Protein AF-A0A7M1PZN1-F1 (afdb_monomer)

Structure (mmCIF, N/CA/C/O backbone):
data_AF-A0A7M1PZN1-F1
#
_entry.id   AF-A0A7M1PZN1-F1
#
loop_
_atom_site.group_PDB
_atom_site.id
_atom_site.type_symbol
_atom_site.label_atom_id
_atom_site.label_alt_id
_atom_site.label_comp_id
_atom_site.label_asym_id
_atom_site.label_entity_id
_atom_site.label_seq_id
_atom_site.pdbx_PDB_ins_code
_atom_site.Cartn_x
_atom_site.Cartn_y
_atom_site.Cartn_z
_atom_site.occupancy
_atom_site.B_iso_or_equiv
_atom_site.auth_seq_id
_atom_site.auth_comp_id
_atom_site.auth_asym_id
_atom_site.auth_atom_id
_atom_site.pdbx_PDB_model_num
ATOM 1 N N . MET A 1 1 ? 28.240 -26.861 -34.318 1.00 64.81 1 MET A N 1
ATOM 2 C CA . MET A 1 1 ? 27.048 -26.644 -35.174 1.00 64.81 1 MET A CA 1
ATOM 3 C C . MET A 1 1 ? 26.782 -27.945 -35.902 1.00 64.81 1 MET A C 1
ATOM 5 O O . MET A 1 1 ? 27.739 -28.523 -36.397 1.00 64.81 1 MET A O 1
ATOM 9 N N . ASN A 1 2 ? 25.541 -28.433 -35.928 1.00 65.12 2 ASN A N 1
ATOM 10 C CA . ASN A 1 2 ? 25.255 -29.784 -36.442 1.00 65.12 2 ASN A CA 1
ATOM 11 C C . ASN A 1 2 ? 24.898 -29.805 -37.942 1.00 65.12 2 ASN A C 1
ATOM 13 O O . ASN A 1 2 ? 25.120 -30.819 -38.604 1.00 65.12 2 ASN A O 1
ATOM 17 N N . SER A 1 3 ? 24.360 -28.700 -38.476 1.00 74.88 3 SER A N 1
ATOM 18 C CA . SER A 1 3 ? 23.992 -28.555 -39.890 1.00 74.88 3 SER A CA 1
ATOM 19 C C . SER A 1 3 ? 23.718 -27.104 -40.300 1.00 74.88 3 SER A C 1
ATOM 21 O O . SER A 1 3 ? 23.288 -26.312 -39.459 1.00 74.88 3 SER A O 1
ATOM 23 N N . LEU A 1 4 ? 23.861 -26.780 -41.594 1.00 76.19 4 LEU A N 1
ATOM 24 C CA . LEU A 1 4 ? 23.475 -25.495 -42.189 1.00 76.19 4 LEU A CA 1
ATOM 25 C C . LEU A 1 4 ? 21.979 -25.166 -42.069 1.00 76.19 4 LEU A C 1
ATOM 27 O O . LEU A 1 4 ? 21.660 -23.994 -41.884 1.00 76.19 4 LEU A O 1
ATOM 31 N N . GLU A 1 5 ? 21.056 -26.135 -42.089 1.00 74.12 5 GLU A N 1
ATOM 32 C CA . GLU A 1 5 ? 19.618 -25.838 -41.903 1.00 74.12 5 GLU A CA 1
ATOM 33 C C . GLU A 1 5 ? 19.294 -25.231 -40.524 1.00 74.12 5 GLU A C 1
ATOM 35 O O . GLU A 1 5 ? 18.291 -24.543 -40.353 1.00 74.12 5 GLU A O 1
ATOM 40 N N . GLN A 1 6 ? 20.176 -25.436 -39.545 1.00 78.50 6 GLN A N 1
ATOM 41 C CA . GLN A 1 6 ? 20.044 -24.925 -38.186 1.00 78.50 6 GLN A CA 1
ATOM 42 C C . GLN A 1 6 ? 20.739 -23.567 -37.996 1.00 78.50 6 GLN A C 1
ATOM 44 O O . GLN A 1 6 ? 20.821 -23.114 -36.859 1.00 78.50 6 GLN A O 1
ATOM 49 N N . LEU A 1 7 ? 21.240 -22.910 -39.057 1.00 84.88 7 LEU A N 1
ATOM 50 C CA . LEU A 1 7 ? 22.092 -21.709 -38.977 1.00 84.88 7 LEU A CA 1
ATOM 51 C C . LEU A 1 7 ? 21.600 -20.678 -37.952 1.00 84.88 7 LEU A C 1
ATOM 53 O O . LEU A 1 7 ? 22.345 -20.327 -37.043 1.00 84.88 7 LEU A O 1
ATOM 57 N N . PHE A 1 8 ? 20.341 -20.254 -38.062 1.00 86.62 8 PHE A N 1
ATOM 58 C CA . PHE A 1 8 ? 19.714 -19.231 -37.215 1.00 86.62 8 PHE A CA 1
ATOM 59 C C . PHE A 1 8 ? 19.003 -19.816 -35.980 1.00 86.62 8 PHE A C 1
ATOM 61 O O . PHE A 1 8 ? 17.940 -19.348 -35.590 1.00 86.62 8 PHE A O 1
ATOM 68 N N . THR A 1 9 ? 19.555 -20.873 -35.385 1.00 85.31 9 THR A N 1
ATOM 69 C CA . THR A 1 9 ? 19.007 -21.529 -34.185 1.00 85.31 9 THR A CA 1
ATOM 70 C C . THR A 1 9 ? 20.086 -21.700 -33.117 1.00 85.31 9 THR A C 1
ATOM 72 O O . THR A 1 9 ? 21.279 -21.537 -33.396 1.00 85.31 9 THR A O 1
ATOM 75 N N . THR A 1 10 ? 19.685 -22.102 -31.910 1.00 84.44 10 THR A N 1
ATOM 76 C CA . THR A 1 10 ? 20.583 -22.440 -30.790 1.00 84.44 10 THR A CA 1
ATOM 77 C C . THR A 1 10 ? 21.467 -23.662 -31.080 1.00 84.44 10 THR A C 1
ATOM 79 O O . THR A 1 10 ? 22.570 -23.783 -30.547 1.00 84.44 10 THR A O 1
ATOM 82 N N . ASN A 1 11 ? 21.069 -24.535 -32.014 1.00 81.12 11 ASN A N 1
ATOM 83 C CA . ASN A 1 11 ? 21.900 -25.631 -32.533 1.00 81.12 11 ASN A CA 1
ATOM 84 C C . ASN A 1 11 ? 22.900 -25.169 -33.618 1.00 81.12 11 ASN A C 1
ATOM 86 O O . ASN A 1 11 ? 23.892 -25.855 -33.900 1.00 81.12 11 ASN A O 1
ATOM 90 N N . GLY A 1 12 ? 22.660 -23.990 -34.199 1.00 85.81 12 GLY A N 1
ATOM 91 C CA . GLY A 1 12 ? 23.498 -23.313 -35.186 1.00 85.81 12 GLY A CA 1
ATOM 92 C C . GLY A 1 12 ? 24.488 -22.344 -34.558 1.00 85.81 12 GLY A C 1
ATOM 93 O O . GLY A 1 12 ? 25.311 -22.754 -33.734 1.00 85.81 12 GLY A O 1
ATOM 94 N N . VAL A 1 13 ? 24.412 -21.077 -34.980 1.00 89.06 13 VAL A N 1
ATOM 95 C CA . VAL A 1 13 ? 25.313 -19.988 -34.556 1.00 89.06 13 VAL A CA 1
ATOM 96 C C . VAL A 1 13 ? 24.776 -19.171 -33.382 1.00 89.06 13 VAL A C 1
ATOM 98 O O . VAL A 1 13 ? 25.538 -18.402 -32.798 1.00 89.06 13 VAL A O 1
ATOM 101 N N . LEU A 1 14 ? 23.502 -19.340 -33.012 1.00 88.62 14 LEU A N 1
ATOM 102 C CA . LEU A 1 14 ? 22.944 -18.717 -31.812 1.00 88.62 14 LEU A CA 1
ATOM 103 C C . LEU A 1 14 ? 23.317 -19.541 -30.577 1.00 88.62 14 LEU A C 1
ATOM 105 O O . LEU A 1 14 ? 23.555 -20.746 -30.682 1.00 88.62 14 LEU A O 1
ATOM 109 N N . ILE A 1 15 ? 23.371 -18.899 -29.414 1.00 86.62 15 ILE A N 1
ATOM 110 C CA . ILE A 1 15 ? 23.626 -19.554 -28.130 1.00 86.62 15 ILE A CA 1
ATOM 111 C C . ILE A 1 15 ? 22.433 -19.372 -27.198 1.00 86.62 15 ILE A C 1
ATOM 113 O O . ILE A 1 15 ? 21.863 -18.291 -27.124 1.00 86.62 15 ILE A O 1
ATOM 117 N N . ASP A 1 16 ? 22.093 -20.435 -26.489 1.00 85.06 16 ASP A N 1
ATOM 118 C CA . ASP A 1 16 ? 21.208 -20.435 -25.330 1.00 85.06 16 ASP A CA 1
ATOM 119 C C . ASP A 1 16 ? 22.062 -20.966 -24.174 1.00 85.06 16 ASP A C 1
ATOM 121 O O . ASP A 1 16 ? 22.551 -22.096 -24.245 1.00 85.06 16 ASP A O 1
ATOM 125 N N . LYS A 1 17 ? 22.394 -20.106 -23.204 1.00 75.62 17 LYS A N 1
ATOM 126 C CA . LYS A 1 17 ? 23.346 -20.449 -22.136 1.00 75.62 17 LYS A CA 1
ATOM 127 C C . LYS A 1 17 ? 22.645 -20.994 -20.891 1.00 75.62 17 LYS A C 1
ATOM 129 O O . LYS A 1 17 ? 23.349 -21.527 -20.033 1.00 75.62 17 LYS A O 1
ATOM 134 N N . ASN A 1 18 ? 21.330 -20.809 -20.764 1.00 72.56 18 ASN A N 1
ATOM 135 C CA . ASN A 1 18 ? 20.542 -21.210 -19.596 1.00 72.56 18 ASN A CA 1
ATOM 136 C C . ASN A 1 18 ? 19.578 -22.380 -19.897 1.00 72.56 18 ASN A C 1
ATOM 138 O O . ASN A 1 18 ? 18.932 -22.869 -18.974 1.00 72.56 18 ASN A O 1
ATOM 142 N N . GLU A 1 19 ? 19.531 -22.828 -21.157 1.00 76.06 19 GLU A N 1
ATOM 143 C CA . GLU A 1 19 ? 18.730 -23.948 -21.658 1.00 76.06 19 GLU A CA 1
ATOM 144 C C . GLU A 1 19 ? 17.205 -23.696 -21.598 1.00 76.06 19 GLU A C 1
ATOM 146 O O . GLU A 1 19 ? 16.412 -24.636 -21.503 1.00 76.06 19 GLU A O 1
ATOM 151 N N . ASP A 1 20 ? 16.773 -22.429 -21.689 1.00 73.56 20 ASP A N 1
ATOM 152 C CA . ASP A 1 20 ? 15.360 -22.013 -21.726 1.00 73.56 20 ASP A CA 1
ATOM 153 C C . ASP A 1 20 ? 14.750 -21.974 -23.148 1.00 73.56 20 ASP A C 1
ATOM 155 O O . ASP A 1 20 ? 13.581 -21.624 -23.325 1.00 73.56 20 ASP A O 1
ATOM 159 N N . ASN A 1 21 ? 15.507 -22.409 -24.161 1.00 76.62 21 ASN A N 1
ATOM 160 C CA . ASN A 1 21 ? 15.201 -22.371 -25.595 1.00 76.62 21 ASN A CA 1
ATOM 161 C C . ASN A 1 21 ? 15.111 -20.963 -26.204 1.00 76.62 21 ASN A C 1
ATOM 163 O O . ASN A 1 21 ? 14.556 -20.796 -27.299 1.00 76.62 21 ASN A O 1
ATOM 167 N N . ILE A 1 22 ? 15.674 -19.947 -25.550 1.00 82.56 22 ILE A N 1
ATOM 168 C CA . ILE A 1 22 ? 15.739 -18.580 -26.062 1.00 82.56 22 ILE A CA 1
ATOM 169 C C . ILE A 1 22 ? 17.171 -18.270 -26.496 1.00 82.56 22 ILE A C 1
ATOM 171 O O . ILE A 1 22 ? 18.145 -18.520 -25.798 1.00 82.56 22 ILE A O 1
ATOM 175 N N . ALA A 1 23 ? 17.320 -17.703 -27.694 1.00 86.31 23 ALA A N 1
ATOM 176 C CA . ALA A 1 23 ? 18.624 -17.293 -28.196 1.00 86.31 23 ALA A CA 1
ATOM 177 C C . ALA A 1 23 ? 19.124 -16.041 -27.455 1.00 86.31 23 ALA A C 1
ATOM 179 O O . ALA A 1 23 ? 18.675 -14.921 -27.704 1.00 86.31 23 ALA A O 1
ATOM 180 N N . GLU A 1 24 ? 20.093 -16.228 -26.569 1.00 84.38 24 GLU A N 1
ATOM 181 C CA . GLU A 1 24 ? 20.719 -15.195 -25.738 1.00 84.38 24 GLU A CA 1
ATOM 182 C C . GLU A 1 24 ? 21.941 -14.538 -26.404 1.00 84.38 24 GLU A C 1
ATOM 184 O O . GLU A 1 24 ? 22.690 -13.805 -25.762 1.00 84.38 24 GLU A O 1
ATOM 189 N N . GLY A 1 25 ? 22.183 -14.816 -27.684 1.00 86.50 25 GLY A N 1
ATOM 190 C CA . GLY A 1 25 ? 23.246 -14.188 -28.462 1.00 86.50 25 GLY A CA 1
ATOM 191 C C . GLY A 1 25 ? 23.886 -15.133 -29.462 1.00 86.50 25 GLY A C 1
ATOM 192 O O . GLY A 1 25 ? 23.251 -16.065 -29.955 1.00 86.50 25 GLY A O 1
ATOM 193 N N . LEU A 1 26 ? 25.169 -14.904 -29.753 1.00 88.69 26 LEU A N 1
ATOM 194 C CA . LEU A 1 26 ? 25.938 -15.664 -30.740 1.00 88.69 26 LEU A CA 1
ATOM 195 C C . LEU A 1 26 ? 27.020 -16.528 -30.082 1.00 88.69 26 LEU A C 1
ATOM 197 O O . LEU A 1 26 ? 27.710 -16.101 -29.155 1.00 88.69 26 LEU A O 1
ATOM 201 N N . LYS A 1 27 ? 27.229 -17.739 -30.612 1.00 88.88 27 LYS A N 1
ATOM 202 C CA . LYS A 1 27 ? 28.361 -18.601 -30.229 1.00 88.88 27 LYS A CA 1
ATOM 203 C C . LYS A 1 27 ? 29.690 -17.971 -30.637 1.00 88.88 27 LYS A C 1
ATOM 205 O O . LYS A 1 27 ? 30.609 -17.904 -29.822 1.00 88.88 27 LYS A O 1
ATOM 210 N N . GLY A 1 28 ? 29.765 -17.461 -31.864 1.00 86.88 28 GLY A N 1
ATOM 211 C CA . GLY A 1 28 ? 30.945 -16.823 -32.445 1.00 86.88 28 GLY A CA 1
ATOM 212 C C . GLY A 1 28 ? 30.750 -15.339 -32.760 1.00 86.88 28 GLY A C 1
ATOM 213 O O . GLY A 1 28 ? 29.915 -14.665 -32.166 1.00 86.88 28 GLY A O 1
ATOM 214 N N . VAL A 1 29 ? 31.534 -14.834 -33.711 1.00 89.06 29 VAL A N 1
ATOM 215 C CA . VAL A 1 29 ? 31.390 -13.486 -34.296 1.00 89.06 29 VAL A CA 1
ATOM 216 C C . VAL A 1 29 ? 31.369 -13.578 -35.822 1.00 89.06 29 VAL A C 1
ATOM 218 O O . VAL A 1 29 ? 31.699 -14.626 -36.384 1.00 89.06 29 VAL A O 1
ATOM 221 N N . ILE A 1 30 ? 31.005 -12.494 -36.507 1.00 93.00 30 ILE A N 1
ATOM 222 C CA . ILE A 1 30 ? 31.116 -12.417 -37.967 1.00 93.00 30 ILE A CA 1
ATOM 223 C C . ILE A 1 30 ? 32.503 -11.883 -38.337 1.00 93.00 30 ILE A C 1
ATOM 225 O O . ILE A 1 30 ? 32.828 -10.738 -38.036 1.00 93.00 30 ILE A O 1
ATOM 229 N N . TYR A 1 31 ? 33.320 -12.690 -39.004 1.00 92.19 31 TYR A N 1
ATOM 230 C CA . TYR A 1 31 ? 34.595 -12.275 -39.580 1.00 92.19 31 TYR A CA 1
ATOM 231 C C . TYR A 1 31 ? 34.391 -11.807 -41.021 1.00 92.19 31 TYR A C 1
ATOM 233 O O . TYR A 1 31 ? 33.866 -12.560 -41.839 1.00 92.19 31 TYR A O 1
ATOM 241 N N . ILE A 1 32 ? 34.812 -10.581 -41.337 1.00 92.56 32 ILE A N 1
ATOM 242 C CA . ILE A 1 32 ? 34.678 -9.977 -42.674 1.00 92.56 32 ILE A CA 1
ATOM 243 C C . ILE A 1 32 ? 36.045 -9.549 -43.235 1.00 92.56 32 ILE A C 1
ATOM 245 O O . ILE A 1 32 ? 36.944 -9.226 -42.450 1.00 92.56 32 ILE A O 1
ATOM 249 N N . PRO A 1 33 ? 36.228 -9.528 -44.570 1.00 88.62 33 PRO A N 1
ATOM 250 C CA . PRO A 1 33 ? 37.500 -9.156 -45.177 1.00 88.62 33 PRO A CA 1
ATOM 251 C C . PRO A 1 33 ? 37.729 -7.641 -45.100 1.00 88.62 33 PRO A C 1
ATOM 253 O O . PRO A 1 33 ? 36.783 -6.856 -45.070 1.00 88.62 33 PRO A O 1
ATOM 256 N N . SER A 1 34 ? 38.992 -7.215 -45.144 1.00 85.56 34 SER A N 1
ATOM 257 C CA . SER A 1 34 ? 39.376 -5.792 -45.132 1.00 85.56 34 SER A CA 1
ATOM 258 C C . SER A 1 34 ? 38.952 -5.004 -46.383 1.00 85.56 34 SER A C 1
ATOM 260 O O . SER A 1 34 ? 38.914 -3.775 -46.350 1.00 85.56 34 SER A O 1
ATOM 262 N N . LYS A 1 35 ? 38.620 -5.692 -47.485 1.00 86.06 35 LYS A N 1
ATOM 263 C CA . LYS A 1 35 ? 38.140 -5.098 -48.743 1.00 86.06 35 LYS A CA 1
ATOM 264 C C . LYS A 1 35 ? 36.676 -5.457 -48.974 1.00 86.06 35 LYS A C 1
ATOM 266 O O . LYS A 1 35 ? 36.334 -6.637 -49.023 1.00 86.06 35 LYS A O 1
ATOM 271 N N . VAL A 1 36 ? 35.839 -4.443 -49.179 1.00 88.62 36 VAL A N 1
ATOM 272 C CA . VAL A 1 36 ? 34.392 -4.589 -49.389 1.00 88.62 36 VAL A CA 1
ATOM 273 C C . VAL A 1 36 ? 33.918 -3.857 -50.645 1.00 88.62 36 VAL A C 1
ATOM 275 O O . VAL A 1 36 ? 34.608 -2.992 -51.178 1.00 88.62 36 VAL A O 1
ATOM 278 N N . ASN A 1 37 ? 32.745 -4.244 -51.140 1.00 88.38 37 ASN A N 1
ATOM 279 C CA . ASN A 1 37 ? 31.995 -3.556 -52.191 1.00 88.38 37 ASN A CA 1
ATOM 280 C C . ASN A 1 37 ? 30.524 -3.452 -51.763 1.00 88.38 37 ASN A C 1
ATOM 282 O O . ASN A 1 37 ? 30.134 -4.086 -50.783 1.00 88.38 37 ASN A O 1
ATOM 286 N N . TYR A 1 38 ? 29.704 -2.709 -52.510 1.00 88.56 38 TYR A N 1
ATOM 287 C CA . TYR A 1 38 ? 28.296 -2.486 -52.168 1.00 88.56 38 TYR A CA 1
ATOM 288 C C . TYR A 1 38 ? 27.516 -3.772 -51.833 1.00 88.56 38 TYR A C 1
ATOM 290 O O . TYR A 1 38 ? 26.910 -3.852 -50.766 1.00 88.56 38 TYR A O 1
ATOM 298 N N . GLN A 1 39 ? 27.549 -4.799 -52.693 1.00 86.00 39 GLN A N 1
ATOM 299 C CA . GLN A 1 39 ? 26.747 -6.015 -52.485 1.00 86.00 39 GLN A CA 1
ATOM 300 C C . GLN A 1 39 ? 27.242 -6.850 -51.295 1.00 86.00 39 GLN A C 1
ATOM 302 O O . GLN A 1 39 ? 26.427 -7.377 -50.538 1.00 86.00 39 GLN A O 1
ATOM 307 N N . LEU A 1 40 ? 28.561 -6.931 -51.089 1.00 89.69 40 LEU A N 1
ATOM 308 C CA . LEU A 1 40 ? 29.149 -7.591 -49.921 1.00 89.69 40 LEU A CA 1
ATOM 309 C C . LEU A 1 40 ? 28.811 -6.840 -48.621 1.00 89.69 40 LEU A C 1
ATOM 311 O O . LEU A 1 40 ? 28.382 -7.457 -47.648 1.00 89.69 40 LEU A O 1
ATOM 315 N N . SER A 1 41 ? 28.943 -5.512 -48.601 1.00 90.81 41 SER A N 1
ATOM 316 C CA . SER A 1 41 ? 28.571 -4.691 -47.443 1.00 90.81 41 SER A CA 1
ATOM 317 C C . SER A 1 41 ? 27.082 -4.816 -47.123 1.00 90.81 41 SER A C 1
ATOM 319 O O . SER A 1 41 ? 26.719 -5.033 -45.968 1.00 90.81 41 SER A O 1
ATOM 321 N N . ALA A 1 42 ? 26.217 -4.762 -48.139 1.00 89.81 42 ALA A N 1
ATOM 322 C CA . ALA A 1 42 ? 24.780 -4.932 -47.968 1.00 89.81 42 ALA A CA 1
ATOM 323 C C . ALA A 1 42 ? 24.416 -6.316 -47.405 1.00 89.81 42 ALA A C 1
ATOM 325 O O . ALA A 1 42 ? 23.568 -6.415 -46.517 1.00 89.81 42 ALA A O 1
ATOM 326 N N . PHE A 1 43 ? 25.094 -7.372 -47.865 1.00 91.06 43 PHE A N 1
ATOM 327 C CA . PHE A 1 43 ? 24.968 -8.718 -47.307 1.00 91.06 43 PHE A CA 1
ATOM 328 C C . PHE A 1 43 ? 25.360 -8.766 -45.819 1.00 91.06 43 PHE A C 1
ATOM 330 O O . PHE A 1 43 ? 24.586 -9.256 -44.999 1.00 91.06 43 PHE A O 1
ATOM 337 N N . ILE A 1 44 ? 26.530 -8.226 -45.452 1.00 93.12 44 ILE A N 1
ATOM 338 C CA . ILE A 1 44 ? 27.037 -8.223 -44.065 1.00 93.12 44 ILE A CA 1
ATOM 339 C C . ILE A 1 44 ? 26.073 -7.492 -43.123 1.00 93.12 44 ILE A C 1
ATOM 341 O O . ILE A 1 44 ? 25.777 -7.979 -42.027 1.00 93.12 44 ILE A O 1
ATOM 345 N N . ILE A 1 45 ? 25.572 -6.330 -43.547 1.00 92.56 45 ILE A N 1
ATOM 346 C CA . ILE A 1 45 ? 24.645 -5.512 -42.762 1.00 92.56 45 ILE A CA 1
ATOM 347 C C . ILE A 1 45 ? 23.333 -6.272 -42.523 1.00 92.56 45 ILE A C 1
ATOM 349 O O . ILE A 1 45 ? 22.866 -6.354 -41.387 1.00 92.56 45 ILE A O 1
ATOM 353 N N . GLU A 1 46 ? 22.757 -6.883 -43.560 1.00 91.75 46 GLU A N 1
ATOM 354 C CA . GLU A 1 46 ? 21.495 -7.622 -43.434 1.00 91.75 46 GLU A CA 1
ATOM 355 C C . GLU A 1 46 ? 21.631 -8.952 -42.702 1.00 91.75 46 GLU A C 1
ATOM 357 O O . GLU A 1 46 ? 20.714 -9.349 -41.984 1.00 91.75 46 GLU A O 1
ATOM 362 N N . LEU A 1 47 ? 22.770 -9.634 -42.832 1.00 92.88 47 LEU A N 1
ATOM 363 C CA . LEU A 1 47 ? 23.080 -10.810 -42.026 1.00 92.88 47 LEU A CA 1
ATOM 364 C C . LEU A 1 47 ? 23.147 -10.437 -40.542 1.00 92.88 47 LEU A C 1
ATOM 366 O O . LEU A 1 47 ? 22.562 -11.126 -39.710 1.00 92.88 47 LEU A O 1
ATOM 370 N N . SER A 1 48 ? 23.802 -9.320 -40.220 1.00 93.69 48 SER A N 1
ATOM 371 C CA . SER A 1 48 ? 23.886 -8.814 -38.847 1.00 93.69 48 SER A CA 1
ATOM 372 C C . SER A 1 48 ? 22.502 -8.439 -38.309 1.00 93.69 48 SER A C 1
ATOM 374 O O . SER A 1 48 ? 22.143 -8.851 -37.206 1.00 93.69 48 SER A O 1
ATOM 376 N N . ALA A 1 49 ? 21.681 -7.749 -39.113 1.00 90.44 49 ALA A N 1
ATOM 377 C CA . ALA A 1 49 ? 20.279 -7.480 -38.790 1.00 90.44 49 ALA A CA 1
ATOM 378 C C . ALA A 1 49 ? 19.505 -8.776 -38.524 1.00 90.44 49 ALA A C 1
ATOM 380 O O . ALA A 1 49 ? 18.776 -8.881 -37.541 1.00 90.44 49 ALA A O 1
ATOM 381 N N . ARG A 1 50 ? 19.689 -9.798 -39.366 1.00 89.38 50 ARG A N 1
ATOM 382 C CA . ARG A 1 50 ? 18.994 -11.071 -39.194 1.00 89.38 50 ARG A CA 1
ATOM 383 C C . ARG A 1 50 ? 19.394 -11.778 -37.903 1.00 89.38 50 ARG A C 1
ATOM 385 O O . ARG A 1 50 ? 18.519 -12.254 -37.195 1.00 89.38 50 ARG A O 1
ATOM 392 N N . LEU A 1 51 ? 20.679 -11.808 -37.565 1.00 91.00 51 LEU A N 1
ATOM 393 C CA . LEU A 1 51 ? 21.149 -12.391 -36.304 1.00 91.00 51 LEU A CA 1
ATOM 394 C C . LEU A 1 51 ? 20.610 -11.646 -35.078 1.00 91.00 51 LEU A C 1
ATOM 396 O O . LEU A 1 51 ? 20.218 -12.286 -34.104 1.00 91.00 51 LEU A O 1
ATOM 400 N N . GLY A 1 52 ? 20.531 -10.314 -35.140 1.00 89.25 52 GLY A N 1
ATOM 401 C CA . GLY A 1 52 ? 19.900 -9.528 -34.081 1.00 89.25 52 GLY A CA 1
ATOM 402 C C . GLY A 1 52 ? 18.406 -9.800 -33.951 1.00 89.25 52 GLY A C 1
ATOM 403 O O . GLY A 1 52 ? 17.921 -10.001 -32.845 1.00 89.25 52 GLY A O 1
ATOM 404 N N . TYR A 1 53 ? 17.689 -9.906 -35.069 1.00 87.25 53 TYR A N 1
ATOM 405 C CA . TYR A 1 53 ? 16.270 -10.261 -35.084 1.00 87.25 53 TYR A CA 1
ATOM 406 C C . TYR A 1 53 ? 15.976 -11.622 -34.430 1.00 87.25 53 TYR A C 1
ATOM 408 O O . TYR A 1 53 ? 14.957 -11.765 -33.752 1.00 87.25 53 TYR A O 1
ATOM 416 N N . GLU A 1 54 ? 16.847 -12.610 -34.628 1.00 87.88 54 GLU A N 1
ATOM 417 C CA . GLU A 1 54 ? 16.668 -13.970 -34.096 1.00 87.88 54 GLU A CA 1
ATOM 418 C C . GLU A 1 54 ? 17.135 -14.120 -32.637 1.00 87.88 54 GLU A C 1
ATOM 420 O O . GLU A 1 54 ? 16.989 -15.198 -32.067 1.00 87.88 54 GLU A O 1
ATOM 425 N N . SER A 1 55 ? 17.671 -13.060 -32.021 1.00 88.44 55 SER A N 1
ATOM 426 C CA . SER A 1 55 ? 18.194 -13.084 -30.647 1.00 88.44 55 SER A CA 1
ATOM 427 C C . SER A 1 55 ? 17.357 -12.222 -29.687 1.00 88.44 55 SER A C 1
ATOM 429 O O . SER A 1 55 ? 16.596 -11.347 -30.103 1.00 88.44 55 SER A O 1
ATOM 431 N N . VAL A 1 56 ? 17.497 -12.472 -28.383 1.00 86.75 56 VAL A N 1
ATOM 432 C CA . VAL A 1 56 ? 16.947 -11.658 -27.276 1.00 86.75 56 VAL A CA 1
ATOM 433 C C . VAL A 1 56 ? 18.042 -10.849 -26.580 1.00 86.75 56 VAL A C 1
ATOM 435 O O . VAL A 1 56 ? 17.772 -9.783 -26.026 1.00 86.75 56 VAL A O 1
ATOM 438 N N . ALA A 1 57 ? 19.286 -11.313 -26.668 1.00 87.25 57 ALA A N 1
ATOM 439 C CA . ALA A 1 57 ? 20.472 -10.619 -26.191 1.00 87.25 57 ALA A CA 1
ATOM 440 C C . ALA A 1 57 ? 21.607 -10.711 -27.227 1.00 87.25 57 ALA A C 1
ATOM 442 O O . ALA A 1 57 ? 21.566 -11.564 -28.111 1.00 87.25 57 ALA A O 1
ATOM 443 N N . LEU A 1 58 ? 22.586 -9.805 -27.168 1.00 87.50 58 LEU A N 1
ATOM 444 C CA . LEU A 1 58 ? 23.760 -9.795 -28.054 1.00 87.50 58 LEU A CA 1
ATOM 445 C C . LEU A 1 58 ? 25.003 -9.268 -27.329 1.00 87.50 58 LEU A C 1
ATOM 447 O O . LEU A 1 58 ? 24.902 -8.445 -26.423 1.00 87.50 58 LEU A O 1
ATOM 451 N N . ASP A 1 59 ? 26.177 -9.672 -27.813 1.00 86.19 59 ASP A N 1
ATOM 452 C CA . ASP A 1 59 ? 27.470 -9.139 -27.377 1.00 86.19 59 ASP A CA 1
ATOM 453 C C . ASP A 1 59 ? 28.026 -8.156 -28.429 1.00 86.19 59 ASP A C 1
ATOM 455 O O . ASP A 1 59 ? 27.846 -8.347 -29.636 1.00 86.19 59 ASP A O 1
ATOM 459 N N . TYR A 1 60 ? 28.725 -7.104 -27.987 1.00 86.19 60 TYR A N 1
ATOM 460 C CA . TYR A 1 60 ? 29.435 -6.173 -28.875 1.00 86.19 60 TYR A CA 1
ATOM 461 C C . TYR A 1 60 ? 30.919 -6.559 -29.031 1.00 86.19 60 TYR A C 1
ATOM 463 O O . TYR A 1 60 ? 31.572 -6.865 -28.031 1.00 86.19 60 TYR A O 1
ATOM 471 N N . PRO A 1 61 ? 31.531 -6.425 -30.225 1.00 88.19 61 PRO A N 1
ATOM 472 C CA . PRO A 1 61 ? 30.917 -6.147 -31.525 1.00 88.19 61 PRO A CA 1
ATOM 473 C C . PRO A 1 61 ? 30.404 -7.426 -32.201 1.00 88.19 61 PRO A C 1
ATOM 475 O O . PRO A 1 61 ? 30.977 -8.502 -32.016 1.00 88.19 61 PRO A O 1
ATOM 478 N N . ILE A 1 62 ? 29.399 -7.295 -33.073 1.00 89.25 62 ILE A N 1
ATOM 479 C CA . ILE A 1 62 ? 28.889 -8.434 -33.860 1.00 89.25 62 ILE A CA 1
ATOM 480 C C . ILE A 1 62 ? 29.823 -8.810 -35.026 1.00 89.25 62 ILE A C 1
ATOM 482 O O . ILE A 1 62 ? 29.864 -9.966 -35.453 1.00 89.25 62 ILE A O 1
ATOM 486 N N . VAL A 1 63 ? 30.619 -7.848 -35.509 1.00 91.81 63 VAL A N 1
ATOM 487 C CA . VAL A 1 63 ? 31.536 -8.003 -36.650 1.00 91.81 63 VAL A CA 1
ATOM 488 C C . VAL A 1 63 ? 32.989 -7.720 -36.254 1.00 91.81 63 VAL A C 1
ATOM 490 O O . VAL A 1 63 ? 33.266 -6.759 -35.535 1.00 91.81 63 VAL A O 1
ATOM 493 N N . LYS A 1 64 ? 33.930 -8.521 -36.771 1.00 90.81 64 LYS A N 1
ATOM 494 C CA . LYS A 1 64 ? 35.385 -8.311 -36.703 1.00 90.81 64 LYS A CA 1
ATOM 495 C C . LYS A 1 64 ? 36.011 -8.384 -38.098 1.00 90.81 64 LYS A C 1
ATOM 497 O O . LYS A 1 64 ? 35.641 -9.229 -38.906 1.00 90.81 64 LYS A O 1
ATOM 502 N N . VAL A 1 65 ? 36.994 -7.529 -38.369 1.00 88.81 65 VAL A N 1
ATOM 503 C CA . VAL A 1 65 ? 37.743 -7.543 -39.637 1.00 88.81 65 VAL A CA 1
ATOM 504 C C . VAL A 1 65 ? 38.951 -8.465 -39.521 1.00 88.81 65 VAL A C 1
ATOM 506 O O . VAL A 1 65 ? 39.642 -8.444 -38.501 1.00 88.81 65 VAL A O 1
ATOM 509 N N . TYR A 1 66 ? 39.231 -9.244 -40.565 1.00 87.38 66 TYR A N 1
ATOM 510 C CA . TYR A 1 66 ? 40.506 -9.943 -40.726 1.00 87.38 66 TYR A CA 1
ATOM 511 C C . TYR A 1 66 ? 41.306 -9.361 -41.902 1.00 87.38 66 TYR A C 1
ATOM 513 O O . TYR A 1 66 ? 40.744 -8.823 -42.858 1.00 87.38 66 TYR A O 1
ATOM 521 N N . GLY A 1 67 ? 42.637 -9.409 -41.778 1.00 77.75 67 GLY A N 1
ATOM 522 C CA . GLY A 1 67 ? 43.573 -8.946 -42.805 1.00 77.75 67 GLY A CA 1
ATOM 523 C C . GLY A 1 67 ? 43.736 -9.976 -43.924 1.00 77.75 67 GLY A C 1
ATOM 524 O O . GLY A 1 67 ? 42.771 -10.604 -44.344 1.00 77.75 67 GLY A O 1
ATOM 525 N N . ASP A 1 68 ? 44.966 -10.195 -44.384 1.00 73.62 68 ASP A N 1
ATOM 526 C CA . ASP A 1 68 ? 45.230 -11.183 -45.444 1.00 73.62 68 ASP A CA 1
ATOM 527 C C . ASP A 1 68 ? 45.026 -12.635 -44.977 1.00 73.62 68 ASP A C 1
ATOM 529 O O . ASP A 1 68 ? 44.759 -13.518 -45.788 1.00 73.62 68 ASP A O 1
ATOM 533 N N . ASN A 1 69 ? 45.109 -12.880 -43.665 1.00 77.00 69 ASN A N 1
ATOM 534 C CA . ASN A 1 69 ? 44.895 -14.186 -43.050 1.00 77.00 69 ASN A CA 1
ATOM 535 C C . ASN A 1 69 ? 43.836 -14.102 -41.945 1.00 77.00 69 ASN A C 1
ATOM 537 O O . ASN A 1 69 ? 43.764 -13.115 -41.206 1.00 77.00 69 ASN A O 1
ATOM 541 N N . LEU A 1 70 ? 43.040 -15.164 -41.813 1.00 79.00 70 LEU A N 1
ATOM 542 C CA . LEU A 1 70 ? 42.149 -15.351 -40.669 1.00 79.00 70 LEU A CA 1
ATOM 543 C C . LEU A 1 70 ? 42.963 -15.520 -39.371 1.00 79.00 70 LEU A C 1
ATOM 545 O O . LEU A 1 70 ? 44.107 -15.981 -39.426 1.00 79.00 70 LEU A O 1
ATOM 549 N N . PRO A 1 71 ? 42.392 -15.185 -38.200 1.00 77.56 71 PRO A N 1
ATOM 550 C CA . PRO A 1 71 ? 43.029 -15.453 -36.913 1.00 77.56 71 PRO A CA 1
ATOM 551 C C . PRO A 1 71 ? 43.381 -16.937 -36.748 1.00 77.56 71 PRO A C 1
ATOM 553 O O . PRO A 1 71 ? 42.636 -17.806 -37.200 1.00 77.56 71 PRO A O 1
ATOM 556 N N . THR A 1 72 ? 44.487 -17.229 -36.059 1.00 74.19 72 THR A N 1
ATOM 557 C CA . THR A 1 72 ? 44.932 -18.608 -35.778 1.00 74.19 72 THR A CA 1
ATOM 558 C C . THR A 1 72 ? 43.946 -19.384 -34.908 1.00 74.19 72 THR A C 1
ATOM 560 O O . THR A 1 72 ? 43.837 -20.598 -35.048 1.00 74.19 72 THR A O 1
ATOM 563 N N . GLU A 1 73 ? 43.196 -18.685 -34.053 1.00 79.12 73 GLU A N 1
ATOM 564 C CA . GLU A 1 73 ? 42.106 -19.242 -33.254 1.00 79.12 73 GLU A CA 1
ATOM 565 C C . GLU A 1 73 ? 40.792 -18.539 -33.615 1.00 79.12 73 GLU A C 1
ATOM 567 O O . GLU A 1 73 ? 40.604 -17.348 -33.354 1.00 79.12 73 GLU A O 1
ATOM 572 N N . ILE A 1 74 ? 39.878 -19.284 -34.240 1.00 83.25 74 ILE A N 1
ATOM 573 C CA . ILE A 1 74 ? 38.526 -18.823 -34.569 1.00 83.25 74 ILE A CA 1
ATOM 574 C C . ILE A 1 74 ? 37.570 -19.430 -33.550 1.00 83.25 74 ILE A C 1
ATOM 576 O O . ILE A 1 74 ? 37.485 -20.652 -33.429 1.00 83.25 74 ILE A O 1
ATOM 580 N N . LYS A 1 75 ? 36.832 -18.575 -32.836 1.00 83.94 75 LYS A N 1
ATOM 581 C CA . LYS A 1 75 ? 35.810 -19.005 -31.874 1.00 83.94 75 LYS A CA 1
ATOM 582 C C . LYS A 1 75 ? 34.770 -19.878 -32.583 1.00 83.94 75 LYS A C 1
ATOM 584 O O . LYS A 1 75 ? 34.255 -19.465 -33.620 1.00 83.94 75 LYS A O 1
ATOM 589 N N . GLU A 1 76 ? 34.455 -21.047 -32.036 1.00 85.25 76 GLU A N 1
ATOM 590 C CA . GLU A 1 76 ? 33.457 -21.945 -32.628 1.00 85.25 76 GLU A CA 1
ATOM 591 C C . GLU A 1 76 ? 32.088 -21.265 -32.798 1.00 85.25 76 GLU A C 1
ATOM 593 O O . GLU A 1 76 ? 31.671 -20.445 -31.978 1.00 85.25 76 GLU A O 1
ATOM 598 N N . GLY A 1 77 ? 31.376 -21.616 -33.872 1.00 85.81 77 GLY A N 1
ATOM 599 C CA . GLY A 1 77 ? 30.104 -20.991 -34.235 1.00 85.81 77 GLY A CA 1
ATOM 600 C C . GLY A 1 77 ? 30.248 -19.596 -34.848 1.00 85.81 77 GLY A C 1
ATOM 601 O O . GLY A 1 77 ? 29.263 -18.862 -34.908 1.00 85.81 77 GLY A O 1
ATOM 602 N N . SER A 1 78 ? 31.450 -19.211 -35.288 1.00 90.88 78 SER A N 1
ATOM 603 C CA . SER A 1 78 ? 31.672 -17.965 -36.028 1.00 90.88 78 SER A CA 1
ATOM 604 C C . SER A 1 78 ? 31.231 -18.087 -37.485 1.00 90.88 78 SER A C 1
ATOM 606 O O . SER A 1 78 ? 31.273 -19.169 -38.078 1.00 90.88 78 SER A O 1
ATOM 608 N N . ILE A 1 79 ? 30.850 -16.953 -38.074 1.00 92.75 79 ILE A N 1
ATOM 609 C CA . ILE A 1 79 ? 30.552 -16.840 -39.505 1.00 92.75 79 ILE A CA 1
ATOM 610 C C . ILE A 1 79 ? 31.725 -16.133 -40.173 1.00 92.75 79 ILE A C 1
ATOM 612 O O . ILE A 1 79 ? 32.094 -15.035 -39.777 1.00 92.75 79 ILE A O 1
ATOM 616 N N . ILE A 1 80 ? 32.317 -16.749 -41.185 1.00 91.88 80 ILE A N 1
ATOM 617 C CA . ILE A 1 80 ? 33.460 -16.231 -41.925 1.00 91.88 80 ILE A CA 1
ATOM 618 C C . ILE A 1 80 ? 32.975 -15.857 -43.318 1.00 91.88 80 ILE A C 1
ATOM 620 O O . ILE A 1 80 ? 32.658 -16.724 -44.128 1.00 91.88 80 ILE A O 1
ATOM 624 N N . VAL A 1 81 ? 32.917 -14.562 -43.599 1.00 90.62 81 VAL A N 1
ATOM 625 C CA . VAL A 1 81 ? 32.570 -14.037 -44.918 1.00 90.62 81 VAL A CA 1
ATOM 626 C C . VAL A 1 81 ? 33.865 -13.826 -45.692 1.00 90.62 81 VAL A C 1
ATOM 628 O O . VAL A 1 81 ? 34.746 -13.129 -45.206 1.00 90.62 81 VAL A O 1
ATOM 631 N N . THR A 1 82 ? 34.006 -14.418 -46.878 1.00 85.50 82 THR A N 1
ATOM 632 C CA . THR A 1 82 ? 35.225 -14.295 -47.696 1.00 85.50 82 THR A CA 1
ATOM 633 C C . THR A 1 82 ? 34.907 -14.160 -49.184 1.00 85.50 82 THR A C 1
ATOM 635 O O . THR A 1 82 ? 33.853 -14.583 -49.652 1.00 85.50 82 THR A O 1
ATOM 638 N N . SER A 1 83 ? 35.822 -13.576 -49.955 1.00 72.69 83 SER A N 1
ATOM 639 C CA . SER A 1 83 ? 35.757 -13.606 -51.420 1.00 72.69 83 SER A CA 1
ATOM 640 C C . SER A 1 83 ? 36.586 -14.794 -51.904 1.00 72.69 83 SER A C 1
ATOM 642 O O . SER A 1 83 ? 37.805 -14.820 -51.754 1.00 72.69 83 SER A O 1
ATOM 644 N N . ASN A 1 84 ? 35.922 -1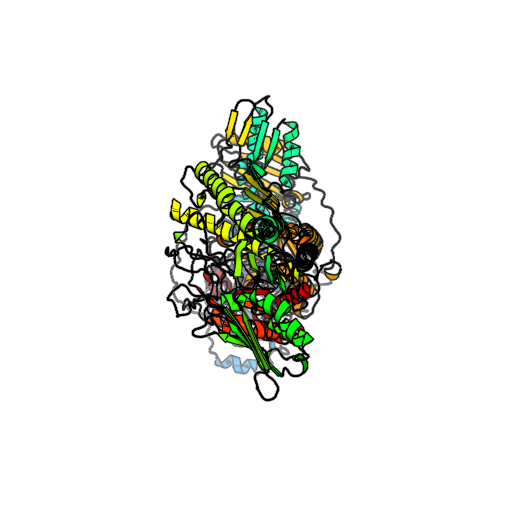5.830 -52.419 1.00 62.94 84 ASN A N 1
ATOM 645 C CA . ASN A 1 84 ? 36.610 -17.036 -52.870 1.00 62.94 84 ASN A CA 1
ATOM 646 C C . ASN A 1 84 ? 36.894 -16.940 -54.373 1.00 62.94 84 ASN A C 1
ATOM 648 O O . ASN A 1 84 ? 35.983 -16.996 -55.195 1.00 62.94 84 ASN A O 1
ATOM 652 N N . VAL A 1 85 ? 38.172 -16.779 -54.716 1.00 52.00 85 VAL A N 1
ATOM 653 C CA . VAL A 1 85 ? 38.653 -16.531 -56.087 1.00 52.00 85 VAL A CA 1
ATOM 654 C C . VAL A 1 85 ? 38.690 -17.817 -56.937 1.00 52.00 85 VAL A C 1
ATOM 656 O O . VAL A 1 85 ? 38.877 -17.745 -58.145 1.00 52.00 85 VAL A O 1
ATOM 659 N N . ASN A 1 86 ? 38.470 -18.993 -56.330 1.00 52.84 86 ASN A N 1
ATOM 660 C CA . ASN A 1 86 ? 38.556 -20.303 -56.996 1.00 52.84 86 ASN A CA 1
ATOM 661 C C . ASN A 1 86 ? 37.191 -20.904 -57.401 1.00 52.84 86 ASN A C 1
ATOM 663 O O . ASN A 1 86 ? 37.121 -22.081 -57.752 1.00 52.84 86 ASN A O 1
ATOM 667 N N . LEU A 1 87 ? 36.101 -20.133 -57.332 1.00 60.25 87 LEU A N 1
ATOM 668 C CA . LEU A 1 87 ? 34.772 -20.561 -57.786 1.00 60.25 87 LEU A CA 1
ATOM 669 C C . LEU A 1 87 ? 34.590 -20.254 -59.287 1.00 60.25 87 LEU A C 1
ATOM 671 O O . LEU A 1 87 ? 34.881 -19.141 -59.725 1.00 60.25 87 LEU A O 1
ATOM 675 N N . ASN A 1 88 ? 34.086 -21.213 -60.070 1.00 57.69 88 ASN A N 1
ATOM 676 C CA . ASN A 1 88 ? 33.758 -21.023 -61.494 1.00 57.69 88 ASN A CA 1
ATOM 677 C C . ASN A 1 88 ? 32.345 -20.420 -61.658 1.00 57.69 88 ASN A C 1
ATOM 679 O O . ASN A 1 88 ? 31.436 -20.873 -60.969 1.00 57.69 88 ASN A O 1
ATOM 683 N N . ALA A 1 89 ? 32.158 -19.481 -62.605 1.00 64.88 89 ALA A N 1
ATOM 684 C CA . ALA A 1 89 ? 30.901 -18.750 -62.909 1.00 64.88 89 ALA A CA 1
ATOM 685 C C . ALA A 1 89 ? 30.274 -17.991 -61.714 1.00 64.88 89 ALA A C 1
ATOM 687 O O . ALA A 1 89 ? 30.700 -18.199 -60.586 1.00 64.88 89 ALA A O 1
ATOM 688 N N . ASP A 1 90 ? 29.297 -17.099 -61.948 1.00 69.62 90 ASP A N 1
ATOM 689 C CA . ASP A 1 90 ? 28.591 -16.295 -60.922 1.00 69.62 90 ASP A CA 1
ATOM 690 C C . ASP A 1 90 ? 27.946 -17.180 -59.830 1.00 69.62 90 ASP A C 1
ATOM 692 O O . ASP A 1 90 ? 26.769 -17.544 -59.907 1.00 69.62 90 ASP A O 1
ATOM 696 N N . THR A 1 91 ? 28.725 -17.544 -58.809 1.00 71.50 91 THR A N 1
ATOM 697 C CA . THR A 1 91 ? 28.360 -18.564 -57.823 1.00 71.50 91 THR A CA 1
ATOM 698 C C . THR A 1 91 ? 28.679 -18.129 -56.398 1.00 71.50 91 THR A C 1
ATOM 700 O O . THR A 1 91 ? 29.614 -17.371 -56.116 1.00 71.50 91 THR A O 1
ATOM 703 N N . ALA A 1 92 ? 27.857 -18.621 -55.479 1.00 78.19 92 ALA A N 1
ATOM 704 C CA . ALA A 1 92 ? 27.962 -18.418 -54.047 1.00 78.19 92 ALA A CA 1
ATOM 705 C C . ALA A 1 92 ? 28.000 -19.759 -53.309 1.00 78.19 92 ALA A C 1
ATOM 707 O O . ALA A 1 92 ? 27.399 -20.740 -53.743 1.00 78.19 92 ALA A O 1
ATOM 708 N N . LEU A 1 93 ? 28.690 -19.786 -52.173 1.00 82.88 93 LEU A N 1
ATOM 709 C CA . LEU A 1 93 ? 28.957 -20.965 -51.365 1.00 82.88 93 LEU A CA 1
ATOM 710 C C . LEU A 1 93 ? 28.659 -20.676 -49.894 1.00 82.88 93 LEU A C 1
ATOM 712 O O . LEU A 1 93 ? 29.139 -19.681 -49.348 1.00 82.88 93 LEU A O 1
ATOM 716 N N . ILE A 1 94 ? 27.918 -21.574 -49.252 1.00 85.69 94 ILE A N 1
ATOM 717 C CA . ILE A 1 94 ? 27.717 -21.620 -47.802 1.00 85.69 94 ILE A CA 1
ATOM 718 C C . ILE A 1 94 ? 28.217 -22.987 -47.340 1.00 85.69 94 ILE A C 1
ATOM 720 O O . ILE A 1 94 ? 27.645 -24.005 -47.718 1.00 85.69 94 ILE A O 1
ATOM 724 N N . GLU A 1 95 ? 29.284 -23.019 -46.551 1.00 85.75 95 GLU A N 1
ATOM 725 C CA . GLU A 1 95 ? 29.954 -24.241 -46.098 1.00 85.75 95 GLU A CA 1
ATOM 726 C C . GLU A 1 95 ? 29.997 -24.291 -44.572 1.00 85.75 95 GLU A C 1
ATOM 728 O O . GLU A 1 95 ? 30.309 -23.297 -43.917 1.00 85.75 95 GLU A O 1
ATOM 733 N N . GLN A 1 96 ? 29.743 -25.460 -43.992 1.00 84.25 96 GLN A N 1
ATOM 734 C CA . GLN A 1 96 ? 30.067 -25.726 -42.597 1.00 84.25 96 GLN A CA 1
ATOM 735 C C . GLN A 1 96 ? 31.451 -26.376 -42.495 1.00 84.25 96 GLN A C 1
ATOM 737 O O . GLN A 1 96 ? 31.652 -27.496 -42.961 1.00 84.25 96 GLN A O 1
ATOM 742 N N . ARG A 1 97 ? 32.387 -25.727 -41.793 1.00 82.69 97 ARG A N 1
ATOM 743 C CA . ARG A 1 97 ? 33.745 -26.244 -41.572 1.00 82.69 97 ARG A CA 1
ATOM 744 C C . ARG A 1 97 ? 34.210 -25.989 -40.142 1.00 82.69 97 ARG A C 1
ATOM 746 O O . ARG A 1 97 ? 34.175 -24.855 -39.677 1.00 82.69 97 ARG A O 1
ATOM 753 N N . ASN A 1 98 ? 34.672 -27.033 -39.447 1.00 78.75 98 ASN A N 1
ATOM 754 C CA . ASN A 1 98 ? 35.174 -26.961 -38.063 1.00 78.75 98 ASN A CA 1
ATOM 755 C C . ASN A 1 98 ? 34.229 -26.191 -37.115 1.00 78.75 98 ASN A C 1
ATOM 757 O O . ASN A 1 98 ? 34.645 -25.236 -36.468 1.00 78.75 98 ASN A O 1
ATOM 761 N N . ASN A 1 99 ? 32.941 -26.556 -37.088 1.00 81.44 99 ASN A N 1
ATOM 762 C CA . ASN A 1 99 ? 31.892 -25.874 -36.308 1.00 81.44 99 ASN A CA 1
ATOM 763 C C . ASN A 1 99 ? 31.631 -24.393 -36.656 1.00 81.44 99 ASN A C 1
ATOM 765 O O . ASN A 1 99 ? 30.808 -23.766 -35.989 1.00 81.44 99 ASN A O 1
ATOM 769 N N . ASN A 1 100 ? 32.263 -23.852 -37.698 1.00 87.44 100 ASN A N 1
ATOM 770 C CA . ASN A 1 100 ? 32.061 -22.499 -38.212 1.00 87.44 100 ASN A CA 1
ATOM 771 C C . ASN A 1 100 ? 31.343 -22.532 -39.565 1.00 87.44 100 ASN A C 1
ATOM 773 O O . ASN A 1 100 ? 31.303 -23.564 -40.239 1.00 87.44 100 ASN A O 1
ATOM 777 N N . VAL A 1 101 ? 30.793 -21.389 -39.967 1.00 89.50 101 VAL A N 1
ATOM 778 C CA . VAL A 1 101 ? 30.098 -21.223 -41.249 1.00 89.50 101 VAL A CA 1
ATOM 779 C C . VAL A 1 101 ? 30.927 -20.319 -42.138 1.00 89.50 101 VAL A C 1
ATOM 781 O O . VAL A 1 101 ? 31.223 -19.194 -41.756 1.00 89.50 101 VAL A O 1
ATOM 784 N N . ILE A 1 102 ? 31.299 -20.787 -43.321 1.00 89.50 102 ILE A N 1
ATOM 785 C CA . ILE A 1 102 ? 32.028 -20.012 -44.320 1.00 89.50 102 ILE A CA 1
ATOM 786 C C . ILE A 1 102 ? 31.037 -19.613 -45.410 1.00 89.50 102 ILE A C 1
ATOM 788 O O . ILE A 1 102 ? 30.403 -20.470 -46.018 1.00 89.50 102 ILE A O 1
ATOM 792 N N . ILE A 1 103 ? 30.901 -18.313 -45.659 1.00 90.44 103 ILE A N 1
ATOM 793 C CA . ILE A 1 103 ? 30.055 -17.764 -46.720 1.00 90.44 103 ILE A CA 1
ATOM 794 C C . ILE A 1 103 ? 30.953 -17.052 -47.720 1.00 90.44 103 ILE A C 1
ATOM 796 O O . ILE A 1 103 ? 31.707 -16.148 -47.357 1.00 90.44 103 ILE A O 1
ATOM 800 N N . SER A 1 104 ? 30.879 -17.446 -48.987 1.00 87.44 104 SER A N 1
ATOM 801 C CA . SER A 1 104 ? 31.683 -16.829 -50.036 1.00 87.44 104 SER A CA 1
ATOM 802 C C . SER A 1 104 ? 30.942 -16.683 -51.349 1.00 87.44 104 SER A C 1
ATOM 804 O O . SER A 1 104 ? 30.046 -17.459 -51.654 1.00 87.44 104 SER A O 1
ATOM 806 N N . ALA A 1 105 ? 31.320 -15.681 -52.133 1.00 84.75 105 ALA A N 1
ATOM 807 C CA . ALA A 1 105 ? 30.856 -15.504 -53.501 1.00 84.75 105 ALA A CA 1
ATOM 808 C C . ALA A 1 105 ? 31.943 -14.826 -54.337 1.00 84.75 105 ALA A C 1
ATOM 810 O O . ALA A 1 105 ? 32.809 -14.126 -53.796 1.00 84.75 105 ALA A O 1
ATOM 811 N N . ASN A 1 106 ? 31.899 -15.039 -55.652 1.00 81.69 106 ASN A N 1
ATOM 812 C CA . ASN A 1 106 ? 32.900 -14.534 -56.595 1.00 81.69 106 ASN A CA 1
ATOM 813 C C . ASN A 1 106 ? 32.412 -13.363 -57.471 1.00 81.69 106 ASN A C 1
ATOM 815 O O . ASN A 1 106 ? 33.223 -12.766 -58.177 1.00 81.69 106 ASN A O 1
ATOM 819 N N . SER A 1 107 ? 31.129 -12.987 -57.399 1.00 79.94 107 SER A N 1
ATOM 820 C CA . SER A 1 107 ? 30.569 -11.862 -58.156 1.00 79.94 107 SER A CA 1
ATOM 821 C C . SER A 1 107 ? 29.530 -11.051 -57.378 1.00 79.94 107 SER A C 1
ATOM 823 O O . SER A 1 107 ? 29.004 -11.481 -56.350 1.00 79.94 107 SER A O 1
ATOM 825 N N . GLN A 1 108 ? 29.230 -9.841 -57.864 1.00 78.94 108 GLN A N 1
ATOM 826 C CA . GLN A 1 108 ? 28.221 -8.964 -57.256 1.00 78.94 108 GLN A CA 1
ATOM 827 C C . GLN A 1 108 ? 26.811 -9.565 -57.335 1.00 78.94 108 GLN A C 1
ATOM 829 O O . GLN A 1 108 ? 26.058 -9.486 -56.364 1.00 78.94 108 GLN A O 1
ATOM 834 N N . THR A 1 109 ? 26.474 -10.211 -58.455 1.00 75.31 109 THR A N 1
ATOM 835 C CA . THR A 1 109 ? 25.204 -10.923 -58.642 1.00 75.31 109 THR A CA 1
ATOM 836 C C . THR A 1 109 ? 25.044 -12.024 -57.596 1.00 75.31 109 THR A C 1
ATOM 838 O O . THR A 1 109 ? 24.005 -12.117 -56.944 1.00 75.31 109 THR A O 1
ATOM 841 N N . ALA A 1 110 ? 26.099 -12.812 -57.367 1.00 76.31 110 ALA A N 1
ATOM 842 C CA . ALA A 1 110 ? 26.101 -13.888 -56.382 1.00 76.31 110 ALA A CA 1
ATOM 843 C C . ALA A 1 110 ? 25.949 -13.369 -54.935 1.00 76.31 110 ALA A C 1
ATOM 845 O O . ALA A 1 110 ? 25.202 -13.955 -54.150 1.00 76.31 110 ALA A O 1
ATOM 846 N N . TRP A 1 111 ? 26.559 -12.227 -54.588 1.00 84.00 111 TRP A N 1
ATOM 847 C CA . TRP A 1 111 ? 26.323 -11.562 -53.295 1.00 84.00 111 TRP A CA 1
ATOM 848 C C . TRP A 1 111 ? 24.881 -11.070 -53.128 1.00 84.00 111 TRP A C 1
ATOM 850 O O . TRP A 1 111 ? 24.295 -11.251 -52.061 1.00 84.00 111 TRP A O 1
ATOM 860 N N . SER A 1 112 ? 24.284 -10.498 -54.177 1.00 77.56 112 SER A N 1
ATOM 861 C CA . SER A 1 112 ? 22.877 -10.075 -54.161 1.00 77.56 112 SER A CA 1
ATOM 862 C C . SER A 1 112 ? 21.928 -11.264 -53.944 1.00 77.56 112 SER A C 1
ATOM 864 O O . SER A 1 112 ? 20.999 -11.197 -53.134 1.00 77.56 112 SER A O 1
ATOM 866 N N . CYS A 1 113 ? 22.223 -12.397 -54.587 1.00 73.31 113 CYS A N 1
ATOM 867 C CA . CYS A 1 113 ? 21.503 -13.655 -54.398 1.00 73.31 113 CYS A CA 1
ATOM 868 C C . CYS A 1 113 ? 21.620 -14.174 -52.957 1.00 73.31 113 CYS A C 1
ATOM 870 O O . CYS A 1 113 ? 20.605 -14.485 -52.332 1.00 73.31 113 CYS A O 1
ATOM 872 N N . LEU A 1 114 ? 22.841 -14.218 -52.402 1.00 80.06 114 LEU A N 1
ATOM 873 C CA . LEU A 1 114 ? 23.083 -14.609 -51.007 1.00 80.06 114 LEU A CA 1
ATOM 874 C C . LEU A 1 114 ? 22.337 -13.718 -50.024 1.00 80.06 114 LEU A C 1
ATOM 876 O O . LEU A 1 114 ? 21.776 -14.212 -49.053 1.00 80.06 114 LEU A O 1
ATOM 880 N N . ARG A 1 115 ? 22.318 -12.413 -50.275 1.00 84.00 115 ARG A N 1
ATOM 881 C CA . ARG A 1 115 ? 21.620 -11.435 -49.444 1.00 84.00 115 ARG A CA 1
ATOM 882 C C . ARG A 1 115 ? 20.126 -11.719 -49.384 1.00 84.00 115 ARG A C 1
ATOM 884 O O . ARG A 1 115 ? 19.575 -11.854 -48.294 1.00 84.00 115 ARG A O 1
ATOM 891 N N . HIS A 1 116 ? 19.479 -11.894 -50.533 1.00 76.94 116 HIS A N 1
ATOM 892 C CA . HIS A 1 116 ? 18.059 -12.237 -50.564 1.00 76.94 116 HIS A CA 1
ATOM 893 C C . HIS A 1 116 ? 17.785 -13.600 -49.906 1.00 76.94 116 HIS A C 1
ATOM 895 O O . HIS A 1 116 ? 16.875 -13.730 -49.085 1.00 76.94 116 HIS A O 1
ATOM 901 N N . PHE A 1 117 ? 18.607 -14.605 -50.213 1.00 76.88 117 PHE A N 1
ATOM 902 C CA . PHE A 1 117 ? 18.408 -15.961 -49.721 1.00 76.88 117 PHE A CA 1
ATOM 903 C C . PHE A 1 117 ? 18.726 -16.113 -48.230 1.00 76.88 117 PHE A C 1
ATOM 905 O O . PHE A 1 117 ? 17.838 -16.464 -47.464 1.00 76.88 117 PHE A O 1
ATOM 912 N N . VAL A 1 118 ? 19.952 -15.833 -47.785 1.00 82.62 118 VAL A N 1
ATOM 913 C CA . VAL A 1 118 ? 20.411 -16.082 -46.405 1.00 82.62 118 VAL A CA 1
ATOM 914 C C . VAL A 1 118 ? 19.746 -15.133 -45.412 1.00 82.62 118 VAL A C 1
ATOM 916 O O . VAL A 1 118 ? 19.228 -15.573 -44.386 1.00 82.62 118 VAL A O 1
ATOM 919 N N . CYS A 1 119 ? 19.733 -13.831 -45.703 1.00 85.88 119 CYS A N 1
ATOM 920 C CA . CYS A 1 119 ? 19.198 -12.835 -44.775 1.00 85.88 119 CYS A CA 1
ATOM 921 C C . CYS A 1 119 ? 17.662 -12.808 -44.813 1.00 85.88 119 CYS A C 1
ATOM 923 O O . CYS A 1 119 ? 17.017 -12.637 -43.774 1.00 85.88 119 CYS A O 1
ATOM 925 N N . GLY A 1 120 ? 17.076 -13.013 -45.999 1.00 74.88 120 GLY A N 1
ATOM 926 C CA . GLY A 1 120 ? 15.635 -12.967 -46.241 1.00 74.88 120 GLY A CA 1
ATOM 927 C C . GLY A 1 120 ? 14.918 -14.298 -46.033 1.00 74.88 120 GLY A C 1
ATOM 928 O O . GLY A 1 120 ? 14.000 -14.353 -45.228 1.00 74.88 120 GLY A O 1
ATOM 929 N N . LEU A 1 121 ? 15.293 -15.385 -46.706 1.00 73.50 121 LEU A N 1
ATOM 930 C CA . LEU A 1 121 ? 14.480 -16.616 -46.793 1.00 73.50 121 LEU A CA 1
ATOM 931 C C . LEU A 1 121 ? 14.965 -17.754 -45.875 1.00 73.50 121 LEU A C 1
ATOM 933 O O . LEU A 1 121 ? 14.163 -18.464 -45.264 1.00 73.50 121 LEU A O 1
ATOM 937 N N . PHE A 1 122 ? 16.270 -17.877 -45.682 1.00 74.31 122 PHE A N 1
ATOM 938 C CA . PHE A 1 122 ? 16.896 -18.943 -44.910 1.00 74.31 122 PHE A CA 1
ATOM 939 C C . PHE A 1 122 ? 16.660 -18.750 -43.398 1.00 74.31 122 PHE A C 1
ATOM 941 O O . PHE A 1 122 ? 16.667 -17.610 -42.915 1.00 74.31 122 PHE A O 1
ATOM 948 N N . PRO A 1 123 ? 16.392 -19.804 -42.607 1.00 60.12 123 PRO A N 1
ATOM 949 C CA . PRO A 1 123 ? 16.119 -21.204 -42.940 1.00 60.12 123 PRO A CA 1
ATOM 950 C C . PRO A 1 123 ? 14.601 -21.498 -42.896 1.00 60.12 123 PRO A C 1
ATOM 952 O O . PRO A 1 123 ? 14.191 -22.614 -42.600 1.00 60.12 123 PRO A O 1
ATOM 955 N N . ASN A 1 124 ? 13.753 -20.471 -43.051 1.00 59.38 124 ASN A N 1
ATOM 956 C CA . ASN A 1 124 ? 12.390 -20.469 -42.510 1.00 59.38 124 ASN A CA 1
ATOM 957 C C . ASN A 1 124 ? 11.398 -21.158 -43.434 1.00 59.38 124 ASN A C 1
ATOM 959 O O . ASN A 1 124 ? 10.582 -20.545 -44.116 1.00 59.38 124 ASN A O 1
ATOM 963 N N . ILE A 1 125 ? 11.537 -22.461 -43.396 1.00 49.19 125 ILE A N 1
ATOM 964 C CA . ILE A 1 125 ? 10.730 -23.488 -44.008 1.00 49.19 125 ILE A CA 1
ATOM 965 C C . ILE A 1 125 ? 9.993 -24.073 -42.826 1.00 49.19 125 ILE A C 1
ATOM 967 O O . ILE A 1 125 ? 10.632 -24.364 -41.817 1.00 49.19 125 ILE A O 1
ATOM 971 N N . ASN A 1 126 ? 8.666 -24.154 -42.911 1.00 41.31 126 ASN A N 1
ATOM 972 C CA . ASN A 1 126 ? 7.787 -24.642 -41.847 1.00 41.31 126 ASN A CA 1
ATOM 973 C C . ASN A 1 126 ? 8.370 -25.915 -41.203 1.00 41.31 126 ASN A C 1
ATOM 975 O O . ASN A 1 126 ? 8.171 -27.025 -41.698 1.00 41.31 126 ASN A O 1
ATOM 979 N N . SER A 1 127 ? 9.119 -25.773 -40.107 1.00 42.31 127 SER A N 1
ATOM 980 C CA . SER A 1 127 ? 9.991 -26.824 -39.579 1.00 42.31 127 SER A CA 1
ATOM 981 C C . SER A 1 127 ? 9.219 -27.774 -38.669 1.00 42.31 127 SER A C 1
ATOM 983 O O . SER A 1 127 ? 9.500 -27.940 -37.486 1.00 42.31 127 SER A O 1
ATOM 985 N N . LYS A 1 128 ? 8.222 -28.429 -39.266 1.00 41.28 128 LYS A N 1
ATOM 986 C CA . LYS A 1 128 ? 7.674 -29.712 -38.811 1.00 41.28 128 LYS A CA 1
ATOM 987 C C . LYS A 1 128 ? 7.867 -30.831 -39.843 1.00 41.28 128 LYS A C 1
ATOM 989 O O . LYS A 1 128 ? 7.420 -31.947 -39.601 1.00 41.28 128 LYS A O 1
ATOM 994 N N . TYR A 1 129 ? 8.525 -30.567 -40.974 1.00 50.09 129 TYR A N 1
ATOM 995 C CA . TYR A 1 129 ? 8.569 -31.495 -42.105 1.00 50.09 129 TYR A CA 1
ATOM 996 C C . TYR A 1 129 ? 9.990 -31.880 -42.530 1.00 50.09 129 TYR A C 1
ATOM 998 O O . TYR A 1 129 ? 10.956 -31.169 -42.271 1.00 50.09 129 TYR A O 1
ATOM 1006 N N . SER A 1 130 ? 10.077 -33.047 -43.176 1.00 56.09 130 SER A N 1
ATOM 1007 C CA . SER A 1 130 ? 11.300 -33.696 -43.669 1.00 56.09 130 SER A CA 1
ATOM 1008 C C . SER A 1 130 ? 12.203 -32.782 -44.514 1.00 56.09 130 SER A C 1
ATOM 1010 O O . SER A 1 130 ? 11.733 -31.825 -45.125 1.00 56.09 130 SER A O 1
ATOM 1012 N N . LEU A 1 131 ? 13.484 -33.149 -44.642 1.00 54.44 131 LEU A N 1
ATOM 1013 C CA . LEU A 1 131 ? 14.460 -32.542 -45.564 1.00 54.44 131 LEU A CA 1
ATOM 1014 C C . LEU A 1 131 ? 13.902 -32.322 -46.989 1.00 54.44 131 LEU A C 1
ATOM 1016 O O . LEU A 1 131 ? 14.261 -31.366 -47.667 1.00 54.44 131 LEU A O 1
ATOM 1020 N N . ILE A 1 132 ? 12.971 -33.170 -47.432 1.00 55.41 132 ILE A N 1
ATOM 1021 C CA . ILE A 1 132 ? 12.289 -33.045 -48.727 1.00 55.41 132 ILE A CA 1
ATOM 1022 C C . ILE A 1 132 ? 11.442 -31.767 -48.793 1.00 55.41 132 ILE A C 1
ATOM 1024 O O . ILE A 1 132 ? 11.474 -31.069 -49.805 1.00 55.41 132 ILE A O 1
ATOM 1028 N N . GLN A 1 133 ? 10.721 -31.429 -47.723 1.00 55.41 133 GLN A N 1
ATOM 1029 C CA . GLN A 1 133 ? 9.929 -30.200 -47.657 1.00 55.41 133 GLN A CA 1
ATOM 1030 C C . GLN A 1 133 ? 10.835 -28.966 -47.612 1.00 55.41 133 GLN A C 1
ATOM 1032 O O . GLN A 1 133 ? 10.543 -27.982 -48.281 1.00 55.41 133 GLN A O 1
ATOM 1037 N N . LEU A 1 134 ? 11.977 -29.052 -46.915 1.00 56.25 134 LEU A N 1
ATOM 1038 C CA . LEU A 1 134 ? 13.021 -28.022 -46.945 1.00 56.25 134 LEU A CA 1
ATOM 1039 C C . LEU A 1 134 ? 13.450 -27.731 -48.388 1.00 56.25 134 LEU A C 1
ATOM 1041 O O . LEU A 1 134 ? 13.365 -26.601 -48.856 1.00 56.25 134 LEU A O 1
ATOM 1045 N N . LEU A 1 135 ? 13.832 -28.762 -49.136 1.00 58.41 135 LEU A N 1
ATOM 1046 C CA . LEU A 1 135 ? 14.258 -28.609 -50.527 1.00 58.41 135 LEU A CA 1
ATOM 1047 C C . LEU A 1 135 ? 13.133 -28.085 -51.440 1.00 58.41 135 LEU A C 1
ATOM 1049 O O . LEU A 1 135 ? 13.400 -27.290 -52.344 1.00 58.41 135 LEU A O 1
ATOM 1053 N N . GLN A 1 136 ? 11.880 -28.489 -51.206 1.00 57.81 136 GLN A N 1
ATOM 1054 C CA . GLN A 1 136 ? 10.715 -28.001 -51.954 1.00 57.81 136 GLN A CA 1
ATOM 1055 C C . GLN A 1 136 ? 10.410 -26.527 -51.679 1.00 57.81 136 GLN A C 1
ATOM 1057 O O . GLN A 1 136 ? 10.180 -25.776 -52.627 1.00 57.81 136 GLN A O 1
ATOM 1062 N N . ASP A 1 137 ? 10.456 -26.100 -50.420 1.00 56.00 137 ASP A N 1
ATOM 1063 C CA . ASP A 1 137 ? 10.195 -24.718 -50.032 1.00 56.00 137 ASP A CA 1
ATOM 1064 C C . ASP A 1 137 ? 11.321 -23.801 -50.534 1.00 56.00 137 ASP A C 1
ATOM 1066 O O . ASP A 1 137 ? 11.023 -22.774 -51.149 1.00 56.00 137 ASP A O 1
ATOM 1070 N N . ILE A 1 138 ? 12.600 -24.210 -50.405 1.00 57.12 138 ILE A N 1
ATOM 1071 C CA . ILE A 1 138 ? 13.735 -23.470 -50.990 1.00 57.12 138 ILE A CA 1
ATOM 1072 C C . ILE A 1 138 ? 13.536 -23.313 -52.505 1.00 57.12 138 ILE A C 1
ATOM 1074 O O . ILE A 1 138 ? 13.652 -22.209 -53.040 1.00 57.12 138 ILE A O 1
ATOM 1078 N N . LYS A 1 139 ? 13.183 -24.399 -53.207 1.00 55.91 139 LYS A N 1
ATOM 1079 C CA . LYS A 1 139 ? 12.884 -24.367 -54.648 1.00 55.91 139 LYS A CA 1
ATOM 1080 C C . LYS A 1 139 ? 11.703 -23.444 -54.974 1.00 55.91 139 LYS A C 1
ATOM 1082 O O . LYS A 1 139 ? 11.686 -22.820 -56.035 1.00 55.91 139 LYS A O 1
ATOM 1087 N N . SER A 1 140 ? 10.697 -23.379 -54.104 1.00 56.31 140 SER A N 1
ATOM 1088 C CA . SER A 1 140 ? 9.486 -22.589 -54.323 1.00 56.31 140 SER A CA 1
ATOM 1089 C C . SER A 1 140 ? 9.692 -21.079 -54.158 1.00 56.31 140 SER A C 1
ATOM 1091 O O . SER A 1 140 ? 9.011 -20.311 -54.836 1.00 56.31 140 SER A O 1
ATOM 1093 N N . GLU A 1 141 ? 10.644 -20.674 -53.315 1.00 55.66 141 GLU A N 1
ATOM 1094 C CA . GLU A 1 141 ? 10.926 -19.276 -52.965 1.00 55.66 141 GLU A CA 1
ATOM 1095 C C . GLU A 1 141 ? 12.056 -18.665 -53.818 1.00 55.66 141 GLU A C 1
ATOM 1097 O O . GLU A 1 141 ? 12.068 -17.465 -54.071 1.00 55.66 141 GLU A O 1
ATOM 1102 N N . LEU A 1 142 ? 12.983 -19.476 -54.345 1.00 57.75 142 LEU A N 1
ATOM 1103 C CA . LEU A 1 142 ? 14.140 -19.006 -55.130 1.00 57.75 142 LEU A CA 1
ATOM 1104 C C . LEU A 1 142 ? 13.842 -18.626 -56.598 1.00 57.75 142 LEU A C 1
ATOM 1106 O O . LEU A 1 142 ? 14.733 -18.153 -57.302 1.00 57.75 142 LEU A O 1
ATOM 1110 N N . LYS A 1 143 ? 12.603 -18.802 -57.078 1.00 54.94 143 LYS A N 1
ATOM 1111 C CA . LYS A 1 143 ? 12.210 -18.818 -58.511 1.00 54.94 143 LYS A CA 1
ATOM 1112 C C . LYS A 1 143 ? 12.587 -17.589 -59.355 1.00 54.94 143 LYS A C 1
ATOM 1114 O O . LYS A 1 143 ? 12.355 -17.612 -60.560 1.00 54.94 143 LYS A O 1
ATOM 1119 N N . THR A 1 144 ? 13.069 -16.499 -58.758 1.00 50.84 144 THR A N 1
ATOM 1120 C CA . THR A 1 144 ? 13.168 -15.193 -59.427 1.00 50.84 144 THR A CA 1
ATOM 1121 C C . THR A 1 144 ? 14.521 -14.492 -59.316 1.00 50.84 144 THR A C 1
ATOM 1123 O O . THR A 1 144 ? 14.670 -13.443 -59.934 1.00 50.84 144 THR A O 1
ATOM 1126 N N . THR A 1 145 ? 15.492 -15.021 -58.561 1.00 50.69 145 THR A N 1
ATOM 1127 C CA . THR A 1 145 ? 16.789 -14.341 -58.328 1.00 50.69 145 THR A CA 1
ATOM 1128 C C . THR A 1 145 ? 18.012 -15.265 -58.359 1.00 50.69 145 THR A C 1
ATOM 1130 O O . THR A 1 145 ? 19.059 -14.828 -58.824 1.00 50.69 145 THR A O 1
ATOM 1133 N N . ALA A 1 146 ? 17.901 -16.535 -57.950 1.00 56.94 146 ALA A N 1
ATOM 1134 C CA . ALA A 1 146 ? 19.013 -17.497 -57.930 1.00 56.94 146 ALA A CA 1
ATOM 1135 C C . ALA A 1 146 ? 18.521 -18.948 -58.071 1.00 56.94 146 ALA A C 1
ATOM 1137 O O . ALA A 1 146 ? 17.368 -19.233 -57.759 1.00 56.94 146 ALA A O 1
ATOM 1138 N N . TYR A 1 147 ? 19.378 -19.887 -58.472 1.00 57.78 147 TYR A N 1
ATOM 1139 C CA . TYR A 1 147 ? 19.089 -21.325 -58.397 1.00 57.78 147 TYR A CA 1
ATOM 1140 C C . TYR A 1 147 ? 20.087 -22.037 -57.480 1.00 57.78 147 TYR A C 1
ATOM 1142 O O . TYR A 1 147 ? 21.223 -21.598 -57.314 1.00 57.78 147 TYR A O 1
ATOM 1150 N N . ILE A 1 148 ? 19.667 -23.145 -56.868 1.00 62.12 148 ILE A N 1
ATOM 1151 C CA . ILE A 1 148 ? 20.597 -24.048 -56.183 1.00 62.12 148 ILE A CA 1
ATOM 1152 C C . ILE A 1 148 ? 21.337 -24.844 -57.253 1.00 62.12 148 ILE A C 1
ATOM 1154 O O . ILE A 1 148 ? 20.696 -25.562 -58.011 1.00 62.12 148 ILE A O 1
ATOM 1158 N N . GLU A 1 149 ? 22.662 -24.730 -57.298 1.00 62.84 149 GLU A N 1
ATOM 1159 C CA . GLU A 1 149 ? 23.508 -25.518 -58.198 1.00 62.84 149 GLU A CA 1
ATOM 1160 C C . GLU A 1 149 ? 23.778 -26.913 -57.615 1.00 62.84 149 GLU A C 1
ATOM 1162 O O . GLU A 1 149 ? 23.691 -27.915 -58.319 1.00 62.84 149 GLU A O 1
ATOM 1167 N N . SER A 1 150 ? 24.079 -26.985 -56.314 1.00 63.25 150 SER A N 1
ATOM 1168 C CA . SER A 1 150 ? 24.308 -28.248 -55.603 1.00 63.25 150 SER A CA 1
ATOM 1169 C C . SER A 1 150 ? 24.099 -28.092 -54.095 1.00 63.25 150 SER A C 1
ATOM 1171 O O . SER A 1 150 ? 24.281 -27.004 -53.538 1.00 63.25 150 SER A O 1
ATOM 1173 N N . ILE A 1 151 ? 23.712 -29.181 -53.429 1.00 63.41 151 ILE A N 1
ATOM 1174 C CA . ILE A 1 151 ? 23.687 -29.297 -51.966 1.00 63.41 151 ILE A CA 1
ATOM 1175 C C . ILE A 1 151 ? 24.455 -30.563 -51.603 1.00 63.41 151 ILE A C 1
ATOM 1177 O O . ILE A 1 151 ? 24.128 -31.645 -52.092 1.00 63.41 151 ILE A O 1
ATOM 1181 N N . THR A 1 152 ? 25.458 -30.434 -50.737 1.00 66.94 152 THR A N 1
ATOM 1182 C CA . THR A 1 152 ? 26.229 -31.582 -50.244 1.00 66.94 152 THR A CA 1
ATOM 1183 C C . THR A 1 152 ? 25.730 -31.978 -48.864 1.00 66.94 152 THR A C 1
ATOM 1185 O O . THR A 1 152 ? 25.582 -31.137 -47.967 1.00 66.94 152 THR A O 1
ATOM 1188 N N . PHE A 1 153 ? 25.505 -33.279 -48.700 1.00 63.38 153 PHE A N 1
ATOM 1189 C CA . PHE A 1 153 ? 25.080 -33.885 -47.448 1.00 63.38 153 PHE A CA 1
ATOM 1190 C C . PHE A 1 153 ? 26.243 -34.575 -46.756 1.00 63.38 153 PHE A C 1
ATOM 1192 O O . PHE A 1 153 ? 27.044 -35.272 -47.379 1.00 63.38 153 PHE A O 1
ATOM 1199 N N . ASN A 1 154 ? 26.279 -34.458 -45.434 1.00 63.78 154 ASN A N 1
ATOM 1200 C CA . ASN A 1 154 ? 27.067 -35.363 -44.624 1.00 63.78 154 ASN A CA 1
ATOM 1201 C C . ASN A 1 154 ? 26.298 -36.685 -44.476 1.00 63.78 154 ASN A C 1
ATOM 1203 O O . ASN A 1 154 ? 25.310 -36.758 -43.745 1.00 63.78 154 ASN A O 1
ATOM 1207 N N . ALA A 1 155 ? 26.761 -37.729 -45.164 1.00 54.22 155 ALA A N 1
ATOM 1208 C CA . ALA A 1 155 ? 26.114 -39.042 -45.193 1.00 54.22 155 ALA A CA 1
ATOM 1209 C C . ALA A 1 155 ? 26.004 -39.719 -43.811 1.00 54.22 155 ALA A C 1
ATOM 1211 O O . ALA A 1 155 ? 25.104 -40.526 -43.599 1.00 54.22 155 ALA A O 1
ATOM 1212 N N . ALA A 1 156 ? 26.886 -39.392 -42.858 1.00 56.00 156 ALA A N 1
ATOM 1213 C CA . ALA A 1 156 ? 26.873 -39.996 -41.524 1.00 56.00 156 ALA A CA 1
ATOM 1214 C C . ALA A 1 156 ? 25.806 -39.384 -40.602 1.00 56.00 156 ALA A C 1
ATOM 1216 O O . ALA A 1 156 ? 25.260 -40.076 -39.746 1.00 56.00 156 ALA A O 1
ATOM 1217 N N . SER A 1 157 ? 25.514 -38.091 -40.765 1.00 60.16 157 SER A N 1
ATOM 1218 C CA . SER A 1 157 ? 24.553 -37.349 -39.936 1.00 60.16 157 SER A CA 1
ATOM 1219 C C . SER A 1 157 ? 23.250 -37.008 -40.657 1.00 60.16 157 SER A C 1
ATOM 1221 O O . SER A 1 157 ? 22.324 -36.523 -40.016 1.00 60.16 157 SER A O 1
ATOM 1223 N N . ASN A 1 158 ? 23.164 -37.271 -41.964 1.00 63.97 158 ASN A N 1
ATOM 1224 C CA . ASN A 1 158 ? 22.044 -36.905 -42.832 1.00 63.97 158 ASN A CA 1
ATOM 1225 C C . ASN A 1 158 ? 21.698 -35.402 -42.769 1.00 63.97 158 ASN A C 1
ATOM 1227 O O . ASN A 1 158 ? 20.531 -35.019 -42.723 1.00 63.97 158 ASN A O 1
ATOM 1231 N N . THR A 1 159 ? 22.729 -34.552 -42.728 1.00 68.06 159 THR A N 1
ATOM 1232 C CA . THR A 1 159 ? 22.611 -33.094 -42.564 1.00 68.06 159 THR A CA 1
ATOM 1233 C C . THR A 1 159 ? 23.251 -32.330 -43.719 1.00 68.06 159 THR A C 1
ATOM 1235 O O . THR A 1 159 ? 24.204 -32.814 -44.334 1.00 68.06 159 THR A O 1
ATOM 1238 N N . ILE A 1 160 ? 22.774 -31.112 -44.003 1.00 70.88 160 ILE A N 1
ATOM 1239 C CA . ILE A 1 160 ? 23.384 -30.251 -45.028 1.00 70.88 160 ILE A CA 1
ATOM 1240 C C . ILE A 1 160 ? 24.706 -29.667 -44.510 1.00 70.88 160 ILE A C 1
ATOM 1242 O O . ILE A 1 160 ? 24.728 -29.015 -43.461 1.00 70.88 160 ILE A O 1
ATOM 1246 N N . SER A 1 161 ? 25.795 -29.863 -45.262 1.00 74.12 161 SER A N 1
ATOM 1247 C CA . SER A 1 161 ? 27.129 -29.316 -44.960 1.00 74.12 161 SER A CA 1
ATOM 1248 C C . SER A 1 161 ? 27.613 -28.275 -45.973 1.00 74.12 161 SER A C 1
ATOM 1250 O O . SER A 1 161 ? 28.483 -27.472 -45.638 1.00 74.12 161 SER A O 1
ATOM 1252 N N . LEU A 1 162 ? 27.051 -28.265 -47.188 1.00 77.31 162 LEU A N 1
ATOM 1253 C CA . LEU A 1 162 ? 27.386 -27.312 -48.249 1.00 77.31 162 LEU A CA 1
ATOM 1254 C C . LEU A 1 162 ? 26.138 -26.925 -49.046 1.00 77.31 162 LEU A C 1
ATOM 1256 O O . LEU A 1 162 ? 25.349 -27.794 -49.413 1.00 77.31 162 LEU A O 1
ATOM 1260 N N . ILE A 1 163 ? 25.996 -25.642 -49.372 1.00 73.19 163 ILE A N 1
ATOM 1261 C CA . ILE A 1 163 ? 25.012 -25.138 -50.337 1.00 73.19 163 ILE A CA 1
ATOM 1262 C C . ILE A 1 163 ? 25.751 -24.284 -51.363 1.00 73.19 163 ILE A C 1
ATOM 1264 O O . ILE A 1 163 ? 26.403 -23.302 -50.998 1.00 73.19 163 ILE A O 1
ATOM 1268 N N . LYS A 1 164 ? 25.617 -24.634 -52.642 1.00 71.19 164 LYS A N 1
ATOM 1269 C CA . LYS A 1 164 ? 26.130 -23.856 -53.770 1.00 71.19 164 LYS A CA 1
ATOM 1270 C C . LYS A 1 164 ? 24.967 -23.240 -54.546 1.00 71.19 164 LYS A C 1
ATOM 1272 O O . LYS A 1 164 ? 24.047 -23.950 -54.952 1.00 71.19 164 LYS A O 1
ATOM 1277 N N . LEU A 1 165 ? 25.008 -21.929 -54.756 1.00 68.69 165 LEU A N 1
ATOM 1278 C CA . LEU A 1 165 ? 23.986 -21.160 -55.472 1.00 68.69 165 LEU A CA 1
ATOM 1279 C C . LEU A 1 165 ? 24.581 -20.563 -56.752 1.00 68.69 165 LEU A C 1
ATOM 1281 O O . LEU A 1 165 ? 25.667 -19.988 -56.696 1.00 68.69 165 LEU A O 1
ATOM 1285 N N . GLY A 1 166 ? 23.859 -20.651 -57.868 1.00 62.12 166 GLY A N 1
ATOM 1286 C CA . GLY A 1 166 ? 24.176 -19.970 -59.128 1.00 62.12 166 GLY A CA 1
ATOM 1287 C C . GLY A 1 166 ? 23.206 -18.819 -59.421 1.00 62.12 166 GLY A C 1
ATOM 1288 O O . GLY A 1 166 ? 22.051 -18.843 -58.983 1.00 62.12 166 GLY A O 1
ATOM 1289 N N . SER A 1 167 ? 23.656 -17.795 -60.153 1.00 61.06 167 SER A N 1
ATOM 1290 C CA . SER A 1 167 ? 22.793 -16.693 -60.610 1.00 61.06 167 SER A CA 1
ATOM 1291 C C . SER A 1 167 ? 22.087 -17.027 -61.936 1.00 61.06 167 SER A C 1
ATOM 1293 O O . SER A 1 167 ? 22.664 -17.648 -62.829 1.00 61.06 167 SER A O 1
ATOM 1295 N N . TYR A 1 168 ? 20.827 -16.606 -62.105 1.00 57.72 168 TYR A N 1
ATOM 1296 C CA . TYR A 1 168 ? 20.150 -16.706 -63.406 1.00 57.72 168 TYR A CA 1
ATOM 1297 C C . TYR A 1 168 ? 20.685 -15.623 -64.346 1.00 57.72 168 TYR A C 1
ATOM 1299 O O . TYR A 1 168 ? 20.238 -14.481 -64.296 1.00 57.72 168 TYR A O 1
ATOM 1307 N N . LEU A 1 169 ? 21.643 -15.978 -65.201 1.00 41.41 169 LEU A N 1
ATOM 1308 C CA . LEU A 1 169 ? 22.205 -15.058 -66.195 1.00 41.41 169 LEU A CA 1
ATOM 1309 C C . LEU A 1 169 ? 21.661 -15.240 -67.621 1.00 41.41 169 LEU A C 1
ATOM 1311 O O . LEU A 1 169 ? 22.088 -14.505 -68.499 1.00 41.41 169 LEU A O 1
ATOM 1315 N N . ASN A 1 170 ? 20.712 -16.148 -67.877 1.00 35.34 170 ASN A N 1
ATOM 1316 C CA . ASN A 1 170 ? 20.118 -16.297 -69.212 1.00 35.34 170 ASN A CA 1
ATOM 1317 C C . ASN A 1 170 ? 18.613 -16.592 -69.161 1.00 35.34 170 ASN A C 1
ATOM 1319 O O . ASN A 1 170 ? 18.175 -17.581 -68.573 1.00 35.34 170 ASN A O 1
ATOM 1323 N N . GLU A 1 171 ? 17.831 -15.742 -69.832 1.00 35.16 171 GLU A N 1
ATOM 1324 C CA . GLU A 1 171 ? 16.501 -16.089 -70.332 1.00 35.16 171 GLU A CA 1
ATOM 1325 C C . GLU A 1 171 ? 16.634 -17.299 -71.274 1.00 35.16 171 GLU A C 1
ATOM 1327 O O . GLU A 1 171 ? 17.585 -17.368 -72.048 1.00 35.16 171 GLU A O 1
ATOM 1332 N N . SER A 1 172 ? 15.674 -18.226 -71.231 1.00 34.62 172 SER A N 1
ATOM 1333 C CA . SER A 1 172 ? 15.623 -19.523 -71.935 1.00 34.62 172 SER A CA 1
ATOM 1334 C C . SER A 1 172 ? 16.405 -20.676 -71.285 1.00 34.62 172 SER A C 1
ATOM 1336 O O . SER A 1 172 ? 17.573 -20.913 -71.568 1.00 34.62 172 SER A O 1
ATOM 1338 N N . ASN A 1 173 ? 15.724 -21.441 -70.423 1.00 31.19 173 ASN A N 1
ATOM 1339 C CA . ASN A 1 173 ? 15.632 -22.902 -70.558 1.00 31.19 173 ASN A CA 1
ATOM 1340 C C . ASN A 1 173 ? 14.657 -23.490 -69.526 1.00 31.19 173 ASN A C 1
ATOM 1342 O O . ASN A 1 173 ? 14.936 -23.532 -68.327 1.00 31.19 173 ASN A O 1
ATOM 1346 N N . ASP A 1 174 ? 13.517 -23.965 -70.028 1.00 31.42 174 ASP A N 1
ATOM 1347 C CA . ASP A 1 174 ? 12.514 -24.760 -69.317 1.00 31.42 174 ASP A CA 1
ATOM 1348 C C . ASP A 1 174 ? 13.035 -26.175 -69.003 1.00 31.42 174 ASP A C 1
ATOM 1350 O O . ASP A 1 174 ? 13.557 -26.849 -69.889 1.00 31.42 174 ASP A O 1
ATOM 1354 N N . LEU A 1 175 ? 12.847 -26.667 -67.773 1.00 29.81 175 LEU A N 1
ATOM 1355 C CA . LEU A 1 175 ? 13.151 -28.042 -67.362 1.00 29.81 175 LEU A CA 1
ATOM 1356 C C . LEU A 1 175 ? 12.255 -28.501 -66.189 1.00 29.81 175 LEU A C 1
ATOM 1358 O O . LEU A 1 175 ? 12.201 -27.888 -65.120 1.00 29.81 175 LEU A O 1
ATOM 1362 N N . ILE A 1 176 ? 11.547 -29.614 -66.422 1.00 32.66 176 ILE A N 1
ATOM 1363 C CA . ILE A 1 176 ? 10.570 -30.296 -65.547 1.00 32.66 176 ILE A CA 1
ATOM 1364 C C . ILE A 1 176 ? 11.236 -31.499 -64.855 1.00 32.66 176 ILE A C 1
ATOM 1366 O O . ILE A 1 176 ? 12.044 -32.170 -65.490 1.00 32.66 176 ILE A O 1
ATOM 1370 N N . LEU A 1 177 ? 10.817 -31.865 -63.627 1.00 40.06 177 LEU A N 1
ATOM 1371 C CA . LEU A 1 177 ? 10.916 -33.258 -63.147 1.00 40.06 177 LEU A CA 1
ATOM 1372 C C . LEU A 1 177 ? 9.839 -33.636 -62.113 1.00 40.06 177 LEU A C 1
ATOM 1374 O O . LEU A 1 177 ? 9.533 -32.888 -61.183 1.00 40.06 177 LEU A O 1
ATOM 1378 N N . THR A 1 178 ? 9.289 -34.832 -62.308 1.00 33.47 178 THR A N 1
ATOM 1379 C CA . THR A 1 178 ? 8.282 -35.525 -61.498 1.00 33.47 178 THR A CA 1
ATOM 1380 C C . THR A 1 178 ? 8.909 -36.322 -60.346 1.00 33.47 178 THR A C 1
ATOM 1382 O O . THR A 1 178 ? 9.970 -36.922 -60.486 1.00 33.47 178 THR A O 1
ATOM 1385 N N . VAL A 1 179 ? 8.195 -36.342 -59.218 1.00 37.62 179 VAL A N 1
ATOM 1386 C CA . VAL A 1 179 ? 8.580 -36.783 -57.858 1.00 37.62 179 VAL A CA 1
ATOM 1387 C C . VAL A 1 179 ? 9.152 -38.218 -57.670 1.00 37.62 179 VAL A C 1
ATOM 1389 O O . VAL A 1 179 ? 9.896 -38.390 -56.707 1.00 37.62 179 VAL A O 1
ATOM 1392 N N . PRO A 1 180 ? 8.914 -39.248 -58.513 1.00 32.12 180 PRO A N 1
ATOM 1393 C CA . PRO A 1 180 ? 9.339 -40.621 -58.180 1.00 32.12 180 PRO A CA 1
ATOM 1394 C C . PRO A 1 180 ? 10.859 -40.894 -58.106 1.00 32.12 180 PRO A C 1
ATOM 1396 O O . PRO A 1 180 ? 11.274 -41.716 -57.295 1.00 32.12 180 PRO A O 1
ATOM 1399 N N . ASN A 1 181 ? 11.710 -40.199 -58.874 1.00 36.00 181 ASN A N 1
ATOM 1400 C CA . ASN A 1 181 ? 13.135 -40.573 -59.019 1.00 36.00 181 ASN A CA 1
ATOM 1401 C C . ASN A 1 181 ? 14.052 -40.156 -57.848 1.00 36.00 181 ASN A C 1
ATOM 1403 O O . ASN A 1 181 ? 15.186 -40.613 -57.773 1.00 36.00 181 ASN A O 1
ATOM 1407 N N . ILE A 1 182 ? 13.583 -39.307 -56.925 1.00 44.53 182 ILE A N 1
ATOM 1408 C CA . ILE A 1 182 ? 14.368 -38.856 -55.754 1.00 44.53 182 ILE A CA 1
ATOM 1409 C C . ILE A 1 182 ? 14.456 -39.962 -54.685 1.00 44.53 182 ILE A C 1
ATOM 1411 O O . ILE A 1 182 ? 15.420 -40.023 -53.924 1.00 44.53 182 ILE A O 1
ATOM 1415 N N . ILE A 1 183 ? 13.459 -40.854 -54.639 1.00 41.19 183 ILE A N 1
ATOM 1416 C CA . ILE A 1 183 ? 13.367 -41.917 -53.628 1.00 41.19 183 ILE A CA 1
ATOM 1417 C C . ILE A 1 183 ? 14.398 -43.026 -53.897 1.00 41.19 183 ILE A C 1
ATOM 1419 O O . ILE A 1 183 ? 14.969 -43.558 -52.950 1.00 41.19 183 ILE A O 1
ATOM 1423 N N . GLU A 1 184 ? 14.710 -43.332 -55.162 1.00 38.38 184 GLU A N 1
ATOM 1424 C CA . GLU A 1 184 ? 15.692 -44.376 -55.499 1.00 38.38 184 GLU A CA 1
ATOM 1425 C C . GLU A 1 184 ? 17.151 -43.923 -55.310 1.00 38.38 184 GLU A C 1
ATOM 1427 O O . GLU A 1 184 ? 17.987 -44.738 -54.925 1.00 38.38 184 GLU A O 1
ATOM 1432 N N . SER A 1 185 ? 17.467 -42.632 -55.483 1.00 42.53 185 SER A N 1
ATOM 1433 C CA . SER A 1 185 ? 18.834 -42.107 -55.314 1.00 42.53 185 SER A CA 1
ATOM 1434 C C . SER A 1 185 ? 19.231 -41.846 -53.857 1.00 42.53 185 SER A C 1
ATOM 1436 O O . SER A 1 185 ? 20.404 -41.947 -53.531 1.00 42.53 185 SER A O 1
ATOM 1438 N N . ILE A 1 186 ? 18.282 -41.546 -52.958 1.00 43.12 186 ILE A N 1
ATOM 1439 C CA . ILE A 1 186 ? 18.570 -41.399 -51.512 1.00 43.12 186 ILE A CA 1
ATOM 1440 C C . ILE A 1 186 ? 18.816 -42.774 -50.854 1.00 43.12 186 ILE A C 1
ATOM 1442 O O . ILE A 1 186 ? 19.489 -42.866 -49.831 1.00 43.12 186 ILE A O 1
ATOM 1446 N N . CYS A 1 187 ? 18.327 -43.862 -51.461 1.00 38.09 187 CYS A N 1
ATOM 1447 C CA . CYS A 1 187 ? 18.596 -45.236 -51.025 1.00 38.09 187 CYS A CA 1
ATOM 1448 C C . CYS A 1 187 ? 19.916 -45.828 -51.560 1.00 38.09 187 CYS A C 1
ATOM 1450 O O . CYS A 1 187 ? 20.254 -46.958 -51.201 1.00 38.09 187 CYS A O 1
ATOM 1452 N N . LEU A 1 188 ? 20.676 -45.098 -52.384 1.00 37.47 188 LEU A N 1
ATOM 1453 C CA . LEU A 1 188 ? 21.964 -45.532 -52.930 1.00 37.47 188 LEU A CA 1
ATOM 1454 C C . LEU A 1 188 ? 23.060 -44.565 -52.456 1.00 37.47 188 LEU A C 1
ATOM 1456 O O . LEU A 1 188 ? 22.934 -43.359 -52.611 1.00 37.47 188 LEU A O 1
ATOM 1460 N N . ASN A 1 189 ? 24.116 -45.101 -51.837 1.00 37.25 189 ASN A N 1
ATOM 1461 C CA . ASN A 1 189 ? 25.231 -44.381 -51.201 1.00 37.25 189 ASN A CA 1
ATOM 1462 C C . ASN A 1 189 ? 26.068 -43.501 -52.170 1.00 37.25 189 ASN A C 1
ATOM 1464 O O . ASN A 1 189 ? 27.254 -43.771 -52.364 1.00 37.25 189 ASN A O 1
ATOM 1468 N N . GLU A 1 190 ? 25.505 -42.448 -52.764 1.00 35.97 190 GLU A N 1
ATOM 1469 C CA . GLU A 1 190 ? 26.243 -41.473 -53.580 1.00 35.97 190 GLU A CA 1
ATOM 1470 C C . GLU A 1 190 ? 26.299 -40.091 -52.903 1.00 35.97 190 GLU A C 1
ATOM 1472 O O . GLU A 1 190 ? 25.301 -39.540 -52.443 1.00 35.97 190 GLU A O 1
ATOM 1477 N N . THR A 1 191 ? 27.515 -39.549 -52.799 1.00 40.22 191 THR A N 1
ATOM 1478 C CA . THR A 1 191 ? 27.915 -38.423 -51.933 1.00 40.22 191 THR A CA 1
ATOM 1479 C C . THR A 1 191 ? 27.661 -37.014 -52.487 1.00 40.22 191 THR A C 1
ATOM 1481 O O . THR A 1 191 ? 28.070 -36.046 -51.854 1.00 40.22 191 THR A O 1
ATOM 1484 N N . GLU A 1 192 ? 26.981 -36.841 -53.621 1.00 35.75 192 GLU A N 1
ATOM 1485 C CA . GLU A 1 192 ? 26.678 -35.509 -54.172 1.00 35.75 192 GLU A CA 1
ATOM 1486 C C . GLU A 1 192 ? 25.474 -35.568 -55.123 1.00 35.75 192 GLU A C 1
ATOM 1488 O O . GLU A 1 192 ? 25.472 -36.340 -56.079 1.00 35.75 192 GLU A O 1
ATOM 1493 N N . LEU A 1 193 ? 24.443 -34.750 -54.873 1.00 36.59 193 LEU A N 1
ATOM 1494 C CA . LEU A 1 193 ? 23.206 -34.720 -55.663 1.00 36.59 193 LEU A CA 1
ATOM 1495 C C . LEU A 1 193 ? 23.056 -33.331 -56.310 1.00 36.59 193 LEU A C 1
ATOM 1497 O O . LEU A 1 193 ? 22.708 -32.352 -55.652 1.00 36.59 193 LEU A O 1
ATOM 1501 N N . ASN A 1 194 ? 23.355 -33.244 -57.611 1.00 32.88 194 ASN A N 1
ATOM 1502 C CA . ASN A 1 194 ? 23.212 -32.027 -58.420 1.00 32.88 194 ASN A CA 1
ATOM 1503 C C . ASN A 1 194 ? 21.793 -31.960 -59.012 1.00 32.88 194 ASN A C 1
ATOM 1505 O O . ASN A 1 194 ? 21.382 -32.868 -59.735 1.00 32.88 194 ASN A O 1
ATOM 1509 N N . LEU A 1 195 ? 21.035 -30.898 -58.720 1.00 33.03 195 LEU A N 1
ATOM 1510 C CA . LEU A 1 195 ? 19.641 -30.733 -59.157 1.00 33.03 195 LEU A CA 1
ATOM 1511 C C . LEU A 1 195 ? 19.468 -29.408 -59.922 1.00 33.03 195 LEU A C 1
ATOM 1513 O O . LEU A 1 195 ? 19.784 -28.355 -59.386 1.00 33.03 195 LEU A O 1
ATOM 1517 N N . ASN A 1 196 ? 18.909 -29.454 -61.139 1.00 30.86 196 ASN A N 1
ATOM 1518 C CA . ASN A 1 196 ? 18.595 -28.277 -61.971 1.00 30.86 196 ASN A CA 1
ATOM 1519 C C . ASN A 1 196 ? 17.067 -28.103 -62.145 1.00 30.86 196 ASN A C 1
ATOM 1521 O O . ASN A 1 196 ? 16.342 -29.096 -62.234 1.00 30.86 196 ASN A O 1
ATOM 1525 N N . PHE A 1 197 ? 16.563 -26.858 -62.195 1.00 32.41 197 PHE A N 1
ATOM 1526 C CA . PHE A 1 197 ? 15.125 -26.533 -62.067 1.00 32.41 197 PHE A CA 1
ATOM 1527 C C . PHE A 1 197 ? 14.640 -25.370 -62.975 1.00 32.41 197 PHE A C 1
ATOM 1529 O O . PHE A 1 197 ? 15.372 -24.395 -63.116 1.00 32.41 197 PHE A O 1
ATOM 1536 N N . THR A 1 198 ? 13.376 -25.390 -63.456 1.00 25.98 198 THR A N 1
ATOM 1537 C CA . THR A 1 198 ? 12.672 -24.213 -64.057 1.00 25.98 198 THR A CA 1
ATOM 1538 C C . THR A 1 198 ? 11.140 -24.198 -63.808 1.00 25.98 198 THR A C 1
ATOM 1540 O O . THR A 1 198 ? 10.580 -25.201 -63.359 1.00 25.98 198 THR A O 1
ATOM 1543 N N . LEU A 1 199 ? 10.450 -23.060 -64.050 1.00 30.05 199 LEU A N 1
ATOM 1544 C CA . LEU A 1 199 ? 9.083 -22.734 -63.566 1.00 30.05 199 LEU A CA 1
ATOM 1545 C C . LEU A 1 199 ? 8.217 -21.832 -64.479 1.00 30.05 199 LEU A C 1
ATOM 1547 O O . LEU A 1 199 ? 8.752 -20.984 -65.180 1.00 30.05 199 LEU A O 1
ATOM 1551 N N . ASN A 1 200 ? 6.876 -21.931 -64.339 1.00 26.30 200 ASN A N 1
ATOM 1552 C CA . ASN A 1 200 ? 5.834 -21.085 -64.974 1.00 26.30 200 ASN A CA 1
ATOM 1553 C C . ASN A 1 200 ? 4.853 -20.444 -63.937 1.00 26.30 200 ASN A C 1
ATOM 1555 O O . ASN A 1 200 ? 4.823 -20.903 -62.789 1.00 26.30 200 ASN A O 1
ATOM 1559 N N . PRO A 1 201 ? 4.074 -19.385 -64.289 1.00 35.56 201 PRO A N 1
ATOM 1560 C CA . PRO A 1 201 ? 3.692 -18.321 -63.348 1.00 35.56 201 PRO A CA 1
ATOM 1561 C C . PRO A 1 201 ? 2.219 -18.269 -62.881 1.00 35.56 201 PRO A C 1
ATOM 1563 O O . PRO A 1 201 ? 1.318 -18.794 -63.528 1.00 35.56 201 PRO A O 1
ATOM 1566 N N . ALA A 1 202 ? 2.040 -17.445 -61.832 1.00 28.56 202 ALA A N 1
ATOM 1567 C CA . ALA A 1 202 ? 0.932 -16.516 -61.529 1.00 28.56 202 ALA A CA 1
ATOM 1568 C C . ALA A 1 202 ? -0.032 -16.850 -60.368 1.00 28.56 202 ALA A C 1
ATOM 1570 O O . ALA A 1 202 ? -0.726 -17.858 -60.383 1.00 28.56 202 ALA A O 1
ATOM 1571 N N . SER A 1 203 ? -0.174 -15.883 -59.447 1.00 26.36 203 SER A N 1
ATOM 1572 C CA . SER A 1 203 ? -1.454 -15.477 -58.837 1.00 26.36 203 SER A CA 1
ATOM 1573 C C . SER A 1 203 ? -1.348 -14.069 -58.218 1.00 26.36 203 SER A C 1
ATOM 1575 O O . SER A 1 203 ? -0.296 -13.688 -57.706 1.00 26.36 203 SER A O 1
ATOM 1577 N N . GLN A 1 204 ? -2.432 -13.296 -58.339 1.00 28.08 204 GLN A N 1
ATOM 1578 C CA . GLN A 1 204 ? -2.564 -11.861 -58.046 1.00 28.08 204 GLN A CA 1
ATOM 1579 C C . GLN A 1 204 ? -2.637 -11.499 -56.549 1.00 28.08 204 GLN A C 1
ATOM 1581 O O . GLN A 1 204 ? -2.951 -12.326 -55.697 1.00 28.08 204 GLN A O 1
ATOM 1586 N N . LEU A 1 205 ? -2.345 -10.220 -56.292 1.00 29.33 205 LEU A N 1
ATOM 1587 C CA . LEU A 1 205 ? -2.251 -9.501 -55.014 1.00 29.33 205 LEU A CA 1
ATOM 1588 C C . LEU A 1 205 ? -3.627 -9.110 -54.432 1.00 29.33 205 LEU A C 1
ATOM 1590 O O . LEU A 1 205 ? -4.536 -8.821 -55.208 1.00 29.33 205 LEU A O 1
ATOM 1594 N N . PRO A 1 206 ? -3.748 -8.929 -53.103 1.00 25.55 206 PRO A N 1
ATOM 1595 C CA . PRO A 1 206 ? -4.638 -7.938 -52.505 1.00 25.55 206 PRO A CA 1
ATOM 1596 C C . PRO A 1 206 ? -3.939 -6.571 -52.376 1.00 25.55 206 PRO A C 1
ATOM 1598 O O . PRO A 1 206 ? -2.722 -6.496 -52.195 1.00 25.55 206 PRO A O 1
ATOM 1601 N N . GLU A 1 207 ? -4.730 -5.504 -52.484 1.00 26.77 207 GLU A N 1
ATOM 1602 C CA . GLU A 1 207 ? -4.314 -4.096 -52.517 1.00 26.77 207 GLU A CA 1
ATOM 1603 C C . GLU A 1 207 ? -3.637 -3.593 -51.229 1.00 26.77 207 GLU A C 1
ATOM 1605 O O . GLU A 1 207 ? -3.917 -4.042 -50.117 1.00 26.77 207 GLU A O 1
ATOM 1610 N N . GLU A 1 208 ? -2.733 -2.625 -51.413 1.00 28.92 208 GLU A N 1
ATOM 1611 C CA . GLU A 1 208 ? -2.009 -1.908 -50.363 1.00 28.92 208 GLU A CA 1
ATOM 1612 C C . GLU A 1 208 ? -2.928 -0.927 -49.614 1.00 28.92 208 GLU A C 1
ATOM 1614 O O . GLU A 1 208 ? -3.493 -0.009 -50.208 1.00 28.92 208 GLU A O 1
ATOM 1619 N N . ASP A 1 209 ? -3.006 -1.057 -48.287 1.00 25.30 209 ASP A N 1
ATOM 1620 C CA . ASP A 1 209 ? -3.589 -0.026 -47.426 1.00 25.30 209 ASP A CA 1
ATOM 1621 C C . ASP A 1 209 ? -2.797 1.290 -47.543 1.00 25.30 209 ASP A C 1
ATOM 1623 O O . ASP A 1 209 ? -1.587 1.341 -47.296 1.00 25.30 209 ASP A O 1
ATOM 1627 N N . GLN A 1 210 ? -3.493 2.381 -47.866 1.00 25.69 210 GLN A N 1
ATOM 1628 C CA . GLN A 1 210 ? -2.949 3.738 -47.843 1.00 25.69 210 GLN A CA 1
ATOM 1629 C C . GLN A 1 210 ? -2.699 4.201 -46.397 1.00 25.69 210 GLN A C 1
ATOM 1631 O O . GLN A 1 210 ? -3.601 4.201 -45.558 1.00 25.69 210 GLN A O 1
ATOM 1636 N N . TYR A 1 211 ? -1.472 4.645 -46.098 1.00 30.83 211 TYR A N 1
ATOM 1637 C CA . TYR A 1 211 ? -1.072 5.104 -44.762 1.00 30.83 211 TYR A CA 1
ATOM 1638 C C . TYR A 1 211 ? -0.778 6.606 -44.703 1.00 30.83 211 TYR A C 1
ATOM 1640 O O . TYR A 1 211 ? -0.006 7.146 -45.491 1.00 30.83 211 TYR A O 1
ATOM 1648 N N . ASN A 1 212 ? -1.317 7.237 -43.659 1.00 26.59 212 ASN A N 1
ATOM 1649 C CA . ASN A 1 212 ? -1.257 8.669 -43.370 1.00 26.59 212 ASN A CA 1
ATOM 1650 C C . ASN A 1 212 ? 0.165 9.171 -42.995 1.00 26.59 212 ASN A C 1
ATOM 1652 O O . ASN A 1 212 ? 0.984 8.446 -42.399 1.00 26.59 212 ASN A O 1
ATOM 1656 N N . THR A 1 213 ? 0.460 10.422 -43.355 1.00 28.92 213 THR A N 1
ATOM 1657 C CA . THR A 1 213 ? 1.764 11.102 -43.257 1.00 28.92 213 THR A CA 1
ATOM 1658 C C . THR A 1 213 ? 1.724 12.223 -42.216 1.00 28.92 213 THR A C 1
ATOM 1660 O O . THR A 1 213 ? 1.475 13.370 -42.561 1.00 28.92 213 THR A O 1
ATOM 1663 N N . ASN A 1 214 ? 2.026 11.913 -40.953 1.00 33.78 214 ASN A N 1
ATOM 1664 C CA . ASN A 1 214 ? 2.367 12.944 -39.963 1.00 33.78 214 ASN A CA 1
ATOM 1665 C C . ASN A 1 214 ? 3.896 13.039 -39.802 1.00 33.78 214 ASN A C 1
ATOM 1667 O O . ASN A 1 214 ? 4.586 12.010 -39.808 1.00 33.78 214 ASN A O 1
ATOM 1671 N N . GLN A 1 215 ? 4.411 14.268 -39.702 1.00 36.12 215 GLN A N 1
ATOM 1672 C CA . GLN A 1 215 ? 5.821 14.592 -39.442 1.00 36.12 215 GLN A CA 1
ATOM 1673 C C . GLN A 1 215 ? 6.292 13.956 -38.123 1.00 36.12 215 GLN A C 1
ATOM 1675 O O . GLN A 1 215 ? 5.564 13.969 -37.133 1.00 36.12 215 GLN A O 1
ATOM 1680 N N . ILE A 1 216 ? 7.498 13.377 -38.118 1.00 41.22 216 ILE A N 1
ATOM 1681 C CA . ILE A 1 216 ? 8.131 12.806 -36.919 1.00 41.22 216 ILE A CA 1
ATOM 1682 C C . ILE A 1 216 ? 8.990 13.910 -36.291 1.00 41.22 216 ILE A C 1
ATOM 1684 O O . ILE A 1 216 ? 9.982 14.309 -36.899 1.00 41.22 216 ILE A O 1
ATOM 1688 N N . LYS A 1 217 ? 8.596 14.416 -35.113 1.00 39.12 217 LYS A N 1
ATOM 1689 C CA . LYS A 1 217 ? 9.457 15.249 -34.257 1.00 39.12 217 LYS A CA 1
ATOM 1690 C C . LYS A 1 217 ? 10.491 14.352 -33.550 1.00 39.12 217 LYS A C 1
ATOM 1692 O O . LYS A 1 217 ? 10.250 13.164 -33.337 1.00 39.12 217 LYS A O 1
ATOM 1697 N N . LEU A 1 218 ? 11.661 14.907 -33.244 1.00 40.59 218 LEU A N 1
ATOM 1698 C CA . LEU A 1 218 ? 12.844 14.206 -32.721 1.00 40.59 218 LEU A CA 1
ATOM 1699 C C . LEU A 1 218 ? 12.770 13.903 -31.220 1.00 40.59 218 LEU A C 1
ATOM 1701 O O . LEU A 1 218 ? 13.774 13.507 -30.644 1.00 40.59 218 LEU A O 1
ATOM 1705 N N . ASP A 1 219 ? 11.619 14.093 -30.582 1.00 39.81 219 ASP A N 1
ATOM 1706 C CA . ASP A 1 219 ? 11.434 13.997 -29.128 1.00 39.81 219 ASP A CA 1
ATOM 1707 C C . ASP A 1 219 ? 11.924 12.646 -28.570 1.00 39.81 219 ASP A C 1
ATOM 1709 O O . ASP A 1 219 ? 12.234 12.528 -27.388 1.00 39.81 219 ASP A O 1
ATOM 1713 N N . ASN A 1 220 ? 12.064 11.635 -29.443 1.00 44.53 220 ASN A N 1
ATOM 1714 C CA . ASN A 1 220 ? 12.903 10.473 -29.196 1.00 44.53 220 ASN A CA 1
ATOM 1715 C C . ASN A 1 220 ? 13.396 9.825 -30.524 1.00 44.53 220 ASN A C 1
ATOM 1717 O O . ASN A 1 220 ? 12.666 9.010 -31.106 1.00 44.53 220 ASN A O 1
ATOM 1721 N N . PRO A 1 221 ? 14.627 10.125 -31.005 1.00 37.00 221 PRO A N 1
ATOM 1722 C CA . PRO A 1 221 ? 15.183 9.629 -32.278 1.00 37.00 221 PRO A CA 1
ATOM 1723 C C . PRO A 1 221 ? 15.400 8.108 -32.284 1.00 37.00 221 PRO A C 1
ATOM 1725 O O . PRO A 1 221 ? 15.594 7.489 -33.328 1.00 37.00 221 PRO A O 1
ATOM 1728 N N . PHE A 1 222 ? 15.335 7.520 -31.091 1.00 44.06 222 PHE A N 1
ATOM 1729 C CA . PHE A 1 222 ? 15.564 6.120 -30.788 1.00 44.06 222 PHE A CA 1
ATOM 1730 C C . PHE A 1 222 ? 14.343 5.463 -30.135 1.00 44.06 222 PHE A C 1
ATOM 1732 O O . PHE A 1 222 ? 14.407 4.289 -29.769 1.00 44.06 222 PHE A O 1
ATOM 1739 N N . SER A 1 223 ? 13.217 6.182 -30.030 1.00 41.34 223 SER A N 1
ATOM 1740 C CA . SER A 1 223 ? 11.976 5.595 -29.547 1.00 41.34 223 SER A CA 1
ATOM 1741 C C . SER A 1 223 ? 11.538 4.534 -30.524 1.00 41.34 223 SER A C 1
ATOM 1743 O O . SER A 1 223 ? 11.692 4.634 -31.744 1.00 41.34 223 SER A O 1
ATOM 1745 N N . ASN A 1 224 ? 10.784 3.609 -29.970 1.00 39.75 224 ASN A N 1
ATOM 1746 C CA . ASN A 1 224 ? 9.848 2.795 -30.705 1.00 39.75 224 ASN A CA 1
ATOM 1747 C C . ASN A 1 224 ? 8.980 3.590 -31.720 1.00 39.75 224 ASN A C 1
ATOM 1749 O O . ASN A 1 224 ? 8.403 2.974 -32.605 1.00 39.75 224 ASN A O 1
ATOM 1753 N N . HIS A 1 225 ? 8.872 4.930 -31.676 1.00 40.12 225 HIS A N 1
ATOM 1754 C CA . HIS A 1 225 ? 8.142 5.717 -32.686 1.00 40.12 225 HIS A CA 1
ATOM 1755 C C . HIS A 1 225 ? 8.957 6.014 -33.961 1.00 40.12 225 HIS A C 1
ATOM 1757 O O . HIS A 1 225 ? 8.378 6.117 -35.040 1.00 40.12 225 HIS A O 1
ATOM 1763 N N . TYR A 1 226 ? 10.293 6.079 -33.894 1.00 38.34 226 TYR A N 1
ATOM 1764 C CA . TYR A 1 226 ? 11.130 6.148 -35.105 1.00 38.34 226 TYR A CA 1
ATOM 1765 C C . TYR A 1 226 ? 11.109 4.821 -35.883 1.00 38.34 226 TYR A C 1
ATOM 1767 O O . TYR A 1 226 ? 11.400 4.782 -37.072 1.00 38.34 226 TYR A O 1
ATOM 1775 N N . ILE A 1 227 ? 10.694 3.729 -35.235 1.00 35.69 227 ILE A N 1
ATOM 1776 C CA . ILE A 1 227 ? 10.534 2.403 -35.844 1.00 35.69 227 ILE A CA 1
ATOM 1777 C C . ILE A 1 227 ? 9.033 2.017 -35.984 1.00 35.69 227 ILE A C 1
ATOM 1779 O O . ILE A 1 227 ? 8.712 1.074 -36.707 1.00 35.69 227 ILE A O 1
ATOM 1783 N N . SER A 1 228 ? 8.079 2.766 -35.392 1.00 35.59 228 SER A N 1
ATOM 1784 C CA . SER A 1 228 ? 6.624 2.486 -35.459 1.00 35.59 228 SER A CA 1
ATOM 1785 C C . SER A 1 228 ? 5.711 3.729 -35.527 1.00 35.59 228 SER A C 1
ATOM 1787 O O . SER A 1 228 ? 5.904 4.726 -34.846 1.00 35.59 228 SER A O 1
ATOM 1789 N N . LYS A 1 229 ? 4.623 3.651 -36.311 1.00 31.97 229 LYS A N 1
ATOM 1790 C CA . LYS A 1 229 ? 3.614 4.729 -36.458 1.00 31.97 229 LYS A CA 1
ATOM 1791 C C . LYS A 1 229 ? 2.447 4.679 -35.444 1.00 31.97 229 LYS A C 1
ATOM 1793 O O . LYS A 1 229 ? 1.537 5.499 -35.546 1.00 31.97 229 LYS A O 1
ATOM 1798 N N . LYS A 1 230 ? 2.390 3.712 -34.514 1.00 31.34 230 LYS A N 1
ATOM 1799 C CA . LYS A 1 230 ? 1.219 3.486 -33.631 1.00 31.34 230 LYS A CA 1
ATOM 1800 C C . LYS A 1 230 ? 1.632 3.136 -32.199 1.00 31.34 230 LYS A C 1
ATOM 1802 O O . LYS A 1 230 ? 1.616 1.981 -31.804 1.00 31.34 230 LYS A O 1
ATOM 1807 N N . ALA A 1 231 ? 1.897 4.154 -31.397 1.00 30.80 231 ALA A N 1
ATOM 1808 C CA . ALA A 1 231 ? 2.230 4.030 -29.977 1.00 30.80 231 ALA A CA 1
ATOM 1809 C C . ALA A 1 231 ? 1.080 3.601 -29.044 1.00 30.80 231 ALA A C 1
ATOM 1811 O O . ALA A 1 231 ? 1.261 3.556 -27.835 1.00 30.80 231 ALA A O 1
ATOM 1812 N N . LYS A 1 232 ? -0.125 3.337 -29.570 1.00 31.78 232 LYS A N 1
ATOM 1813 C CA . LYS A 1 232 ? -1.319 3.027 -28.757 1.00 31.78 232 LYS A CA 1
ATOM 1814 C C . LYS A 1 232 ? -1.640 1.532 -28.640 1.00 31.78 232 LYS A C 1
ATOM 1816 O O . LYS A 1 232 ? -2.629 1.172 -28.015 1.00 31.78 232 LYS A O 1
ATOM 1821 N N . THR A 1 233 ? -0.832 0.664 -29.235 1.00 32.44 233 THR A N 1
ATOM 1822 C CA . THR A 1 233 ? -0.943 -0.798 -29.133 1.00 32.44 233 THR A CA 1
ATOM 1823 C C . THR A 1 233 ? 0.462 -1.342 -28.894 1.00 32.44 233 THR A C 1
ATOM 1825 O O . THR A 1 233 ? 1.387 -0.815 -29.514 1.00 32.44 233 THR A O 1
ATOM 1828 N N . LEU A 1 234 ? 0.621 -2.357 -28.028 1.00 39.62 234 LEU A N 1
ATOM 1829 C CA . LEU A 1 234 ? 1.854 -3.155 -27.852 1.00 39.62 234 LEU A CA 1
ATOM 1830 C C . LEU A 1 234 ? 2.579 -3.353 -29.198 1.00 39.62 234 LEU A C 1
ATOM 1832 O O . LEU A 1 234 ? 1.905 -3.378 -30.227 1.00 39.62 234 LEU A O 1
ATOM 1836 N N . PRO A 1 235 ? 3.917 -3.493 -29.216 1.00 41.47 235 PRO A N 1
ATOM 1837 C CA . PRO A 1 235 ? 4.801 -3.255 -30.355 1.00 41.47 235 PRO A CA 1
ATOM 1838 C C . PRO A 1 235 ? 4.459 -4.141 -31.557 1.00 41.47 235 PRO A C 1
ATOM 1840 O O . PRO A 1 235 ? 5.069 -5.180 -31.797 1.00 41.47 235 PRO A O 1
ATOM 1843 N N . ALA A 1 236 ? 3.440 -3.751 -32.313 1.00 34.72 236 ALA A N 1
ATOM 1844 C CA . ALA A 1 236 ? 2.847 -4.648 -33.289 1.00 34.72 236 ALA A CA 1
ATOM 1845 C C . ALA A 1 236 ? 3.583 -4.585 -34.627 1.00 34.72 236 ALA A C 1
ATOM 1847 O O . ALA A 1 236 ? 3.395 -5.477 -35.447 1.00 34.72 236 ALA A O 1
ATOM 1848 N N . LYS A 1 237 ? 4.396 -3.544 -34.874 1.00 45.81 237 LYS A N 1
ATOM 1849 C CA . LYS A 1 237 ? 5.169 -3.373 -36.115 1.00 45.81 237 LYS A CA 1
ATOM 1850 C C . LYS A 1 237 ? 6.419 -2.526 -35.863 1.00 45.81 237 LYS A C 1
ATOM 1852 O O . LYS A 1 237 ? 6.326 -1.299 -35.854 1.00 45.81 237 LYS A O 1
ATOM 1857 N N . TYR A 1 238 ? 7.566 -3.178 -35.688 1.00 50.41 238 TYR A N 1
ATOM 1858 C CA . TYR A 1 238 ? 8.877 -2.544 -35.826 1.00 50.41 238 TYR A CA 1
ATOM 1859 C C . TYR A 1 238 ? 9.521 -3.044 -37.108 1.00 50.41 238 TYR A C 1
ATOM 1861 O O . TYR A 1 238 ? 9.733 -4.241 -37.250 1.00 50.41 238 TYR A O 1
ATOM 1869 N N . SER A 1 239 ? 9.810 -2.146 -38.044 1.00 53.94 239 SER A N 1
ATOM 1870 C CA . SER A 1 239 ? 10.623 -2.469 -39.216 1.00 53.94 239 SER A CA 1
ATOM 1871 C C . SER A 1 239 ? 11.929 -1.697 -39.093 1.00 53.94 239 SER A C 1
ATOM 1873 O O . SER A 1 239 ? 11.891 -0.469 -39.014 1.00 53.94 239 SER A O 1
ATOM 1875 N N . ALA A 1 240 ? 13.064 -2.398 -39.067 1.00 58.97 240 ALA A N 1
ATOM 1876 C CA . ALA A 1 240 ? 14.383 -1.766 -39.061 1.00 58.97 240 ALA A CA 1
ATOM 1877 C C . ALA A 1 240 ? 14.483 -0.675 -40.160 1.00 58.97 240 ALA A C 1
ATOM 1879 O O . ALA A 1 240 ? 13.902 -0.846 -41.240 1.00 58.97 240 ALA A O 1
ATOM 1880 N N . PRO A 1 241 ? 15.161 0.460 -39.893 1.00 63.22 241 PRO A N 1
ATOM 1881 C CA . PRO A 1 241 ? 15.221 1.578 -40.830 1.00 63.22 241 PRO A CA 1
ATOM 1882 C C . PRO A 1 241 ? 15.951 1.184 -42.113 1.00 63.22 241 PRO A C 1
ATOM 1884 O O . PRO A 1 241 ? 16.902 0.405 -42.081 1.00 63.22 241 PRO A O 1
ATOM 1887 N N . VAL A 1 242 ? 15.539 1.769 -43.238 1.00 77.19 242 VAL A N 1
ATOM 1888 C CA . VAL A 1 242 ? 16.228 1.574 -44.515 1.00 77.19 242 VAL A CA 1
ATOM 1889 C C . VAL A 1 242 ? 17.608 2.217 -44.431 1.00 77.19 242 VAL A C 1
ATOM 1891 O O . VAL A 1 242 ? 17.736 3.397 -44.115 1.00 77.19 242 VAL A O 1
ATOM 1894 N N . ILE A 1 243 ? 18.648 1.449 -44.710 1.00 81.25 243 ILE A N 1
ATOM 1895 C CA . ILE A 1 243 ? 20.035 1.895 -44.679 1.00 81.25 243 ILE A CA 1
ATOM 1896 C C . ILE A 1 243 ? 20.410 2.384 -46.071 1.00 81.25 243 ILE A C 1
ATOM 1898 O O . ILE A 1 243 ? 20.414 1.607 -47.024 1.00 81.25 243 ILE A O 1
ATOM 1902 N N . VAL A 1 244 ? 20.748 3.666 -46.191 1.00 82.31 244 VAL A N 1
ATOM 1903 C CA . VAL A 1 244 ? 21.295 4.202 -47.441 1.00 82.31 244 VAL A CA 1
ATOM 1904 C C . VAL A 1 244 ? 22.808 4.062 -47.392 1.00 82.31 244 VAL A C 1
ATOM 1906 O O . VAL A 1 244 ? 23.470 4.715 -46.585 1.00 82.31 244 VAL A O 1
ATOM 1909 N N . LEU A 1 245 ? 23.334 3.198 -48.257 1.00 84.38 245 LEU A N 1
ATOM 1910 C CA . LEU A 1 245 ? 24.759 2.906 -48.365 1.00 84.38 245 LEU A CA 1
ATOM 1911 C C . LEU A 1 245 ? 25.347 3.585 -49.609 1.00 84.38 245 LEU A C 1
ATOM 1913 O O . LEU A 1 245 ? 24.683 3.675 -50.643 1.00 84.38 245 LEU A O 1
ATOM 1917 N N . ASN A 1 246 ? 26.591 4.053 -49.508 1.00 80.25 246 ASN A N 1
ATOM 1918 C CA . ASN A 1 246 ? 27.322 4.624 -50.638 1.00 80.25 246 ASN A CA 1
ATOM 1919 C C . ASN A 1 246 ? 27.600 3.558 -51.713 1.00 80.25 246 ASN A C 1
ATOM 1921 O O . ASN A 1 246 ? 27.764 2.382 -51.394 1.00 80.25 246 ASN A O 1
ATOM 1925 N N . GLU A 1 247 ? 27.701 3.965 -52.983 1.00 79.19 247 GLU A N 1
ATOM 1926 C CA . GLU A 1 247 ? 28.034 3.053 -54.096 1.00 79.19 247 GLU A CA 1
ATOM 1927 C C . GLU A 1 247 ? 29.397 2.367 -53.904 1.00 79.19 247 GLU A C 1
ATOM 1929 O O . GLU A 1 247 ? 29.580 1.202 -54.260 1.00 79.19 247 GLU A O 1
ATOM 1934 N N . MET A 1 248 ? 30.345 3.078 -53.289 1.00 81.94 248 MET A N 1
ATOM 1935 C CA . MET A 1 248 ? 31.655 2.565 -52.890 1.00 81.94 248 MET A CA 1
ATOM 1936 C C . MET A 1 248 ? 31.815 2.709 -51.371 1.00 81.94 248 MET A C 1
ATOM 1938 O O . MET A 1 248 ? 32.427 3.677 -50.918 1.00 81.94 248 MET A O 1
ATOM 1942 N N . PRO A 1 249 ? 31.237 1.794 -50.573 1.00 84.25 249 PRO A N 1
ATOM 1943 C CA . PRO A 1 249 ? 31.293 1.900 -49.123 1.00 84.25 249 PRO A CA 1
ATOM 1944 C C . PRO A 1 249 ? 32.693 1.576 -48.606 1.00 84.25 249 PRO A C 1
ATOM 1946 O O . PRO A 1 249 ? 33.367 0.682 -49.131 1.00 84.25 249 PRO A O 1
ATOM 1949 N N . CYS A 1 250 ? 33.123 2.254 -47.544 1.00 87.25 250 CYS A N 1
ATOM 1950 C CA . CYS A 1 250 ? 34.336 1.852 -46.837 1.00 87.25 250 CYS A CA 1
ATOM 1951 C C . CYS A 1 250 ? 34.052 0.728 -45.819 1.00 87.25 250 CYS A C 1
ATOM 1953 O O . CYS A 1 250 ? 32.903 0.380 -45.510 1.00 87.25 250 CYS A O 1
ATOM 1955 N N . ILE A 1 251 ? 35.120 0.119 -45.297 1.00 88.94 251 ILE A N 1
ATOM 1956 C CA . ILE A 1 251 ? 35.004 -0.968 -44.318 1.00 88.94 251 ILE A CA 1
ATOM 1957 C C . ILE A 1 251 ? 34.380 -0.482 -43.001 1.00 88.94 251 ILE A C 1
ATOM 1959 O O . ILE A 1 251 ? 33.533 -1.171 -42.436 1.00 88.94 251 ILE A O 1
ATOM 1963 N N . ASP A 1 252 ? 34.725 0.727 -42.559 1.00 89.38 252 ASP A N 1
ATOM 1964 C CA . ASP A 1 252 ? 34.230 1.318 -41.314 1.00 89.38 252 ASP A CA 1
ATOM 1965 C C . ASP A 1 252 ? 32.729 1.631 -41.384 1.00 89.38 252 ASP A C 1
ATOM 1967 O O . ASP A 1 252 ? 31.985 1.300 -40.460 1.00 89.38 252 ASP A O 1
ATOM 1971 N N . GLU A 1 253 ? 32.243 2.142 -42.525 1.00 87.94 253 GLU A N 1
ATOM 1972 C CA . GLU A 1 253 ? 30.803 2.286 -42.796 1.00 87.94 253 GLU A CA 1
ATOM 1973 C C . GLU A 1 253 ? 30.086 0.937 -42.664 1.00 87.94 253 GLU A C 1
ATOM 1975 O O . GLU A 1 253 ? 29.041 0.840 -42.021 1.00 87.94 253 GLU A O 1
ATOM 1980 N N . THR A 1 254 ? 30.674 -0.127 -43.216 1.00 90.50 254 THR A N 1
ATOM 1981 C CA . THR A 1 254 ? 30.095 -1.477 -43.169 1.00 90.50 254 THR A CA 1
ATOM 1982 C C . THR A 1 254 ? 30.009 -2.009 -41.735 1.00 90.50 254 THR A C 1
ATOM 1984 O O . THR A 1 254 ? 28.967 -2.534 -41.343 1.00 90.50 254 THR A O 1
ATOM 1987 N N . ILE A 1 255 ? 31.066 -1.851 -40.930 1.00 91.81 255 ILE A N 1
ATOM 1988 C CA . ILE A 1 255 ? 31.091 -2.281 -39.519 1.00 91.81 255 ILE A CA 1
ATOM 1989 C C . ILE A 1 255 ? 30.067 -1.497 -38.698 1.00 91.81 255 ILE A C 1
ATOM 1991 O O . ILE A 1 255 ? 29.327 -2.085 -37.902 1.00 91.81 255 ILE A O 1
ATOM 1995 N N . ALA A 1 256 ? 30.022 -0.178 -38.885 1.00 89.31 256 ALA A N 1
ATOM 1996 C CA . ALA A 1 256 ? 29.111 0.705 -38.176 1.00 89.31 256 ALA A CA 1
ATOM 1997 C C . ALA A 1 256 ? 27.647 0.337 -38.466 1.00 89.31 256 ALA A C 1
ATOM 1999 O O . ALA A 1 256 ? 26.877 0.075 -37.537 1.00 89.31 256 ALA A O 1
ATOM 2000 N N . PHE A 1 257 ? 27.281 0.212 -39.746 1.00 90.62 257 PHE A N 1
ATOM 2001 C CA . PHE A 1 257 ? 25.940 -0.209 -40.145 1.00 90.62 257 PHE A CA 1
ATOM 2002 C C . PHE A 1 257 ? 25.602 -1.629 -39.694 1.00 90.62 257 PHE A C 1
ATOM 2004 O O . PHE A 1 257 ? 24.472 -1.859 -39.281 1.00 90.62 257 PHE A O 1
ATOM 2011 N N . ALA A 1 258 ? 26.542 -2.575 -39.729 1.00 91.38 258 ALA A N 1
ATOM 2012 C CA . ALA A 1 258 ? 26.287 -3.949 -39.303 1.00 91.38 258 ALA A CA 1
ATOM 2013 C C . ALA A 1 258 ? 25.918 -4.040 -37.814 1.00 91.38 258 ALA A C 1
ATOM 2015 O O . ALA A 1 258 ? 24.931 -4.686 -37.460 1.00 91.38 258 ALA A O 1
ATOM 2016 N N . ASN A 1 259 ? 26.662 -3.343 -36.947 1.00 90.62 259 ASN A N 1
ATOM 2017 C CA . ASN A 1 259 ? 26.348 -3.285 -35.518 1.00 90.62 259 ASN A CA 1
ATOM 2018 C C . ASN A 1 259 ? 25.014 -2.557 -35.269 1.00 90.62 259 ASN A C 1
ATOM 2020 O O . ASN A 1 259 ? 24.170 -3.080 -34.544 1.00 90.62 259 ASN A O 1
ATOM 2024 N N . LEU A 1 260 ? 24.769 -1.402 -35.904 1.00 85.94 260 LEU A N 1
ATOM 2025 C CA . LEU A 1 260 ? 23.492 -0.682 -35.760 1.00 85.94 260 LEU A CA 1
ATOM 2026 C C . LEU A 1 260 ? 22.297 -1.501 -36.264 1.00 85.94 260 LEU A C 1
ATOM 2028 O O . LEU A 1 260 ? 21.269 -1.563 -35.595 1.00 85.94 260 LEU A O 1
ATOM 2032 N N . ALA A 1 261 ? 22.427 -2.167 -37.411 1.00 87.38 261 ALA A N 1
ATOM 2033 C CA . ALA A 1 261 ? 21.366 -2.982 -37.988 1.00 87.38 261 ALA A CA 1
ATOM 2034 C C . ALA A 1 261 ? 21.038 -4.188 -37.100 1.00 87.38 261 ALA A C 1
ATOM 2036 O O . ALA A 1 261 ? 19.864 -4.444 -36.835 1.00 87.38 261 ALA A O 1
ATOM 2037 N N . ALA A 1 262 ? 22.060 -4.877 -36.576 1.00 88.69 262 ALA A N 1
ATOM 2038 C CA . ALA A 1 262 ? 21.880 -5.929 -35.577 1.00 88.69 262 ALA A CA 1
ATOM 2039 C C . ALA A 1 262 ? 21.166 -5.403 -34.331 1.00 88.69 262 ALA A C 1
ATOM 2041 O O . ALA A 1 262 ? 20.209 -6.014 -33.858 1.00 88.69 262 ALA A O 1
ATOM 2042 N N . ARG A 1 263 ? 21.580 -4.234 -33.831 1.00 85.94 263 ARG A N 1
ATOM 2043 C CA . ARG A 1 263 ? 20.979 -3.630 -32.645 1.00 85.94 263 ARG A CA 1
ATOM 2044 C C . ARG A 1 263 ? 19.522 -3.239 -32.853 1.00 85.94 263 ARG A C 1
ATOM 2046 O O . ARG A 1 263 ? 18.701 -3.522 -31.988 1.00 85.94 263 ARG A O 1
ATOM 2053 N N . PHE A 1 264 ? 19.176 -2.593 -33.95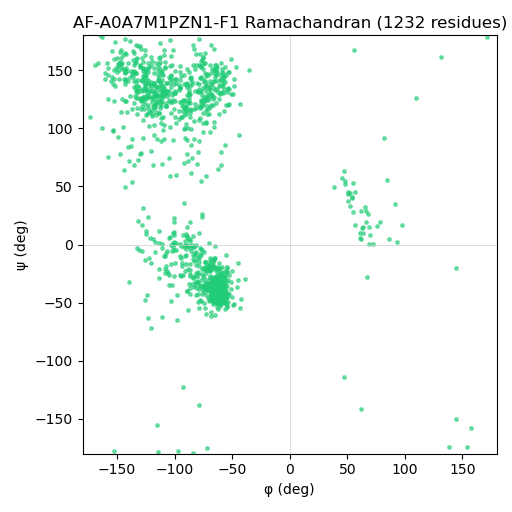9 1.00 81.19 264 PHE A N 1
ATOM 2054 C CA . PHE A 1 264 ? 17.792 -2.200 -34.229 1.00 81.19 264 PHE A CA 1
ATOM 2055 C C . PHE A 1 264 ? 16.903 -3.418 -34.477 1.00 81.19 264 PHE A C 1
ATOM 2057 O O . PHE A 1 264 ? 15.774 -3.477 -33.989 1.00 81.19 264 PHE A O 1
ATOM 2064 N N . ALA A 1 265 ? 17.428 -4.431 -35.165 1.00 83.25 265 ALA A N 1
ATOM 2065 C CA . ALA A 1 265 ? 16.714 -5.682 -35.363 1.00 83.25 265 ALA A CA 1
ATOM 2066 C C . ALA A 1 265 ? 16.508 -6.463 -34.051 1.00 83.25 265 ALA A C 1
ATOM 2068 O O . ALA A 1 265 ? 15.455 -7.078 -33.887 1.00 83.25 265 ALA A O 1
ATOM 2069 N N . LEU A 1 266 ? 17.444 -6.370 -33.095 1.00 84.06 266 LEU A N 1
ATOM 2070 C CA . LEU A 1 266 ? 17.311 -6.935 -31.748 1.00 84.06 266 LEU A CA 1
ATOM 2071 C C . LEU A 1 266 ? 16.084 -6.384 -31.000 1.00 84.06 266 LEU A C 1
ATOM 2073 O O . LEU A 1 266 ? 15.452 -7.128 -30.267 1.00 84.06 266 LEU A O 1
ATOM 2077 N N . GLU A 1 267 ? 15.665 -5.134 -31.232 1.00 78.75 267 GLU A N 1
ATOM 2078 C CA . GLU A 1 267 ? 14.400 -4.606 -30.671 1.00 78.75 267 GLU A CA 1
ATOM 2079 C C . GLU A 1 267 ? 13.163 -4.861 -31.520 1.00 78.75 267 GLU A C 1
ATOM 2081 O O . GLU A 1 267 ? 12.060 -4.471 -31.143 1.00 78.75 267 GLU A O 1
ATOM 2086 N N . SER A 1 268 ? 13.313 -5.490 -32.679 1.00 77.31 268 SER A N 1
ATOM 2087 C CA . SER A 1 268 ? 12.225 -5.585 -33.640 1.00 77.31 268 SER A CA 1
ATOM 2088 C C . SER A 1 268 ? 11.564 -6.958 -33.592 1.00 77.31 268 SER A C 1
ATOM 2090 O O . SER A 1 268 ? 12.220 -7.992 -33.681 1.00 77.31 268 SER A O 1
ATOM 2092 N N . THR A 1 269 ? 10.236 -6.996 -33.505 1.00 76.50 269 THR A N 1
ATOM 2093 C CA . THR A 1 269 ? 9.440 -8.229 -33.674 1.00 76.50 269 THR A CA 1
ATOM 2094 C C . THR A 1 269 ? 9.181 -8.558 -35.148 1.00 76.50 269 THR A C 1
ATOM 2096 O O . THR A 1 269 ? 8.725 -9.658 -35.476 1.00 76.50 269 THR A O 1
ATOM 2099 N N . GLU A 1 270 ? 9.559 -7.651 -36.053 1.00 78.62 270 GLU A N 1
ATOM 2100 C CA . GLU A 1 270 ? 9.491 -7.808 -37.502 1.00 78.62 270 GLU A CA 1
ATOM 2101 C C . GLU A 1 270 ? 10.802 -7.368 -38.193 1.00 78.62 270 GLU A C 1
ATOM 2103 O O . GLU A 1 270 ? 11.502 -6.472 -37.732 1.00 78.62 270 GLU A O 1
ATOM 2108 N N . LEU A 1 271 ? 11.161 -8.014 -39.303 1.00 81.56 271 LEU A N 1
ATOM 2109 C CA . LEU A 1 271 ? 12.312 -7.667 -40.138 1.00 81.56 271 LEU A CA 1
ATOM 2110 C C . LEU A 1 271 ? 11.894 -7.678 -41.609 1.00 81.56 271 LEU A C 1
ATOM 2112 O O . LEU A 1 271 ? 11.332 -8.662 -42.088 1.00 81.56 271 LEU A O 1
ATOM 2116 N N . VAL A 1 272 ? 12.180 -6.590 -42.327 1.00 80.19 272 VAL A N 1
ATOM 2117 C CA . VAL A 1 272 ? 11.902 -6.456 -43.763 1.00 80.19 272 VAL A CA 1
ATOM 2118 C C . VAL A 1 272 ? 13.222 -6.280 -44.506 1.00 80.19 272 VAL A C 1
ATOM 2120 O O . VAL A 1 272 ? 13.952 -5.331 -44.233 1.00 80.19 272 VAL A O 1
ATOM 2123 N N . THR A 1 273 ? 13.521 -7.177 -45.443 1.00 79.69 273 THR A N 1
ATOM 2124 C CA . THR A 1 273 ? 14.665 -7.082 -46.360 1.00 79.69 273 THR A CA 1
ATOM 2125 C C . THR A 1 273 ? 14.177 -6.868 -47.804 1.00 79.69 273 THR A C 1
ATOM 2127 O O . THR A 1 273 ? 13.065 -7.291 -48.129 1.00 79.69 273 THR A O 1
ATOM 2130 N N . PRO A 1 274 ? 14.942 -6.204 -48.693 1.00 80.19 274 PRO A N 1
ATOM 2131 C CA . PRO A 1 274 ? 16.225 -5.559 -48.434 1.00 80.19 274 PRO A CA 1
ATOM 2132 C C . PRO A 1 274 ? 16.098 -4.366 -47.476 1.00 80.19 274 PRO A C 1
ATOM 2134 O O . PRO A 1 274 ? 15.199 -3.536 -47.607 1.00 80.19 274 PRO A O 1
ATOM 2137 N N . LEU A 1 275 ? 17.009 -4.314 -46.507 1.00 83.69 275 LEU A N 1
ATOM 2138 C CA . LEU A 1 275 ? 17.198 -3.216 -45.564 1.00 83.69 275 LEU A CA 1
ATOM 2139 C C . LEU A 1 275 ? 18.102 -2.136 -46.162 1.00 83.69 275 LEU A C 1
ATOM 2141 O O . LEU A 1 275 ? 17.919 -0.961 -45.875 1.00 83.69 275 LEU A O 1
ATOM 2145 N N . VAL A 1 276 ? 19.078 -2.533 -46.983 1.00 86.62 276 VAL A N 1
ATOM 2146 C CA . VAL A 1 276 ? 20.068 -1.628 -47.587 1.00 86.62 276 VAL A CA 1
ATOM 2147 C C . VAL A 1 276 ? 19.628 -1.197 -48.992 1.00 86.62 276 VAL A C 1
ATOM 2149 O O . VAL A 1 276 ? 19.209 -2.028 -49.794 1.00 86.62 276 VAL A O 1
ATOM 2152 N N . CYS A 1 277 ? 19.736 0.079 -49.339 1.00 85.12 277 CYS A N 1
ATOM 2153 C CA . CYS A 1 277 ? 19.458 0.556 -50.696 1.00 85.12 277 CYS A CA 1
ATOM 2154 C C . CYS A 1 277 ? 20.425 1.671 -51.103 1.00 85.12 277 CYS A C 1
ATOM 2156 O O . CYS A 1 277 ? 21.126 2.247 -50.266 1.00 85.12 277 CYS A O 1
ATOM 2158 N N . LEU A 1 278 ? 20.479 1.968 -52.400 1.00 83.69 278 LEU A N 1
ATOM 2159 C CA . LEU A 1 278 ? 21.112 3.191 -52.894 1.00 83.69 278 LEU A CA 1
ATOM 2160 C C . LEU A 1 278 ? 20.196 4.396 -52.645 1.00 83.69 278 LEU A C 1
ATOM 2162 O O . LEU A 1 278 ? 18.982 4.264 -52.482 1.00 83.69 278 LEU A O 1
ATOM 2166 N N . LYS A 1 279 ? 20.771 5.605 -52.627 1.00 78.19 279 LYS A N 1
ATOM 2167 C CA . LYS A 1 279 ? 20.013 6.851 -52.400 1.00 78.19 279 LYS A CA 1
ATOM 2168 C C . LYS A 1 279 ? 18.871 7.036 -53.409 1.00 78.19 279 LYS A C 1
ATOM 2170 O O . LYS A 1 279 ? 17.825 7.562 -53.044 1.00 78.19 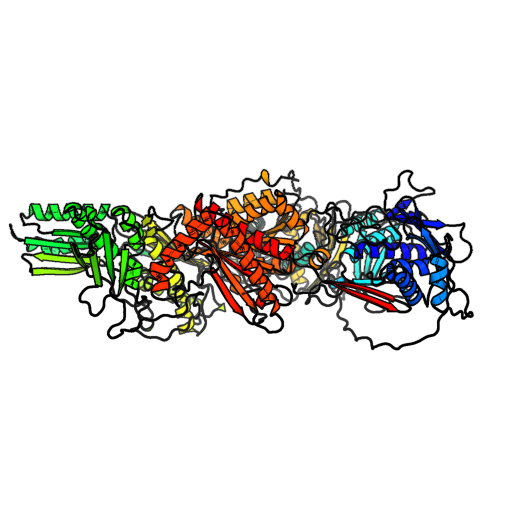279 LYS A O 1
ATOM 2175 N N . GLU A 1 280 ? 19.077 6.606 -54.649 1.00 76.00 280 GLU A N 1
ATOM 2176 C CA . GLU A 1 280 ? 18.125 6.729 -55.762 1.00 76.00 280 GLU A CA 1
ATOM 2177 C C . GLU A 1 280 ? 16.935 5.762 -55.645 1.00 76.00 280 GLU A C 1
ATOM 2179 O O . GLU A 1 280 ? 15.875 6.001 -56.216 1.00 76.00 280 GLU A O 1
ATOM 2184 N N . GLU A 1 281 ? 17.084 4.695 -54.859 1.00 76.06 281 GLU A N 1
ATOM 2185 C CA . GLU A 1 281 ? 16.074 3.648 -54.657 1.00 76.06 281 GLU A CA 1
ATOM 2186 C C . GLU A 1 281 ? 15.131 3.954 -53.478 1.00 76.06 281 GLU A C 1
ATOM 2188 O O . GLU A 1 281 ? 14.193 3.197 -53.198 1.00 76.06 281 GLU A O 1
ATOM 2193 N N . LEU A 1 282 ? 15.382 5.055 -52.762 1.00 75.25 282 LEU A N 1
ATOM 2194 C CA . LEU A 1 282 ? 14.661 5.433 -51.555 1.00 75.25 282 LEU A CA 1
ATOM 2195 C C . LEU A 1 282 ? 13.227 5.884 -51.876 1.00 75.25 282 LEU A C 1
ATOM 2197 O O . LEU A 1 282 ? 13.009 6.780 -52.692 1.00 75.25 282 LEU A O 1
ATOM 2201 N N . LYS A 1 283 ? 12.229 5.315 -51.188 1.00 71.94 283 LYS A N 1
ATOM 2202 C CA . LYS A 1 283 ? 10.815 5.689 -51.367 1.00 71.94 283 LYS A CA 1
ATOM 2203 C C . LYS A 1 283 ? 10.375 6.733 -50.337 1.00 71.94 283 LYS A C 1
ATOM 2205 O O . LYS A 1 283 ? 10.829 6.726 -49.193 1.00 71.94 283 LYS A O 1
ATOM 2210 N N . MET A 1 284 ? 9.432 7.601 -50.720 1.00 65.12 284 MET A N 1
ATOM 2211 C CA . MET A 1 284 ? 8.871 8.615 -49.815 1.00 65.12 284 MET A CA 1
ATOM 2212 C C . MET A 1 284 ? 8.218 7.981 -48.575 1.00 65.12 284 MET A C 1
ATOM 2214 O O . MET A 1 284 ? 7.467 7.011 -48.668 1.00 65.12 284 MET A O 1
ATOM 2218 N N . GLY A 1 285 ? 8.479 8.570 -47.403 1.00 63.75 285 GLY A N 1
ATOM 2219 C CA . GLY A 1 285 ? 7.835 8.210 -46.138 1.00 63.75 285 GLY A CA 1
ATOM 2220 C C . GLY A 1 285 ? 8.478 7.066 -45.343 1.00 63.75 285 GLY A C 1
ATOM 2221 O O . GLY A 1 285 ? 7.913 6.707 -44.305 1.00 63.75 285 GLY A O 1
ATOM 2222 N N . GLN A 1 286 ? 9.620 6.517 -45.778 1.00 69.00 286 GLN A N 1
ATOM 2223 C CA . GLN A 1 286 ? 10.392 5.504 -45.039 1.00 69.00 286 GLN A CA 1
ATOM 2224 C C . GLN A 1 286 ? 11.296 6.138 -43.966 1.00 69.00 286 GLN A C 1
ATOM 2226 O O . GLN A 1 286 ? 11.736 7.272 -44.127 1.00 69.00 286 GLN A O 1
ATOM 2231 N N . ASN A 1 287 ? 11.578 5.405 -42.883 1.00 72.44 287 ASN A N 1
ATOM 2232 C CA . ASN A 1 287 ? 12.597 5.799 -41.902 1.00 72.44 287 ASN A CA 1
ATOM 2233 C C . ASN A 1 287 ? 13.971 5.364 -42.419 1.00 72.44 287 ASN A C 1
ATOM 2235 O O . ASN A 1 287 ? 14.112 4.222 -42.864 1.00 72.44 287 ASN A O 1
ATOM 2239 N N . VAL A 1 288 ? 14.954 6.263 -42.390 1.00 77.62 288 VAL A N 1
ATOM 2240 C CA . VAL A 1 288 ? 16.222 6.103 -43.118 1.00 77.62 288 VAL A CA 1
ATOM 2241 C C . VAL A 1 288 ? 17.421 6.304 -42.208 1.00 77.62 288 VAL A C 1
ATOM 2243 O O . VAL A 1 288 ? 17.500 7.322 -41.538 1.00 77.62 288 VAL A O 1
ATOM 2246 N N . LEU A 1 289 ? 18.397 5.401 -42.245 1.00 82.88 289 LEU A N 1
ATOM 2247 C CA . LEU A 1 289 ? 19.681 5.563 -41.570 1.00 82.88 289 LEU A CA 1
ATOM 2248 C C . LEU A 1 289 ? 20.782 5.887 -42.588 1.00 82.88 289 LEU A C 1
ATOM 2250 O O . LEU A 1 289 ? 20.944 5.180 -43.585 1.00 82.88 289 LEU A O 1
ATOM 2254 N N . LYS A 1 290 ? 21.556 6.938 -42.318 1.00 84.94 290 LYS A N 1
ATOM 2255 C CA . LYS A 1 290 ? 22.726 7.359 -43.097 1.00 84.94 290 LYS A CA 1
ATOM 2256 C C . LYS A 1 290 ? 23.926 7.538 -42.180 1.00 84.94 290 LYS A C 1
ATOM 2258 O O . LYS A 1 290 ? 23.785 8.079 -41.090 1.00 84.94 290 LYS A O 1
ATOM 2263 N N . ILE A 1 291 ? 25.100 7.134 -42.649 1.00 86.06 291 ILE A N 1
ATOM 2264 C CA . ILE A 1 291 ? 26.384 7.408 -42.003 1.00 86.06 291 ILE A CA 1
ATOM 2265 C C . ILE A 1 291 ? 27.218 8.230 -42.981 1.00 86.06 291 ILE A C 1
ATOM 2267 O O . ILE A 1 291 ? 27.226 7.944 -44.176 1.00 86.06 291 ILE A O 1
ATOM 2271 N N . LYS A 1 292 ? 27.892 9.258 -42.476 1.00 85.00 292 LYS A N 1
ATOM 2272 C CA . LYS A 1 292 ? 28.794 10.117 -43.233 1.00 85.00 292 LYS A CA 1
ATOM 2273 C C . LYS A 1 292 ? 30.134 10.169 -42.511 1.00 85.00 292 LYS A C 1
ATOM 2275 O O . LYS A 1 292 ? 30.246 10.784 -41.449 1.00 85.00 292 LYS A O 1
ATOM 2280 N N . ILE A 1 293 ? 31.137 9.501 -43.076 1.00 84.00 293 ILE A N 1
ATOM 2281 C CA . ILE A 1 293 ? 32.491 9.503 -42.518 1.00 84.00 293 ILE A CA 1
ATOM 2282 C C . ILE A 1 293 ? 33.289 10.642 -43.145 1.00 84.00 293 ILE A C 1
ATOM 2284 O O . ILE A 1 293 ? 33.531 10.652 -44.349 1.00 84.00 293 ILE A O 1
ATOM 2288 N N . GLU A 1 294 ? 33.709 11.597 -42.322 1.00 83.69 294 GLU A N 1
ATOM 2289 C CA . GLU A 1 294 ? 34.545 12.720 -42.741 1.00 83.69 294 GLU A CA 1
ATOM 2290 C C . GLU A 1 294 ? 35.701 12.889 -41.745 1.00 83.69 294 GLU A C 1
ATOM 2292 O O . GLU A 1 294 ? 35.513 13.156 -40.554 1.00 83.69 294 GLU A O 1
ATOM 2297 N N . GLU A 1 295 ? 36.931 12.721 -42.231 1.00 76.50 295 GLU A N 1
ATOM 2298 C CA . GLU A 1 295 ? 38.132 12.900 -41.416 1.00 76.50 295 GLU A CA 1
ATOM 2299 C C . GLU A 1 295 ? 38.339 14.399 -41.134 1.00 76.50 295 GLU A C 1
ATOM 2301 O O . GLU A 1 295 ? 38.570 15.199 -42.038 1.00 76.50 295 GLU A O 1
ATOM 2306 N N . GLY A 1 296 ? 38.181 14.793 -39.867 1.00 65.88 296 GLY A N 1
ATOM 2307 C CA . GLY A 1 296 ? 38.171 16.196 -39.425 1.00 65.88 296 GLY A CA 1
ATOM 2308 C C . GLY A 1 296 ? 37.194 16.477 -38.278 1.00 65.88 296 GLY A C 1
ATOM 2309 O O . GLY A 1 296 ? 37.373 17.441 -37.532 1.00 65.88 296 GLY A O 1
ATOM 2310 N N . TYR A 1 297 ? 36.202 15.605 -38.075 1.00 65.50 297 TYR A N 1
ATOM 2311 C CA . TYR A 1 297 ? 35.252 15.724 -36.969 1.00 65.50 297 TYR A CA 1
ATOM 2312 C C . TYR A 1 297 ? 35.868 15.253 -35.651 1.00 65.50 297 TYR A C 1
ATOM 2314 O O . TYR A 1 297 ? 36.420 14.153 -35.551 1.00 65.50 297 TYR A O 1
ATOM 2322 N N . LYS A 1 298 ? 35.714 16.072 -34.605 1.00 67.56 298 LYS A N 1
ATOM 2323 C CA . LYS A 1 298 ? 36.179 15.752 -33.247 1.00 67.56 298 LYS A CA 1
ATOM 2324 C C . LYS A 1 298 ? 35.251 14.803 -32.487 1.00 67.56 298 LYS A C 1
ATOM 2326 O O . LYS A 1 298 ? 35.727 14.145 -31.566 1.00 67.56 298 LYS A O 1
ATOM 2331 N N . HIS A 1 299 ? 33.994 14.666 -32.915 1.00 73.00 299 HIS A N 1
ATOM 2332 C CA . HIS A 1 299 ? 32.958 13.846 -32.271 1.00 73.00 299 HIS A CA 1
ATOM 2333 C C . HIS A 1 299 ? 32.054 13.172 -33.319 1.00 73.00 299 HIS A C 1
ATOM 2335 O O . HIS A 1 299 ? 32.253 13.383 -34.517 1.00 73.00 299 HIS A O 1
ATOM 2341 N N . ALA A 1 300 ? 31.099 12.345 -32.880 1.00 77.50 300 ALA A N 1
ATOM 2342 C CA . ALA A 1 300 ? 30.061 11.782 -33.745 1.00 77.50 300 ALA A CA 1
ATOM 2343 C C . ALA A 1 300 ? 28.715 12.450 -33.451 1.00 77.50 300 ALA A C 1
ATOM 2345 O O . ALA A 1 300 ? 28.237 12.396 -32.318 1.00 77.50 300 ALA A O 1
ATOM 2346 N N . LYS A 1 301 ? 28.113 13.066 -34.469 1.00 78.31 301 LYS A N 1
ATOM 2347 C CA . LYS A 1 301 ? 26.851 13.802 -34.396 1.00 78.31 301 LYS A CA 1
ATOM 2348 C C . LYS A 1 301 ? 25.724 12.990 -35.025 1.00 78.31 301 LYS A C 1
ATOM 2350 O O . LYS A 1 301 ? 25.850 12.509 -36.144 1.00 78.31 301 LYS A O 1
ATOM 2355 N N . PHE A 1 302 ? 24.608 12.887 -34.319 1.00 77.00 302 PHE A N 1
ATOM 2356 C CA . PHE A 1 302 ? 23.368 12.272 -34.777 1.00 77.00 302 PHE A CA 1
ATOM 2357 C C . PHE A 1 302 ? 22.364 13.378 -35.038 1.00 77.00 302 PHE A C 1
ATOM 2359 O O . PHE A 1 302 ? 22.204 14.261 -34.204 1.00 77.00 302 PHE A O 1
ATOM 2366 N N . SER A 1 303 ? 21.692 13.373 -36.180 1.00 68.50 303 SER A N 1
ATOM 2367 C CA . SER A 1 303 ? 20.670 14.372 -36.516 1.00 68.50 303 SER A CA 1
ATOM 2368 C C . SER A 1 303 ? 19.523 13.702 -37.256 1.00 68.50 303 SER A C 1
ATOM 2370 O O . SER A 1 303 ? 19.770 12.800 -38.053 1.00 68.50 303 SER A O 1
ATOM 2372 N N . ILE A 1 304 ? 18.276 14.114 -37.009 1.00 67.75 304 ILE A N 1
ATOM 2373 C CA . ILE A 1 304 ? 17.121 13.617 -37.770 1.00 67.75 304 ILE A CA 1
ATOM 2374 C C . ILE A 1 304 ? 16.476 14.745 -38.559 1.00 67.75 304 ILE A C 1
ATOM 2376 O O . ILE A 1 304 ? 16.075 15.759 -38.001 1.00 67.75 304 ILE A O 1
ATOM 2380 N N . TYR A 1 305 ? 16.295 14.509 -39.855 1.00 65.75 305 TYR A N 1
ATOM 2381 C CA . TYR A 1 305 ? 15.536 15.384 -40.743 1.00 65.75 305 TYR A CA 1
ATOM 2382 C C . TYR A 1 305 ? 14.586 14.537 -41.582 1.00 65.75 305 TYR A C 1
ATOM 2384 O O . TYR A 1 305 ? 15.026 13.582 -42.216 1.00 65.75 305 TYR A O 1
ATOM 2392 N N . ASP A 1 306 ? 13.289 14.857 -41.564 1.00 68.38 306 ASP A N 1
ATOM 2393 C CA . ASP A 1 306 ? 12.262 14.190 -42.381 1.00 68.38 306 ASP A CA 1
ATOM 2394 C C . ASP A 1 306 ? 12.381 12.648 -42.380 1.00 68.38 306 ASP A C 1
ATOM 2396 O O . ASP A 1 306 ? 12.588 11.997 -43.404 1.00 68.38 306 ASP A O 1
ATOM 2400 N N . ARG A 1 307 ? 12.337 12.053 -41.177 1.00 67.69 307 ARG A N 1
ATOM 2401 C CA . ARG A 1 307 ? 12.497 10.603 -40.931 1.00 67.69 307 ARG A CA 1
ATOM 2402 C C . ARG A 1 307 ? 13.865 10.004 -41.296 1.00 67.69 307 ARG A C 1
ATOM 2404 O O . ARG A 1 307 ? 14.021 8.787 -41.227 1.00 67.69 307 ARG A O 1
ATOM 2411 N N . THR A 1 308 ? 14.879 10.808 -41.607 1.00 71.25 308 THR A N 1
ATOM 2412 C CA . THR A 1 308 ? 16.253 10.349 -41.873 1.00 71.25 308 THR A CA 1
ATOM 2413 C C . THR A 1 308 ? 17.167 10.627 -40.684 1.00 71.25 308 THR A C 1
ATOM 2415 O O . THR A 1 308 ? 17.454 11.788 -40.422 1.00 71.25 308 THR A O 1
ATOM 2418 N N . LEU A 1 309 ? 17.654 9.586 -40.007 1.00 76.31 309 LEU A N 1
ATOM 2419 C CA . LEU A 1 309 ? 18.719 9.645 -39.010 1.00 76.31 309 LEU A CA 1
ATOM 2420 C C . LEU A 1 309 ? 20.080 9.626 -39.709 1.00 76.31 309 LEU A C 1
ATOM 2422 O O . LEU A 1 309 ? 20.440 8.658 -40.378 1.00 76.31 309 LEU A O 1
ATOM 2426 N N . ILE A 1 310 ? 20.830 10.707 -39.551 1.00 79.69 310 ILE A N 1
ATOM 2427 C CA . ILE A 1 310 ? 22.163 10.907 -40.111 1.00 79.69 310 ILE A CA 1
ATOM 2428 C C . ILE A 1 310 ? 23.173 10.846 -38.968 1.00 79.69 310 ILE A C 1
ATOM 2430 O O . ILE A 1 310 ? 23.001 11.533 -37.964 1.00 79.69 310 ILE A O 1
ATOM 2434 N N . VAL A 1 311 ? 24.214 10.033 -39.132 1.00 83.38 311 VAL A N 1
ATOM 2435 C CA . VAL A 1 311 ? 25.349 9.906 -38.213 1.00 83.38 311 VAL A CA 1
ATOM 2436 C C . VAL A 1 311 ? 26.599 10.426 -38.911 1.00 83.38 311 VAL A C 1
ATOM 2438 O O . VAL A 1 311 ? 27.057 9.824 -39.878 1.00 83.38 311 VAL A O 1
ATOM 2441 N N . GLU A 1 312 ? 27.160 11.531 -38.443 1.00 85.38 312 GLU A N 1
ATOM 2442 C CA . GLU A 1 312 ? 28.319 12.184 -39.056 1.00 85.38 312 GLU A CA 1
ATOM 2443 C C . GLU A 1 312 ? 29.503 12.187 -38.087 1.00 85.38 312 GLU A C 1
ATOM 2445 O O . GLU A 1 312 ? 29.335 12.471 -36.902 1.00 85.38 312 GLU A O 1
ATOM 2450 N N . GLY A 1 313 ? 30.712 11.879 -38.555 1.00 85.50 313 GLY A N 1
ATOM 2451 C CA . GLY A 1 313 ? 31.901 11.906 -37.703 1.00 85.50 313 GLY A CA 1
ATOM 2452 C C . GLY A 1 313 ? 33.150 11.330 -38.364 1.00 85.50 313 GLY A C 1
ATOM 2453 O O . GLY A 1 313 ? 33.107 10.841 -39.489 1.00 85.50 313 GLY A O 1
ATOM 2454 N N . SER A 1 314 ? 34.276 11.360 -37.648 1.00 83.94 314 SER A N 1
ATOM 2455 C CA . SER A 1 314 ? 35.475 10.615 -38.051 1.00 83.94 314 SER A CA 1
ATOM 2456 C C . SER A 1 314 ? 35.296 9.127 -37.757 1.00 83.94 314 SER A C 1
ATOM 2458 O O . SER A 1 314 ? 34.480 8.747 -36.909 1.00 83.94 314 SER A O 1
ATOM 2460 N N . THR A 1 315 ? 36.103 8.283 -38.399 1.00 84.00 315 THR A N 1
ATOM 2461 C CA . THR A 1 315 ? 36.053 6.821 -38.238 1.00 84.00 315 THR A CA 1
ATOM 2462 C C . THR A 1 315 ? 36.035 6.396 -36.764 1.00 84.00 315 THR A C 1
ATOM 2464 O O . THR A 1 315 ? 35.137 5.687 -36.306 1.00 84.00 315 THR A O 1
ATOM 2467 N N . LYS A 1 316 ? 36.981 6.915 -35.971 1.00 83.38 316 LYS A N 1
ATOM 2468 C CA . LYS A 1 316 ? 37.097 6.622 -34.533 1.00 83.38 316 LYS A CA 1
ATOM 2469 C C . LYS A 1 316 ? 35.820 6.972 -33.762 1.00 83.38 316 LYS A C 1
ATOM 2471 O O . LYS A 1 316 ? 35.384 6.204 -32.905 1.00 83.38 316 LYS A O 1
ATOM 2476 N N . ASN A 1 317 ? 35.239 8.133 -34.049 1.00 80.44 317 ASN A N 1
ATOM 2477 C CA . ASN A 1 317 ? 34.099 8.647 -33.299 1.00 80.44 317 ASN A CA 1
ATOM 2478 C C . ASN A 1 317 ? 32.806 7.923 -33.661 1.00 80.44 317 ASN A C 1
ATOM 2480 O O . ASN A 1 317 ? 32.011 7.633 -32.773 1.00 80.44 317 ASN A O 1
ATOM 2484 N N . ILE A 1 318 ? 32.621 7.573 -34.936 1.00 85.19 318 ILE A N 1
ATOM 2485 C CA . ILE A 1 318 ? 31.476 6.773 -35.378 1.00 85.19 318 ILE A CA 1
ATOM 2486 C C . ILE A 1 318 ? 31.501 5.404 -34.704 1.00 85.19 318 ILE A C 1
ATOM 2488 O O . ILE A 1 318 ? 30.490 4.988 -34.150 1.00 85.19 318 ILE A O 1
ATOM 2492 N N . HIS A 1 319 ? 32.651 4.728 -34.665 1.00 84.81 319 HIS A N 1
ATOM 2493 C CA . HIS A 1 319 ? 32.761 3.433 -33.989 1.00 84.81 319 HIS A CA 1
ATOM 2494 C C . HIS A 1 319 ? 32.453 3.527 -32.490 1.00 84.81 319 HIS A C 1
ATOM 2496 O O . HIS A 1 319 ? 31.759 2.664 -31.951 1.00 84.81 319 HIS A O 1
ATOM 2502 N N . GLN A 1 320 ? 32.932 4.578 -31.817 1.00 80.44 320 GLN A N 1
ATOM 2503 C CA . GLN A 1 320 ? 32.614 4.813 -30.410 1.00 80.44 320 GLN A CA 1
ATOM 2504 C C . GLN A 1 320 ? 31.114 5.070 -30.210 1.00 80.44 320 GLN A C 1
ATOM 2506 O O . GLN A 1 320 ? 30.506 4.459 -29.338 1.00 80.44 320 GLN A O 1
ATOM 2511 N N . ALA A 1 321 ? 30.493 5.912 -31.034 1.00 76.88 321 ALA A N 1
ATOM 2512 C CA . ALA A 1 321 ? 29.070 6.205 -30.912 1.00 76.88 321 ALA A CA 1
ATOM 2513 C C . ALA A 1 321 ? 28.177 5.006 -31.245 1.00 76.88 321 ALA A C 1
ATOM 2515 O O . ALA A 1 321 ? 27.190 4.759 -30.560 1.00 76.88 321 ALA A O 1
ATOM 2516 N N . VAL A 1 322 ? 28.546 4.212 -32.254 1.00 82.88 322 VAL A N 1
ATOM 2517 C CA . VAL A 1 322 ? 27.870 2.948 -32.565 1.00 82.88 322 VAL A CA 1
ATOM 2518 C C . VAL A 1 322 ? 27.968 1.984 -31.395 1.00 82.88 322 VAL A C 1
ATOM 2520 O O . VAL A 1 322 ? 26.970 1.354 -31.070 1.00 82.88 322 VAL A O 1
ATOM 2523 N N . LYS A 1 323 ? 29.126 1.883 -30.731 1.00 83.44 323 LYS A N 1
ATOM 2524 C CA . LYS A 1 323 ? 29.268 1.083 -29.510 1.00 83.44 323 LYS A CA 1
ATOM 2525 C C . LYS A 1 323 ? 28.332 1.574 -28.406 1.00 83.44 323 LYS A C 1
ATOM 2527 O O . LYS A 1 323 ? 27.650 0.753 -27.801 1.00 83.44 323 LYS A O 1
ATOM 2532 N N . GLU A 1 324 ? 28.282 2.882 -28.160 1.00 74.75 324 GLU A N 1
ATOM 2533 C CA . GLU A 1 324 ? 27.397 3.455 -27.141 1.00 74.75 324 GLU A CA 1
ATOM 2534 C C . GLU A 1 324 ? 25.921 3.191 -27.449 1.00 74.75 324 GLU A C 1
ATOM 2536 O O . GLU A 1 324 ? 25.183 2.779 -26.559 1.00 74.75 324 GLU A O 1
ATOM 2541 N N . ILE A 1 325 ? 25.492 3.335 -28.703 1.00 74.56 325 ILE A N 1
ATOM 2542 C CA . ILE A 1 325 ? 24.127 2.984 -29.118 1.00 74.56 325 ILE A CA 1
ATOM 2543 C C . ILE A 1 325 ? 23.901 1.480 -29.007 1.00 74.56 325 ILE A C 1
ATOM 2545 O O . ILE A 1 325 ? 22.848 1.039 -28.576 1.00 74.56 325 ILE A O 1
ATOM 2549 N N . PHE A 1 326 ? 24.873 0.659 -29.385 1.00 78.94 326 PHE A N 1
ATOM 2550 C CA . PHE A 1 326 ? 24.722 -0.787 -29.321 1.00 78.94 326 PHE A CA 1
ATOM 2551 C C . PHE A 1 326 ? 24.507 -1.257 -27.875 1.00 78.94 326 PHE A C 1
ATOM 2553 O O . PHE A 1 326 ? 23.560 -1.991 -27.597 1.00 78.94 326 PHE A O 1
ATOM 2560 N N . ILE A 1 327 ? 25.345 -0.785 -26.949 1.00 73.75 327 ILE A N 1
ATOM 2561 C CA . ILE A 1 327 ? 25.256 -1.123 -25.523 1.00 73.75 327 ILE A CA 1
ATOM 2562 C C . ILE A 1 327 ? 23.976 -0.567 -24.921 1.00 73.75 327 ILE A C 1
ATOM 2564 O O . ILE A 1 327 ? 23.227 -1.269 -24.245 1.00 73.75 327 ILE A O 1
ATOM 2568 N N . ASN A 1 328 ? 23.723 0.702 -25.195 1.00 64.19 328 ASN A N 1
ATOM 2569 C CA . ASN A 1 328 ? 22.629 1.422 -24.612 1.00 64.19 328 ASN A CA 1
ATOM 2570 C C . ASN A 1 328 ? 21.608 1.710 -25.729 1.00 64.19 328 ASN A C 1
ATOM 2572 O O . ASN A 1 328 ? 21.462 2.832 -26.135 1.00 64.19 328 ASN A O 1
ATOM 2576 N N . TYR A 1 329 ? 20.888 0.757 -26.299 1.00 61.44 329 TYR A N 1
ATOM 2577 C CA . TYR A 1 329 ? 19.651 1.032 -27.075 1.00 61.44 329 TYR A CA 1
ATOM 2578 C C . TYR A 1 329 ? 18.596 0.047 -26.561 1.00 61.44 329 TYR A C 1
ATOM 2580 O O . TYR A 1 329 ? 18.948 -0.776 -25.715 1.00 61.44 329 TYR A O 1
ATOM 2588 N N . PRO A 1 330 ? 17.294 0.116 -26.909 1.00 47.53 330 PRO A N 1
ATOM 2589 C CA . PRO A 1 330 ? 16.526 1.341 -27.091 1.00 47.53 330 PRO A CA 1
ATOM 2590 C C . PRO A 1 330 ? 16.552 2.100 -25.780 1.00 47.53 330 PRO A C 1
ATOM 2592 O O . PRO A 1 330 ? 16.512 3.315 -25.798 1.00 47.53 330 PRO A O 1
ATOM 2595 N N . LYS A 1 331 ? 16.753 1.375 -24.671 1.00 47.88 331 LYS A N 1
ATOM 2596 C CA . LYS A 1 331 ? 17.462 1.797 -23.485 1.00 47.88 331 LYS A CA 1
ATOM 2597 C C . LYS A 1 331 ? 18.905 2.162 -23.867 1.00 47.88 331 LYS A C 1
ATOM 2599 O O . LYS A 1 331 ? 19.850 1.562 -23.364 1.00 47.88 331 LYS A O 1
ATOM 2604 N N . LEU A 1 332 ? 19.088 3.255 -24.632 1.00 46.62 332 LEU A N 1
ATOM 2605 C CA . LEU A 1 332 ? 20.040 4.254 -24.131 1.00 46.62 332 LEU A CA 1
ATOM 2606 C C . LEU A 1 332 ? 19.624 4.288 -22.670 1.00 46.62 332 LEU A C 1
ATOM 2608 O O . LEU A 1 332 ? 18.424 4.457 -22.445 1.00 46.62 332 LEU A O 1
ATOM 2612 N N . SER A 1 333 ? 20.475 3.991 -21.679 1.00 41.22 333 SER A N 1
ATOM 2613 C CA . SER A 1 333 ? 20.079 4.248 -20.272 1.00 41.22 333 SER A CA 1
ATOM 2614 C C . SER A 1 333 ? 19.295 5.562 -20.190 1.00 41.22 333 SER A C 1
ATOM 2616 O O . SER A 1 333 ? 18.330 5.699 -19.457 1.00 41.22 333 SER A O 1
ATOM 2618 N N . ASP A 1 334 ? 19.679 6.417 -21.132 1.00 40.12 334 ASP A N 1
ATOM 2619 C CA . ASP A 1 334 ? 19.238 7.697 -21.522 1.00 40.12 334 ASP A CA 1
ATOM 2620 C C . ASP A 1 334 ? 17.988 7.837 -22.449 1.00 40.12 334 ASP A C 1
ATOM 2622 O O . ASP A 1 334 ? 17.672 8.966 -22.725 1.00 40.12 334 ASP A O 1
ATOM 2626 N N . SER A 1 335 ? 17.225 6.852 -22.963 1.00 36.00 335 SER A N 1
ATOM 2627 C CA . SER A 1 335 ? 16.094 7.145 -23.900 1.00 36.00 335 SER A CA 1
ATOM 2628 C C . SER A 1 335 ? 14.757 7.452 -23.234 1.00 36.00 335 SER A C 1
ATOM 2630 O O . SER A 1 335 ? 14.023 8.309 -23.729 1.00 36.00 335 SER A O 1
ATOM 2632 N N . ALA A 1 336 ? 14.452 6.763 -22.129 1.00 43.50 336 ALA A N 1
ATOM 2633 C CA . ALA A 1 336 ? 13.438 7.204 -21.180 1.00 43.50 336 ALA A CA 1
ATOM 2634 C C . ALA A 1 336 ? 13.907 8.545 -20.623 1.00 43.50 336 ALA A C 1
ATOM 2636 O O . ALA A 1 336 ? 13.305 9.551 -20.922 1.00 43.50 336 ALA A O 1
ATOM 2637 N N . ILE A 1 337 ? 15.112 8.587 -20.067 1.00 49.59 337 ILE A N 1
ATOM 2638 C CA . ILE A 1 337 ? 15.849 9.791 -19.662 1.00 49.59 337 ILE A CA 1
ATOM 2639 C C . ILE A 1 337 ? 15.846 10.931 -20.708 1.00 49.59 337 ILE A C 1
ATOM 2641 O O . ILE A 1 337 ? 15.766 12.061 -20.282 1.00 49.59 337 ILE A O 1
ATOM 2645 N N . TYR A 1 338 ? 15.908 10.741 -22.033 1.00 55.84 338 TYR A N 1
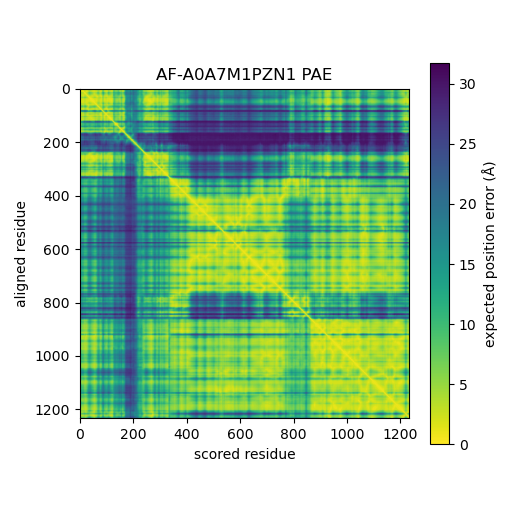ATOM 2646 C CA . TYR A 1 338 ? 15.876 11.839 -23.021 1.00 55.84 338 TYR A CA 1
ATOM 2647 C C . TYR A 1 338 ? 14.450 12.303 -23.264 1.00 55.84 338 TYR A C 1
ATOM 2649 O O . TYR A 1 338 ? 14.241 13.496 -23.446 1.00 55.84 338 TYR A O 1
ATOM 2657 N N . ALA A 1 339 ? 13.480 11.387 -23.283 1.00 55.12 339 ALA A N 1
ATOM 2658 C CA . ALA A 1 339 ? 12.066 11.737 -23.346 1.00 55.12 339 ALA A CA 1
ATOM 2659 C C . ALA A 1 339 ? 11.631 12.438 -22.048 1.00 55.12 339 ALA A C 1
ATOM 2661 O O . ALA A 1 339 ? 11.015 13.493 -22.107 1.00 55.12 339 ALA A O 1
ATOM 2662 N N . ASP A 1 340 ? 12.054 11.914 -20.903 1.00 58.19 340 ASP A N 1
ATOM 2663 C CA . ASP A 1 340 ? 11.888 12.454 -19.558 1.00 58.19 340 ASP A CA 1
ATOM 2664 C C . ASP A 1 340 ? 12.667 13.760 -19.398 1.00 58.19 340 ASP A C 1
ATOM 2666 O O . ASP A 1 340 ? 12.170 14.676 -18.764 1.00 58.19 340 ASP A O 1
ATOM 2670 N N . LEU A 1 341 ? 13.847 13.910 -20.010 1.00 67.75 341 LEU A N 1
ATOM 2671 C CA . LEU A 1 341 ? 14.602 15.165 -20.043 1.00 67.75 341 LEU A CA 1
ATOM 2672 C C . LEU A 1 341 ? 13.906 16.170 -20.941 1.00 67.75 341 LEU A C 1
ATOM 2674 O O . LEU A 1 341 ? 13.753 17.311 -20.544 1.00 67.75 341 LEU A O 1
ATOM 2678 N N . THR A 1 342 ? 13.463 15.775 -22.130 1.00 73.25 342 THR A N 1
ATOM 2679 C CA . THR A 1 342 ? 12.713 16.652 -23.035 1.00 73.25 342 THR A CA 1
ATOM 2680 C C . THR A 1 342 ? 11.433 17.125 -22.352 1.00 73.25 342 THR A C 1
ATOM 2682 O O . THR A 1 342 ? 11.147 18.320 -22.363 1.00 73.25 342 THR A O 1
ATOM 2685 N N . ASP A 1 343 ? 10.701 16.221 -21.697 1.00 73.31 343 ASP A N 1
ATOM 2686 C CA . ASP A 1 343 ? 9.510 16.523 -20.904 1.00 73.31 343 ASP A CA 1
ATOM 2687 C C . ASP A 1 343 ? 9.847 17.398 -19.693 1.00 73.31 343 ASP A C 1
ATOM 2689 O O . ASP A 1 343 ? 9.191 18.411 -19.470 1.00 73.31 343 ASP A O 1
ATOM 2693 N N . TRP A 1 344 ? 10.915 17.090 -18.957 1.00 74.62 344 TRP A N 1
ATOM 2694 C CA . TRP A 1 344 ? 11.375 17.868 -17.809 1.00 74.62 344 TRP A CA 1
ATOM 2695 C C . TRP A 1 344 ? 11.792 19.288 -18.209 1.00 74.62 344 TRP A C 1
ATOM 2697 O O . TRP A 1 344 ? 11.354 20.246 -17.570 1.00 74.62 344 TRP A O 1
ATOM 2707 N N . ILE A 1 345 ? 12.564 19.445 -19.292 1.00 78.94 345 ILE A N 1
ATOM 2708 C CA . ILE A 1 345 ? 12.949 20.742 -19.864 1.00 78.94 345 ILE A CA 1
ATOM 2709 C C . ILE A 1 345 ? 11.694 21.476 -20.338 1.00 78.94 345 ILE A C 1
ATOM 2711 O O . ILE A 1 345 ? 11.492 22.632 -19.976 1.00 78.94 345 ILE A O 1
ATOM 2715 N N . SER A 1 346 ? 10.821 20.817 -21.104 1.00 83.19 346 SER A N 1
ATOM 2716 C CA . SER A 1 346 ? 9.555 21.387 -21.578 1.00 83.19 346 SER A CA 1
ATOM 2717 C C . SER A 1 346 ? 8.710 21.895 -20.407 1.00 83.19 346 SER A C 1
ATOM 2719 O O . SER A 1 346 ? 8.316 23.061 -20.399 1.00 83.19 346 SER A O 1
ATOM 2721 N N . LYS A 1 347 ? 8.494 21.076 -19.371 1.00 83.38 347 LYS A N 1
ATOM 2722 C CA . LYS A 1 347 ? 7.762 21.451 -18.154 1.00 83.38 347 LYS A CA 1
ATOM 2723 C C . LYS A 1 347 ? 8.459 22.566 -17.386 1.00 83.38 347 LYS A C 1
ATOM 2725 O O . LYS A 1 347 ? 7.774 23.419 -16.833 1.00 83.38 347 LYS A O 1
ATOM 2730 N N . ALA A 1 348 ? 9.790 22.608 -17.352 1.00 84.56 348 ALA A N 1
ATOM 2731 C CA . ALA A 1 348 ? 10.530 23.710 -16.741 1.00 84.56 348 ALA A CA 1
ATOM 2732 C C . ALA A 1 348 ? 10.315 25.028 -17.505 1.00 84.56 348 ALA A C 1
ATOM 2734 O O . ALA A 1 348 ? 9.948 26.032 -16.898 1.00 84.56 348 ALA A O 1
ATOM 2735 N N . LEU A 1 349 ? 10.441 25.024 -18.835 1.00 86.62 349 LEU A N 1
ATOM 2736 C CA . LEU A 1 349 ? 10.218 26.208 -19.676 1.00 86.62 349 LEU A CA 1
ATOM 2737 C C . LEU A 1 349 ? 8.757 26.686 -19.628 1.00 86.62 349 LEU A C 1
ATOM 2739 O O . LEU A 1 349 ? 8.483 27.883 -19.539 1.00 86.62 349 LEU A O 1
ATOM 2743 N N . LYS A 1 350 ? 7.804 25.747 -19.613 1.00 87.69 350 LYS A N 1
ATOM 2744 C CA . LYS A 1 350 ? 6.365 26.001 -19.424 1.00 87.69 350 LYS A CA 1
ATOM 2745 C C . LYS A 1 350 ? 5.991 26.284 -17.973 1.00 87.69 350 LYS A C 1
ATOM 2747 O O . LYS A 1 350 ? 4.835 26.625 -17.698 1.00 87.69 350 LYS A O 1
ATOM 2752 N N . GLY A 1 351 ? 6.955 26.193 -17.052 1.00 86.44 351 GLY A N 1
ATOM 2753 C CA . GLY A 1 351 ? 6.820 26.213 -15.595 1.00 86.44 351 GLY A CA 1
ATOM 2754 C C . GLY A 1 351 ? 5.598 25.470 -15.069 1.00 86.44 351 GLY A C 1
ATOM 2755 O O . GLY A 1 351 ? 4.799 25.991 -14.296 1.00 86.44 351 GLY A O 1
ATOM 2756 N N . GLU A 1 352 ? 5.458 24.254 -15.570 1.00 85.00 352 GLU A N 1
ATOM 2757 C CA . GLU A 1 352 ? 4.569 23.203 -15.096 1.00 85.00 352 GLU A CA 1
ATOM 2758 C C . GLU A 1 352 ? 5.257 22.326 -14.039 1.00 85.00 352 GLU A C 1
ATOM 2760 O O . GLU A 1 352 ? 4.588 21.527 -13.391 1.00 85.00 352 GLU A O 1
ATOM 2765 N N . SER A 1 353 ? 6.569 22.497 -13.837 1.00 85.06 353 SER A N 1
ATOM 2766 C CA . SER A 1 353 ? 7.347 21.877 -12.763 1.00 85.06 353 SER A CA 1
ATOM 2767 C C . SER A 1 353 ? 7.758 22.896 -11.696 1.00 85.06 353 SER A C 1
ATOM 2769 O O . SER A 1 353 ? 7.914 24.083 -11.987 1.00 85.06 353 SER A O 1
ATOM 2771 N N . ALA A 1 354 ? 8.031 22.419 -10.476 1.00 86.25 354 ALA A N 1
ATOM 2772 C CA . ALA A 1 354 ? 8.580 23.244 -9.396 1.00 86.25 354 ALA A CA 1
ATOM 2773 C C . ALA A 1 354 ? 9.878 23.962 -9.805 1.00 86.25 354 ALA A C 1
ATOM 2775 O O . ALA A 1 354 ? 10.099 25.113 -9.436 1.00 86.25 354 ALA A O 1
ATOM 2776 N N . PHE A 1 355 ? 10.722 23.309 -10.613 1.00 86.44 355 PHE A N 1
ATOM 2777 C CA . PHE A 1 355 ? 11.923 23.940 -11.156 1.00 86.44 355 PHE A CA 1
ATOM 2778 C C . PHE A 1 355 ? 11.577 25.126 -12.063 1.00 86.44 355 PHE A C 1
ATOM 2780 O O . PHE A 1 355 ? 12.143 26.204 -11.914 1.00 86.44 355 PHE A O 1
ATOM 2787 N N . GLY A 1 356 ? 10.602 24.970 -12.959 1.00 88.31 356 GLY A N 1
ATOM 2788 C CA . GLY A 1 356 ? 10.157 26.069 -13.811 1.00 88.31 356 GLY A CA 1
ATOM 2789 C C . GLY A 1 356 ? 9.469 27.209 -13.053 1.00 88.31 356 GLY A C 1
ATOM 2790 O O . GLY A 1 356 ? 9.617 28.373 -13.420 1.00 88.31 356 GLY A O 1
ATOM 2791 N N . GLU A 1 357 ? 8.771 26.915 -11.954 1.00 90.88 357 GLU A N 1
ATOM 2792 C CA . GLU A 1 357 ? 8.270 27.946 -11.036 1.00 90.88 357 GLU A CA 1
ATOM 2793 C C . GLU A 1 357 ? 9.427 28.721 -10.382 1.00 90.88 357 GLU A C 1
ATOM 2795 O O . GLU A 1 357 ? 9.408 29.951 -10.369 1.00 90.88 357 GLU A O 1
ATOM 2800 N N . VAL A 1 358 ? 10.482 28.028 -9.935 1.00 90.25 358 VAL A N 1
ATOM 2801 C CA . VAL A 1 358 ? 11.716 28.649 -9.420 1.00 90.25 358 VAL A CA 1
ATOM 2802 C C . VAL A 1 358 ? 12.378 29.564 -10.462 1.00 90.25 358 VAL A C 1
ATOM 2804 O O . VAL A 1 358 ? 12.775 30.682 -10.122 1.00 90.25 358 VAL A O 1
ATOM 2807 N N . LEU A 1 359 ? 12.439 29.157 -11.737 1.00 88.75 359 LEU A N 1
ATOM 2808 C CA . LEU A 1 359 ? 12.980 29.994 -12.821 1.00 88.75 359 LEU A CA 1
ATOM 2809 C C . LEU A 1 359 ? 12.196 31.301 -13.009 1.00 88.75 359 LEU A C 1
ATOM 2811 O O . LEU A 1 359 ? 12.790 32.351 -13.273 1.00 88.75 359 LEU A O 1
ATOM 2815 N N . ARG A 1 360 ? 10.870 31.262 -12.833 1.00 88.38 360 ARG A N 1
ATOM 2816 C CA . ARG A 1 360 ? 10.021 32.464 -12.869 1.00 88.38 360 ARG A CA 1
ATOM 2817 C C . ARG A 1 360 ? 10.194 33.339 -11.642 1.00 88.38 360 ARG A C 1
ATOM 2819 O O . ARG A 1 360 ? 10.171 34.559 -11.771 1.00 88.38 360 ARG A O 1
ATOM 2826 N N . ILE A 1 361 ? 10.374 32.752 -10.462 1.00 90.00 361 ILE A N 1
ATOM 2827 C CA . ILE A 1 361 ? 10.630 33.517 -9.234 1.00 90.00 361 ILE A CA 1
ATOM 2828 C C . ILE A 1 361 ? 11.917 34.329 -9.384 1.00 90.00 361 ILE A C 1
ATOM 2830 O O . ILE A 1 361 ? 11.918 35.524 -9.100 1.00 90.00 361 ILE A O 1
ATOM 2834 N N . LEU A 1 362 ? 12.980 33.721 -9.918 1.00 87.44 362 LEU A N 1
ATOM 2835 C CA . LEU A 1 362 ? 14.228 34.429 -10.223 1.00 87.44 362 LEU A CA 1
ATOM 2836 C C . LEU A 1 362 ? 14.051 35.577 -11.202 1.00 87.44 362 LEU A C 1
ATOM 2838 O O . LEU A 1 362 ? 14.679 36.619 -11.041 1.00 87.44 362 LEU A O 1
ATOM 2842 N N . GLN A 1 363 ? 13.201 35.393 -12.214 1.00 85.50 363 GLN A N 1
ATOM 2843 C CA . GLN A 1 363 ? 12.900 36.457 -13.162 1.00 85.50 363 GLN A CA 1
ATOM 2844 C C . GLN A 1 363 ? 12.362 37.678 -12.418 1.00 85.50 363 GLN A C 1
ATOM 2846 O O . GLN A 1 363 ? 12.852 38.773 -12.644 1.00 85.50 363 GLN A O 1
ATOM 2851 N N . HIS A 1 364 ? 11.429 37.488 -11.483 1.00 84.19 364 HIS A N 1
ATOM 2852 C CA . HIS A 1 364 ? 10.879 38.584 -10.685 1.00 84.19 364 HIS A CA 1
ATOM 2853 C C . HIS A 1 364 ? 11.911 39.177 -9.718 1.00 84.19 364 HIS A C 1
ATOM 2855 O O . HIS A 1 364 ? 12.000 40.397 -9.615 1.00 84.19 364 HIS A O 1
ATOM 2861 N N . ALA A 1 365 ? 12.720 38.335 -9.065 1.00 84.81 365 ALA A N 1
ATOM 2862 C CA . ALA A 1 365 ? 13.757 38.765 -8.124 1.00 84.81 365 ALA A CA 1
ATOM 2863 C C . ALA A 1 365 ? 14.774 39.728 -8.750 1.00 84.81 365 ALA A C 1
ATOM 2865 O O . ALA A 1 365 ? 15.159 40.704 -8.120 1.00 84.81 365 ALA A O 1
ATOM 2866 N N . LYS A 1 366 ? 15.145 39.520 -10.018 1.00 80.50 366 LYS A N 1
ATOM 2867 C CA . LYS A 1 366 ? 16.098 40.391 -10.726 1.00 80.50 366 LYS A CA 1
ATOM 2868 C C . LYS A 1 366 ? 15.560 41.788 -11.058 1.00 80.50 366 LYS A C 1
ATOM 2870 O O . LYS A 1 366 ? 16.355 42.679 -11.343 1.00 80.50 366 LYS A O 1
ATOM 2875 N N . TYR A 1 367 ? 14.240 41.986 -11.053 1.00 79.12 367 TYR A N 1
ATOM 2876 C CA . TYR A 1 367 ? 13.599 43.264 -11.395 1.00 79.12 367 TYR A CA 1
ATOM 2877 C C . TYR A 1 367 ? 13.085 44.040 -10.173 1.00 79.12 367 TYR A C 1
ATOM 2879 O O . TYR A 1 367 ? 12.424 45.064 -10.346 1.00 79.12 367 TYR A O 1
ATOM 2887 N N . THR A 1 368 ? 13.374 43.579 -8.953 1.00 77.31 368 THR A N 1
ATOM 2888 C CA . THR A 1 368 ? 12.981 44.261 -7.714 1.00 77.31 368 THR A CA 1
ATOM 2889 C C . THR A 1 368 ? 14.132 44.313 -6.714 1.00 77.31 368 THR A C 1
ATOM 2891 O O . THR A 1 368 ? 14.968 43.417 -6.665 1.00 77.31 368 THR A O 1
ATOM 2894 N N . GLU A 1 369 ? 14.187 45.374 -5.908 1.00 76.44 369 GLU A N 1
ATOM 2895 C CA . GLU A 1 369 ? 15.145 45.485 -4.799 1.00 76.44 369 GLU A CA 1
ATOM 2896 C C . GLU A 1 369 ? 14.585 44.936 -3.473 1.00 76.44 369 GLU A C 1
ATOM 2898 O O . GLU A 1 369 ? 15.346 44.765 -2.508 1.00 76.44 369 GLU A O 1
ATOM 2903 N N . ASP A 1 370 ? 13.278 44.642 -3.447 1.00 82.19 370 ASP A N 1
ATOM 2904 C CA . ASP A 1 370 ? 12.522 44.182 -2.283 1.00 82.19 370 ASP A CA 1
ATOM 2905 C C . ASP A 1 370 ? 12.912 42.756 -1.867 1.00 82.19 370 ASP A C 1
ATOM 2907 O O . ASP A 1 370 ? 13.322 41.924 -2.679 1.00 82.19 370 ASP A O 1
ATOM 2911 N N . ASN A 1 371 ? 12.717 42.437 -0.585 1.00 86.00 371 ASN A N 1
ATOM 2912 C CA . ASN A 1 371 ? 12.795 41.051 -0.131 1.00 86.00 371 ASN A CA 1
ATOM 2913 C C . ASN A 1 371 ? 11.570 40.279 -0.630 1.00 86.00 371 ASN A C 1
ATOM 2915 O O . ASN A 1 371 ? 10.437 40.751 -0.528 1.00 86.00 371 ASN A O 1
ATOM 2919 N N . LEU A 1 372 ? 11.791 39.060 -1.119 1.00 90.94 372 LEU A N 1
ATOM 2920 C CA . LEU A 1 372 ? 10.728 38.240 -1.690 1.00 90.94 372 LEU A CA 1
ATOM 2921 C C . LEU A 1 372 ? 10.433 37.027 -0.818 1.00 90.94 372 LEU A C 1
ATOM 2923 O O . LEU A 1 372 ? 11.345 36.332 -0.376 1.00 90.94 372 LEU A O 1
ATOM 2927 N N . THR A 1 373 ? 9.153 36.711 -0.635 1.00 93.62 373 THR A N 1
ATOM 2928 C CA . THR A 1 373 ? 8.720 35.398 -0.135 1.00 93.62 373 THR A CA 1
ATOM 2929 C C . THR A 1 373 ? 7.990 34.671 -1.251 1.00 93.62 373 THR A C 1
ATOM 2931 O O . THR A 1 373 ? 7.025 35.197 -1.796 1.00 93.62 373 THR A O 1
ATOM 2934 N N . ALA A 1 374 ? 8.440 33.471 -1.605 1.00 94.00 374 ALA A N 1
ATOM 2935 C CA . ALA A 1 374 ? 7.892 32.726 -2.733 1.00 94.00 374 ALA A CA 1
ATOM 2936 C C . ALA A 1 374 ? 7.449 31.319 -2.330 1.00 94.00 374 ALA A C 1
ATOM 2938 O O . ALA A 1 374 ? 8.068 30.686 -1.473 1.00 94.00 374 ALA A O 1
ATOM 2939 N N . TYR A 1 375 ? 6.401 30.825 -2.983 1.00 94.88 375 TYR A N 1
ATOM 2940 C CA . TYR A 1 375 ? 5.818 29.509 -2.750 1.00 94.88 375 TYR A CA 1
ATOM 2941 C C . TYR A 1 375 ? 5.781 28.714 -4.052 1.00 94.88 375 TYR A C 1
ATOM 2943 O O . TYR A 1 375 ? 5.299 29.216 -5.066 1.00 94.88 375 TYR A O 1
ATOM 2951 N N . VAL A 1 376 ? 6.278 27.478 -4.008 1.00 93.38 376 VAL A N 1
ATOM 2952 C CA . VAL A 1 376 ? 6.347 26.572 -5.168 1.00 93.38 376 VAL A CA 1
ATOM 2953 C C . VAL A 1 376 ? 5.667 25.236 -4.897 1.00 93.38 376 VAL A C 1
ATOM 2955 O O . VAL A 1 376 ? 5.615 24.759 -3.756 1.00 93.38 376 VAL A O 1
ATOM 2958 N N . ASN A 1 377 ? 5.153 24.626 -5.960 1.00 90.69 377 ASN A N 1
ATOM 2959 C CA . ASN A 1 377 ? 4.415 23.374 -5.956 1.00 90.69 377 ASN A CA 1
ATOM 2960 C C . ASN A 1 377 ? 5.370 22.176 -5.896 1.00 90.69 377 ASN A C 1
ATOM 2962 O O . ASN A 1 377 ? 5.552 21.428 -6.856 1.00 90.69 377 ASN A O 1
ATOM 2966 N N . ILE A 1 378 ? 6.012 22.018 -4.744 1.00 90.44 378 ILE A N 1
ATOM 2967 C CA . ILE A 1 378 ? 6.898 20.901 -4.426 1.00 90.44 378 ILE A CA 1
ATOM 2968 C C . ILE A 1 378 ? 6.563 20.358 -3.044 1.00 90.44 378 ILE A C 1
ATOM 2970 O O . ILE A 1 378 ? 6.168 21.116 -2.157 1.00 90.44 378 ILE A O 1
ATOM 2974 N N . GLY A 1 379 ? 6.729 19.053 -2.845 1.00 91.62 379 GLY A N 1
ATOM 2975 C CA . GLY A 1 379 ? 6.596 18.443 -1.528 1.00 91.62 379 GLY A CA 1
ATOM 2976 C C . GLY A 1 379 ? 7.569 19.062 -0.508 1.00 91.62 379 GLY A C 1
ATOM 2977 O O . GLY A 1 379 ? 8.717 19.345 -0.859 1.00 91.62 379 GLY A O 1
ATOM 2978 N N . PRO A 1 380 ? 7.154 19.295 0.752 1.00 93.88 380 PRO A N 1
ATOM 2979 C CA . PRO A 1 380 ? 8.012 19.901 1.770 1.00 93.88 380 PRO A CA 1
ATOM 2980 C C . PRO A 1 380 ? 9.214 19.022 2.151 1.00 93.88 380 PRO A C 1
ATOM 2982 O O . PRO A 1 380 ? 10.192 19.540 2.692 1.00 93.88 380 PRO A O 1
ATOM 2985 N N . LEU A 1 381 ? 9.155 17.717 1.861 1.00 93.31 381 LEU A N 1
ATOM 2986 C CA . LEU A 1 381 ? 10.211 16.743 2.138 1.00 93.31 381 LEU A CA 1
ATOM 2987 C C . LEU A 1 381 ? 11.042 16.387 0.900 1.00 93.31 381 LEU A C 1
ATOM 2989 O O . LEU A 1 381 ? 11.961 15.582 1.010 1.00 93.31 381 LEU A O 1
ATOM 2993 N N . ASP A 1 382 ? 10.761 16.990 -0.260 1.00 89.81 382 ASP A N 1
ATOM 2994 C CA . ASP A 1 382 ? 11.568 16.765 -1.457 1.00 89.81 382 ASP A CA 1
ATOM 2995 C C . ASP A 1 382 ? 12.973 17.366 -1.277 1.00 89.81 382 ASP A C 1
ATOM 2997 O O . ASP A 1 382 ? 13.138 18.556 -0.975 1.00 89.81 382 ASP A O 1
ATOM 3001 N N . ASP A 1 383 ? 14.004 16.557 -1.523 1.00 84.56 383 ASP A N 1
ATOM 3002 C CA . ASP A 1 383 ? 15.410 16.969 -1.473 1.00 84.56 383 ASP A CA 1
ATOM 3003 C C . ASP A 1 383 ? 15.712 18.201 -2.346 1.00 84.56 383 ASP A C 1
ATOM 3005 O O . ASP A 1 383 ? 16.581 19.015 -2.011 1.00 84.56 383 ASP A O 1
ATOM 3009 N N . ASN A 1 384 ? 14.985 18.382 -3.454 1.00 82.88 384 ASN A N 1
ATOM 3010 C CA . ASN A 1 384 ? 15.174 19.511 -4.359 1.00 82.88 384 ASN A CA 1
ATOM 3011 C C . ASN A 1 384 ? 14.749 20.850 -3.746 1.00 82.88 384 ASN A C 1
ATOM 3013 O O . ASN A 1 384 ? 15.373 21.868 -4.045 1.00 82.88 384 ASN A O 1
ATOM 3017 N N . LEU A 1 385 ? 13.786 20.873 -2.817 1.00 88.38 385 LEU A N 1
ATOM 3018 C CA . LEU A 1 385 ? 13.381 22.112 -2.146 1.00 88.38 385 LEU A CA 1
ATOM 3019 C C . LEU A 1 385 ? 14.544 22.732 -1.358 1.00 88.38 385 LEU A C 1
ATOM 3021 O O . LEU A 1 385 ? 14.735 23.949 -1.393 1.00 88.38 385 LEU A O 1
ATOM 3025 N N . LYS A 1 386 ? 15.354 21.910 -0.674 1.00 86.50 386 LYS A N 1
ATOM 3026 C CA . LYS A 1 386 ? 16.543 22.381 0.063 1.00 86.50 386 LYS A CA 1
ATOM 3027 C C . LYS A 1 386 ? 17.573 23.004 -0.883 1.00 86.50 386 LYS A C 1
ATOM 3029 O O . LYS A 1 386 ? 18.157 24.039 -0.556 1.00 86.50 386 LYS A O 1
ATOM 3034 N N . LYS A 1 387 ? 17.763 22.405 -2.062 1.00 82.25 387 LYS A N 1
ATOM 3035 C CA . LYS A 1 387 ? 18.667 22.916 -3.103 1.00 82.25 387 LYS A CA 1
ATOM 3036 C C . LYS A 1 387 ? 18.177 24.263 -3.638 1.00 82.25 387 LYS A C 1
ATOM 3038 O O . LYS A 1 387 ? 18.941 25.225 -3.625 1.00 82.25 387 LYS A O 1
ATOM 3043 N N . TYR A 1 388 ? 16.895 24.367 -3.997 1.00 86.38 388 TYR A N 1
ATOM 3044 C CA . TYR A 1 388 ? 16.295 25.621 -4.466 1.00 86.38 388 TYR A CA 1
ATOM 3045 C C . TYR A 1 388 ? 16.376 26.729 -3.408 1.00 86.38 388 TYR A C 1
ATOM 3047 O O . TYR A 1 388 ? 16.787 27.842 -3.724 1.00 86.38 388 TYR A O 1
ATOM 3055 N N . LYS A 1 389 ? 16.072 26.421 -2.136 1.00 89.00 389 LYS A N 1
ATOM 3056 C CA . LYS A 1 389 ? 16.218 27.362 -1.008 1.00 89.00 389 LYS A CA 1
ATOM 3057 C C . LYS A 1 389 ? 17.643 27.925 -0.924 1.00 89.00 389 LYS A C 1
ATOM 3059 O O . LYS A 1 389 ? 17.812 29.130 -0.768 1.00 89.00 389 LYS A O 1
ATOM 3064 N N . LYS A 1 390 ? 18.665 27.072 -1.057 1.00 85.75 390 LYS A N 1
ATOM 3065 C CA . LYS A 1 390 ? 20.075 27.491 -1.023 1.00 85.75 390 LYS A CA 1
ATOM 3066 C C . LYS A 1 390 ? 20.449 28.378 -2.214 1.00 85.75 390 LYS A C 1
ATOM 3068 O O . LYS A 1 390 ? 21.145 29.370 -2.016 1.00 85.75 390 LYS A O 1
ATOM 3073 N N . ALA A 1 391 ? 20.001 28.028 -3.418 1.00 80.81 391 ALA A N 1
ATOM 3074 C CA . ALA A 1 391 ? 20.315 28.781 -4.629 1.00 80.81 391 ALA A CA 1
ATOM 3075 C C . ALA A 1 391 ? 19.671 30.179 -4.624 1.00 80.81 391 ALA A C 1
ATOM 3077 O O . ALA A 1 391 ? 20.327 31.171 -4.923 1.00 80.81 391 ALA A O 1
ATOM 3078 N N . LEU A 1 392 ? 18.408 30.274 -4.202 1.00 86.06 392 LEU A N 1
ATOM 3079 C CA . LEU A 1 392 ? 17.661 31.533 -4.185 1.00 86.06 392 LEU A CA 1
ATOM 3080 C C . LEU A 1 392 ? 17.995 32.456 -3.003 1.00 86.06 392 LEU A C 1
ATOM 3082 O O . LEU A 1 392 ? 17.686 33.646 -3.050 1.00 86.06 392 LEU A O 1
ATOM 3086 N N . ALA A 1 393 ? 18.657 31.946 -1.959 1.00 81.19 393 ALA A N 1
ATOM 3087 C CA . ALA A 1 393 ? 19.059 32.750 -0.805 1.00 81.19 393 ALA A CA 1
ATOM 3088 C C . ALA A 1 393 ? 19.972 33.934 -1.184 1.00 81.19 393 ALA A C 1
ATOM 3090 O O . ALA A 1 393 ? 19.967 34.953 -0.495 1.00 81.19 393 ALA A O 1
ATOM 3091 N N . GLN A 1 394 ? 20.732 33.816 -2.280 1.00 79.50 394 GLN A N 1
ATOM 3092 C CA . GLN A 1 394 ? 21.613 34.877 -2.786 1.00 79.50 394 GLN A CA 1
ATOM 3093 C C . GLN A 1 394 ? 20.836 36.055 -3.400 1.00 79.50 394 GLN A C 1
ATOM 3095 O O . GLN A 1 394 ? 21.333 37.175 -3.409 1.00 79.50 394 GLN A O 1
ATOM 3100 N N . GLU A 1 395 ? 19.592 35.821 -3.821 1.00 84.19 395 GLU A N 1
ATOM 3101 C CA . GLU A 1 395 ? 18.715 36.791 -4.490 1.00 84.19 395 GLU A CA 1
ATOM 3102 C C . GLU A 1 395 ? 17.684 37.410 -3.530 1.00 84.19 395 GLU A C 1
ATOM 3104 O O . GLU A 1 395 ? 16.643 37.898 -3.957 1.00 84.19 395 GLU A O 1
ATOM 3109 N N . LYS A 1 396 ? 17.926 37.341 -2.210 1.00 85.44 396 LYS A N 1
ATOM 3110 C CA . LYS A 1 396 ? 16.989 37.794 -1.158 1.00 85.44 396 LYS A CA 1
ATOM 3111 C C . LYS A 1 396 ? 15.589 37.154 -1.242 1.00 85.44 396 LYS A C 1
ATOM 3113 O O . LYS A 1 396 ? 14.602 37.733 -0.784 1.00 85.44 396 LYS A O 1
ATOM 3118 N N . VAL A 1 397 ? 15.491 35.941 -1.790 1.00 90.12 397 VAL A N 1
ATOM 3119 C CA . VAL A 1 397 ? 14.233 35.190 -1.882 1.00 90.12 397 VAL A CA 1
ATOM 3120 C C . VAL A 1 397 ? 14.157 34.151 -0.765 1.00 90.12 397 VAL A C 1
ATOM 3122 O O . VAL A 1 397 ? 14.982 33.240 -0.666 1.00 90.12 397 VAL A O 1
ATOM 3125 N N . LYS A 1 398 ? 13.101 34.227 0.043 1.00 93.25 398 LYS A N 1
ATOM 3126 C CA . LYS A 1 398 ? 12.710 33.191 0.998 1.00 93.25 398 LYS A CA 1
ATOM 3127 C C . LYS A 1 398 ? 11.721 32.231 0.339 1.00 93.25 398 LYS A C 1
ATOM 3129 O O . LYS A 1 398 ? 10.531 32.519 0.227 1.00 93.25 398 LYS A O 1
ATOM 3134 N N . LEU A 1 399 ? 12.225 31.087 -0.113 1.00 93.00 399 LEU A N 1
ATOM 3135 C CA . LEU A 1 399 ? 11.421 30.065 -0.783 1.00 93.00 399 LEU A CA 1
ATOM 3136 C C . LEU A 1 399 ? 10.772 29.109 0.225 1.00 93.00 399 LEU A C 1
ATOM 3138 O O . LEU A 1 399 ? 11.441 28.619 1.132 1.00 93.00 399 LEU A O 1
ATOM 3142 N N . HIS A 1 400 ? 9.503 28.779 0.017 1.00 95.25 400 HIS A N 1
ATOM 3143 C CA . HIS A 1 400 ? 8.731 27.810 0.790 1.00 95.25 400 HIS A CA 1
ATOM 3144 C C . HIS A 1 400 ? 8.023 26.820 -0.139 1.00 95.25 400 HIS A C 1
ATOM 3146 O O . HIS A 1 400 ? 7.725 27.132 -1.293 1.00 95.25 400 HIS A O 1
ATOM 3152 N N . SER A 1 401 ? 7.727 25.621 0.365 1.00 95.06 401 SER A N 1
ATOM 3153 C CA . SER A 1 401 ? 6.738 24.773 -0.304 1.00 95.06 401 SER A CA 1
ATOM 3154 C C . SER A 1 401 ? 5.339 25.329 -0.040 1.00 95.06 401 SER A C 1
ATOM 3156 O O . SER A 1 401 ? 5.025 25.753 1.073 1.00 95.06 401 SER A O 1
ATOM 3158 N N . MET A 1 402 ? 4.486 25.307 -1.062 1.00 94.12 402 MET A N 1
ATOM 3159 C CA . MET A 1 402 ? 3.061 25.619 -0.920 1.00 94.12 402 MET A CA 1
ATOM 3160 C C . MET A 1 402 ? 2.360 24.697 0.082 1.00 94.12 402 MET A C 1
ATOM 3162 O O . MET A 1 402 ? 1.466 25.137 0.798 1.00 94.12 402 MET A O 1
ATOM 3166 N N . ARG A 1 403 ? 2.816 23.443 0.162 1.00 93.00 403 ARG A N 1
ATOM 3167 C CA . ARG A 1 403 ? 2.230 22.359 0.956 1.00 93.00 403 ARG A CA 1
ATOM 3168 C C . ARG A 1 403 ? 2.722 22.358 2.412 1.00 93.00 403 ARG A C 1
ATOM 3170 O O . ARG A 1 403 ? 2.309 21.492 3.177 1.00 93.00 403 ARG A O 1
ATOM 3177 N N . GLU A 1 404 ? 3.603 23.283 2.817 1.00 94.19 404 GLU A N 1
ATOM 3178 C CA . GLU A 1 404 ? 3.974 23.464 4.233 1.00 94.19 404 GLU A CA 1
ATOM 3179 C C . GLU A 1 404 ? 2.714 23.772 5.075 1.00 94.19 404 GLU A C 1
ATOM 3181 O O . GLU A 1 404 ? 1.809 24.459 4.590 1.00 94.19 404 GLU A O 1
ATOM 3186 N N . PRO A 1 405 ? 2.626 23.287 6.327 1.00 94.44 405 PRO A N 1
ATOM 3187 C CA . PRO A 1 405 ? 1.446 23.497 7.155 1.00 94.44 405 PRO A CA 1
ATOM 3188 C C . PRO A 1 405 ? 1.302 24.964 7.586 1.00 94.44 405 PRO A C 1
ATOM 3190 O O . PRO A 1 405 ? 2.268 25.648 7.946 1.00 94.44 405 PRO A O 1
ATOM 3193 N N . ARG A 1 406 ? 0.059 25.448 7.583 1.00 95.12 406 ARG A N 1
ATOM 3194 C CA . ARG A 1 406 ? -0.365 26.726 8.157 1.00 95.12 406 ARG A CA 1
ATOM 3195 C C . ARG A 1 406 ? -1.520 26.469 9.112 1.00 95.12 406 ARG A C 1
ATOM 3197 O O . ARG A 1 406 ? -2.581 26.040 8.671 1.00 95.12 406 ARG A O 1
ATOM 3204 N N . GLU A 1 407 ? -1.317 26.757 10.392 1.00 97.62 407 GLU A N 1
ATOM 3205 C CA . GLU A 1 407 ? -2.392 26.688 11.383 1.00 97.62 407 GLU A CA 1
ATOM 3206 C C . GLU A 1 407 ? -3.519 27.658 11.002 1.00 97.62 407 GLU A C 1
ATOM 3208 O O . GLU A 1 407 ? -3.273 28.822 10.664 1.00 97.62 407 GLU A O 1
ATOM 3213 N N . VAL A 1 408 ? -4.744 27.138 10.997 1.00 96.81 408 VAL A N 1
ATOM 3214 C CA . VAL A 1 408 ? -5.976 27.880 10.715 1.00 96.81 408 VAL A CA 1
ATOM 3215 C C . VAL A 1 408 ? -6.716 28.166 12.014 1.00 96.81 408 VAL A C 1
ATOM 3217 O O . VAL A 1 408 ? -7.131 29.298 12.245 1.00 96.81 408 VAL A O 1
ATOM 3220 N N . MET A 1 409 ? -6.885 27.139 12.844 1.00 97.50 409 MET A N 1
ATOM 3221 C CA . MET A 1 409 ? -7.606 27.198 14.112 1.00 97.50 409 MET A CA 1
ATOM 3222 C C . MET A 1 409 ? -7.167 26.048 15.021 1.00 97.50 409 MET A C 1
ATOM 3224 O O . MET A 1 409 ? -6.701 25.011 14.537 1.00 97.50 409 MET A O 1
ATOM 3228 N N . SER A 1 410 ? -7.331 26.232 16.328 1.00 98.06 410 SER A N 1
ATOM 3229 C CA . SER A 1 410 ? -7.008 25.234 17.342 1.00 98.06 410 SER A CA 1
ATOM 3230 C C . SER A 1 410 ? -8.018 25.246 18.489 1.00 98.06 410 SER A C 1
ATOM 3232 O O . SER A 1 410 ? -8.603 26.278 18.822 1.00 98.06 410 SER A O 1
ATOM 3234 N N . TRP A 1 411 ? -8.213 24.075 19.092 1.00 98.44 411 TRP A N 1
ATOM 3235 C CA . TRP A 1 411 ? -9.093 23.852 20.237 1.00 98.44 411 TRP A CA 1
ATOM 3236 C C . TRP A 1 411 ? -8.295 23.203 21.357 1.00 98.44 411 TRP A C 1
ATOM 3238 O O . TRP A 1 411 ? -7.422 22.372 21.104 1.00 98.44 411 TRP A O 1
ATOM 3248 N N . GLN A 1 412 ? -8.630 23.550 22.595 1.00 98.00 412 GLN A N 1
ATOM 3249 C CA . GLN A 1 412 ? -8.101 22.895 23.782 1.00 98.00 412 GLN A CA 1
ATOM 3250 C C . GLN A 1 412 ? -9.249 22.628 24.750 1.00 98.00 412 GLN A C 1
ATOM 3252 O O . GLN A 1 412 ? -9.965 23.548 25.150 1.00 98.00 412 GLN A O 1
ATOM 3257 N N . CYS A 1 413 ? -9.439 21.361 25.101 1.00 96.75 413 CYS A N 1
ATOM 3258 C CA . CYS A 1 413 ? -10.548 20.901 25.921 1.00 96.75 413 CYS A CA 1
ATOM 3259 C C . CYS A 1 413 ? -10.044 19.920 26.982 1.00 96.75 413 CYS A C 1
ATOM 3261 O O . CYS A 1 413 ? -9.274 19.012 26.681 1.00 96.75 413 CYS A O 1
ATOM 3263 N N . GLU A 1 414 ? -10.516 20.082 28.216 1.00 97.12 414 GLU A N 1
ATOM 3264 C CA . GLU A 1 414 ? -10.241 19.162 29.326 1.00 97.12 414 GLU A CA 1
ATOM 3265 C C . GLU A 1 414 ? -11.577 18.790 29.994 1.00 97.12 414 GLU A C 1
ATOM 3267 O O . GLU A 1 414 ? -11.956 19.396 31.004 1.00 97.12 414 GLU A O 1
ATOM 3272 N N . PRO A 1 415 ? -12.369 17.879 29.387 1.00 96.25 415 PRO A N 1
ATOM 3273 C CA . PRO A 1 415 ? -13.624 17.450 29.982 1.00 96.25 415 PRO A CA 1
ATOM 3274 C C . PRO A 1 415 ? -13.405 16.845 31.369 1.00 96.25 415 PRO A C 1
ATOM 3276 O O . PRO A 1 415 ? -12.373 16.252 31.683 1.00 96.25 415 PRO A O 1
ATOM 3279 N N . LYS A 1 416 ? -14.421 16.976 32.221 1.00 95.56 416 LYS A N 1
ATOM 3280 C CA . LYS A 1 416 ? -14.366 16.441 33.578 1.00 95.56 416 LYS A CA 1
ATOM 3281 C C . LYS A 1 416 ? -14.342 14.914 33.560 1.00 95.56 416 LYS A C 1
ATOM 3283 O O . LYS A 1 416 ? -15.249 14.306 32.999 1.00 95.56 416 LYS A O 1
ATOM 3288 N N . TRP A 1 417 ? -13.378 14.333 34.270 1.00 97.25 417 TRP A N 1
ATOM 3289 C CA . TRP A 1 417 ? -13.210 12.886 34.426 1.00 97.25 417 TRP A CA 1
ATOM 3290 C C . TRP A 1 417 ? -14.486 12.179 34.917 1.00 97.25 417 TRP A C 1
ATOM 3292 O O . TRP A 1 417 ? -15.121 12.647 35.873 1.00 97.25 417 TRP A O 1
ATOM 3302 N N . GLU A 1 418 ? -14.859 11.053 34.298 1.00 96.88 418 GLU A N 1
ATOM 3303 C CA . GLU A 1 418 ? -16.095 10.323 34.622 1.00 96.88 418 GLU A CA 1
ATOM 3304 C C . GLU A 1 418 ? -16.139 9.842 36.080 1.00 96.88 418 GLU A C 1
ATOM 3306 O O . GLU A 1 418 ? -17.164 9.980 36.749 1.00 96.88 418 GLU A O 1
ATOM 3311 N N . VAL A 1 419 ? -15.010 9.382 36.630 1.00 97.00 419 VAL A N 1
ATOM 3312 C CA . VAL A 1 419 ? -14.934 8.883 38.012 1.00 97.00 419 VAL A CA 1
ATOM 3313 C C . VAL A 1 419 ? -15.133 10.012 39.016 1.00 97.00 419 VAL A C 1
ATOM 3315 O O . VAL A 1 419 ? -15.772 9.816 40.053 1.00 97.00 419 VAL A O 1
ATOM 3318 N N . THR A 1 420 ? -14.625 11.212 38.722 1.00 96.62 420 THR A N 1
ATOM 3319 C CA . THR A 1 420 ? -14.897 12.394 39.551 1.00 96.62 420 THR A CA 1
ATOM 3320 C C . THR A 1 420 ? -16.394 12.667 39.583 1.00 96.62 420 THR A C 1
ATOM 3322 O O . THR A 1 420 ? -16.952 12.875 40.659 1.00 96.62 420 THR A O 1
ATOM 3325 N N . ARG A 1 421 ? -17.069 12.596 38.428 1.00 95.94 421 ARG A N 1
ATOM 3326 C CA . ARG A 1 421 ? -18.519 12.796 38.373 1.00 95.94 421 ARG A CA 1
ATOM 3327 C C . ARG A 1 421 ? -19.291 11.686 39.097 1.00 95.94 421 ARG A C 1
ATOM 3329 O O . ARG A 1 421 ? -20.255 11.993 39.793 1.00 95.94 421 ARG A O 1
ATOM 3336 N N . ALA A 1 422 ? -18.855 10.430 39.001 1.00 96.31 422 ALA A N 1
ATOM 3337 C CA . ALA A 1 422 ? -19.454 9.318 39.740 1.00 96.31 422 ALA A CA 1
ATOM 3338 C C . ALA A 1 422 ? -19.393 9.547 41.260 1.00 96.31 422 ALA A C 1
ATOM 3340 O O . ALA A 1 422 ? -20.398 9.407 41.957 1.00 96.31 422 ALA A O 1
ATOM 3341 N N . LYS A 1 423 ? -18.227 9.958 41.776 1.00 95.56 423 LYS A N 1
ATOM 3342 C CA . LYS A 1 423 ? -18.034 10.270 43.202 1.00 95.56 423 LYS A CA 1
ATOM 3343 C C . LYS A 1 423 ? -18.909 11.434 43.660 1.00 95.56 423 LYS A C 1
ATOM 3345 O O . LYS A 1 423 ? -19.475 11.375 44.747 1.00 95.56 423 LYS A O 1
ATOM 3350 N N . GLU A 1 424 ? -19.051 12.463 42.832 1.00 95.81 424 GLU A N 1
ATOM 3351 C CA . GLU A 1 424 ? -19.946 13.587 43.117 1.00 95.81 424 GLU A CA 1
ATOM 3352 C C . GLU A 1 424 ? -21.405 13.157 43.189 1.00 95.81 424 GLU A C 1
ATOM 3354 O O . GLU A 1 424 ? -22.082 13.540 44.132 1.00 95.81 424 GLU A O 1
ATOM 3359 N N . LEU A 1 425 ? -21.882 12.315 42.268 1.00 95.94 425 LEU A N 1
ATOM 3360 C CA . LEU A 1 425 ? -23.253 11.796 42.326 1.00 95.94 425 LEU A CA 1
ATOM 3361 C C . LEU A 1 425 ? -23.522 11.049 43.639 1.00 95.94 425 LEU A C 1
ATOM 3363 O O . LEU A 1 425 ? -24.561 11.261 44.266 1.00 95.94 425 LEU A O 1
ATOM 3367 N N . LEU A 1 426 ? -22.573 10.225 44.095 1.00 96.69 426 LEU A N 1
ATOM 3368 C CA . LEU A 1 426 ? -22.682 9.545 45.387 1.00 96.69 426 LEU A CA 1
ATOM 3369 C C . LEU A 1 426 ? -22.672 10.540 46.560 1.00 96.69 426 LEU A C 1
ATOM 3371 O O . LEU A 1 426 ? -23.507 10.432 47.458 1.00 96.69 426 LEU A O 1
ATOM 3375 N N . ALA A 1 427 ? -21.783 11.534 46.539 1.00 95.69 427 ALA A N 1
ATOM 3376 C CA . ALA A 1 427 ? -21.675 12.543 47.593 1.00 95.69 427 ALA A CA 1
ATOM 3377 C C . ALA A 1 427 ? -22.869 13.512 47.647 1.00 95.69 427 ALA A C 1
ATOM 3379 O O . ALA A 1 427 ? -23.243 13.961 48.727 1.00 95.69 427 ALA A O 1
ATOM 3380 N N . GLU A 1 428 ? -23.473 13.828 46.503 1.00 95.06 428 GLU A N 1
ATOM 3381 C CA . GLU A 1 428 ? -24.615 14.738 46.376 1.00 95.06 428 GLU A CA 1
ATOM 3382 C C . GLU A 1 428 ? -25.933 14.044 46.738 1.00 95.06 428 GLU A C 1
ATOM 3384 O O . GLU A 1 428 ? -26.775 14.637 47.414 1.00 95.06 428 GLU A O 1
ATOM 3389 N N . LYS A 1 429 ? -26.132 12.801 46.276 1.00 95.06 429 LYS A N 1
ATOM 3390 C CA . LYS A 1 429 ? -27.453 12.148 46.280 1.00 95.06 429 LYS A CA 1
ATOM 3391 C C . LYS A 1 429 ? -27.564 10.945 47.215 1.00 95.06 429 LYS A C 1
ATOM 3393 O O . LYS A 1 429 ? -28.657 10.685 47.717 1.00 95.06 429 LYS A O 1
ATOM 3398 N N . LEU A 1 430 ? -26.468 10.227 47.479 1.00 95.25 430 LEU A N 1
ATOM 3399 C CA . LEU A 1 430 ? -26.491 9.028 48.322 1.00 95.25 430 LEU A CA 1
ATOM 3400 C C . LEU A 1 430 ? -26.054 9.334 49.757 1.00 95.25 430 LEU A C 1
ATOM 3402 O O . LEU A 1 430 ? -26.862 9.226 50.676 1.00 95.25 430 LEU A O 1
ATOM 3406 N N . TYR A 1 431 ? -24.795 9.734 49.955 1.00 94.94 431 TYR A N 1
ATOM 3407 C CA . TYR A 1 431 ? -24.173 9.835 51.281 1.00 94.94 431 TYR A CA 1
ATOM 3408 C C . TYR A 1 431 ? -24.939 10.710 52.292 1.00 94.94 431 TYR A C 1
ATOM 3410 O O . TYR A 1 431 ? -25.082 10.270 53.433 1.00 94.94 431 TYR A O 1
ATOM 3418 N N . PRO A 1 432 ? -25.502 11.883 51.928 1.00 92.88 432 PRO A N 1
ATOM 3419 C CA . PRO A 1 432 ? -26.231 12.730 52.878 1.00 92.88 432 PRO A CA 1
ATOM 3420 C C . PRO A 1 432 ? -27.517 12.096 53.426 1.00 92.88 432 PRO A C 1
ATOM 3422 O O . PRO A 1 432 ? -28.016 12.521 54.467 1.00 92.88 432 PRO A O 1
ATOM 3425 N N . ASN A 1 433 ? -28.062 11.098 52.726 1.00 88.56 433 ASN A N 1
ATOM 3426 C CA . ASN A 1 433 ? -29.340 10.465 53.049 1.00 88.56 433 ASN A CA 1
ATOM 3427 C C . ASN A 1 433 ? -29.184 9.146 53.825 1.00 88.56 433 ASN A C 1
ATOM 3429 O O . ASN A 1 433 ? -30.189 8.572 54.248 1.00 88.56 433 ASN A O 1
ATOM 3433 N N . LEU A 1 434 ? -27.949 8.671 54.029 1.00 93.69 434 LEU A N 1
ATOM 3434 C CA . LEU A 1 434 ? -27.661 7.405 54.702 1.00 93.69 434 LEU A CA 1
ATOM 3435 C C . LEU A 1 434 ? -27.713 7.531 56.230 1.00 93.69 434 LEU A C 1
ATOM 3437 O O . LEU A 1 434 ? -27.193 8.477 56.823 1.00 93.69 434 LEU A O 1
ATOM 3441 N N . LYS A 1 435 ? -28.297 6.525 56.884 1.00 91.56 435 LYS A N 1
ATOM 3442 C CA . LYS A 1 435 ? -28.311 6.356 58.341 1.00 91.56 435 LYS A CA 1
ATOM 3443 C C . LYS A 1 435 ? -27.533 5.104 58.731 1.00 91.56 435 LYS A C 1
ATOM 3445 O O . LYS A 1 435 ? -27.466 4.126 57.990 1.00 91.56 435 LYS A O 1
ATOM 3450 N N . ALA A 1 436 ? -26.987 5.102 59.947 1.00 89.00 436 ALA A N 1
ATOM 3451 C CA . ALA A 1 436 ? -26.311 3.927 60.486 1.00 89.00 436 ALA A CA 1
ATOM 3452 C C . ALA A 1 436 ? -27.224 2.686 60.412 1.00 89.00 436 ALA A C 1
ATOM 3454 O O . ALA A 1 436 ? -28.386 2.745 60.819 1.00 89.00 436 ALA A O 1
ATOM 3455 N N . LYS A 1 437 ? -26.661 1.559 59.958 1.00 91.25 437 LYS A N 1
ATOM 3456 C CA . LYS A 1 437 ? -27.326 0.268 59.681 1.00 91.25 437 LYS A CA 1
ATOM 3457 C C . LYS A 1 437 ? -28.227 0.194 58.443 1.00 91.25 437 LYS A C 1
ATOM 3459 O O . LYS A 1 437 ? -28.751 -0.893 58.201 1.00 91.25 437 LYS A O 1
ATOM 3464 N N . ASP A 1 438 ? -28.383 1.261 57.660 1.00 93.94 438 ASP A N 1
ATOM 3465 C CA . ASP A 1 438 ? -29.089 1.160 56.377 1.00 93.94 438 ASP A CA 1
ATOM 3466 C C . ASP A 1 438 ? -28.435 0.100 55.485 1.00 93.94 438 ASP A C 1
ATOM 3468 O O . ASP A 1 438 ? -27.211 -0.029 55.448 1.00 93.94 438 ASP A O 1
ATOM 3472 N N . LYS A 1 439 ? -29.250 -0.679 54.777 1.00 96.00 439 LYS A N 1
ATOM 3473 C CA . LYS A 1 439 ? -28.777 -1.673 53.815 1.00 96.00 439 LYS A CA 1
ATOM 3474 C C . LYS A 1 439 ? -28.457 -0.968 52.497 1.00 96.00 439 LYS A C 1
ATOM 3476 O O . LYS A 1 439 ? -29.368 -0.421 51.888 1.00 96.00 439 LYS A O 1
ATOM 3481 N N . VAL A 1 440 ? -27.202 -0.989 52.050 1.00 96.94 440 VAL A N 1
ATOM 3482 C CA . VAL A 1 440 ? -26.765 -0.268 50.841 1.00 96.94 440 VAL A CA 1
ATOM 3483 C C . VAL A 1 440 ? -26.250 -1.228 49.771 1.00 96.94 440 VAL A C 1
ATOM 3485 O O . VAL A 1 440 ? -25.396 -2.074 50.045 1.00 96.94 440 VAL A O 1
ATOM 3488 N N . GLU A 1 441 ? -26.751 -1.063 48.549 1.00 97.31 441 GLU A N 1
ATOM 3489 C CA . GLU A 1 441 ? -26.255 -1.700 47.325 1.00 97.31 441 GLU A CA 1
ATOM 3490 C C . GLU A 1 441 ? -25.866 -0.619 46.311 1.00 97.31 441 GLU A C 1
ATOM 3492 O O . GLU A 1 441 ? -26.639 0.305 46.062 1.00 97.31 441 GLU A O 1
ATOM 3497 N N . ILE A 1 442 ? -24.670 -0.725 45.727 1.00 97.31 442 ILE A N 1
ATOM 3498 C CA . ILE A 1 442 ? -24.179 0.198 44.697 1.00 97.31 442 ILE A CA 1
ATOM 3499 C C . ILE A 1 442 ? -23.641 -0.593 43.506 1.00 97.31 442 ILE A C 1
ATOM 3501 O O . ILE A 1 442 ? -22.799 -1.478 43.670 1.00 97.31 442 ILE A O 1
ATOM 3505 N N . ARG A 1 443 ? -24.059 -0.208 42.299 1.00 96.69 443 ARG A N 1
ATOM 3506 C CA . ARG A 1 443 ? -23.457 -0.614 41.028 1.00 96.69 443 ARG A CA 1
ATOM 3507 C C . ARG A 1 443 ? -23.031 0.631 40.252 1.00 96.69 443 ARG A C 1
ATOM 3509 O O . ARG A 1 443 ? -23.860 1.475 39.920 1.00 96.69 443 ARG A O 1
ATOM 3516 N N . LEU A 1 444 ? -21.737 0.730 39.970 1.00 97.69 444 LEU A N 1
ATOM 3517 C CA . LEU A 1 444 ? -21.136 1.757 39.122 1.00 97.69 444 LEU A CA 1
ATOM 3518 C C . LEU A 1 444 ? -20.637 1.108 37.832 1.00 97.69 444 LEU A C 1
ATOM 3520 O O . LEU A 1 444 ? -19.954 0.086 37.894 1.00 97.69 444 LEU A O 1
ATOM 3524 N N . LEU A 1 445 ? -20.951 1.713 36.690 1.00 97.56 445 LEU A N 1
ATOM 3525 C CA . LEU A 1 445 ? -20.346 1.412 35.395 1.00 97.56 445 LEU A CA 1
ATOM 3526 C C . LEU A 1 445 ? -19.506 2.620 34.970 1.00 97.56 445 LEU A C 1
ATOM 3528 O O . LEU A 1 445 ? -20.052 3.712 34.822 1.00 97.56 445 LEU A O 1
ATOM 3532 N N . VAL A 1 446 ? -18.201 2.417 34.803 1.00 97.19 446 VAL A N 1
ATOM 3533 C CA . VAL A 1 446 ? -17.208 3.420 34.357 1.00 97.19 446 VAL A CA 1
ATOM 3534 C C . VAL A 1 446 ? -16.297 2.761 33.316 1.00 97.19 446 VAL A C 1
ATOM 3536 O O . VAL A 1 446 ? -16.063 1.560 33.425 1.00 97.19 446 VAL A O 1
ATOM 3539 N N . SER A 1 447 ? -15.825 3.453 32.281 1.00 95.19 447 SER A N 1
ATOM 3540 C CA . SER A 1 447 ? -14.993 2.859 31.218 1.00 95.19 447 SER A CA 1
ATOM 3541 C C . SER A 1 447 ? -13.583 2.464 31.678 1.00 95.19 447 SER A C 1
ATOM 3543 O O . SER A 1 447 ? -12.961 1.598 31.072 1.00 95.19 447 SER A O 1
ATOM 3545 N N . GLU A 1 448 ? -13.137 2.989 32.816 1.00 96.19 448 GLU A N 1
ATOM 3546 C CA . GLU A 1 448 ? -11.822 2.758 33.421 1.00 96.19 448 GLU A CA 1
ATOM 3547 C C . GLU A 1 448 ? -11.305 1.303 33.526 1.00 96.19 448 GLU A C 1
ATOM 3549 O O . GLU A 1 448 ? -12.031 0.318 33.741 1.00 96.19 448 GLU A O 1
ATOM 3554 N N . GLU A 1 449 ? -9.970 1.191 33.525 1.00 94.50 449 GLU A N 1
ATOM 3555 C CA . GLU A 1 449 ? -9.258 -0.063 33.766 1.00 94.50 449 GLU A CA 1
ATOM 3556 C C . GLU A 1 449 ? -9.559 -0.674 35.137 1.00 94.50 449 GLU A C 1
ATOM 3558 O O . GLU A 1 449 ? -9.892 0.003 36.114 1.00 94.50 449 GLU A O 1
ATOM 3563 N N . LYS A 1 450 ? -9.361 -1.994 35.239 1.00 93.19 450 LYS A N 1
ATOM 3564 C CA . LYS A 1 450 ? -9.657 -2.752 36.458 1.00 93.19 450 LYS A CA 1
ATOM 3565 C C . LYS A 1 450 ? -8.976 -2.169 37.702 1.00 93.19 450 LYS A C 1
ATOM 3567 O O . LYS A 1 450 ? -9.612 -2.066 38.743 1.00 93.19 450 LYS A O 1
ATOM 3572 N N . THR A 1 451 ? -7.713 -1.761 37.602 1.00 94.94 451 THR A N 1
ATOM 3573 C CA . THR A 1 451 ? -6.952 -1.197 38.731 1.00 94.94 451 THR A CA 1
ATOM 3574 C C . THR A 1 451 ? -7.577 0.096 39.258 1.00 94.94 451 THR A C 1
ATOM 3576 O O . THR A 1 451 ? -7.703 0.280 40.469 1.00 94.94 451 THR A O 1
ATOM 3579 N N . ILE A 1 452 ? -8.028 0.975 38.363 1.00 96.56 452 ILE A N 1
ATOM 3580 C CA . ILE A 1 452 ? -8.714 2.216 38.723 1.00 96.56 452 ILE A CA 1
ATOM 3581 C C . ILE A 1 452 ? -10.096 1.908 39.306 1.00 96.56 452 ILE A C 1
ATOM 3583 O O . ILE A 1 452 ? -10.438 2.435 40.366 1.00 96.56 452 ILE A O 1
ATOM 3587 N N . ARG A 1 453 ? -10.858 0.995 38.694 1.00 96.69 453 ARG A N 1
ATOM 3588 C CA . ARG A 1 453 ? -12.162 0.552 39.216 1.00 96.69 453 ARG A CA 1
ATOM 3589 C C . ARG A 1 453 ? -12.067 -0.071 40.604 1.00 96.69 453 ARG A C 1
ATOM 3591 O O . ARG A 1 453 ? -12.884 0.246 41.467 1.00 96.69 453 ARG A O 1
ATOM 3598 N N . ASP A 1 454 ? -11.056 -0.898 40.853 1.00 96.25 454 ASP A N 1
ATOM 3599 C CA . ASP A 1 454 ? -10.796 -1.493 42.166 1.00 96.25 454 ASP A CA 1
ATOM 3600 C C . ASP A 1 454 ? -10.486 -0.405 43.209 1.00 96.25 454 ASP A C 1
ATOM 3602 O O . ASP A 1 454 ? -11.008 -0.449 44.324 1.00 96.25 454 ASP A O 1
ATOM 3606 N N . ASN A 1 455 ? -9.709 0.622 42.847 1.00 96.31 455 ASN A N 1
ATOM 3607 C CA . ASN A 1 455 ? -9.447 1.768 43.724 1.00 96.31 455 ASN A CA 1
ATOM 3608 C C . ASN A 1 455 ? -10.721 2.564 44.035 1.00 96.31 455 ASN A C 1
ATOM 3610 O O . ASN A 1 455 ? -10.953 2.937 45.187 1.00 96.31 455 ASN A O 1
ATOM 3614 N N . VAL A 1 456 ? -11.572 2.797 43.032 1.00 96.69 456 VAL A N 1
ATOM 3615 C CA . VAL A 1 456 ? -12.881 3.439 43.228 1.00 96.69 456 VAL A CA 1
ATOM 3616 C C . VAL A 1 456 ? -13.750 2.597 44.158 1.00 96.69 456 VAL A C 1
ATOM 3618 O O . VAL A 1 456 ? -14.300 3.132 45.120 1.00 96.69 456 VAL A O 1
ATOM 3621 N N . LYS A 1 457 ? -13.818 1.280 43.940 1.00 97.44 457 LYS A N 1
ATOM 3622 C CA . LYS A 1 457 ? -14.553 0.345 44.800 1.00 97.44 457 LYS A CA 1
ATOM 3623 C C . LYS A 1 457 ? -14.058 0.404 46.242 1.00 97.44 457 LYS A C 1
ATOM 3625 O O . LYS A 1 457 ? -14.874 0.519 47.153 1.00 97.44 457 LYS A O 1
ATOM 3630 N N . HIS A 1 458 ? -12.744 0.362 46.462 1.00 97.06 458 HIS A N 1
ATOM 3631 C CA . HIS A 1 458 ? -12.163 0.454 47.801 1.00 97.06 458 HIS A CA 1
ATOM 3632 C C . HIS A 1 458 ? -12.496 1.777 48.492 1.00 97.06 458 HIS A C 1
ATOM 3634 O O . HIS A 1 458 ? -12.863 1.755 49.667 1.00 97.06 458 HIS A O 1
ATOM 3640 N N . GLN A 1 459 ? -12.421 2.901 47.773 1.00 95.81 459 GLN A N 1
ATOM 3641 C CA . GLN A 1 459 ? -12.772 4.207 48.327 1.00 95.81 459 GLN A CA 1
ATOM 3642 C C . GLN A 1 459 ? -14.253 4.268 48.717 1.00 95.81 459 GLN A C 1
ATOM 3644 O O . GLN A 1 459 ? -14.564 4.609 49.851 1.00 95.81 459 GLN A O 1
ATOM 3649 N N . VAL A 1 460 ? -15.159 3.860 47.823 1.00 96.94 460 VAL A N 1
ATOM 3650 C CA . VAL A 1 460 ? -16.605 3.841 48.103 1.00 96.94 460 VAL A CA 1
ATOM 3651 C C . VAL A 1 460 ? -16.917 2.931 49.296 1.00 96.94 460 VAL A C 1
ATOM 3653 O O . VAL A 1 460 ? -17.698 3.290 50.171 1.00 96.94 460 VAL A O 1
ATOM 3656 N N . MET A 1 461 ? -16.276 1.762 49.390 1.00 96.94 461 MET A N 1
ATOM 3657 C CA . MET A 1 461 ? -16.435 0.881 50.549 1.00 96.94 461 MET A CA 1
ATOM 3658 C C . MET A 1 461 ? -15.912 1.501 51.851 1.00 96.94 461 MET A C 1
ATOM 3660 O O . MET A 1 461 ? -16.487 1.234 52.906 1.00 96.94 461 MET A O 1
ATOM 3664 N N . ALA A 1 462 ? -14.828 2.281 51.806 1.00 95.88 462 ALA A N 1
ATOM 3665 C CA . ALA A 1 462 ? -14.316 3.002 52.969 1.00 95.88 462 ALA A CA 1
ATOM 3666 C C . ALA A 1 462 ? -15.302 4.090 53.419 1.00 95.88 462 ALA A C 1
ATOM 3668 O O . ALA A 1 462 ? -15.712 4.077 54.577 1.00 95.88 462 ALA A O 1
ATOM 3669 N N . ASP A 1 463 ? -15.780 4.921 52.487 1.00 94.81 463 ASP A N 1
ATOM 3670 C CA . ASP A 1 463 ? -16.761 5.981 52.757 1.00 94.81 463 ASP A CA 1
ATOM 3671 C C . ASP A 1 463 ? -18.032 5.415 53.423 1.00 94.81 463 ASP A C 1
ATOM 3673 O O . ASP A 1 463 ? -18.529 5.944 54.416 1.00 94.81 463 ASP A O 1
ATOM 3677 N N . LEU A 1 464 ? -18.547 4.285 52.920 1.00 95.25 464 LEU A N 1
ATOM 3678 C CA . LEU A 1 464 ? -19.725 3.622 53.491 1.00 95.25 464 LEU A CA 1
ATOM 3679 C C . LEU A 1 464 ? -19.460 3.043 54.891 1.00 95.25 464 LEU A C 1
ATOM 3681 O O . LEU A 1 464 ? -20.327 3.115 55.766 1.00 95.25 464 LEU A O 1
ATOM 3685 N N . ARG A 1 465 ? -18.274 2.468 55.132 1.00 93.81 465 ARG A N 1
ATOM 3686 C CA . ARG A 1 465 ? -17.900 1.953 56.462 1.00 93.81 465 ARG A CA 1
ATOM 3687 C C . ARG A 1 465 ? -17.823 3.074 57.491 1.00 93.81 465 ARG A C 1
ATOM 3689 O O . ARG A 1 465 ? -18.313 2.883 58.603 1.00 93.81 465 ARG A O 1
ATOM 3696 N N . ASP A 1 466 ? -17.286 4.229 57.108 1.00 93.25 466 ASP A N 1
ATOM 3697 C CA . ASP A 1 466 ? -17.194 5.408 57.975 1.00 93.25 466 ASP A CA 1
ATOM 3698 C C . ASP A 1 466 ? -18.583 5.951 58.361 1.00 93.25 466 ASP A C 1
ATOM 3700 O O . ASP A 1 466 ? -18.772 6.459 59.467 1.00 93.25 466 ASP A O 1
ATOM 3704 N N . LEU A 1 467 ? -19.590 5.759 57.499 1.00 93.56 467 LEU A N 1
ATOM 3705 C CA . LEU A 1 467 ? -20.997 6.088 57.767 1.00 93.56 467 LEU A CA 1
ATOM 3706 C C . LEU A 1 467 ? -21.750 5.017 58.587 1.00 93.56 467 LEU A C 1
ATOM 3708 O O . LEU A 1 467 ? -22.897 5.231 58.987 1.00 93.56 467 LEU A O 1
ATOM 3712 N N . GLY A 1 468 ? -21.132 3.864 58.865 1.00 91.62 468 GLY A N 1
ATOM 3713 C CA . GLY A 1 468 ? -21.710 2.803 59.697 1.00 91.62 468 GLY A CA 1
ATOM 3714 C C . GLY A 1 468 ? -22.918 2.084 59.080 1.00 91.62 468 GLY A C 1
ATOM 3715 O O . GLY A 1 468 ? -23.777 1.588 59.818 1.00 91.62 468 GLY A O 1
ATOM 3716 N N . VAL A 1 469 ? -23.023 2.045 57.748 1.00 95.00 469 VAL A N 1
ATOM 3717 C CA . VAL A 1 469 ? -24.101 1.337 57.030 1.00 95.00 469 VAL A CA 1
ATOM 3718 C C . VAL A 1 469 ? -23.818 -0.165 56.897 1.00 95.00 469 VAL A C 1
ATOM 3720 O O . VAL A 1 469 ? -22.688 -0.625 57.066 1.00 95.00 469 VAL A O 1
ATOM 3723 N N . ASN A 1 470 ? -24.846 -0.950 56.574 1.00 93.25 470 ASN A N 1
ATOM 3724 C CA . ASN A 1 470 ? -24.710 -2.357 56.209 1.00 93.25 470 ASN A CA 1
ATOM 3725 C C . ASN A 1 470 ? -24.514 -2.497 54.688 1.00 93.25 470 ASN A C 1
ATOM 3727 O O . ASN A 1 470 ? -25.460 -2.370 53.909 1.00 93.25 470 ASN A O 1
ATOM 3731 N N . ILE A 1 471 ? -23.280 -2.765 54.259 1.00 95.12 471 ILE A N 1
ATOM 3732 C CA . ILE A 1 471 ? -22.927 -2.899 52.840 1.00 95.12 471 ILE A CA 1
ATOM 3733 C C . ILE A 1 471 ? -23.377 -4.273 52.328 1.00 95.12 471 ILE A C 1
ATOM 3735 O O . ILE A 1 471 ? -22.764 -5.284 52.662 1.00 95.12 471 ILE A O 1
ATOM 3739 N N . SER A 1 472 ? -24.419 -4.307 51.493 1.00 94.06 472 SER A N 1
ATOM 3740 C CA . SER A 1 472 ? -24.875 -5.539 50.830 1.00 94.06 472 SER A CA 1
ATOM 3741 C C . SER A 1 472 ? -24.025 -5.886 49.615 1.00 94.06 472 SER A C 1
ATOM 3743 O O . SER A 1 472 ? -23.566 -7.017 49.488 1.00 94.06 472 SER A O 1
ATOM 3745 N N . SER A 1 473 ? -23.792 -4.916 48.732 1.00 93.94 473 SER A N 1
ATOM 3746 C CA . SER A 1 473 ? -22.968 -5.094 47.536 1.00 93.94 473 SER A CA 1
ATOM 3747 C C . SER A 1 473 ? -22.390 -3.748 47.087 1.00 93.94 473 SER A C 1
ATOM 3749 O O . SER A 1 473 ? -23.047 -2.710 47.153 1.00 93.94 473 SER A O 1
ATOM 3751 N N . VAL A 1 474 ? -21.134 -3.755 46.640 1.00 96.38 474 VAL A N 1
ATOM 3752 C CA . VAL A 1 474 ? -20.535 -2.637 45.897 1.00 96.38 474 VAL A CA 1
ATOM 3753 C C . VAL A 1 474 ? -19.831 -3.228 44.688 1.00 96.38 474 VAL A C 1
ATOM 3755 O O . VAL A 1 474 ? -18.843 -3.959 44.820 1.00 96.38 474 VAL A O 1
ATOM 3758 N N . LYS A 1 475 ? -20.362 -2.924 43.510 1.00 95.88 475 LYS A N 1
ATOM 3759 C CA . LYS A 1 475 ? -19.866 -3.379 42.214 1.00 95.88 475 LYS A CA 1
ATOM 3760 C C . LYS A 1 475 ? -19.417 -2.160 41.412 1.00 95.88 475 LYS A C 1
ATOM 3762 O O . LYS A 1 475 ? -20.155 -1.185 41.305 1.00 95.88 475 LYS A O 1
ATOM 3767 N N . VAL A 1 476 ? -18.188 -2.193 40.906 1.00 97.25 476 VAL A N 1
ATOM 3768 C CA . VAL A 1 476 ? -17.625 -1.143 40.044 1.00 97.25 476 VAL A CA 1
ATOM 3769 C C . VAL A 1 476 ? -17.110 -1.845 38.802 1.00 97.25 476 VAL A C 1
ATOM 3771 O O . VAL A 1 476 ? -15.994 -2.364 38.780 1.00 97.25 476 VAL A O 1
ATOM 3774 N N . ASN A 1 477 ? -17.968 -1.929 37.799 1.00 95.81 477 ASN A N 1
ATOM 3775 C CA . ASN A 1 477 ? -17.735 -2.691 36.586 1.00 95.81 477 ASN A CA 1
ATOM 3776 C C . ASN A 1 477 ? -17.360 -1.754 35.451 1.00 95.81 477 ASN A C 1
ATOM 3778 O O . ASN A 1 477 ? -17.577 -0.542 35.517 1.00 95.81 477 ASN A O 1
ATOM 3782 N N . ARG A 1 478 ? -16.769 -2.332 34.409 1.00 94.75 478 ARG A N 1
ATOM 3783 C CA . ARG A 1 478 ? -16.443 -1.562 33.216 1.00 94.75 478 ARG A CA 1
ATOM 3784 C C . ARG A 1 478 ? -17.720 -1.201 32.445 1.00 94.75 478 ARG A C 1
ATOM 3786 O O . ARG A 1 478 ? -18.655 -2.003 32.397 1.00 94.75 478 ARG A O 1
ATOM 3793 N N . ALA A 1 479 ? -17.738 -0.030 31.820 1.00 95.94 479 ALA A N 1
ATOM 3794 C CA . ALA A 1 479 ? -18.839 0.415 30.972 1.00 95.94 479 ALA A CA 1
ATOM 3795 C C . ALA A 1 479 ? -18.798 -0.198 29.563 1.00 95.94 479 ALA A C 1
ATOM 3797 O O . ALA A 1 479 ? -19.846 -0.300 28.942 1.00 95.94 479 ALA A O 1
ATOM 3798 N N . TYR A 1 480 ? -17.643 -0.642 29.064 1.00 95.62 480 TYR A N 1
ATOM 3799 C CA . TYR A 1 480 ? -17.484 -1.222 27.720 1.00 95.62 480 TYR A CA 1
ATOM 3800 C C . TYR A 1 480 ? -17.472 -2.762 27.729 1.00 95.62 480 TYR A C 1
ATOM 3802 O O . TYR A 1 480 ? -16.907 -3.361 28.644 1.00 95.62 480 TYR A O 1
ATOM 3810 N N . LYS A 1 481 ? -18.078 -3.418 26.722 1.00 95.75 481 LYS A N 1
ATOM 3811 C CA . LYS A 1 481 ? -18.285 -4.888 26.679 1.00 95.75 481 LYS A CA 1
ATOM 3812 C C . LYS A 1 481 ? -18.866 -5.419 28.003 1.00 95.75 481 LYS A C 1
ATOM 3814 O O . LYS A 1 481 ? -18.312 -6.300 28.669 1.00 95.75 481 LYS A O 1
ATOM 3819 N N . GLN A 1 482 ? -19.996 -4.845 28.424 1.00 96.19 482 GLN A N 1
ATOM 3820 C CA . GLN A 1 482 ? -20.585 -5.077 29.753 1.00 96.19 482 GLN A CA 1
ATOM 3821 C C . GLN A 1 482 ? -20.979 -6.542 29.989 1.00 96.19 482 GLN A C 1
ATOM 3823 O O . GLN A 1 482 ? -20.773 -7.049 31.091 1.00 96.19 482 GLN A O 1
ATOM 3828 N N . GLY A 1 483 ? -21.480 -7.240 28.962 1.00 96.50 483 GLY A N 1
ATOM 3829 C CA . GLY A 1 483 ? -21.806 -8.669 29.051 1.00 96.50 483 GLY A CA 1
ATOM 3830 C C . GLY A 1 483 ? -20.570 -9.526 29.340 1.00 96.50 483 GLY A C 1
ATOM 3831 O O . GLY A 1 483 ? -20.584 -10.364 30.240 1.00 96.50 483 GLY A O 1
ATOM 3832 N N . MET A 1 484 ? -19.461 -9.247 28.650 1.00 96.31 484 MET A N 1
ATOM 3833 C CA . MET A 1 484 ? -18.179 -9.912 28.884 1.00 96.31 484 MET A CA 1
ATOM 3834 C C . MET A 1 484 ? -17.650 -9.637 30.299 1.00 96.31 484 MET A C 1
ATOM 3836 O O . MET A 1 484 ? -17.194 -10.552 30.983 1.00 96.31 484 MET A O 1
ATOM 3840 N N . CYS A 1 485 ? -17.748 -8.388 30.768 1.00 96.25 485 CYS A N 1
ATOM 3841 C CA . CYS A 1 485 ? -17.363 -8.020 32.130 1.00 96.25 485 CYS A CA 1
ATOM 3842 C C . CYS A 1 485 ? -18.195 -8.740 33.189 1.00 96.25 485 CYS A C 1
ATOM 3844 O O . CYS A 1 485 ? -17.626 -9.261 34.141 1.00 96.25 485 CYS A O 1
ATOM 3846 N N . TRP A 1 486 ? -19.517 -8.790 33.027 1.00 97.06 486 TRP A N 1
ATOM 3847 C CA . TRP A 1 486 ? -20.404 -9.496 33.950 1.00 97.06 486 TRP A CA 1
ATOM 3848 C C . TRP A 1 486 ? -20.027 -10.979 34.062 1.00 97.06 486 TRP A C 1
ATOM 3850 O O . TRP A 1 486 ? -19.863 -11.488 35.171 1.00 97.06 486 TRP A O 1
ATOM 3860 N N . ILE A 1 487 ? -19.776 -11.649 32.933 1.00 97.75 487 ILE A N 1
ATOM 3861 C CA . ILE A 1 487 ? -19.350 -13.054 32.937 1.00 97.75 487 ILE A CA 1
ATOM 3862 C C . ILE A 1 487 ? -18.018 -13.226 33.686 1.00 97.75 487 ILE A C 1
ATOM 3864 O O . ILE A 1 487 ? -17.897 -14.102 34.542 1.00 97.75 487 ILE A O 1
ATOM 3868 N N . LEU A 1 488 ? -17.013 -12.402 33.378 1.00 95.56 488 LEU A N 1
ATOM 3869 C CA . LEU A 1 488 ? -15.650 -12.590 33.888 1.00 95.56 488 LEU A CA 1
ATOM 3870 C C . LEU A 1 488 ? -15.430 -12.075 35.314 1.00 95.56 488 LEU A C 1
ATOM 3872 O O . LEU A 1 488 ? -14.602 -12.625 36.037 1.00 95.56 488 LEU A O 1
ATOM 3876 N N . GLU A 1 489 ? -16.124 -11.013 35.716 1.00 94.31 489 GLU A N 1
ATOM 3877 C CA . GLU A 1 489 ? -15.883 -10.309 36.982 1.00 94.31 489 GLU A CA 1
ATOM 3878 C C . GLU A 1 489 ? -16.984 -10.536 38.026 1.00 94.31 489 GLU A C 1
ATOM 3880 O O . GLU A 1 489 ? -16.784 -10.176 39.187 1.00 94.31 489 GLU A O 1
ATOM 3885 N N . GLU A 1 490 ? -18.112 -11.151 37.651 1.00 94.31 490 GLU A N 1
ATOM 3886 C CA . GLU A 1 490 ? -19.201 -11.493 38.579 1.00 94.31 490 GLU A CA 1
ATOM 3887 C C . GLU A 1 490 ? -19.509 -12.995 38.561 1.00 94.31 490 GLU A C 1
ATOM 3889 O O . GLU A 1 490 ? -19.261 -13.682 39.550 1.00 94.31 490 GLU A O 1
ATOM 3894 N N . VAL A 1 491 ? -19.956 -13.529 37.420 1.00 96.50 491 VAL A N 1
ATOM 3895 C CA . VAL A 1 491 ? -20.416 -14.926 37.316 1.00 96.50 491 VAL A CA 1
ATOM 3896 C C . VAL A 1 491 ? -19.290 -15.922 37.591 1.00 96.50 491 VAL A C 1
ATOM 3898 O O . VAL A 1 491 ? -19.435 -16.839 38.399 1.00 96.50 491 VAL A O 1
ATOM 3901 N N . LEU A 1 492 ? -18.146 -15.761 36.924 1.00 95.62 492 LEU A N 1
ATOM 3902 C CA . LEU A 1 492 ? -17.028 -16.692 37.049 1.00 95.62 492 LEU A CA 1
ATOM 3903 C C . LEU A 1 492 ? -16.434 -16.714 38.477 1.00 95.62 492 LEU A C 1
ATOM 3905 O O . LEU A 1 492 ? -16.213 -17.814 38.997 1.00 95.62 492 LEU A O 1
ATOM 3909 N N . PRO A 1 493 ? -16.200 -15.566 39.151 1.00 94.88 493 PRO A N 1
ATOM 3910 C CA . PRO A 1 493 ? -15.845 -15.544 40.568 1.00 94.88 493 PRO A CA 1
ATOM 3911 C C . PRO A 1 493 ? -16.853 -16.260 41.465 1.00 94.88 493 PRO A C 1
ATOM 3913 O O . PRO A 1 493 ? -16.431 -17.063 42.298 1.00 94.88 493 PRO A O 1
ATOM 3916 N N . ASP A 1 494 ? -18.154 -16.039 41.269 1.00 93.94 494 ASP A N 1
ATOM 3917 C CA . ASP A 1 494 ? -19.199 -16.679 42.074 1.00 93.94 494 ASP A CA 1
ATOM 3918 C C . ASP A 1 494 ? -19.180 -18.206 41.899 1.00 93.94 494 ASP A C 1
ATOM 3920 O O . ASP A 1 494 ? -19.216 -18.958 42.876 1.00 93.94 494 ASP A O 1
ATOM 3924 N N . ILE A 1 495 ? -19.031 -18.693 40.667 1.00 93.81 495 ILE A N 1
ATOM 3925 C CA . ILE A 1 495 ? -18.899 -20.127 40.361 1.00 93.81 495 ILE A CA 1
ATOM 3926 C C . ILE A 1 495 ? -17.662 -20.730 41.030 1.00 93.81 495 ILE A C 1
ATOM 3928 O O . ILE A 1 495 ? -17.729 -21.820 41.610 1.00 93.81 495 ILE A O 1
ATOM 3932 N N . LYS A 1 496 ? -16.519 -20.038 40.960 1.00 93.38 496 LYS A N 1
ATOM 3933 C CA . LYS A 1 496 ? -15.270 -20.498 41.580 1.00 93.38 496 LYS A CA 1
ATOM 3934 C C . LYS A 1 496 ? -15.377 -20.509 43.103 1.00 93.38 496 LYS A C 1
ATOM 3936 O O . LYS A 1 496 ? -14.999 -21.502 43.719 1.00 93.38 496 LYS A O 1
ATOM 3941 N N . GLN A 1 497 ? -15.949 -19.466 43.703 1.00 93.25 497 GLN A N 1
ATOM 3942 C CA . GLN A 1 497 ? -16.142 -19.360 45.151 1.00 93.25 497 GLN A CA 1
ATOM 3943 C C . GLN A 1 497 ? -17.064 -20.458 45.700 1.00 93.25 497 GLN A C 1
ATOM 3945 O O . GLN A 1 497 ? -16.844 -20.945 46.809 1.00 93.25 497 GLN A O 1
ATOM 3950 N N . ASN A 1 498 ? -18.057 -20.883 44.916 1.00 90.94 498 ASN A N 1
ATOM 3951 C CA . ASN A 1 498 ? -18.966 -21.974 45.269 1.00 90.94 498 ASN A CA 1
ATOM 3952 C C . ASN A 1 498 ? -18.464 -23.367 44.831 1.00 90.94 498 ASN A C 1
ATOM 3954 O O . ASN A 1 498 ? -19.198 -24.341 44.964 1.00 90.94 498 ASN A O 1
ATOM 3958 N N . ASN A 1 499 ? -17.226 -23.487 44.327 1.00 90.38 499 ASN A N 1
ATOM 3959 C CA . ASN A 1 499 ? -16.620 -24.723 43.801 1.00 90.38 499 ASN A CA 1
ATOM 3960 C C . ASN A 1 499 ? -17.399 -25.416 42.666 1.00 90.38 499 ASN A C 1
ATOM 3962 O O . ASN A 1 499 ? -17.098 -26.557 42.334 1.00 90.38 499 ASN A O 1
ATOM 3966 N N . LEU A 1 500 ? -18.340 -24.723 42.019 1.00 89.69 500 LEU A N 1
ATOM 3967 C CA . LEU A 1 500 ? -19.168 -25.292 40.950 1.00 89.69 500 LEU A CA 1
ATOM 3968 C C . LEU A 1 500 ? -18.376 -25.539 39.659 1.00 89.69 500 LEU A C 1
ATOM 3970 O O . LEU A 1 500 ? -18.774 -26.361 38.844 1.00 89.69 500 LEU A O 1
ATOM 3974 N N . HIS A 1 501 ? -17.245 -24.848 39.475 1.00 88.56 501 HIS A N 1
ATOM 3975 C CA . HIS A 1 501 ? -16.412 -24.955 38.272 1.00 88.56 501 HIS A CA 1
ATOM 3976 C C . HIS A 1 501 ? -15.903 -26.372 37.973 1.00 88.56 501 HIS A C 1
ATOM 3978 O O . HIS A 1 501 ? -15.678 -26.689 36.810 1.00 88.56 501 HIS A O 1
ATOM 3984 N N . LEU A 1 502 ? -15.737 -27.214 38.999 1.00 88.12 502 LEU A N 1
ATOM 3985 C CA . LEU A 1 502 ? -15.262 -28.594 38.853 1.00 88.12 502 LEU A CA 1
ATOM 3986 C C . LEU A 1 502 ? -16.314 -29.525 38.237 1.00 88.12 502 LEU A C 1
ATOM 3988 O O . LEU A 1 502 ? -15.954 -30.554 37.676 1.00 88.12 502 LEU A O 1
ATOM 3992 N N . ASP A 1 503 ? -17.590 -29.148 38.324 1.00 91.88 503 ASP A N 1
ATOM 3993 C CA . ASP A 1 503 ? -18.718 -29.950 37.852 1.00 91.88 503 ASP A CA 1
ATOM 3994 C C . ASP A 1 503 ? -19.242 -29.476 36.484 1.00 91.88 503 ASP A C 1
ATOM 3996 O O . ASP A 1 503 ? -20.200 -30.045 35.962 1.00 91.88 503 ASP A O 1
ATOM 4000 N N . ILE A 1 504 ? -18.649 -28.432 35.886 1.00 94.25 504 ILE A N 1
ATOM 4001 C CA . ILE A 1 504 ? -19.094 -27.878 34.598 1.00 94.25 504 ILE A CA 1
ATOM 4002 C C . ILE A 1 504 ? -18.618 -28.772 33.451 1.00 94.25 504 ILE A C 1
ATOM 4004 O O . ILE A 1 504 ? -17.427 -28.869 33.170 1.00 94.25 504 ILE A O 1
ATOM 4008 N N . ALA A 1 505 ? -19.566 -29.329 32.700 1.00 95.25 505 ALA A N 1
ATOM 4009 C CA . ALA A 1 505 ? -19.293 -30.063 31.462 1.00 95.25 505 ALA A CA 1
ATOM 4010 C C . ALA A 1 505 ? -19.708 -29.295 30.197 1.00 95.25 505 ALA A C 1
ATOM 4012 O O . ALA A 1 505 ? -19.296 -29.642 29.084 1.00 95.25 505 ALA A O 1
ATOM 4013 N N . LYS A 1 506 ? -20.570 -28.281 30.345 1.00 96.88 506 LYS A N 1
ATOM 4014 C CA . LYS A 1 506 ? -21.112 -27.472 29.248 1.00 96.88 506 LYS A CA 1
ATOM 4015 C C . LYS A 1 506 ? -21.656 -26.145 29.771 1.00 96.88 506 LYS A C 1
ATOM 4017 O O . LYS A 1 506 ? -22.214 -26.097 30.862 1.00 96.88 506 LYS A O 1
ATOM 4022 N N . LEU A 1 507 ? -21.571 -25.085 28.969 1.00 96.56 507 LEU A N 1
ATOM 4023 C CA . LEU A 1 507 ? -22.243 -23.821 29.261 1.00 96.56 507 LEU A CA 1
ATOM 4024 C C . LEU A 1 507 ? -22.884 -23.216 28.007 1.00 96.56 507 LEU A C 1
ATOM 4026 O O . LEU A 1 507 ? -22.418 -23.424 26.884 1.00 96.56 507 LEU A O 1
ATOM 4030 N N . LYS A 1 508 ? -23.981 -22.484 28.200 1.00 97.75 508 LYS A N 1
ATOM 4031 C CA . LYS A 1 508 ? -24.708 -21.783 27.139 1.00 97.75 508 LYS A CA 1
ATOM 4032 C C . LYS A 1 508 ? -24.839 -20.305 27.481 1.00 97.75 508 LYS A C 1
ATOM 4034 O O . LYS A 1 508 ? -25.255 -19.981 28.588 1.00 97.75 508 LYS A O 1
ATOM 4039 N N . ILE A 1 509 ? -24.550 -19.432 26.522 1.00 98.12 509 ILE A N 1
ATOM 4040 C CA . ILE A 1 509 ? -24.686 -17.979 26.655 1.00 98.12 509 ILE A CA 1
ATOM 4041 C C . ILE A 1 509 ? -25.748 -17.497 25.664 1.00 98.12 509 ILE A C 1
ATOM 4043 O O . ILE A 1 509 ? -25.591 -17.601 24.447 1.00 98.12 509 ILE A O 1
ATOM 4047 N N . GLY A 1 510 ? -26.850 -16.997 26.205 1.00 97.19 510 GLY A N 1
ATOM 4048 C CA . GLY A 1 510 ? -27.929 -16.368 25.467 1.00 97.19 510 GLY A CA 1
ATOM 4049 C C . GLY A 1 510 ? -27.686 -14.871 25.318 1.00 97.19 510 GLY A C 1
ATOM 4050 O O . GLY A 1 510 ? -27.305 -14.218 26.291 1.00 97.19 510 GLY A O 1
ATOM 4051 N N . PHE A 1 511 ? -27.941 -14.325 24.131 1.00 97.00 511 PHE A N 1
ATOM 4052 C CA . PHE A 1 511 ? -27.949 -12.882 23.882 1.00 97.00 511 PHE A CA 1
ATOM 4053 C C . PHE A 1 511 ? -29.253 -12.456 23.208 1.00 97.00 511 PHE A C 1
ATOM 4055 O O . PHE A 1 511 ? -29.831 -13.184 22.395 1.00 97.00 511 PHE A O 1
ATOM 4062 N N . LYS A 1 512 ? -29.728 -11.260 23.539 1.00 95.19 512 LYS A N 1
ATOM 4063 C CA . LYS A 1 512 ? -30.913 -10.670 22.922 1.00 95.19 512 LYS A CA 1
ATOM 4064 C C . LYS A 1 512 ? -30.568 -10.062 21.555 1.00 95.19 512 LYS A C 1
ATOM 4066 O O . LYS A 1 512 ? -29.608 -9.297 21.457 1.00 95.19 512 LYS A O 1
ATOM 4071 N N . PRO A 1 513 ? -31.334 -10.358 20.491 1.00 94.00 513 PRO A N 1
ATOM 4072 C CA . PRO A 1 513 ? -31.123 -9.723 19.194 1.00 94.00 513 PRO A CA 1
ATOM 4073 C C . PRO A 1 513 ? -31.307 -8.203 19.281 1.00 94.00 513 PRO A C 1
ATOM 4075 O O . PRO A 1 513 ? -32.321 -7.724 19.791 1.00 94.00 513 PRO A O 1
ATOM 4078 N N . PHE A 1 514 ? -30.337 -7.446 18.773 1.00 93.44 514 PHE A N 1
ATOM 4079 C CA . PHE A 1 514 ? -30.321 -5.988 18.871 1.00 93.44 514 PHE A CA 1
ATOM 4080 C C . PHE A 1 514 ? -31.059 -5.360 17.682 1.00 93.44 514 PHE A C 1
ATOM 4082 O O . PHE A 1 514 ? -30.488 -5.135 16.616 1.00 93.44 514 PHE A O 1
ATOM 4089 N N . LEU A 1 515 ? -32.365 -5.143 17.838 1.00 91.12 515 LEU A N 1
ATOM 4090 C CA . LEU A 1 515 ? -33.261 -4.710 16.763 1.00 91.12 515 LEU A CA 1
ATOM 4091 C C . LEU A 1 515 ? -34.028 -3.433 17.149 1.00 91.12 515 LEU A C 1
ATOM 4093 O O . LEU A 1 515 ? -34.346 -3.253 18.327 1.00 91.12 515 LEU A O 1
ATOM 4097 N N . PRO A 1 516 ? -34.396 -2.576 16.174 1.00 87.62 516 PRO A N 1
ATOM 4098 C CA . PRO A 1 516 ? -35.297 -1.454 16.422 1.00 87.62 516 PRO A CA 1
ATOM 4099 C C . PRO A 1 516 ? -36.635 -1.904 17.019 1.00 87.62 516 PRO A C 1
ATOM 4101 O O . PRO A 1 516 ? -37.128 -2.999 16.733 1.00 87.62 516 PRO A O 1
ATOM 4104 N N . CYS A 1 517 ? -37.277 -1.019 17.784 1.00 78.69 517 CYS A N 1
ATOM 4105 C CA . CYS A 1 517 ? -38.596 -1.275 18.362 1.00 78.69 517 CYS A CA 1
ATOM 4106 C C . CYS A 1 517 ? -39.590 -1.800 17.307 1.00 78.69 517 CYS A C 1
ATOM 4108 O O . CYS A 1 517 ? -39.782 -1.192 16.253 1.00 78.69 517 CYS A O 1
ATOM 4110 N N . ASN A 1 518 ? -40.272 -2.906 17.625 1.00 79.31 518 ASN A N 1
ATOM 4111 C CA . ASN A 1 518 ? -41.247 -3.593 16.765 1.00 79.31 518 ASN A CA 1
ATOM 4112 C C . ASN A 1 518 ? -40.669 -4.286 15.512 1.00 79.31 518 ASN A C 1
ATOM 4114 O O . ASN A 1 518 ? -41.433 -4.652 14.616 1.00 79.31 518 ASN A O 1
ATOM 4118 N N . LYS A 1 519 ? -39.348 -4.492 15.430 1.00 83.75 519 LYS A N 1
ATOM 4119 C CA . LYS A 1 519 ? -38.715 -5.341 14.411 1.00 83.75 519 LYS A CA 1
ATOM 4120 C C . LYS A 1 519 ? -38.304 -6.681 15.015 1.00 83.75 519 LYS A C 1
ATOM 4122 O O . LYS A 1 519 ? -37.731 -6.733 16.095 1.00 83.75 519 LYS A O 1
ATOM 4127 N N . THR A 1 520 ? -38.593 -7.760 14.295 1.00 81.94 520 THR A N 1
ATOM 4128 C CA . THR A 1 520 ? -38.228 -9.137 14.673 1.00 81.94 520 THR A CA 1
ATOM 4129 C C . THR A 1 520 ? -37.346 -9.822 13.629 1.00 81.94 520 THR A C 1
ATOM 4131 O O . THR A 1 520 ? -36.718 -10.834 13.925 1.00 81.94 520 THR A O 1
ATOM 4134 N N . GLU A 1 521 ? -37.276 -9.277 12.412 1.00 85.06 521 GLU A N 1
ATOM 4135 C CA . GLU A 1 521 ? -36.458 -9.807 11.321 1.00 85.06 521 GLU A CA 1
ATOM 4136 C C . GLU A 1 521 ? -35.019 -9.292 11.397 1.00 85.06 521 GLU A C 1
ATOM 4138 O O . GLU A 1 521 ? -34.777 -8.109 11.643 1.00 85.06 521 GLU A O 1
ATOM 4143 N N . TRP A 1 522 ? -34.065 -10.186 11.141 1.00 89.94 522 TRP A N 1
ATOM 4144 C CA . TRP A 1 522 ? -32.644 -9.861 11.101 1.00 89.94 522 TRP A CA 1
ATOM 4145 C C . TRP A 1 522 ? -32.253 -9.402 9.697 1.00 89.94 522 TRP A C 1
ATOM 4147 O O . TRP A 1 522 ? -32.515 -10.088 8.707 1.00 89.94 522 TRP A O 1
ATOM 4157 N N . THR A 1 523 ? -31.585 -8.257 9.603 1.00 81.25 523 THR A N 1
ATOM 4158 C CA . THR A 1 523 ? -31.005 -7.768 8.348 1.00 81.25 523 THR A CA 1
ATOM 4159 C C . THR A 1 523 ? -29.720 -8.530 8.025 1.00 81.25 523 THR A C 1
ATOM 4161 O O . THR A 1 523 ? -28.829 -8.602 8.866 1.00 81.25 523 THR A O 1
ATOM 4164 N N . ASN A 1 524 ? -29.605 -9.070 6.809 1.00 81.88 524 ASN A N 1
ATOM 4165 C CA . ASN A 1 524 ? -28.442 -9.837 6.347 1.00 81.88 524 ASN A CA 1
ATOM 4166 C C . ASN A 1 524 ? -28.101 -9.434 4.902 1.00 81.88 524 ASN A C 1
ATOM 4168 O O . ASN A 1 524 ? -28.597 -10.030 3.942 1.00 81.88 524 ASN A O 1
ATOM 4172 N N . GLU A 1 525 ? -27.337 -8.352 4.772 1.00 84.88 525 GLU A N 1
ATOM 4173 C CA . GLU A 1 525 ? -26.843 -7.805 3.501 1.00 84.88 525 GLU A CA 1
ATOM 4174 C C . GLU A 1 525 ? -25.551 -8.503 3.043 1.00 84.88 525 GLU A C 1
ATOM 4176 O O . GLU A 1 525 ? -24.999 -9.307 3.781 1.00 84.88 525 GLU A O 1
ATOM 4181 N N . GLU A 1 526 ? -25.078 -8.233 1.825 1.00 84.25 526 GLU A N 1
ATOM 4182 C CA . GLU A 1 526 ? -23.822 -8.804 1.311 1.00 84.25 526 GLU A CA 1
ATOM 4183 C C . GLU A 1 526 ? -22.606 -8.084 1.915 1.00 84.25 526 GLU A C 1
ATOM 4185 O O . GLU A 1 526 ? -22.543 -6.856 1.892 1.00 84.25 526 GLU A O 1
ATOM 4190 N N . GLY A 1 527 ? -21.615 -8.832 2.413 1.00 81.50 527 GLY A N 1
ATOM 4191 C CA . GLY A 1 527 ? -20.407 -8.259 3.031 1.00 81.50 527 GLY A CA 1
ATOM 4192 C C . GLY A 1 527 ? -19.084 -8.853 2.550 1.00 81.50 527 GLY A C 1
ATOM 4193 O O . GLY A 1 527 ? -18.071 -8.730 3.235 1.00 81.50 527 GLY A O 1
ATOM 4194 N N . ALA A 1 528 ? -19.077 -9.494 1.374 1.00 79.12 528 ALA A N 1
ATOM 4195 C CA . ALA A 1 528 ? -17.856 -10.001 0.736 1.00 79.12 528 ALA A CA 1
ATOM 4196 C C . ALA A 1 528 ? -16.881 -8.884 0.324 1.00 79.12 528 ALA A C 1
ATOM 4198 O O . ALA A 1 528 ? -15.683 -9.115 0.248 1.00 79.12 528 ALA A O 1
ATOM 4199 N N . THR A 1 529 ? -17.390 -7.685 0.034 1.00 77.94 529 THR A N 1
ATOM 4200 C CA . THR A 1 529 ? -16.603 -6.523 -0.397 1.00 77.94 529 THR A CA 1
ATOM 4201 C C . THR A 1 529 ? -17.064 -5.269 0.345 1.00 77.94 529 THR A C 1
ATOM 4203 O O . THR A 1 529 ? -18.240 -5.197 0.713 1.00 77.94 529 THR A O 1
ATOM 4206 N N . PRO A 1 530 ? -16.206 -4.247 0.517 1.00 76.94 530 PRO A N 1
ATOM 4207 C CA . PRO A 1 530 ? -16.620 -2.979 1.108 1.00 76.94 530 PRO A CA 1
ATOM 4208 C C . PRO A 1 530 ? -17.776 -2.345 0.326 1.00 76.94 530 PRO A C 1
ATOM 4210 O O . PRO A 1 530 ? -17.731 -2.239 -0.903 1.00 76.94 530 PRO A O 1
ATOM 4213 N N . THR A 1 531 ? -18.801 -1.875 1.033 1.00 76.00 531 THR A N 1
ATOM 4214 C CA . THR A 1 531 ? -19.899 -1.129 0.408 1.00 76.00 531 THR A CA 1
ATOM 4215 C C . THR A 1 531 ? -19.499 0.337 0.386 1.00 76.00 531 THR A C 1
ATOM 4217 O O . THR A 1 531 ? -19.568 1.012 1.399 1.00 76.00 531 THR A O 1
ATOM 4220 N N . LEU A 1 532 ? -19.023 0.846 -0.751 1.00 64.31 532 LEU A N 1
ATOM 4221 C CA . LEU A 1 532 ? -18.528 2.230 -0.866 1.00 64.31 532 LEU A CA 1
ATOM 4222 C C . LEU A 1 532 ? -19.550 3.193 -1.502 1.00 64.31 532 LEU A C 1
ATOM 4224 O O . LEU A 1 532 ? -19.194 4.336 -1.827 1.00 64.31 532 LEU A O 1
ATOM 4228 N N . THR A 1 533 ? -20.791 2.743 -1.716 1.00 60.94 533 THR A N 1
ATOM 4229 C CA . THR A 1 533 ? -21.884 3.543 -2.292 1.00 60.94 533 THR A CA 1
ATOM 4230 C C . THR A 1 533 ? -22.382 4.563 -1.274 1.00 60.94 533 THR A C 1
ATOM 4232 O O . THR A 1 533 ? -22.904 4.165 -0.237 1.00 60.94 533 THR A O 1
ATOM 4235 N N . PRO A 1 534 ? -22.232 5.871 -1.524 1.00 51.88 534 PRO A N 1
ATOM 4236 C CA . PRO A 1 534 ? -22.561 6.889 -0.533 1.00 51.88 534 PRO A CA 1
ATOM 4237 C C . PRO A 1 534 ? -24.065 7.086 -0.327 1.00 51.88 534 PRO A C 1
ATOM 4239 O O . PRO A 1 534 ? -24.468 7.689 0.669 1.00 51.88 534 PRO A O 1
ATOM 4242 N N . GLU A 1 535 ? -24.891 6.645 -1.281 1.00 63.91 535 GLU A N 1
ATOM 4243 C CA . GLU A 1 535 ? -26.332 6.829 -1.218 1.00 63.91 535 GLU A CA 1
ATOM 4244 C C . GLU A 1 535 ? -26.939 5.940 -0.133 1.00 63.91 535 GLU A C 1
ATOM 4246 O O . GLU A 1 535 ? -26.940 4.713 -0.209 1.00 63.91 535 GLU A O 1
ATOM 4251 N N . ARG A 1 536 ? -27.516 6.588 0.874 1.00 74.50 536 ARG A N 1
ATOM 4252 C CA . ARG A 1 536 ? -28.340 5.949 1.896 1.00 74.50 536 ARG A CA 1
ATOM 4253 C C . ARG A 1 536 ? -29.618 6.751 2.037 1.00 74.50 536 ARG A C 1
ATOM 4255 O O . ARG A 1 536 ? -29.596 7.980 2.022 1.00 74.50 536 ARG A O 1
ATOM 4262 N N . SER A 1 537 ? -30.734 6.041 2.124 1.00 76.44 537 SER A N 1
ATOM 4263 C CA . SER A 1 537 ? -32.022 6.645 2.434 1.00 76.44 537 SER A CA 1
ATOM 4264 C C . SER A 1 537 ? -32.024 7.111 3.884 1.00 76.44 537 SER A C 1
ATOM 4266 O O . SER A 1 537 ? -31.634 6.344 4.766 1.00 76.44 537 SER A O 1
ATOM 4268 N N . ASP A 1 538 ? -32.503 8.329 4.115 1.00 89.19 538 ASP A N 1
ATOM 4269 C CA . ASP A 1 538 ? -32.743 8.832 5.464 1.00 89.19 538 ASP A CA 1
ATOM 4270 C C . ASP A 1 538 ? -33.826 7.994 6.147 1.00 89.19 538 ASP A C 1
ATOM 4272 O O . ASP A 1 538 ? -34.952 7.884 5.656 1.00 89.19 538 ASP A O 1
ATOM 4276 N N . ASP A 1 539 ? -33.468 7.413 7.286 1.00 89.75 539 ASP A N 1
ATOM 4277 C CA . ASP A 1 539 ? -34.380 6.761 8.213 1.00 89.75 539 ASP A CA 1
ATOM 4278 C C . ASP A 1 539 ? -33.878 7.010 9.648 1.00 89.75 539 ASP A C 1
ATOM 4280 O O . ASP A 1 539 ? -32.955 6.331 10.108 1.00 89.75 539 ASP A O 1
ATOM 4284 N N . PRO A 1 540 ? -34.482 7.956 10.392 1.00 90.38 540 PRO A N 1
ATOM 4285 C CA . PRO A 1 540 ? -34.057 8.280 11.753 1.00 90.38 540 PRO A CA 1
ATOM 4286 C C . PRO A 1 540 ? -34.268 7.129 12.749 1.00 90.38 540 PRO A C 1
ATOM 4288 O O . PRO A 1 540 ? -33.775 7.207 13.871 1.00 90.38 540 PRO A O 1
ATOM 4291 N N . ASN A 1 541 ? -35.008 6.077 12.381 1.00 89.62 541 ASN A N 1
ATOM 4292 C CA . ASN A 1 541 ? -35.222 4.898 13.220 1.00 89.62 541 ASN A CA 1
ATOM 4293 C C . ASN A 1 541 ? -34.340 3.710 12.814 1.00 89.62 541 ASN A C 1
ATOM 4295 O O . ASN A 1 541 ? -34.384 2.670 13.474 1.00 89.62 541 ASN A O 1
ATOM 4299 N N . LYS A 1 542 ? -33.538 3.841 11.751 1.00 90.19 542 LYS A N 1
ATOM 4300 C CA . LYS A 1 542 ? -32.584 2.811 11.345 1.00 90.19 542 LYS A CA 1
ATOM 4301 C C . LYS A 1 542 ? -31.459 2.718 12.367 1.00 90.19 542 LYS A C 1
ATOM 4303 O O . LYS A 1 542 ? -30.832 3.722 12.702 1.00 90.19 542 LYS A O 1
ATOM 4308 N N . TYR A 1 543 ? -31.172 1.503 12.817 1.00 92.69 543 TYR A N 1
ATOM 4309 C CA . TYR A 1 543 ? -29.998 1.215 13.635 1.00 92.69 543 TYR A CA 1
ATOM 4310 C C . TYR A 1 543 ? -28.822 0.866 12.726 1.00 92.69 543 TYR A C 1
ATOM 4312 O O . TYR A 1 543 ? -28.979 0.135 11.744 1.00 92.69 543 TYR A O 1
ATOM 4320 N N . PHE A 1 544 ? -27.650 1.423 13.026 1.00 91.75 544 PHE A N 1
ATOM 4321 C CA . PHE A 1 544 ? -26.409 1.017 12.373 1.00 91.75 544 PHE A CA 1
ATOM 4322 C C . PHE A 1 544 ? -25.848 -0.273 12.972 1.00 91.75 544 PHE A C 1
ATOM 4324 O O . PHE A 1 544 ? -25.183 -1.015 12.252 1.00 91.75 544 PHE A O 1
ATOM 4331 N N . ASP A 1 545 ? -26.175 -0.556 14.227 1.00 93.50 545 ASP A N 1
ATOM 4332 C CA . ASP A 1 545 ? -25.842 -1.787 14.932 1.00 93.50 545 ASP A CA 1
ATOM 4333 C C . ASP A 1 545 ? -26.376 -3.033 14.217 1.00 93.50 545 ASP A C 1
ATOM 4335 O O . ASP A 1 545 ? -27.463 -3.025 13.631 1.00 93.50 545 ASP A O 1
ATOM 4339 N N . LEU A 1 546 ? -25.611 -4.123 14.272 1.00 93.44 546 LEU A N 1
ATOM 4340 C CA . LEU A 1 546 ? -26.059 -5.411 13.750 1.00 93.44 546 LEU A CA 1
ATOM 4341 C C . LEU A 1 546 ? -27.026 -6.091 14.732 1.00 93.44 546 LEU A C 1
ATOM 4343 O O . LEU A 1 546 ? -26.877 -5.926 15.943 1.00 93.44 546 LEU A O 1
ATOM 4347 N N . PRO A 1 547 ? -27.939 -6.962 14.255 1.00 93.94 547 PRO A N 1
ATOM 4348 C CA . PRO A 1 547 ? -28.766 -7.803 15.129 1.00 93.94 547 PRO A CA 1
ATOM 4349 C C . PRO A 1 547 ? -27.952 -8.623 16.142 1.00 93.94 547 PRO A C 1
ATOM 4351 O O . PRO A 1 547 ? -28.440 -8.965 17.217 1.00 93.94 547 PRO A O 1
ATOM 4354 N N . THR A 1 548 ? -26.698 -8.921 15.803 1.00 95.06 548 THR A N 1
ATOM 4355 C CA . THR A 1 548 ? -25.737 -9.654 16.625 1.00 95.06 548 THR A CA 1
ATOM 4356 C C . THR A 1 548 ? -24.908 -8.764 17.552 1.00 95.06 548 THR A C 1
ATOM 4358 O O . THR A 1 548 ? -24.022 -9.300 18.201 1.00 95.06 548 THR A O 1
ATOM 4361 N N . ARG A 1 549 ? -25.164 -7.450 17.665 1.00 94.88 549 ARG A N 1
ATOM 4362 C CA . ARG A 1 549 ? -24.363 -6.485 18.454 1.00 94.88 549 ARG A CA 1
ATOM 4363 C C . ARG A 1 549 ? -23.926 -7.007 19.825 1.00 94.88 549 ARG A C 1
ATOM 4365 O O . ARG A 1 549 ? -22.754 -6.919 20.173 1.00 94.88 549 ARG A O 1
ATOM 4372 N N . LEU A 1 550 ? -24.846 -7.607 20.579 1.00 95.94 550 LEU A N 1
ATOM 4373 C CA . LEU A 1 550 ? -24.542 -8.185 21.891 1.00 95.94 550 LEU A CA 1
ATOM 4374 C C . LEU A 1 550 ? -23.612 -9.411 21.807 1.00 95.94 550 LEU A C 1
ATOM 4376 O O . LEU A 1 550 ? -22.705 -9.573 22.614 1.00 95.94 550 LEU A O 1
ATOM 4380 N N . LEU A 1 551 ? -23.760 -10.260 20.792 1.00 96.81 551 LEU A N 1
ATOM 4381 C CA . LEU A 1 551 ? -22.790 -11.327 20.541 1.00 96.81 551 LEU A CA 1
ATOM 4382 C C . LEU A 1 551 ? -21.409 -10.770 20.160 1.00 96.81 551 LEU A C 1
ATOM 4384 O O . LEU A 1 551 ? -20.397 -11.357 20.538 1.00 96.81 551 LEU A O 1
ATOM 4388 N N . GLN A 1 552 ? -21.354 -9.647 19.440 1.00 95.75 552 GLN A N 1
ATOM 4389 C CA . GLN A 1 552 ? -20.086 -9.029 19.048 1.00 95.75 552 GLN A CA 1
ATOM 4390 C C . GLN A 1 552 ? -19.293 -8.539 20.268 1.00 95.75 552 GLN A C 1
ATOM 4392 O O . GLN A 1 552 ? -18.106 -8.830 20.404 1.00 95.75 552 GLN A O 1
ATOM 4397 N N . GLU A 1 553 ? -19.972 -7.909 21.229 1.00 95.19 553 GLU A N 1
ATOM 4398 C CA . GLU A 1 553 ? -19.368 -7.489 22.501 1.00 95.19 553 GLU A CA 1
ATOM 4399 C C . GLU A 1 553 ? -18.855 -8.658 23.356 1.00 95.19 553 GLU A C 1
ATOM 4401 O O . GLU A 1 553 ? -18.009 -8.461 24.229 1.00 95.19 553 GLU A O 1
ATOM 4406 N N . LEU A 1 554 ? -19.335 -9.878 23.104 1.00 97.00 554 LEU A N 1
ATOM 4407 C CA . LEU A 1 554 ? -18.845 -11.087 23.755 1.00 97.00 554 LEU A CA 1
ATOM 4408 C C . LEU A 1 554 ? -17.597 -11.674 23.092 1.00 97.00 554 LEU A C 1
ATOM 4410 O O . LEU A 1 554 ? -17.040 -12.609 23.650 1.00 97.00 554 LEU A O 1
ATOM 4414 N N . TYR A 1 555 ? -17.134 -11.223 21.929 1.00 95.94 555 TYR A N 1
ATOM 4415 C CA . TYR A 1 555 ? -15.889 -11.753 21.360 1.00 95.94 555 TYR A CA 1
ATOM 4416 C C . TYR A 1 555 ? -14.660 -11.307 22.190 1.00 95.94 555 TYR A C 1
ATOM 4418 O O . TYR A 1 555 ? -14.592 -10.121 22.541 1.00 95.94 555 TYR A O 1
ATOM 4426 N N . PRO A 1 556 ? -13.673 -12.186 22.505 1.00 95.69 556 PRO A N 1
ATOM 4427 C CA . PRO A 1 556 ? -13.608 -13.653 22.341 1.00 95.69 556 PRO A CA 1
ATOM 4428 C C . PRO A 1 556 ? -13.822 -14.422 23.673 1.00 95.69 556 PRO A C 1
ATOM 4430 O O . PRO A 1 556 ? -12.955 -15.162 24.144 1.00 95.69 556 PRO A O 1
ATOM 4433 N N . ILE A 1 557 ? -14.965 -14.230 24.340 1.00 96.56 557 ILE A N 1
ATOM 4434 C CA . ILE A 1 557 ? -15.254 -14.766 25.684 1.00 96.56 557 ILE A CA 1
ATOM 4435 C C . ILE A 1 557 ? -15.102 -16.282 25.787 1.00 96.56 557 ILE A C 1
ATOM 4437 O O . ILE A 1 557 ? -14.732 -16.781 26.845 1.00 96.56 557 ILE A O 1
ATOM 4441 N N . ASP A 1 558 ? -15.381 -17.035 24.725 1.00 96.25 558 ASP A N 1
ATOM 4442 C CA . ASP A 1 558 ? -15.308 -18.490 24.781 1.00 96.25 558 ASP A CA 1
ATOM 4443 C C . ASP A 1 558 ? -13.863 -19.010 24.808 1.00 96.25 558 ASP A C 1
ATOM 4445 O O . ASP A 1 558 ? -13.607 -20.000 25.488 1.00 96.25 558 ASP A O 1
ATOM 4449 N N . ASP A 1 559 ? -12.914 -18.330 24.156 1.00 95.62 559 ASP A N 1
ATOM 4450 C CA . ASP A 1 559 ? -11.482 -18.618 24.299 1.00 95.62 559 ASP A CA 1
ATOM 4451 C C . ASP A 1 559 ? -11.029 -18.376 25.751 1.00 95.62 559 ASP A C 1
ATOM 4453 O O . ASP A 1 559 ? -10.335 -19.205 26.339 1.00 95.62 559 ASP A O 1
ATOM 4457 N N . ILE A 1 560 ? -11.486 -17.284 26.374 1.00 95.81 560 ILE A N 1
ATOM 4458 C CA . ILE A 1 560 ? -11.138 -16.955 27.766 1.00 95.81 560 ILE A CA 1
ATOM 4459 C C . ILE A 1 560 ? -11.771 -17.950 28.744 1.00 95.81 560 ILE A C 1
ATOM 4461 O O . ILE A 1 560 ? -11.085 -18.486 29.611 1.00 95.81 560 ILE A O 1
ATOM 4465 N N . LEU A 1 561 ? -13.063 -18.250 28.598 1.00 95.75 561 LEU A N 1
ATOM 4466 C CA . LEU A 1 561 ? -13.755 -19.229 29.440 1.00 95.75 561 LEU A CA 1
ATOM 4467 C C . LEU A 1 561 ? -13.190 -20.641 29.270 1.00 95.75 561 LEU A C 1
ATOM 4469 O O . LEU A 1 561 ? -13.118 -21.383 30.246 1.00 95.75 561 LEU A O 1
ATOM 4473 N N . SER A 1 562 ? -12.771 -21.009 28.057 1.00 95.00 562 SER A N 1
ATOM 4474 C CA . SER A 1 562 ? -12.120 -22.291 27.793 1.00 95.00 562 SER A CA 1
ATOM 4475 C C . SER A 1 562 ? -10.859 -22.461 28.642 1.00 95.00 562 SER A C 1
ATOM 4477 O O . SER A 1 562 ? -10.682 -23.508 29.268 1.00 95.00 562 SER A O 1
ATOM 4479 N N . LEU A 1 563 ? -10.038 -21.411 28.738 1.00 93.38 563 LEU A N 1
ATOM 4480 C CA . LEU A 1 563 ? -8.845 -21.388 29.584 1.00 93.38 563 LEU A CA 1
ATOM 4481 C C . LEU A 1 563 ? -9.199 -21.379 31.079 1.00 93.38 563 LEU A C 1
ATOM 4483 O O . LEU A 1 563 ? -8.653 -22.167 31.848 1.00 93.38 563 LEU A O 1
ATOM 4487 N N . GLU A 1 564 ? -10.133 -20.522 31.491 1.00 93.69 564 GLU A N 1
ATOM 4488 C CA . GLU A 1 564 ? -10.497 -20.315 32.901 1.00 93.69 564 GLU A CA 1
ATOM 4489 C C . GLU A 1 564 ? -11.224 -21.503 33.550 1.00 93.69 564 GLU A C 1
ATOM 4491 O O . GLU A 1 564 ? -11.158 -21.672 34.771 1.00 93.69 564 GLU A O 1
ATOM 4496 N N . LEU A 1 565 ? -11.935 -22.304 32.751 1.00 93.25 565 LEU A N 1
ATOM 4497 C CA . LEU A 1 565 ? -12.715 -23.462 33.198 1.00 93.25 565 LEU A CA 1
ATOM 4498 C C . LEU A 1 565 ? -12.120 -24.803 32.746 1.00 93.25 565 LEU A C 1
ATOM 4500 O O . LEU A 1 565 ? -12.709 -25.842 33.030 1.00 93.25 565 LEU A O 1
ATOM 4504 N N . ALA A 1 566 ? -10.988 -24.797 32.031 1.00 92.31 566 ALA A N 1
ATOM 4505 C CA . ALA A 1 566 ? -10.410 -25.985 31.392 1.00 92.31 566 ALA A CA 1
ATOM 4506 C C . ALA A 1 566 ? -11.431 -26.765 30.532 1.00 92.31 566 ALA A C 1
ATOM 4508 O O . ALA A 1 566 ? -11.431 -27.997 30.480 1.00 92.31 566 ALA A O 1
ATOM 4509 N N . LEU A 1 567 ? -12.315 -26.032 29.851 1.00 93.88 567 LEU A N 1
ATOM 4510 C CA . LEU A 1 567 ? -13.423 -26.570 29.068 1.00 93.88 567 LEU A CA 1
ATOM 4511 C C . LEU A 1 567 ? -13.129 -26.422 27.571 1.00 93.88 567 LEU A C 1
ATOM 4513 O O . LEU A 1 567 ? -12.655 -25.378 27.136 1.00 93.88 567 LEU A O 1
ATOM 4517 N N . SER A 1 568 ? -13.441 -27.424 26.745 1.00 94.50 568 SER A N 1
ATOM 4518 C CA . SER A 1 568 ? -13.314 -27.274 25.284 1.00 94.50 568 SER A CA 1
ATOM 4519 C C . SER A 1 568 ? -14.253 -26.184 24.745 1.00 94.50 568 SER A C 1
ATOM 4521 O O . SER A 1 568 ? -15.419 -26.112 25.137 1.00 94.50 568 SER A O 1
ATOM 4523 N N . ARG A 1 569 ? -13.779 -25.385 23.779 1.00 94.88 569 ARG A N 1
ATOM 4524 C CA . ARG A 1 569 ? -14.538 -24.290 23.135 1.00 94.88 569 ARG A CA 1
ATOM 4525 C C . ARG A 1 569 ? -15.857 -24.744 22.500 1.00 94.88 569 ARG A C 1
ATOM 4527 O O . ARG A 1 569 ? -16.792 -23.953 22.392 1.00 94.88 569 ARG A O 1
ATOM 4534 N N . GLU A 1 570 ? -15.958 -26.010 22.102 1.00 94.81 570 GLU A N 1
ATOM 4535 C CA . GLU A 1 570 ? -17.183 -26.613 21.547 1.00 94.81 570 GLU A CA 1
ATOM 4536 C C . GLU A 1 570 ? -18.297 -26.783 22.589 1.00 94.81 570 GLU A C 1
ATOM 4538 O O . GLU A 1 570 ? -19.470 -26.875 22.241 1.00 94.81 570 GLU A O 1
ATOM 4543 N N . LYS A 1 571 ? -17.947 -26.817 23.879 1.00 96.75 571 LYS A N 1
ATOM 4544 C CA . LYS A 1 571 ? -18.897 -26.935 24.996 1.00 96.75 571 LYS A CA 1
ATOM 4545 C C . LYS A 1 571 ? -19.443 -25.584 25.462 1.00 96.75 571 LYS A C 1
ATOM 4547 O O . LYS A 1 571 ? -20.201 -25.542 26.428 1.00 96.75 571 LYS A O 1
ATOM 4552 N N . ILE A 1 572 ? -19.054 -24.503 24.790 1.00 97.31 572 ILE A N 1
ATOM 4553 C CA . ILE A 1 572 ? -19.505 -23.136 25.038 1.00 97.31 572 ILE A CA 1
ATOM 4554 C C . ILE A 1 572 ? -20.391 -22.740 23.860 1.00 97.31 572 ILE A C 1
ATOM 4556 O O . ILE A 1 572 ? -19.888 -22.455 22.774 1.00 97.31 572 ILE A O 1
ATOM 4560 N N . GLU A 1 573 ? -21.707 -22.756 24.044 1.00 97.31 573 GLU A N 1
ATOM 4561 C CA . GLU A 1 573 ? -22.672 -22.517 22.962 1.00 97.31 573 GLU A CA 1
ATOM 4562 C C . GLU A 1 573 ? -23.325 -21.138 23.086 1.00 97.31 573 GLU A C 1
ATOM 4564 O O . GLU A 1 573 ? -23.724 -20.733 24.176 1.00 97.31 573 GLU A O 1
ATOM 4569 N N . PHE A 1 574 ? -23.494 -20.442 21.960 1.00 98.00 574 PHE A N 1
ATOM 4570 C CA . PHE A 1 574 ? -24.252 -19.192 21.885 1.00 98.00 574 PHE A CA 1
ATOM 4571 C C . PHE A 1 574 ? -25.659 -19.450 21.342 1.00 98.00 574 PHE A C 1
ATOM 4573 O O . PHE A 1 574 ? -25.831 -20.274 20.442 1.00 98.00 574 PHE A O 1
ATOM 4580 N N . TYR A 1 575 ? -26.665 -18.745 21.858 1.00 96.56 575 TYR A N 1
ATOM 4581 C CA . TYR A 1 575 ? -28.036 -18.813 21.345 1.00 96.56 575 TYR A CA 1
ATOM 4582 C C . TYR A 1 575 ? -28.727 -17.442 21.390 1.00 96.56 575 TYR A C 1
ATOM 4584 O O . TYR A 1 575 ? -28.445 -16.625 22.263 1.00 96.56 575 TYR A O 1
ATOM 4592 N N . ALA A 1 576 ? -29.631 -17.179 20.444 1.00 94.88 576 ALA A N 1
ATOM 4593 C CA . ALA A 1 576 ? -30.468 -15.984 20.487 1.00 94.88 576 ALA A CA 1
ATOM 4594 C C . ALA A 1 576 ? -31.619 -16.198 21.478 1.00 94.88 576 ALA A C 1
ATOM 4596 O O . ALA A 1 576 ? -32.267 -17.246 21.470 1.00 94.88 576 ALA A O 1
ATOM 4597 N N . LEU A 1 577 ? -31.873 -15.211 22.331 1.00 93.00 577 LEU A N 1
ATOM 4598 C CA . LEU A 1 577 ? -32.981 -15.243 23.277 1.00 93.00 577 LEU A CA 1
ATOM 4599 C C . LEU A 1 577 ? -34.307 -14.866 22.588 1.00 93.00 577 LEU A C 1
ATOM 4601 O O . LEU A 1 577 ? -34.391 -13.844 21.906 1.00 93.00 577 LEU A O 1
ATOM 4605 N N . GLU A 1 578 ? -35.359 -15.661 22.803 1.00 82.81 578 GLU A N 1
ATOM 4606 C CA . GLU A 1 578 ? -36.714 -15.407 22.293 1.00 82.81 578 GLU A CA 1
ATOM 4607 C C . GLU A 1 578 ? -37.616 -14.859 23.416 1.00 82.81 578 GLU A C 1
ATOM 4609 O O . GLU A 1 578 ? -37.703 -15.462 24.480 1.00 82.81 578 GLU A O 1
ATOM 4614 N N . GLN A 1 579 ? -38.309 -13.734 23.177 1.00 67.94 579 GLN A N 1
ATOM 4615 C CA . GLN A 1 579 ? -39.307 -13.144 24.098 1.00 67.94 579 GLN A CA 1
ATOM 4616 C C . GLN A 1 579 ? -38.789 -12.870 25.529 1.00 67.94 579 GLN A C 1
ATOM 4618 O O . GLN A 1 579 ? -39.395 -13.295 26.511 1.00 67.94 579 GLN A O 1
ATOM 4623 N N . VAL A 1 580 ? -37.667 -12.156 25.657 1.00 71.69 580 VAL A N 1
ATOM 4624 C CA . VAL A 1 580 ? -36.924 -12.034 26.926 1.00 71.69 580 VAL A CA 1
ATOM 4625 C C . VAL A 1 580 ? -36.968 -10.668 27.603 1.00 71.69 580 VAL A C 1
ATOM 4627 O O . VAL A 1 580 ? -36.944 -9.621 26.955 1.00 71.69 580 VAL A O 1
ATOM 4630 N N . GLU A 1 581 ? -36.958 -10.741 28.936 1.00 83.75 581 GLU A N 1
ATOM 4631 C CA . GLU A 1 581 ? -36.834 -9.632 29.886 1.00 83.75 581 GLU A CA 1
ATOM 4632 C C . GLU A 1 581 ? -35.411 -9.055 29.933 1.00 83.75 581 GLU A C 1
ATOM 4634 O O . GLU A 1 581 ? -35.278 -7.838 30.026 1.00 83.75 581 GLU A O 1
ATOM 4639 N N . HIS A 1 582 ? -34.380 -9.903 29.782 1.00 94.44 582 HIS A N 1
ATOM 4640 C CA . HIS A 1 582 ? -32.973 -9.512 29.921 1.00 94.44 582 HIS A CA 1
ATOM 4641 C C . HIS A 1 582 ? -32.152 -9.575 28.626 1.00 94.44 582 HIS A C 1
ATOM 4643 O O . HIS A 1 582 ? -32.461 -10.351 27.714 1.00 94.44 582 HIS A O 1
ATOM 4649 N N . ASP A 1 583 ? -31.079 -8.785 28.563 1.00 95.50 583 ASP A N 1
ATOM 4650 C CA . ASP A 1 583 ? -30.190 -8.705 27.396 1.00 95.50 583 ASP A CA 1
ATOM 4651 C C . ASP A 1 583 ? -29.233 -9.908 27.265 1.00 95.50 583 ASP A C 1
ATOM 4653 O O . ASP A 1 583 ? -28.976 -10.368 26.148 1.00 95.50 583 ASP A O 1
ATOM 4657 N N . TYR A 1 584 ? -28.747 -10.457 28.385 1.00 97.94 584 TYR A N 1
ATOM 4658 C CA . TYR A 1 584 ? -27.945 -11.686 28.425 1.00 97.94 584 TYR A CA 1
ATOM 4659 C C . TYR A 1 584 ? -28.461 -12.697 29.445 1.00 97.94 584 TYR A C 1
ATOM 4661 O O . TYR A 1 584 ? -29.004 -12.341 30.491 1.00 97.94 584 TYR A O 1
ATOM 4669 N N . LYS A 1 585 ? -28.190 -13.975 29.169 1.00 97.19 585 LYS A N 1
ATOM 4670 C CA . LYS A 1 585 ? -28.390 -15.089 30.100 1.00 97.19 585 LYS A CA 1
ATOM 4671 C C . LYS A 1 585 ? -27.243 -16.087 29.985 1.00 97.19 585 LYS A C 1
ATOM 4673 O O . LYS A 1 585 ? -26.812 -16.385 28.876 1.00 97.19 585 LYS A O 1
ATOM 4678 N N . ILE A 1 586 ? -26.775 -16.651 31.092 1.00 97.56 586 ILE A N 1
ATOM 4679 C CA . ILE A 1 586 ? -25.774 -17.722 31.092 1.00 97.56 586 ILE A CA 1
ATOM 4680 C C . ILE A 1 586 ? -26.275 -18.917 31.898 1.00 97.56 586 ILE A C 1
ATOM 4682 O O . ILE A 1 586 ? -26.790 -18.755 32.997 1.00 97.56 586 ILE A O 1
ATOM 4686 N N . ASP A 1 587 ? -26.131 -20.115 31.337 1.00 97.12 587 ASP A N 1
ATOM 4687 C CA . ASP A 1 587 ? -26.575 -21.378 31.928 1.00 97.12 587 ASP A CA 1
ATOM 4688 C C . ASP A 1 587 ? -25.405 -22.378 31.948 1.00 97.12 587 ASP A C 1
ATOM 4690 O O . ASP A 1 587 ? -24.806 -22.647 30.904 1.00 97.12 587 ASP A O 1
ATOM 4694 N N . PHE A 1 588 ? -25.102 -22.963 33.109 1.00 97.00 588 PHE A N 1
ATOM 4695 C CA . PHE A 1 588 ? -24.049 -23.973 33.287 1.00 97.00 588 PHE A CA 1
ATOM 4696 C C . PHE A 1 588 ? -24.645 -25.346 33.570 1.00 97.00 588 PHE A C 1
ATOM 4698 O O . PHE A 1 588 ? -25.561 -25.476 34.383 1.00 97.00 588 PHE A O 1
ATOM 4705 N N . TYR A 1 589 ? -24.090 -26.370 32.928 1.00 97.38 589 TYR A N 1
ATOM 4706 C CA . TYR A 1 589 ? -24.583 -27.740 32.972 1.00 97.38 589 TYR A CA 1
ATOM 4707 C C . TYR A 1 589 ? -23.484 -28.720 33.388 1.00 97.38 589 TYR A C 1
ATOM 4709 O O . TYR A 1 589 ? -22.326 -28.572 32.981 1.00 97.38 589 TYR A O 1
ATOM 4717 N N . ASN A 1 590 ? -23.866 -29.747 34.146 1.00 95.31 590 ASN A N 1
ATOM 4718 C CA . ASN A 1 590 ? -22.980 -30.850 34.523 1.00 95.31 590 ASN A CA 1
ATOM 4719 C C . ASN A 1 590 ? -22.889 -31.947 33.441 1.00 95.31 590 ASN A C 1
ATOM 4721 O O . ASN A 1 590 ? -23.521 -31.853 32.385 1.00 95.31 590 ASN A O 1
ATOM 4725 N N . GLU A 1 591 ? -22.108 -33.005 33.692 1.00 93.94 591 GLU A N 1
ATOM 4726 C CA . GLU A 1 591 ? -21.941 -34.142 32.762 1.00 93.94 591 GLU A CA 1
ATOM 4727 C C . GLU A 1 591 ? -23.256 -34.880 32.450 1.00 93.94 591 GLU A C 1
ATOM 4729 O O . GLU A 1 591 ? -23.391 -35.480 31.382 1.00 93.94 591 GLU A O 1
ATOM 4734 N N . TYR A 1 592 ? -24.249 -34.789 33.340 1.00 95.12 592 TYR A N 1
ATOM 4735 C CA . TYR A 1 592 ? -25.593 -35.350 33.166 1.00 95.12 592 TYR A CA 1
ATOM 4736 C C . TYR A 1 592 ? -26.550 -34.402 32.423 1.00 95.12 592 TYR A C 1
ATOM 4738 O O . TYR A 1 592 ? -27.728 -34.721 32.257 1.00 95.12 592 TYR A O 1
ATOM 4746 N N . ASN A 1 593 ? -26.048 -33.258 31.937 1.00 93.75 593 ASN A N 1
ATOM 4747 C CA . ASN A 1 593 ? -26.810 -32.205 31.263 1.00 93.75 593 ASN A CA 1
ATOM 4748 C C . ASN A 1 593 ? -27.898 -31.572 32.161 1.00 93.75 593 ASN A C 1
ATOM 4750 O O . ASN A 1 593 ? -28.917 -31.082 31.670 1.00 93.75 593 ASN A O 1
ATOM 4754 N N . GLU A 1 594 ? -27.675 -31.561 33.477 1.00 95.56 594 GLU A N 1
ATOM 4755 C CA . GLU A 1 594 ? -28.511 -30.873 34.464 1.00 95.56 594 GLU A CA 1
ATOM 4756 C C . GLU A 1 594 ? -28.005 -29.442 34.676 1.00 95.56 594 GLU A C 1
ATOM 4758 O O . GLU A 1 594 ? -26.798 -29.216 34.755 1.00 95.56 594 GLU A O 1
ATOM 4763 N N . LEU A 1 595 ? -28.922 -28.476 34.776 1.00 96.62 595 LEU A N 1
ATOM 4764 C CA . LEU A 1 595 ? -28.602 -27.072 35.046 1.00 96.62 595 LEU A CA 1
ATOM 4765 C C . LEU A 1 595 ? -28.146 -26.906 36.504 1.00 96.62 595 LEU A C 1
ATOM 4767 O O . LEU A 1 595 ? -28.929 -27.161 37.418 1.00 96.62 595 LEU A O 1
ATOM 4771 N N . ILE A 1 596 ? -26.913 -26.442 36.713 1.00 95.50 596 ILE A N 1
ATOM 4772 C CA . ILE A 1 596 ? -26.322 -26.248 38.050 1.00 95.50 596 ILE A CA 1
ATOM 4773 C C . ILE A 1 596 ? -26.169 -24.774 38.444 1.00 95.50 596 ILE A C 1
ATOM 4775 O O . ILE A 1 596 ? -26.090 -24.466 39.631 1.00 95.50 596 ILE A O 1
ATOM 4779 N N . TYR A 1 597 ? -26.152 -23.858 37.474 1.00 96.38 597 TYR A N 1
ATOM 4780 C CA . TYR A 1 597 ? -26.109 -22.415 37.720 1.00 96.38 597 TYR A CA 1
ATOM 4781 C C . TYR A 1 597 ? -26.749 -21.655 36.557 1.00 96.38 597 TYR A C 1
ATOM 4783 O O . TYR A 1 597 ? -26.581 -22.038 35.398 1.00 96.38 597 TYR A O 1
ATOM 4791 N N . THR A 1 598 ? -27.464 -20.574 36.866 1.00 95.81 598 THR A N 1
ATOM 4792 C CA . THR A 1 598 ? -28.039 -19.651 35.883 1.00 95.81 598 THR A CA 1
ATOM 4793 C C . THR A 1 598 ? -27.958 -18.225 36.414 1.00 95.81 598 THR A C 1
ATOM 4795 O O . THR A 1 598 ? -28.169 -18.011 37.608 1.00 95.81 598 THR A O 1
ATOM 4798 N N . ASP A 1 599 ? -27.648 -17.270 35.543 1.00 97.00 599 ASP A N 1
ATOM 4799 C CA . ASP A 1 599 ? -27.686 -15.839 35.859 1.00 97.00 599 ASP A CA 1
ATOM 4800 C C . ASP A 1 599 ? -28.024 -15.020 34.598 1.00 97.00 599 ASP A C 1
ATOM 4802 O O . ASP A 1 599 ? -27.878 -15.502 33.468 1.00 97.00 599 ASP A O 1
ATOM 4806 N N . SER A 1 600 ? -28.484 -13.782 34.777 1.00 96.81 600 SER A N 1
ATOM 4807 C CA . SER A 1 600 ? -28.857 -12.868 33.691 1.00 96.81 600 SER A CA 1
ATOM 4808 C C . SER A 1 600 ? -28.526 -11.414 34.015 1.00 96.81 600 SER A C 1
ATOM 4810 O O . SER A 1 600 ? -28.544 -11.000 35.172 1.00 96.81 600 SER A O 1
ATOM 4812 N N . THR A 1 601 ? -28.253 -10.612 32.985 1.00 95.75 601 THR A N 1
ATOM 4813 C CA . THR A 1 601 ? -27.924 -9.191 33.158 1.00 95.75 601 THR A CA 1
ATOM 4814 C C . THR A 1 601 ? -28.423 -8.344 31.994 1.00 95.75 601 THR A C 1
ATOM 4816 O O . THR A 1 601 ? -28.577 -8.837 30.875 1.00 95.75 601 THR A O 1
ATOM 4819 N N . ASP A 1 602 ? -28.607 -7.056 32.275 1.00 95.19 602 ASP A N 1
ATOM 4820 C CA . ASP A 1 602 ? -28.936 -6.017 31.301 1.00 95.19 602 ASP A CA 1
ATOM 4821 C C . ASP A 1 602 ? -27.764 -5.066 31.116 1.00 95.19 602 ASP A C 1
ATOM 4823 O O . ASP A 1 602 ? -26.998 -4.807 32.054 1.00 95.19 602 ASP A O 1
ATOM 4827 N N . VAL A 1 603 ? -27.645 -4.520 29.909 1.00 95.69 603 VAL A N 1
ATOM 4828 C CA . VAL A 1 603 ? -26.560 -3.610 29.541 1.00 95.69 603 VAL A CA 1
ATOM 4829 C C . VAL A 1 603 ? -27.068 -2.194 29.287 1.00 95.69 603 VAL A C 1
ATOM 4831 O O . VAL A 1 603 ? -28.247 -1.955 29.029 1.00 95.69 603 VAL A O 1
ATOM 4834 N N . LYS A 1 604 ? -26.171 -1.214 29.423 1.00 96.69 604 LYS A N 1
ATOM 4835 C CA . LYS A 1 604 ? -26.490 0.210 29.273 1.00 96.69 604 LYS A CA 1
ATOM 4836 C C . LYS A 1 604 ? -25.847 0.792 28.020 1.00 96.69 604 LYS A C 1
ATOM 4838 O O . LYS A 1 604 ? -24.634 0.695 27.830 1.00 96.69 604 LYS A O 1
ATOM 4843 N N . PHE A 1 605 ? -26.669 1.460 27.216 1.00 95.75 605 PHE A N 1
ATOM 4844 C CA . PHE A 1 605 ? -26.273 2.148 25.991 1.00 95.75 605 PHE A CA 1
ATOM 4845 C C . PHE A 1 605 ? -26.744 3.597 25.993 1.00 95.75 605 PHE A C 1
ATOM 4847 O O . PHE A 1 605 ? -27.732 3.938 26.647 1.00 95.75 605 PHE A O 1
ATOM 4854 N N . ASN A 1 606 ? -26.067 4.426 25.206 1.00 96.25 606 ASN A N 1
ATOM 4855 C CA . ASN A 1 606 ? -26.525 5.764 24.863 1.00 96.25 606 ASN A CA 1
ATOM 4856 C C . ASN A 1 606 ? -27.063 5.768 23.423 1.00 96.25 606 ASN A C 1
ATOM 4858 O O . ASN A 1 606 ? -26.280 5.773 22.477 1.00 96.25 606 ASN A O 1
ATOM 4862 N N . GLU A 1 607 ? -28.389 5.735 23.247 1.00 96.38 607 GLU A N 1
ATOM 4863 C CA . GLU A 1 607 ? -29.000 5.892 21.919 1.00 96.38 607 GLU A CA 1
ATOM 4864 C C . GLU A 1 607 ? -28.786 7.327 21.427 1.00 96.38 607 GLU A C 1
ATOM 4866 O O . GLU A 1 607 ? -29.257 8.288 22.040 1.00 96.38 607 GLU A O 1
ATOM 4871 N N . ARG A 1 608 ? -28.108 7.471 20.288 1.00 95.81 608 ARG A N 1
ATOM 4872 C CA . ARG A 1 608 ? -27.802 8.776 19.696 1.00 95.81 608 ARG A CA 1
ATOM 4873 C C . ARG A 1 608 ? -27.797 8.729 18.175 1.00 95.81 608 ARG A C 1
ATOM 4875 O O . ARG A 1 608 ? -27.808 7.656 17.571 1.00 95.81 608 ARG A O 1
ATOM 4882 N N . ALA A 1 609 ? -27.780 9.902 17.548 1.00 95.88 609 ALA A N 1
ATOM 4883 C CA . ALA A 1 609 ? -27.576 10.012 16.109 1.00 95.88 609 ALA A CA 1
ATOM 4884 C C . ALA A 1 609 ? -26.176 9.507 15.717 1.00 95.88 609 ALA A C 1
ATOM 4886 O O . ALA A 1 609 ? -25.216 9.695 16.461 1.00 95.88 609 ALA A O 1
ATOM 4887 N N . TYR A 1 610 ? -26.058 8.894 14.534 1.00 94.81 610 TYR A N 1
ATOM 4888 C CA . TYR A 1 610 ? -24.755 8.509 13.972 1.00 94.81 610 TYR A CA 1
ATOM 4889 C C . TYR A 1 610 ? -23.888 9.737 13.627 1.00 94.81 610 TYR A C 1
ATOM 4891 O O . TYR A 1 610 ? -22.707 9.803 13.965 1.00 94.81 610 TYR A O 1
ATOM 4899 N N . LEU A 1 611 ? -24.495 10.733 12.972 1.00 95.19 611 LEU A N 1
ATOM 4900 C CA . LEU A 1 611 ? -23.896 12.040 12.702 1.00 95.19 611 LEU A CA 1
ATOM 4901 C C . LEU A 1 611 ? -24.800 13.118 13.299 1.00 95.19 611 LEU A C 1
ATOM 4903 O O . LEU A 1 611 ? -25.935 13.281 12.843 1.00 95.19 611 LEU A O 1
ATOM 4907 N N . ASP A 1 612 ? -24.296 13.885 14.264 1.00 95.31 612 ASP A N 1
ATOM 4908 C CA . ASP A 1 612 ? -25.092 14.889 14.988 1.00 95.31 612 ASP A CA 1
ATOM 4909 C C . ASP A 1 612 ? -25.594 15.998 14.039 1.00 95.31 612 ASP A C 1
ATOM 4911 O O . ASP A 1 612 ? -26.708 16.504 14.180 1.00 95.31 612 ASP A O 1
ATOM 4915 N N . ALA A 1 613 ? -24.823 16.314 12.989 1.00 94.88 613 ALA A N 1
ATOM 4916 C CA . ALA A 1 613 ? -25.210 17.276 11.952 1.00 94.88 613 ALA A CA 1
ATOM 4917 C C . ALA A 1 613 ? -26.362 16.797 11.043 1.00 94.88 613 ALA A C 1
ATOM 4919 O O . ALA A 1 613 ? -27.039 17.629 10.431 1.00 94.88 613 ALA A O 1
ATOM 4920 N N . TRP A 1 614 ? -26.593 15.480 10.943 1.00 94.62 614 TRP A N 1
ATOM 4921 C CA . TRP A 1 614 ? -27.658 14.887 10.125 1.00 94.62 614 TRP A CA 1
ATOM 4922 C C . TRP A 1 614 ? -28.342 13.703 10.835 1.00 94.62 614 TRP A C 1
ATOM 4924 O O . TRP A 1 614 ? -28.215 12.558 10.390 1.00 94.62 614 TRP A O 1
ATOM 4934 N N . PRO A 1 615 ? -29.158 13.958 11.880 1.00 94.88 615 PRO A N 1
ATOM 4935 C CA . PRO A 1 615 ? -29.786 12.897 12.676 1.00 94.88 615 PRO A CA 1
ATOM 4936 C C . PRO A 1 615 ? -30.724 11.971 11.890 1.00 94.88 615 PRO A C 1
ATOM 4938 O O . PRO A 1 615 ? -31.010 10.857 12.318 1.00 94.88 615 PRO A O 1
ATOM 4941 N N . ALA A 1 616 ? -31.203 12.413 10.723 1.00 93.69 616 ALA A N 1
ATOM 4942 C CA . ALA A 1 616 ? -32.076 11.629 9.853 1.00 93.69 616 ALA A CA 1
ATOM 4943 C C . ALA A 1 616 ? -31.396 10.393 9.229 1.00 93.69 616 ALA A C 1
ATOM 4945 O O . ALA A 1 616 ? -32.092 9.536 8.696 1.00 93.69 616 ALA A O 1
ATOM 4946 N N . ILE A 1 617 ? -30.064 10.285 9.294 1.00 92.12 617 ILE A N 1
ATOM 4947 C CA . ILE A 1 617 ? -29.306 9.167 8.708 1.00 92.12 617 ILE A CA 1
ATOM 4948 C C . ILE A 1 617 ? -29.515 7.856 9.481 1.00 92.12 617 ILE A C 1
ATOM 4950 O O . ILE A 1 617 ? -29.454 6.779 8.885 1.00 92.12 617 ILE A O 1
ATOM 4954 N N . GLY A 1 618 ? -29.747 7.941 10.791 1.00 93.44 618 GLY A N 1
ATOM 4955 C CA . GLY A 1 618 ? -29.959 6.792 11.667 1.00 93.44 618 GLY A CA 1
ATOM 4956 C C . GLY A 1 618 ? -29.236 6.923 13.005 1.00 93.44 618 GLY A C 1
ATOM 4957 O O . GLY A 1 618 ? -28.649 7.963 13.326 1.00 93.44 618 GLY A O 1
ATOM 4958 N N . LYS A 1 619 ? -29.301 5.847 13.788 1.00 95.06 619 LYS A N 1
ATOM 4959 C CA . LYS A 1 619 ? -28.897 5.799 15.196 1.00 95.06 619 LYS A CA 1
ATOM 4960 C C . LYS A 1 619 ? -27.796 4.780 15.468 1.00 95.06 619 LYS A C 1
ATOM 4962 O O . LYS A 1 619 ? -27.683 3.773 14.766 1.00 95.06 619 LYS A O 1
ATOM 4967 N N . VAL A 1 620 ? -27.037 5.044 16.525 1.00 96.25 620 VAL A N 1
ATOM 4968 C CA . VAL A 1 620 ? -26.000 4.177 17.099 1.00 96.25 620 VAL A CA 1
ATOM 4969 C C . VAL A 1 620 ? -26.169 4.084 18.612 1.00 96.25 620 VAL A C 1
ATOM 4971 O O . VAL A 1 620 ? -26.803 4.945 19.228 1.00 96.25 620 VAL A O 1
ATOM 4974 N N . HIS A 1 621 ? -25.581 3.041 19.199 1.00 96.69 621 HIS A N 1
ATOM 4975 C CA . HIS A 1 621 ? -25.732 2.713 20.616 1.00 96.69 621 HIS A CA 1
ATOM 4976 C C . HIS A 1 621 ? -24.371 2.366 21.252 1.00 96.69 621 HIS A C 1
ATOM 4978 O O . HIS A 1 621 ? -24.111 1.200 21.563 1.00 96.69 621 HIS A O 1
ATOM 4984 N N . PRO A 1 622 ? -23.440 3.325 21.413 1.00 96.25 622 PRO A N 1
ATOM 4985 C CA . PRO A 1 622 ? -22.231 3.097 22.206 1.00 96.25 622 PRO A CA 1
ATOM 4986 C C . PRO A 1 622 ? -22.595 2.687 23.642 1.00 96.25 622 PRO A C 1
ATOM 4988 O O . PRO A 1 622 ? -23.625 3.117 24.180 1.00 96.25 622 PRO A O 1
ATOM 4991 N N . ASN A 1 623 ? -21.771 1.842 24.273 1.00 94.50 623 ASN A N 1
ATOM 4992 C CA . ASN A 1 623 ? -21.960 1.552 25.693 1.00 94.50 623 ASN A CA 1
ATOM 4993 C C . ASN A 1 623 ? -21.753 2.837 26.519 1.00 94.50 623 ASN A C 1
ATOM 4995 O O . ASN A 1 623 ? -20.954 3.696 26.152 1.00 94.50 623 ASN A O 1
ATOM 4999 N N . THR A 1 624 ? -22.454 2.963 27.647 1.00 97.00 624 THR A N 1
ATOM 5000 C CA . THR A 1 624 ? -22.370 4.153 28.513 1.00 97.00 624 THR A CA 1
ATOM 5001 C C . THR A 1 624 ? -22.210 3.769 29.982 1.00 97.00 624 THR A C 1
ATOM 5003 O O . THR A 1 624 ? -22.512 2.638 30.381 1.00 97.00 624 THR A O 1
ATOM 5006 N N . GLY A 1 625 ? -21.718 4.706 30.790 1.00 97.50 625 GLY A N 1
ATOM 5007 C CA . GLY A 1 625 ? -21.597 4.546 32.231 1.00 97.50 625 GLY A CA 1
ATOM 5008 C C . GLY A 1 625 ? -22.936 4.726 32.947 1.00 97.50 625 GLY A C 1
ATOM 5009 O O . GLY A 1 625 ? -23.922 5.239 32.406 1.00 97.50 625 GLY A O 1
ATOM 5010 N N . TRP A 1 626 ? -22.991 4.287 34.202 1.00 98.00 626 TRP A N 1
ATOM 5011 C CA . TRP A 1 626 ? -24.226 4.287 34.983 1.00 98.00 626 TRP A CA 1
ATOM 5012 C C . TRP A 1 626 ? -23.958 4.273 36.485 1.00 98.00 626 TRP A C 1
ATOM 5014 O O . TRP A 1 626 ? -23.012 3.631 36.944 1.00 98.00 626 TRP A O 1
ATOM 5024 N N . VAL A 1 627 ? -24.819 4.930 37.261 1.00 97.94 627 VAL A N 1
ATOM 5025 C CA . VAL A 1 627 ? -24.816 4.865 38.727 1.00 97.94 627 VAL A CA 1
ATOM 5026 C C . VAL A 1 627 ? -26.173 4.370 39.201 1.00 97.94 627 VAL A C 1
ATOM 5028 O O . VAL A 1 627 ? -27.180 5.058 39.053 1.00 97.94 627 VAL A O 1
ATOM 5031 N N . LEU A 1 628 ? -26.183 3.177 39.793 1.00 97.44 628 LEU A N 1
ATOM 5032 C CA . LEU A 1 628 ? -27.338 2.602 40.469 1.00 97.44 628 LEU A CA 1
ATOM 5033 C C . LEU A 1 628 ? -27.012 2.454 41.955 1.00 97.44 628 LEU A C 1
ATOM 5035 O O . LEU A 1 628 ? -26.057 1.767 42.316 1.00 97.44 628 LEU A O 1
ATOM 5039 N N . ALA A 1 629 ? -27.810 3.070 42.821 1.00 97.12 629 ALA A N 1
ATOM 5040 C CA . ALA A 1 629 ? -27.683 2.927 44.266 1.00 97.12 629 ALA A CA 1
ATOM 5041 C C . ALA A 1 629 ? -29.047 2.651 44.899 1.00 97.12 629 ALA A C 1
ATOM 5043 O O . ALA A 1 629 ? -30.012 3.376 44.647 1.00 97.12 629 ALA A O 1
ATOM 5044 N N . LYS A 1 630 ? -29.110 1.621 45.745 1.00 97.06 630 LYS A N 1
ATOM 5045 C CA . LYS A 1 630 ? -30.296 1.237 46.512 1.00 97.06 630 LYS A CA 1
ATOM 5046 C C . LYS A 1 630 ? -30.035 1.341 48.007 1.00 97.06 630 LYS A C 1
ATOM 5048 O O . LYS A 1 630 ? -28.973 0.936 48.484 1.00 97.06 630 LYS A O 1
ATOM 5053 N N . VAL A 1 631 ? -31.022 1.841 48.743 1.00 96.06 631 VAL A N 1
ATOM 5054 C CA . VAL A 1 631 ? -31.011 1.935 50.206 1.00 96.06 631 VAL A CA 1
ATOM 5055 C C . VAL A 1 631 ? -32.257 1.249 50.742 1.00 96.06 631 VAL A C 1
ATOM 5057 O O . VAL A 1 631 ? -33.369 1.633 50.400 1.00 96.06 631 VAL A O 1
ATOM 5060 N N . ASN A 1 632 ? -32.081 0.230 51.585 1.00 94.44 632 ASN A N 1
ATOM 5061 C CA . ASN A 1 632 ? -33.172 -0.601 52.106 1.00 94.44 632 ASN A CA 1
ATOM 5062 C C . ASN A 1 632 ? -34.085 -1.135 50.985 1.00 94.44 632 ASN A C 1
ATOM 5064 O O . ASN A 1 632 ? -35.304 -1.112 51.108 1.00 94.44 632 ASN A O 1
ATOM 5068 N N . ASP A 1 633 ? -33.457 -1.597 49.899 1.00 93.75 633 ASP A N 1
ATOM 5069 C CA . ASP A 1 633 ? -34.082 -2.143 48.685 1.00 93.75 633 ASP A CA 1
ATOM 5070 C C . ASP A 1 633 ? -34.856 -1.125 47.810 1.00 93.75 633 ASP A C 1
ATOM 5072 O O . ASP A 1 633 ? -35.306 -1.478 46.721 1.00 93.75 633 ASP A O 1
ATOM 5076 N N . GLU A 1 634 ? -34.903 0.154 48.200 1.00 95.12 634 GLU A N 1
ATOM 5077 C CA . GLU A 1 634 ? -35.454 1.262 47.403 1.00 95.12 634 GLU A CA 1
ATOM 5078 C C . GLU A 1 634 ? -34.366 1.934 46.552 1.00 95.12 634 GLU A C 1
ATOM 5080 O O . GLU A 1 634 ? -33.255 2.181 47.026 1.00 95.12 634 GLU A O 1
ATOM 5085 N N . ILE A 1 635 ? -34.675 2.262 45.295 1.00 96.12 635 ILE A N 1
ATOM 5086 C CA . ILE A 1 635 ? -33.743 2.944 44.383 1.00 96.12 635 ILE A CA 1
ATOM 5087 C C . ILE A 1 635 ? -33.619 4.422 44.775 1.00 96.12 635 ILE A C 1
ATOM 5089 O O . ILE A 1 635 ? -34.603 5.157 44.784 1.00 96.12 635 ILE A O 1
ATOM 5093 N N . VAL A 1 636 ? -32.391 4.865 45.055 1.00 95.44 636 VAL A N 1
ATOM 5094 C CA . VAL A 1 636 ? -32.061 6.262 45.389 1.00 95.44 636 VAL A CA 1
ATOM 5095 C C . VAL A 1 636 ? -31.381 6.977 44.223 1.00 95.44 636 VAL A C 1
ATOM 5097 O O . VAL A 1 636 ? -31.605 8.168 44.020 1.00 95.44 636 VAL A O 1
ATOM 5100 N N . ILE A 1 637 ? -30.562 6.262 43.449 1.00 97.25 637 ILE A N 1
ATOM 5101 C CA . ILE A 1 637 ? -29.939 6.773 42.222 1.00 97.25 637 ILE A CA 1
ATOM 5102 C C . ILE A 1 637 ? -30.106 5.712 41.140 1.00 97.25 637 ILE A C 1
ATOM 5104 O O . ILE A 1 637 ? -29.814 4.548 41.398 1.00 97.25 637 ILE A O 1
ATOM 5108 N N . ASP A 1 638 ? -30.551 6.122 39.956 1.00 96.94 638 ASP A N 1
ATOM 5109 C CA . ASP A 1 638 ? -30.582 5.319 38.730 1.00 96.94 638 ASP A CA 1
ATOM 5110 C C . ASP A 1 638 ? -30.355 6.266 37.545 1.00 96.94 638 ASP A C 1
ATOM 5112 O O . ASP A 1 638 ? -31.293 6.756 36.917 1.00 96.94 638 ASP A O 1
ATOM 5116 N N . GLU A 1 639 ? -29.095 6.654 37.339 1.00 97.06 639 GLU A N 1
ATOM 5117 C CA . GLU A 1 639 ? -28.734 7.750 36.436 1.00 97.06 639 GLU A CA 1
ATOM 5118 C C . GLU A 1 639 ? -27.584 7.376 35.499 1.00 97.06 639 GLU A C 1
ATOM 5120 O O . GLU A 1 639 ? -26.608 6.734 35.903 1.00 97.06 639 GLU A O 1
ATOM 5125 N N . ARG A 1 640 ? -27.679 7.845 34.247 1.00 96.94 640 ARG A N 1
ATOM 5126 C CA . ARG A 1 640 ? -26.596 7.759 33.261 1.00 96.94 640 ARG A CA 1
ATOM 5127 C C . ARG A 1 640 ? -25.374 8.528 33.746 1.00 96.94 640 ARG A C 1
ATOM 5129 O O . ARG A 1 640 ? -25.483 9.671 3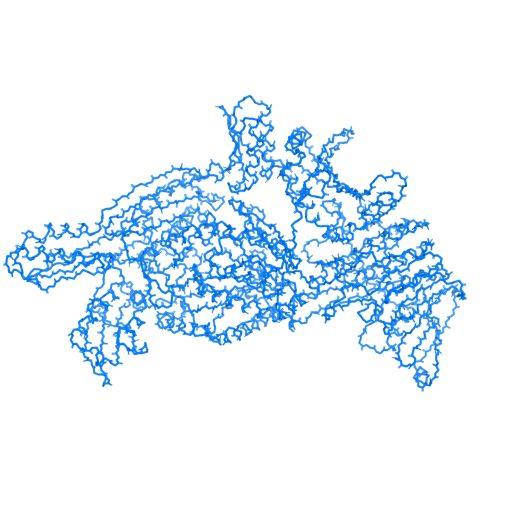4.191 1.00 96.94 640 ARG A O 1
ATOM 5136 N N . LEU A 1 641 ? -24.211 7.917 33.564 1.00 96.81 641 LEU A N 1
ATOM 5137 C CA . LEU A 1 641 ? -22.915 8.556 33.717 1.00 96.81 641 LEU A CA 1
ATOM 5138 C C . LEU A 1 641 ? -22.220 8.556 32.359 1.00 96.81 641 LEU A C 1
ATOM 5140 O O . LEU A 1 641 ? -21.837 7.514 31.849 1.00 96.81 641 LEU A O 1
ATOM 5144 N N . GLU A 1 642 ? -22.067 9.734 31.776 1.00 97.19 642 GLU A N 1
ATOM 5145 C CA . GLU A 1 642 ? -21.365 9.878 30.507 1.00 97.19 642 GLU A CA 1
ATOM 5146 C C . GLU A 1 642 ? -19.878 9.533 30.642 1.00 97.19 642 GLU A C 1
ATOM 5148 O O . GLU A 1 642 ? -19.184 10.100 31.503 1.00 97.19 642 GLU A O 1
ATOM 5153 N N . THR A 1 643 ? -19.405 8.625 29.783 1.00 97.50 643 THR A N 1
ATOM 5154 C CA . THR A 1 643 ? -18.002 8.196 29.778 1.00 97.50 643 THR A CA 1
ATOM 5155 C C . THR A 1 643 ? -17.092 9.274 29.204 1.00 97.50 643 THR A C 1
ATOM 5157 O O . THR A 1 643 ? -17.536 10.235 28.569 1.00 97.50 643 THR A O 1
ATOM 5160 N N . ASP A 1 644 ? -15.787 9.147 29.425 1.00 97.69 644 ASP A N 1
ATOM 5161 C CA . ASP A 1 644 ? -14.839 10.132 28.906 1.00 97.69 644 ASP A CA 1
ATOM 5162 C C . ASP A 1 644 ? -14.721 10.103 27.378 1.00 97.69 644 ASP A C 1
ATOM 5164 O O . ASP A 1 644 ? -14.582 11.165 26.765 1.00 97.69 644 ASP A O 1
ATOM 5168 N N . LEU A 1 645 ? -14.878 8.934 26.749 1.00 97.31 645 LEU A N 1
ATOM 5169 C CA . LEU A 1 645 ? -14.917 8.831 25.287 1.00 97.31 645 LEU A CA 1
ATOM 5170 C C . LEU A 1 645 ? -16.185 9.461 24.704 1.00 97.31 645 LEU A C 1
ATOM 5172 O O . LEU A 1 645 ? -16.104 10.105 23.663 1.00 97.31 645 LEU A O 1
ATOM 5176 N N . GLU A 1 646 ? -17.335 9.355 25.382 1.00 97.62 646 GLU A N 1
ATOM 5177 C CA . GLU A 1 646 ? -18.563 10.046 24.962 1.00 97.62 646 GLU A CA 1
ATOM 5178 C C . GLU A 1 646 ? -18.383 11.573 24.980 1.00 97.62 646 GLU A C 1
ATOM 5180 O O . GLU A 1 646 ? -18.735 12.240 24.009 1.00 97.62 646 GLU A O 1
ATOM 5185 N N . LYS A 1 647 ? -17.747 12.129 26.023 1.00 97.75 647 LYS A N 1
ATOM 5186 C CA . LYS A 1 647 ? -17.448 13.575 26.093 1.00 97.75 647 LYS A CA 1
ATOM 5187 C C . LYS A 1 647 ? -16.509 14.018 24.976 1.00 97.75 647 LYS A C 1
ATOM 5189 O O . LYS A 1 647 ? -16.708 15.078 24.386 1.00 97.75 647 LYS A O 1
ATOM 5194 N N . LEU A 1 648 ? -15.465 13.232 24.700 1.00 98.25 648 LEU A N 1
ATOM 5195 C CA . LEU A 1 648 ? -14.533 13.505 23.603 1.00 98.25 648 LEU A CA 1
ATOM 5196 C C . LEU A 1 648 ? -15.242 13.451 22.246 1.00 98.25 648 LEU A C 1
ATOM 5198 O O . LEU A 1 648 ? -15.014 14.320 21.403 1.00 98.25 648 LEU A O 1
ATOM 5202 N N . TRP A 1 649 ? -16.129 12.475 22.058 1.00 98.00 649 TRP A N 1
ATOM 5203 C CA . TRP A 1 649 ? -16.925 12.324 20.847 1.00 98.00 649 TRP A CA 1
ATOM 5204 C C . TRP A 1 649 ? -17.872 13.502 20.614 1.00 98.00 649 TRP A C 1
ATOM 5206 O O . TRP A 1 649 ? -17.938 14.033 19.504 1.00 98.00 649 TRP A O 1
ATOM 5216 N N . ASP A 1 650 ? -18.545 13.970 21.666 1.00 97.69 650 ASP A N 1
ATOM 5217 C CA . ASP A 1 650 ? -19.432 15.131 21.587 1.00 97.69 650 ASP A CA 1
ATOM 5218 C C . ASP A 1 650 ? -18.672 16.396 21.192 1.00 97.69 650 ASP A C 1
ATOM 5220 O O . ASP A 1 650 ? -19.150 17.152 20.347 1.00 97.69 650 ASP A O 1
ATOM 5224 N N . ILE A 1 651 ? -17.469 16.605 21.739 1.00 98.38 651 ILE A N 1
ATOM 5225 C CA . ILE A 1 651 ? -16.598 17.723 21.346 1.00 98.38 651 ILE A CA 1
ATOM 5226 C C . ILE A 1 651 ? -16.159 17.576 19.884 1.00 98.38 651 ILE A C 1
ATOM 5228 O O . ILE A 1 651 ? -16.145 18.560 19.139 1.00 98.38 651 ILE A O 1
ATOM 5232 N N . TYR A 1 652 ? -15.816 16.363 19.449 1.00 98.56 652 TYR A N 1
ATOM 5233 C CA . TYR A 1 652 ? -15.412 16.111 18.069 1.00 98.56 652 TYR A CA 1
ATOM 5234 C C . TYR A 1 652 ? -16.532 16.444 17.071 1.00 98.56 652 TYR A C 1
ATOM 5236 O O . TYR A 1 652 ? -16.294 17.197 16.127 1.00 98.56 652 TYR A O 1
ATOM 5244 N N . GLN A 1 653 ? -17.757 15.960 17.297 1.00 97.75 653 GLN A N 1
ATOM 5245 C CA . GLN A 1 653 ? -18.893 16.191 16.395 1.00 97.75 653 GLN A CA 1
ATOM 5246 C C . GLN A 1 653 ? -19.451 17.618 16.482 1.00 97.75 653 GLN A C 1
ATOM 5248 O O . GLN A 1 653 ? -19.616 18.280 15.453 1.00 97.75 653 GLN A O 1
ATOM 5253 N N . ASN A 1 654 ? -19.738 18.104 17.693 1.00 96.81 654 ASN A N 1
ATOM 5254 C CA . ASN A 1 654 ? -20.508 19.336 17.888 1.00 96.81 654 ASN A CA 1
ATOM 5255 C C . ASN A 1 654 ? -19.659 20.607 17.869 1.00 96.81 654 ASN A C 1
ATOM 5257 O O . ASN A 1 654 ? -20.194 21.679 17.586 1.00 96.81 654 ASN A O 1
ATOM 5261 N N . ASN A 1 655 ? -18.353 20.502 18.130 1.00 97.31 655 ASN A N 1
ATOM 5262 C CA . ASN A 1 655 ? -17.454 21.653 18.138 1.00 97.31 655 ASN A CA 1
ATOM 5263 C C . ASN A 1 655 ? -16.479 21.578 16.961 1.00 97.31 655 ASN A C 1
ATOM 5265 O O . ASN A 1 655 ? -16.520 22.427 16.075 1.00 97.31 655 ASN A O 1
ATOM 5269 N N . ILE A 1 656 ? -15.633 20.545 16.908 1.00 98.50 656 ILE A N 1
ATOM 5270 C CA . ILE A 1 656 ? -14.529 20.494 15.937 1.00 98.50 656 ILE A CA 1
ATOM 5271 C C . ILE A 1 656 ? -15.059 20.328 14.508 1.00 98.50 656 ILE A C 1
ATOM 5273 O O . ILE A 1 656 ? -14.804 21.181 13.662 1.00 98.50 656 ILE A O 1
ATOM 5277 N N . LEU A 1 657 ? -15.819 19.268 14.212 1.00 98.25 657 LEU A N 1
ATOM 5278 C CA . LEU A 1 657 ? -16.359 19.048 12.864 1.00 98.25 657 LEU A CA 1
ATOM 5279 C C . LEU A 1 657 ? -17.339 20.149 12.443 1.00 98.25 657 LEU A C 1
ATOM 5281 O O . LEU A 1 657 ? -17.401 20.491 11.261 1.00 98.25 657 LEU A O 1
ATOM 5285 N N . HIS A 1 658 ? -18.065 20.737 13.398 1.00 97.38 658 HIS A N 1
ATOM 5286 C CA . HIS A 1 658 ? -18.915 21.899 13.155 1.00 97.38 658 HIS A CA 1
ATOM 5287 C C . HIS A 1 658 ? -18.110 23.103 12.641 1.00 97.38 658 HIS A C 1
ATOM 5289 O O . HIS A 1 658 ? -18.414 23.637 11.573 1.00 97.38 658 HIS A O 1
ATOM 5295 N N . ASP A 1 659 ? -17.056 23.495 13.354 1.00 98.25 659 ASP A N 1
ATOM 5296 C CA . ASP A 1 659 ? -16.205 24.630 12.992 1.00 98.25 659 ASP A CA 1
ATOM 5297 C C . ASP A 1 659 ? -15.407 24.354 11.701 1.00 98.25 659 ASP A C 1
ATOM 5299 O O . ASP A 1 659 ? -15.305 25.214 10.821 1.00 98.25 659 ASP A O 1
ATOM 5303 N N . VAL A 1 660 ? -14.895 23.127 11.526 1.00 98.19 660 VAL A N 1
ATOM 5304 C CA . VAL A 1 660 ? -14.193 22.721 10.296 1.00 98.19 660 VAL A CA 1
ATOM 5305 C C . VAL A 1 660 ? -15.142 22.748 9.097 1.00 98.19 660 VAL A C 1
ATOM 5307 O O . VAL A 1 660 ? -14.754 23.201 8.021 1.00 98.19 660 VAL A O 1
ATOM 5310 N N . ARG A 1 661 ? -16.404 22.330 9.254 1.00 96.94 661 ARG A N 1
ATOM 5311 C CA . ARG A 1 661 ? -17.415 22.464 8.198 1.00 96.94 661 ARG A CA 1
ATOM 5312 C C . ARG A 1 661 ? -17.591 23.923 7.778 1.00 96.94 661 ARG A C 1
ATOM 5314 O O . ARG A 1 661 ? -17.586 24.190 6.578 1.00 96.94 661 ARG A O 1
ATOM 5321 N N . GLN A 1 662 ? -17.712 24.851 8.730 1.00 96.88 662 GLN A N 1
ATOM 5322 C CA . GLN A 1 662 ? -17.830 26.280 8.415 1.00 96.88 662 GLN A CA 1
ATOM 5323 C C . GLN A 1 662 ? -16.598 26.789 7.655 1.00 96.88 662 GLN A C 1
ATOM 5325 O O . GLN A 1 662 ? -16.730 27.528 6.679 1.00 96.88 662 GLN A O 1
ATOM 5330 N N . TYR A 1 663 ? -15.397 26.355 8.052 1.00 97.38 663 TYR A N 1
ATOM 5331 C CA . TYR A 1 663 ? -14.168 26.658 7.317 1.00 97.38 663 TYR A CA 1
ATOM 5332 C C . TYR A 1 663 ? -14.235 26.175 5.861 1.00 97.38 663 TYR A C 1
ATOM 5334 O O . TYR A 1 663 ? -13.970 26.955 4.946 1.00 97.38 663 TYR A O 1
ATOM 5342 N N . VAL A 1 664 ? -14.646 24.924 5.627 1.00 96.38 664 VAL A N 1
ATOM 5343 C CA . VAL A 1 664 ? -14.785 24.361 4.272 1.00 96.38 664 VAL A CA 1
ATOM 5344 C C . VAL A 1 664 ? -15.828 25.122 3.447 1.00 96.38 664 VAL A C 1
ATOM 5346 O O . VAL A 1 664 ? -15.580 25.427 2.278 1.00 96.38 664 VAL A O 1
ATOM 5349 N N . GLU A 1 665 ? -16.973 25.464 4.041 1.00 95.38 665 GLU A N 1
ATOM 5350 C CA . GLU A 1 665 ? -18.024 26.266 3.402 1.00 95.38 665 GLU A CA 1
ATOM 5351 C C . GLU A 1 665 ? -17.488 27.641 2.961 1.00 95.38 665 GLU A C 1
ATOM 5353 O O . GLU A 1 665 ? -17.724 28.060 1.824 1.00 95.38 665 GLU A O 1
ATOM 5358 N N . ILE A 1 666 ? -16.692 28.310 3.803 1.00 94.81 666 ILE A N 1
ATOM 5359 C CA . ILE A 1 666 ? -16.053 29.596 3.482 1.00 94.81 666 ILE A CA 1
ATOM 5360 C C . ILE A 1 666 ? -15.014 29.437 2.363 1.00 94.81 666 ILE A C 1
ATOM 5362 O O . ILE A 1 666 ? -15.077 30.157 1.363 1.00 94.81 666 ILE A O 1
ATOM 5366 N N . GLU A 1 667 ? -14.089 28.484 2.496 1.00 92.19 667 GLU A N 1
ATOM 5367 C CA . GLU A 1 667 ? -13.001 28.238 1.536 1.00 92.19 667 GLU A CA 1
ATOM 5368 C C . GLU A 1 667 ? -13.497 27.834 0.148 1.00 92.19 667 GLU A C 1
ATOM 5370 O O . GLU A 1 667 ? -12.847 28.120 -0.861 1.00 92.19 667 GLU A O 1
ATOM 5375 N N . CYS A 1 668 ? -14.645 27.160 0.088 1.00 91.81 668 CYS A N 1
ATOM 5376 C CA . CYS A 1 668 ? -15.256 26.721 -1.160 1.00 91.81 668 CYS A CA 1
ATOM 5377 C C . CYS A 1 668 ? -16.293 27.709 -1.707 1.00 91.81 668 CYS A C 1
ATOM 5379 O O . CYS A 1 668 ? -16.852 27.447 -2.776 1.00 91.81 668 CYS A O 1
ATOM 5381 N N . HIS A 1 669 ? -16.560 28.820 -1.010 1.00 91.81 669 HIS A N 1
ATOM 5382 C CA . HIS A 1 669 ? -17.654 29.750 -1.311 1.00 91.81 669 HIS A CA 1
ATOM 5383 C C . HIS A 1 669 ? -19.021 29.043 -1.422 1.00 91.81 669 HIS A C 1
ATOM 5385 O O . HIS A 1 669 ? -19.785 29.296 -2.352 1.00 91.81 669 HIS A O 1
ATOM 5391 N N . ASN A 1 670 ? -19.310 28.132 -0.487 1.00 89.38 670 ASN A N 1
ATOM 5392 C CA . ASN A 1 670 ? -20.484 27.244 -0.429 1.00 89.38 670 ASN A CA 1
ATOM 5393 C C . ASN A 1 670 ? -20.638 26.248 -1.592 1.00 89.38 670 ASN A C 1
ATOM 5395 O O . ASN A 1 670 ? -21.606 25.495 -1.635 1.00 89.38 670 ASN A O 1
ATOM 5399 N N . ASP A 1 671 ? -19.675 26.188 -2.508 1.00 91.31 671 ASP A N 1
ATOM 5400 C CA . ASP A 1 671 ? -19.675 25.264 -3.639 1.00 91.31 671 ASP A CA 1
ATOM 5401 C C . ASP A 1 671 ? -18.668 24.129 -3.381 1.00 91.31 671 ASP A C 1
ATOM 5403 O O . ASP A 1 671 ? -17.545 24.129 -3.889 1.00 91.31 671 ASP A O 1
ATOM 5407 N N . ILE A 1 672 ? -19.051 23.204 -2.495 1.00 93.38 672 ILE A N 1
ATOM 5408 C CA . ILE A 1 672 ? -18.223 22.089 -2.005 1.00 93.38 672 ILE A CA 1
ATOM 5409 C C . ILE A 1 672 ? -18.209 20.970 -3.054 1.00 93.38 672 ILE A C 1
ATOM 5411 O O . ILE A 1 672 ? -19.059 20.081 -3.041 1.00 93.38 672 ILE A O 1
ATOM 5415 N N . THR A 1 673 ? -17.266 21.026 -3.991 1.00 91.38 673 THR A N 1
ATOM 5416 C CA . THR A 1 673 ? -17.165 20.098 -5.130 1.00 91.38 673 THR A CA 1
ATOM 5417 C C . THR A 1 673 ? -15.922 19.227 -5.056 1.00 91.38 673 THR A C 1
ATOM 5419 O O . THR A 1 673 ? -14.947 19.560 -4.379 1.00 91.38 673 THR A O 1
ATOM 5422 N N . ALA A 1 674 ? -15.932 18.112 -5.791 1.00 89.00 674 ALA A N 1
ATOM 5423 C CA . ALA A 1 674 ? -14.822 17.173 -5.787 1.00 89.00 674 ALA A CA 1
ATOM 5424 C C . ALA A 1 674 ? -13.511 17.802 -6.293 1.00 89.00 674 ALA A C 1
ATOM 5426 O O . ALA A 1 674 ? -12.443 17.440 -5.813 1.00 89.00 674 ALA A O 1
ATOM 5427 N N . GLN A 1 675 ? -13.587 18.779 -7.208 1.00 89.19 675 GLN A N 1
ATOM 5428 C CA . GLN A 1 675 ? -12.422 19.462 -7.789 1.00 89.19 675 GLN A CA 1
ATOM 5429 C C . GLN A 1 675 ? -11.725 20.440 -6.829 1.00 89.19 675 GLN A C 1
ATOM 5431 O O . GLN A 1 675 ? -10.621 20.885 -7.128 1.00 89.19 675 GLN A O 1
ATOM 5436 N N . LYS A 1 676 ? -12.369 20.819 -5.716 1.00 91.12 676 LYS A N 1
ATOM 5437 C CA . LYS A 1 676 ? -11.801 21.740 -4.713 1.00 91.12 676 LYS A CA 1
ATOM 5438 C C . LYS A 1 676 ? -11.130 21.023 -3.543 1.00 91.12 676 LYS A C 1
ATOM 5440 O O . LYS A 1 676 ? -10.655 21.690 -2.628 1.00 91.12 676 LYS A O 1
ATOM 5445 N N . GLN A 1 677 ? -11.124 19.695 -3.559 1.00 91.06 677 GLN A N 1
ATOM 5446 C CA . GLN A 1 677 ? -10.421 18.892 -2.571 1.00 91.06 677 GLN A CA 1
ATOM 5447 C C . GLN A 1 677 ? -8.897 18.886 -2.834 1.00 91.06 677 GLN A C 1
ATOM 5449 O O . GLN A 1 677 ? -8.488 19.041 -3.987 1.00 91.06 677 GLN A O 1
ATOM 5454 N N . PRO A 1 678 ? -8.061 18.666 -1.804 1.00 93.44 678 PRO A N 1
ATOM 5455 C CA . PRO A 1 678 ? -8.439 18.613 -0.394 1.00 93.44 678 PRO A CA 1
ATOM 5456 C C . PRO A 1 678 ? -8.794 20.003 0.151 1.00 93.44 678 PRO A C 1
ATOM 5458 O O . PRO A 1 678 ? -8.261 21.020 -0.291 1.00 93.44 678 PRO A O 1
ATOM 5461 N N . PHE A 1 679 ? -9.737 20.061 1.094 1.00 94.38 679 PHE A N 1
ATOM 5462 C CA . PHE A 1 679 ? -10.217 21.331 1.652 1.00 94.38 679 PHE A CA 1
ATOM 5463 C C . PHE A 1 679 ? -9.279 21.886 2.722 1.00 94.38 679 PHE A C 1
ATOM 5465 O O . PHE A 1 679 ? -9.139 23.099 2.870 1.00 94.38 679 PHE A O 1
ATOM 5472 N N . PHE A 1 680 ? -8.632 20.992 3.459 1.00 95.50 680 PHE A N 1
ATOM 5473 C CA . PHE A 1 680 ? -7.585 21.290 4.422 1.00 95.50 680 PHE A CA 1
ATOM 5474 C C . PHE A 1 680 ? -6.433 20.303 4.231 1.00 95.50 680 PHE A C 1
ATOM 5476 O O . PHE A 1 680 ? -6.567 19.284 3.560 1.00 95.50 680 PHE A O 1
ATOM 5483 N N . ARG A 1 681 ? -5.274 20.612 4.810 1.00 94.31 681 ARG A N 1
ATOM 5484 C CA . ARG A 1 681 ? -4.114 19.718 4.765 1.00 94.31 681 ARG A CA 1
ATOM 5485 C C . ARG A 1 681 ? -4.280 18.596 5.784 1.00 94.31 681 ARG A C 1
ATOM 5487 O O . ARG A 1 681 ? -4.181 17.425 5.438 1.00 94.31 681 ARG A O 1
ATOM 5494 N N . GLU A 1 682 ? -4.511 18.977 7.036 1.00 96.50 682 GLU A N 1
ATOM 5495 C CA . GLU A 1 682 ? -4.530 18.060 8.172 1.00 96.50 682 GLU A CA 1
ATOM 5496 C C . GLU A 1 682 ? -5.415 18.615 9.296 1.00 96.50 682 GLU A C 1
ATOM 5498 O O . GLU A 1 682 ? -5.356 19.802 9.600 1.00 96.50 682 GLU A O 1
ATOM 5503 N N . LEU A 1 683 ? -6.220 17.766 9.924 1.00 98.25 683 LEU A N 1
ATOM 5504 C CA . LEU A 1 683 ? -6.890 17.997 11.195 1.00 98.25 683 LEU A CA 1
ATOM 5505 C C . LEU A 1 683 ? -6.228 17.071 12.215 1.00 98.25 683 LEU A C 1
ATOM 5507 O O . LEU A 1 683 ? -6.536 15.885 12.260 1.00 98.25 683 LEU A O 1
ATOM 5511 N N . ASN A 1 684 ? -5.292 17.605 12.995 1.00 98.12 684 ASN A N 1
ATOM 5512 C CA . ASN A 1 684 ? -4.557 16.857 14.013 1.00 98.12 684 ASN A CA 1
ATOM 5513 C C . ASN A 1 684 ? -5.330 16.877 15.338 1.00 98.12 684 ASN A C 1
ATOM 5515 O O . ASN A 1 684 ? -5.725 17.956 15.780 1.00 98.12 684 ASN A O 1
ATOM 5519 N N . LEU A 1 685 ? -5.529 15.721 15.974 1.00 98.62 685 LEU A N 1
ATOM 5520 C CA . LEU A 1 685 ? -6.174 15.581 17.281 1.00 98.62 685 LEU A CA 1
ATOM 5521 C C . LEU A 1 685 ? -5.224 14.875 18.252 1.00 98.62 685 LEU A C 1
ATOM 5523 O O . LEU A 1 685 ? -5.089 13.659 18.226 1.00 98.62 685 LEU A O 1
ATOM 5527 N N . GLU A 1 686 ? -4.592 15.633 19.139 1.00 98.50 686 GLU A N 1
ATOM 5528 C CA . GLU A 1 686 ? -3.769 15.113 20.230 1.00 98.50 686 GLU A CA 1
ATOM 5529 C C . GLU A 1 686 ? -4.675 14.828 21.438 1.00 98.50 686 GLU A C 1
ATOM 5531 O O . GLU A 1 686 ? -5.200 15.753 22.067 1.00 98.50 686 GLU A O 1
ATOM 5536 N N . ILE A 1 687 ? -4.884 13.549 21.753 1.00 98.50 687 ILE A N 1
ATOM 5537 C CA . ILE A 1 687 ? -5.775 13.089 22.823 1.00 98.50 687 ILE A CA 1
ATOM 5538 C C . ILE A 1 687 ? -4.956 12.381 23.893 1.00 98.50 687 ILE A C 1
ATOM 5540 O O . ILE A 1 687 ? -4.080 11.568 23.610 1.00 98.50 687 ILE A O 1
ATOM 5544 N N . THR A 1 688 ? -5.257 12.676 25.150 1.00 97.88 688 THR A N 1
ATOM 5545 C CA . THR A 1 688 ? -4.745 11.948 26.306 1.00 97.88 688 THR A CA 1
ATOM 5546 C C . THR A 1 688 ? -5.919 11.562 27.182 1.00 97.88 688 THR A C 1
ATOM 5548 O O . THR A 1 688 ? -6.649 12.437 27.639 1.00 97.88 688 THR A O 1
ATOM 5551 N N . VAL A 1 689 ? -6.141 10.269 27.391 1.00 97.38 689 VAL A N 1
ATOM 5552 C CA . VAL A 1 689 ? -7.346 9.779 28.073 1.00 97.38 689 VAL A CA 1
ATOM 5553 C C . VAL A 1 689 ? -7.055 8.500 28.849 1.00 97.38 689 VAL A C 1
ATOM 5555 O O . VAL A 1 689 ? -6.152 7.738 28.497 1.00 97.38 689 VAL A O 1
ATOM 5558 N N . SER A 1 690 ? -7.793 8.304 29.941 1.00 96.50 690 SER A N 1
ATOM 5559 C CA . SER A 1 690 ? -7.772 7.070 30.711 1.00 96.50 690 SER A CA 1
ATOM 5560 C C . SER A 1 690 ? -8.921 6.175 30.288 1.00 96.50 690 SER A C 1
ATOM 5562 O O . SER A 1 690 ? -10.074 6.559 30.417 1.00 96.50 690 SER A O 1
ATOM 5564 N N . ASP A 1 691 ? -8.591 5.020 29.714 1.00 95.56 691 ASP A N 1
ATOM 5565 C CA . ASP A 1 691 ? -9.557 3.999 29.316 1.00 95.56 691 ASP A CA 1
ATOM 5566 C C . ASP A 1 691 ? -8.834 2.657 29.090 1.00 95.56 691 ASP A C 1
ATOM 5568 O O . ASP A 1 691 ? -7.608 2.561 29.251 1.00 95.56 691 ASP A O 1
ATOM 5572 N N . ILE A 1 692 ? -9.586 1.610 28.751 1.00 94.69 692 ILE A N 1
A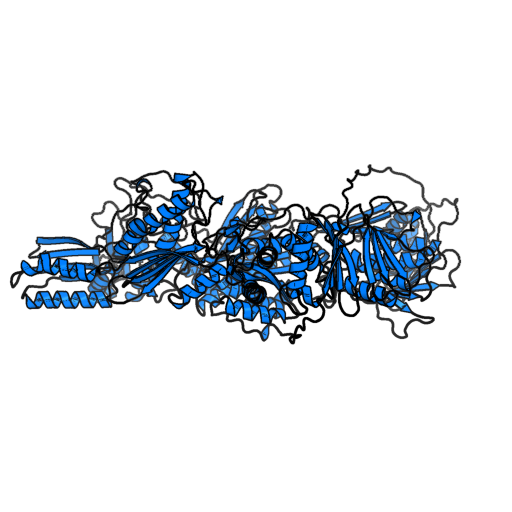TOM 5573 C CA . ILE A 1 692 ? -9.036 0.271 28.543 1.00 94.69 692 ILE A CA 1
ATOM 5574 C C . ILE A 1 692 ? -8.263 0.153 27.227 1.00 94.69 692 ILE A C 1
ATOM 5576 O O . ILE A 1 692 ? -8.715 0.570 26.163 1.00 94.69 692 ILE A O 1
ATOM 5580 N N . ASP A 1 693 ? -7.101 -0.487 27.311 1.00 95.19 693 ASP A N 1
ATOM 5581 C CA . ASP A 1 693 ? -6.271 -0.824 26.154 1.00 95.19 693 ASP A CA 1
ATOM 5582 C C . ASP A 1 693 ? -5.267 -1.900 26.572 1.00 95.19 693 ASP A C 1
ATOM 5584 O O . ASP A 1 693 ? -4.302 -1.610 27.290 1.00 95.19 693 ASP A O 1
ATOM 5588 N N . TYR A 1 694 ? -5.556 -3.159 26.234 1.00 93.38 694 TYR A N 1
ATOM 5589 C CA . TYR A 1 694 ? -4.713 -4.292 26.603 1.00 93.38 694 TYR A CA 1
ATOM 5590 C C . TYR A 1 694 ? -4.846 -5.484 25.653 1.00 93.38 694 TYR A C 1
ATOM 5592 O O . TYR A 1 694 ? -5.926 -5.830 25.168 1.00 93.38 694 TYR A O 1
ATOM 5600 N N . LYS A 1 695 ? -3.719 -6.166 25.445 1.00 93.56 695 LYS A N 1
ATOM 5601 C CA . LYS A 1 695 ? -3.613 -7.374 24.625 1.00 93.56 695 LYS A CA 1
ATOM 5602 C C . LYS A 1 695 ? -4.136 -8.609 25.357 1.00 93.56 695 LYS A C 1
ATOM 5604 O O . LYS A 1 695 ? -3.895 -8.775 26.555 1.00 93.56 695 LYS A O 1
ATOM 5609 N N . LEU A 1 696 ? -4.791 -9.509 24.628 1.00 92.94 696 LEU A N 1
ATOM 5610 C CA . LEU A 1 696 ? -5.178 -10.825 25.129 1.00 92.94 696 LEU A CA 1
ATOM 5611 C C . LEU A 1 696 ? -4.081 -11.878 24.879 1.00 92.94 696 LEU A C 1
ATOM 5613 O O . LEU A 1 696 ? -3.354 -11.801 23.890 1.00 92.94 696 LEU A O 1
ATOM 5617 N N . PRO A 1 697 ? -3.972 -12.923 25.722 1.00 89.81 697 PRO A N 1
ATOM 5618 C CA . PRO A 1 697 ? -3.026 -14.026 25.519 1.00 89.81 697 PRO A CA 1
ATOM 5619 C C . PRO A 1 697 ? -3.480 -15.018 24.426 1.00 89.81 697 PRO A C 1
ATOM 5621 O O . PRO A 1 697 ? -3.101 -16.185 24.451 1.00 89.81 697 PRO A O 1
ATOM 5624 N N . ILE A 1 698 ? -4.334 -14.582 23.497 1.00 89.94 698 ILE A N 1
ATOM 5625 C CA . ILE A 1 698 ? -4.982 -15.404 22.473 1.00 89.94 698 ILE A CA 1
ATOM 5626 C C . ILE A 1 698 ? -4.754 -14.723 21.118 1.00 89.94 698 ILE A C 1
ATOM 5628 O O . ILE A 1 698 ? -5.102 -13.555 20.944 1.00 89.94 698 ILE A O 1
ATOM 5632 N N . ARG A 1 699 ? -4.159 -15.450 20.161 1.00 90.62 699 ARG A N 1
ATOM 5633 C CA . ARG A 1 699 ? -3.821 -14.963 18.807 1.00 90.62 699 ARG A CA 1
ATOM 5634 C C . ARG A 1 699 ? -3.122 -13.586 18.822 1.00 90.62 699 ARG A C 1
ATOM 5636 O O . ARG A 1 699 ? -1.980 -13.479 19.278 1.00 90.62 699 ARG A O 1
ATOM 5643 N N . LYS A 1 700 ? -3.787 -12.562 18.276 1.00 92.12 700 LYS A N 1
ATOM 5644 C CA . LYS A 1 700 ? -3.402 -11.141 18.260 1.00 92.12 700 LYS A CA 1
ATOM 5645 C C . LYS A 1 700 ? -4.540 -10.251 18.758 1.00 92.12 700 LYS A C 1
ATOM 5647 O O . LYS A 1 700 ? -4.517 -9.052 18.521 1.00 92.12 700 LYS A O 1
ATOM 5652 N N . ASP A 1 701 ? -5.523 -10.840 19.442 1.00 93.44 701 ASP A N 1
ATOM 5653 C CA . ASP A 1 701 ? -6.711 -10.115 19.872 1.00 93.44 701 ASP A CA 1
ATOM 5654 C C . ASP A 1 701 ? -6.364 -9.034 20.908 1.00 93.44 701 ASP A C 1
ATOM 5656 O O . ASP A 1 701 ? -5.556 -9.231 21.825 1.00 93.44 701 ASP A O 1
ATOM 5660 N N . LEU A 1 702 ? -7.030 -7.893 20.762 1.00 93.81 702 LEU A N 1
ATOM 5661 C CA . LEU A 1 702 ? -6.879 -6.698 21.580 1.00 93.81 702 LEU A CA 1
ATOM 5662 C C . LEU A 1 702 ? -8.252 -6.312 22.143 1.00 93.81 702 LEU A C 1
ATOM 5664 O O . LEU A 1 702 ? -9.258 -6.410 21.446 1.00 93.81 702 LEU A O 1
ATOM 5668 N N . ILE A 1 703 ? -8.298 -5.859 23.398 1.00 94.44 703 ILE A N 1
ATOM 5669 C CA . ILE A 1 703 ? -9.459 -5.147 23.944 1.00 94.44 703 ILE A CA 1
ATOM 5670 C C . ILE A 1 703 ? -9.023 -3.706 24.175 1.00 94.44 703 ILE A C 1
ATOM 5672 O O . ILE A 1 703 ? -8.290 -3.423 25.126 1.00 94.44 703 ILE A O 1
ATOM 5676 N N . SER A 1 704 ? -9.468 -2.808 23.298 1.00 95.75 704 SER A N 1
ATOM 5677 C CA . SER A 1 704 ? -9.072 -1.403 23.336 1.00 95.75 704 SER A CA 1
ATOM 5678 C C . SER A 1 704 ? -10.195 -0.487 22.884 1.00 95.75 704 SER A C 1
ATOM 5680 O O . SER A 1 704 ? -10.580 -0.468 21.718 1.00 95.75 704 SER A O 1
ATOM 5682 N N . THR A 1 705 ? -10.700 0.321 23.811 1.00 96.25 705 THR A N 1
ATOM 5683 C CA . THR A 1 705 ? -11.631 1.404 23.477 1.00 96.25 705 THR A CA 1
ATOM 5684 C C . THR A 1 705 ? -10.904 2.584 22.835 1.00 96.25 705 THR A C 1
ATOM 5686 O O . THR A 1 705 ? -11.533 3.392 22.151 1.00 96.25 705 THR A O 1
ATOM 5689 N N . LEU A 1 706 ? -9.585 2.678 23.033 1.00 97.25 706 LEU A N 1
ATOM 5690 C CA . LEU A 1 706 ? -8.739 3.719 22.463 1.00 97.25 706 LEU A CA 1
ATOM 5691 C C . LEU A 1 706 ? -8.455 3.472 20.978 1.00 97.25 706 LEU A C 1
ATOM 5693 O O . LEU A 1 706 ? -8.588 4.407 20.190 1.00 97.25 706 LEU A O 1
ATOM 5697 N N . ASP A 1 707 ? -8.164 2.227 20.589 1.00 97.31 707 ASP A N 1
ATOM 5698 C CA . ASP A 1 707 ? -8.073 1.835 19.176 1.00 97.31 707 ASP A CA 1
ATOM 5699 C C . ASP A 1 707 ? -9.437 2.019 18.483 1.00 97.31 707 ASP A C 1
ATOM 5701 O O . ASP A 1 707 ? -9.527 2.651 17.434 1.00 97.31 707 ASP A O 1
ATOM 5705 N N . ALA A 1 708 ? -10.539 1.610 19.127 1.00 96.44 708 ALA A N 1
ATOM 5706 C CA . ALA A 1 708 ? -11.889 1.847 18.606 1.00 96.44 708 ALA A CA 1
ATOM 5707 C C . ALA A 1 708 ? -12.200 3.347 18.404 1.00 96.44 708 ALA A C 1
ATOM 5709 O O . ALA A 1 708 ? -12.733 3.735 17.362 1.00 96.44 708 ALA A O 1
ATOM 5710 N N . LEU A 1 709 ? -11.833 4.214 19.362 1.00 97.81 709 LEU A N 1
ATOM 5711 C CA . LEU A 1 709 ? -12.014 5.666 19.231 1.00 97.81 709 LEU A CA 1
ATOM 5712 C C . LEU A 1 709 ? -11.138 6.252 18.112 1.00 97.81 709 LEU A C 1
ATOM 5714 O O . LEU A 1 709 ? -11.587 7.143 17.387 1.00 97.81 709 LEU A O 1
ATOM 5718 N N . HIS A 1 710 ? -9.902 5.770 17.966 1.00 97.81 710 HIS A N 1
ATOM 5719 C CA . HIS A 1 710 ? -9.010 6.166 16.877 1.00 97.81 710 HIS A CA 1
ATOM 5720 C C . HIS A 1 710 ? -9.670 5.898 15.514 1.00 97.81 710 HIS A C 1
ATOM 5722 O O . HIS A 1 710 ? -9.741 6.788 14.660 1.00 97.81 710 HIS A O 1
ATOM 5728 N N . GLU A 1 711 ? -10.231 4.702 15.345 1.00 96.50 711 GLU A N 1
ATOM 5729 C CA . GLU A 1 711 ? -10.956 4.296 14.144 1.00 96.50 711 GLU A CA 1
ATOM 5730 C C . GLU A 1 711 ? -12.238 5.116 13.927 1.00 96.50 711 GLU A C 1
ATOM 5732 O O . GLU A 1 711 ? -12.495 5.585 12.813 1.00 96.50 711 GLU A O 1
ATOM 5737 N N . ASP A 1 712 ? -13.040 5.327 14.979 1.00 97.06 712 ASP A N 1
ATOM 5738 C CA . ASP A 1 712 ? -14.252 6.161 14.964 1.00 97.06 712 ASP A CA 1
ATOM 5739 C C . ASP A 1 712 ? -13.960 7.590 14.479 1.00 97.06 712 ASP A C 1
ATOM 5741 O O . ASP A 1 712 ? -14.609 8.068 13.545 1.00 97.06 712 ASP A O 1
ATOM 5745 N N . ILE A 1 713 ? -12.954 8.264 15.049 1.00 97.81 713 ILE A N 1
ATOM 5746 C CA . ILE A 1 713 ? -12.584 9.634 14.654 1.00 97.81 713 ILE A CA 1
ATOM 5747 C C . ILE A 1 713 ? -12.258 9.690 13.159 1.00 97.81 713 ILE A C 1
ATOM 5749 O O . ILE A 1 713 ? -12.752 10.578 12.452 1.00 97.81 713 ILE A O 1
ATOM 5753 N N . TYR A 1 714 ? -11.464 8.736 12.669 1.00 95.88 714 TYR A N 1
ATOM 5754 C CA . TYR A 1 714 ? -11.035 8.708 11.277 1.00 95.88 714 TYR A CA 1
ATOM 5755 C C . TYR A 1 714 ? -12.190 8.406 10.312 1.00 95.88 714 TYR A C 1
ATOM 5757 O O . TYR A 1 714 ? -12.530 9.240 9.468 1.00 95.88 714 TYR A O 1
ATOM 5765 N N . PHE A 1 715 ? -12.833 7.240 10.426 1.00 94.06 715 PHE A N 1
ATOM 5766 C CA . PHE A 1 715 ? -13.817 6.803 9.431 1.00 94.06 715 PHE A CA 1
ATOM 5767 C C . PHE A 1 715 ? -15.121 7.589 9.490 1.00 94.06 715 PHE A C 1
ATOM 5769 O O . PHE A 1 715 ? -15.672 7.913 8.435 1.00 94.06 715 PHE A O 1
ATOM 5776 N N . VAL A 1 716 ? -15.611 7.934 10.684 1.00 94.69 716 VAL A N 1
ATOM 5777 C CA . VAL A 1 716 ? -16.810 8.775 10.802 1.00 94.69 716 VAL A CA 1
ATOM 5778 C C . VAL A 1 716 ? -16.498 10.203 10.358 1.00 94.69 716 VAL A C 1
ATOM 5780 O O . VAL A 1 716 ? -17.334 10.830 9.712 1.00 94.69 716 VAL A O 1
ATOM 5783 N N . GLY A 1 717 ? -15.277 10.696 10.593 1.00 95.19 717 GLY A N 1
ATOM 5784 C CA . GLY A 1 717 ? -14.806 11.969 10.044 1.00 95.19 717 GLY A CA 1
ATOM 5785 C C . GLY A 1 717 ? -14.816 11.994 8.513 1.00 95.19 717 GLY A C 1
ATOM 5786 O O . GLY A 1 717 ? -15.383 12.902 7.904 1.00 95.19 717 GLY A O 1
ATOM 5787 N N . LEU A 1 718 ? -14.262 10.967 7.860 1.00 93.00 718 LEU A N 1
ATOM 5788 C CA . LEU A 1 718 ? -14.340 10.830 6.399 1.00 93.00 718 LEU A CA 1
ATOM 5789 C C . LEU A 1 718 ? -15.790 10.767 5.910 1.00 93.00 718 LEU A C 1
ATOM 5791 O O . LEU A 1 718 ? -16.134 11.338 4.869 1.00 93.00 718 LEU A O 1
ATOM 5795 N N . ASP A 1 719 ? -16.647 10.081 6.660 1.00 91.94 719 ASP A N 1
ATOM 5796 C CA . ASP A 1 719 ? -18.048 9.934 6.311 1.00 91.94 719 ASP A CA 1
ATOM 5797 C C . ASP A 1 719 ? -18.860 11.231 6.473 1.00 91.94 719 ASP A C 1
ATOM 5799 O O . ASP A 1 719 ? -19.737 11.551 5.661 1.00 91.94 719 ASP A O 1
ATOM 5803 N N . PHE A 1 720 ? -18.507 12.043 7.468 1.00 94.69 720 PHE A N 1
ATOM 5804 C CA . PHE A 1 720 ? -19.041 13.386 7.652 1.00 94.69 720 PHE A CA 1
ATOM 5805 C C . PHE A 1 720 ? -18.796 14.247 6.405 1.00 94.69 720 PHE A C 1
ATOM 5807 O O . PHE A 1 720 ? -19.736 14.836 5.868 1.00 94.69 720 PHE A O 1
ATOM 5814 N N . PHE A 1 721 ? -17.568 14.268 5.870 1.00 94.19 721 PHE A N 1
ATOM 5815 C CA . PHE A 1 721 ? -17.250 15.055 4.670 1.00 94.19 721 PHE A CA 1
ATOM 5816 C C . PHE A 1 721 ? -17.845 14.476 3.381 1.00 94.19 721 PHE A C 1
ATOM 5818 O O . PHE A 1 721 ? -18.279 15.240 2.515 1.00 94.19 721 PHE A O 1
ATOM 5825 N N . ARG A 1 722 ? -17.941 13.145 3.258 1.00 91.31 722 ARG A N 1
ATOM 5826 C CA . ARG A 1 722 ? -18.706 12.497 2.174 1.00 91.31 722 ARG A CA 1
ATOM 5827 C C . ARG A 1 722 ? -20.152 12.973 2.172 1.00 91.31 722 ARG A C 1
ATOM 5829 O O . ARG A 1 722 ? -20.660 13.405 1.139 1.00 91.31 722 ARG A O 1
ATOM 5836 N N . THR A 1 723 ? -20.789 12.922 3.339 1.00 92.12 723 THR A N 1
ATOM 5837 C CA . THR A 1 723 ? -22.178 13.340 3.535 1.00 92.12 723 THR A CA 1
ATOM 5838 C C . THR A 1 723 ? -22.349 14.833 3.254 1.00 92.12 723 THR A C 1
ATOM 5840 O O . THR A 1 723 ? -23.293 15.209 2.558 1.00 92.12 723 THR A O 1
ATOM 5843 N N . LEU A 1 724 ? -21.406 15.674 3.698 1.00 92.88 724 LEU A N 1
ATOM 5844 C CA . LEU A 1 724 ? -21.384 17.108 3.398 1.00 92.88 724 LEU A CA 1
ATOM 5845 C C . LEU A 1 724 ? -21.400 17.372 1.888 1.00 92.88 724 LEU A C 1
ATOM 5847 O O . LEU A 1 724 ? -22.225 18.145 1.409 1.00 92.88 724 LEU A O 1
ATOM 5851 N N . GLY A 1 725 ? -20.535 16.700 1.127 1.00 92.00 725 GLY A N 1
ATOM 5852 C CA . GLY A 1 725 ? -20.493 16.811 -0.331 1.00 92.00 725 GLY A CA 1
ATOM 5853 C C . GLY A 1 725 ? -21.802 16.444 -1.016 1.00 92.00 725 GLY A C 1
ATOM 5854 O O . GLY A 1 725 ? -22.333 17.210 -1.820 1.00 92.00 725 GLY A O 1
ATOM 5855 N N . LEU A 1 726 ? -22.362 15.288 -0.656 1.00 90.44 726 LEU A N 1
ATOM 5856 C CA . LEU A 1 726 ? -23.610 14.797 -1.243 1.00 90.44 726 LEU A CA 1
ATOM 5857 C C . LEU A 1 726 ? -24.783 15.733 -0.949 1.00 90.44 726 LEU A C 1
ATOM 5859 O O . LEU A 1 726 ? -25.588 15.998 -1.838 1.00 90.44 726 LEU A O 1
ATOM 5863 N N . ARG A 1 727 ? -24.877 16.248 0.284 1.00 89.75 727 ARG A N 1
ATOM 5864 C CA . ARG A 1 727 ? -25.949 17.164 0.703 1.00 89.75 727 ARG A CA 1
ATOM 5865 C C . ARG A 1 727 ? -25.813 18.548 0.072 1.00 89.75 727 ARG A C 1
ATOM 5867 O O . ARG A 1 727 ? -26.834 19.157 -0.231 1.00 89.75 727 ARG A O 1
ATOM 5874 N N . SER A 1 728 ? -24.587 19.037 -0.113 1.00 90.44 728 SER A N 1
ATOM 5875 C CA . SER A 1 728 ? -24.334 20.402 -0.586 1.00 90.44 728 SER A CA 1
ATOM 5876 C C . SER A 1 728 ? -24.263 20.519 -2.111 1.00 90.44 728 SER A C 1
ATOM 5878 O O . SER A 1 728 ? -24.774 21.488 -2.665 1.00 90.44 728 SER A O 1
ATOM 5880 N N . SER A 1 729 ? -23.648 19.557 -2.805 1.00 89.50 729 SER A N 1
ATOM 5881 C CA . SER A 1 729 ? -23.402 19.627 -4.258 1.00 89.50 729 SER A CA 1
ATOM 5882 C C . SER A 1 729 ? -23.782 18.360 -5.030 1.00 89.50 729 SER A C 1
ATOM 5884 O O . SER A 1 729 ? -23.646 18.324 -6.254 1.00 89.50 729 SER A O 1
ATOM 5886 N N . GLY A 1 730 ? -24.238 17.305 -4.346 1.00 89.44 730 GLY A N 1
ATOM 5887 C CA . GLY A 1 730 ? -24.510 16.003 -4.960 1.00 89.44 730 GLY A CA 1
ATOM 5888 C C . GLY A 1 730 ? -23.251 15.251 -5.407 1.00 89.44 730 GLY A C 1
ATOM 5889 O O . GLY A 1 730 ? -23.364 14.229 -6.080 1.00 89.44 730 GLY A O 1
ATOM 5890 N N . GLN A 1 731 ? -22.053 15.736 -5.059 1.00 89.62 731 GLN A N 1
ATOM 5891 C CA . GLN A 1 731 ? -20.787 15.089 -5.399 1.00 89.62 731 GLN A CA 1
ATOM 5892 C C . GLN A 1 731 ? -20.190 14.369 -4.189 1.00 89.62 731 GLN A C 1
ATOM 5894 O O . GLN A 1 731 ? -20.224 14.860 -3.062 1.00 89.62 731 GLN A O 1
ATOM 5899 N N . LYS A 1 732 ? -19.587 13.203 -4.431 1.00 85.19 732 LYS A N 1
ATOM 5900 C CA . LYS A 1 732 ? -18.869 12.450 -3.403 1.00 85.19 732 LYS A CA 1
ATOM 5901 C C . LYS A 1 732 ? -17.511 13.100 -3.133 1.00 85.19 732 LYS A C 1
ATOM 5903 O O . LYS A 1 732 ? -16.666 13.162 -4.022 1.00 85.19 732 LYS A O 1
ATOM 5908 N N . ILE A 1 733 ? -17.298 13.521 -1.893 1.00 89.50 733 ILE A N 1
ATOM 5909 C CA . ILE A 1 733 ? -16.000 13.975 -1.380 1.00 89.50 733 ILE A CA 1
ATOM 5910 C C . ILE A 1 733 ? -15.248 12.755 -0.855 1.00 89.50 733 ILE A C 1
ATOM 5912 O O . ILE A 1 733 ? -15.793 11.972 -0.088 1.00 89.50 733 ILE A O 1
ATOM 5916 N N . SER A 1 734 ? -14.020 12.545 -1.305 1.00 84.12 734 SER A N 1
ATOM 5917 C CA . SER A 1 734 ? -13.208 11.367 -0.988 1.00 84.12 734 SER A CA 1
ATOM 5918 C C . SER A 1 734 ? -11.869 11.695 -0.336 1.00 84.12 734 SER A C 1
ATOM 5920 O O . SER A 1 734 ? -11.226 10.775 0.147 1.00 84.12 734 SER A O 1
ATOM 5922 N N . GLU A 1 735 ? -11.456 12.960 -0.338 1.00 91.75 735 GLU A N 1
ATOM 5923 C CA . GLU A 1 735 ? -10.152 13.434 0.134 1.00 91.75 735 GLU A CA 1
ATOM 5924 C C . GLU A 1 735 ? -10.306 14.813 0.822 1.00 91.75 735 GLU A C 1
ATOM 5926 O O . GLU A 1 735 ? -9.826 15.819 0.317 1.00 91.75 735 GLU A O 1
ATOM 5931 N N . PRO A 1 736 ? -11.029 14.939 1.953 1.00 94.00 736 PRO A N 1
ATOM 5932 C CA . PRO A 1 736 ? -11.229 16.247 2.595 1.00 94.00 736 PRO A CA 1
ATOM 5933 C C . PRO A 1 736 ? -9.923 16.895 3.100 1.00 94.00 736 PRO A C 1
ATOM 5935 O O . PRO A 1 736 ? -9.860 18.120 3.222 1.00 94.00 736 PRO A O 1
ATOM 5938 N N . GLY A 1 737 ? -8.898 16.080 3.352 1.00 95.12 737 GLY A N 1
ATOM 5939 C CA . GLY A 1 737 ? -7.684 16.379 4.107 1.00 95.12 737 GLY A CA 1
ATOM 5940 C C . GLY A 1 737 ? -7.432 15.261 5.128 1.00 95.12 737 GLY A C 1
ATOM 5941 O O . GLY A 1 737 ? -8.346 14.492 5.439 1.00 95.12 737 GLY A O 1
ATOM 5942 N N . LEU A 1 738 ? -6.209 15.137 5.653 1.00 96.31 738 LEU A N 1
ATOM 5943 C CA . LEU A 1 738 ? -5.881 14.085 6.625 1.00 96.31 738 LEU A CA 1
ATOM 5944 C C . LEU A 1 738 ? -6.557 14.363 7.975 1.00 96.31 738 LEU A C 1
ATOM 5946 O O . LEU A 1 738 ? -6.336 15.418 8.553 1.00 96.31 738 LEU A O 1
ATOM 5950 N N . ILE A 1 739 ? -7.344 13.431 8.508 1.00 97.75 739 ILE A N 1
ATOM 5951 C CA . ILE A 1 739 ? -7.873 13.503 9.881 1.00 97.75 739 ILE A CA 1
ATOM 5952 C C . ILE A 1 739 ? -6.990 12.604 10.741 1.00 97.75 739 ILE A C 1
ATOM 5954 O O . ILE A 1 739 ? -7.028 11.393 10.565 1.00 97.75 739 ILE A O 1
ATOM 5958 N N . LEU A 1 740 ? -6.177 13.186 11.621 1.00 97.69 740 LEU A N 1
ATOM 5959 C CA . LEU A 1 740 ? -5.088 12.504 12.319 1.00 97.69 740 LEU A CA 1
ATOM 5960 C C . LEU A 1 740 ? -5.329 12.444 13.837 1.00 97.69 740 LEU A C 1
ATOM 5962 O O . LEU A 1 740 ? -4.918 13.364 14.547 1.00 97.69 740 LEU A O 1
ATOM 5966 N N . PRO A 1 741 ? -5.981 11.390 14.359 1.00 97.88 741 PRO A N 1
ATOM 5967 C CA . PRO A 1 741 ? -6.028 11.131 15.793 1.00 97.88 741 PRO A CA 1
ATOM 5968 C C . PRO A 1 741 ? -4.689 10.584 16.312 1.00 97.88 741 PRO A C 1
ATOM 5970 O O . PRO A 1 741 ? -4.178 9.583 15.825 1.00 97.88 741 PRO A O 1
ATOM 5973 N N . LYS A 1 742 ? -4.140 11.226 17.345 1.00 97.88 742 LYS A N 1
ATOM 5974 C CA . LYS A 1 742 ? -2.970 10.789 18.120 1.00 97.88 742 LYS A CA 1
ATOM 5975 C C . LYS A 1 742 ? -3.404 10.566 19.560 1.00 97.88 742 LYS A C 1
ATOM 5977 O O . LYS A 1 742 ? -3.483 11.516 20.342 1.00 97.88 742 LYS A O 1
ATOM 5982 N N . ILE A 1 743 ? -3.745 9.326 19.893 1.00 97.75 743 ILE A N 1
ATOM 5983 C CA . ILE A 1 743 ? -4.319 8.976 21.195 1.00 97.75 743 ILE A CA 1
ATOM 5984 C C . ILE A 1 743 ? -3.242 8.357 22.082 1.00 97.75 743 ILE A C 1
ATOM 5986 O O . ILE A 1 743 ? -2.615 7.367 21.718 1.00 97.75 743 ILE A O 1
ATOM 5990 N N . ASN A 1 744 ? -3.059 8.946 23.261 1.00 96.19 744 ASN A N 1
ATOM 5991 C CA . ASN A 1 744 ? -2.132 8.486 24.282 1.00 96.19 744 ASN A CA 1
ATOM 5992 C C . ASN A 1 744 ? -2.892 8.056 25.534 1.00 96.19 744 ASN A C 1
ATOM 5994 O O . ASN A 1 744 ? -3.698 8.812 26.089 1.00 96.19 744 ASN A O 1
ATOM 5998 N N . LYS A 1 745 ? -2.597 6.852 26.014 1.00 95.25 745 LYS A N 1
ATOM 5999 C CA . LYS A 1 745 ? -3.176 6.329 27.247 1.00 95.25 745 LYS A CA 1
ATOM 6000 C C . LYS A 1 745 ? -2.545 6.983 28.478 1.00 95.25 745 LYS A C 1
ATOM 6002 O O . LYS A 1 745 ? -1.324 7.051 28.610 1.00 95.25 745 LYS A O 1
ATOM 6007 N N . VAL A 1 746 ? -3.379 7.387 29.432 1.00 94.75 746 VAL A N 1
ATOM 6008 C CA . VAL A 1 746 ? -2.983 7.706 30.817 1.00 94.75 746 VAL A CA 1
ATOM 6009 C C . VAL A 1 746 ? -3.818 6.897 31.806 1.00 94.75 746 VAL A C 1
ATOM 6011 O O . VAL A 1 746 ? -4.806 6.280 31.430 1.00 94.75 746 VAL A O 1
ATOM 6014 N N . LEU A 1 747 ? -3.429 6.865 33.082 1.00 93.38 747 LEU A N 1
ATOM 6015 C CA . LEU A 1 747 ? -4.166 6.142 34.124 1.00 93.38 747 LEU A CA 1
ATOM 6016 C C . LEU A 1 747 ? -4.724 7.100 35.179 1.00 93.38 747 LEU A C 1
ATOM 6018 O O . LEU A 1 747 ? -3.977 7.913 35.731 1.00 93.38 747 LEU A O 1
ATOM 6022 N N . GLY A 1 748 ? -6.020 6.967 35.480 1.00 91.81 748 GLY A N 1
ATOM 6023 C CA . GLY A 1 748 ? -6.695 7.644 36.588 1.00 91.81 748 GLY A CA 1
ATOM 6024 C C . GLY A 1 748 ? -6.756 9.166 36.455 1.00 91.81 748 GLY A C 1
ATOM 6025 O O . GLY A 1 748 ? -6.643 9.874 37.459 1.00 91.81 748 GLY A O 1
ATOM 6026 N N . GLN A 1 749 ? -6.851 9.676 35.227 1.00 92.25 749 GLN A N 1
ATOM 6027 C CA . GLN A 1 749 ? -6.839 11.106 34.922 1.00 92.25 749 GLN A CA 1
ATOM 6028 C C . GLN A 1 749 ? -7.920 11.455 33.901 1.00 92.25 749 GLN A C 1
ATOM 6030 O O . GLN A 1 749 ? -8.222 10.666 33.012 1.00 92.25 749 GLN A O 1
ATOM 6035 N N . GLY A 1 750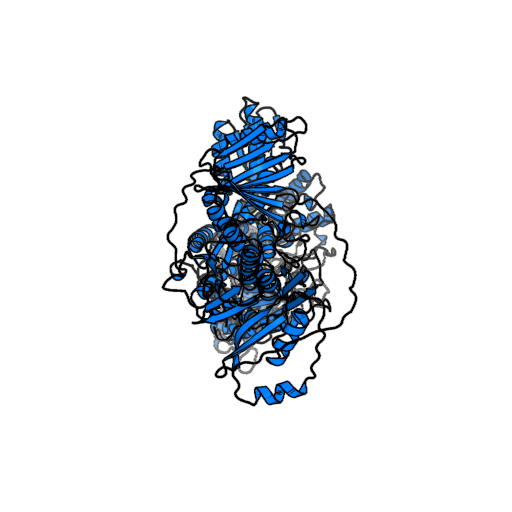 ? -8.455 12.674 34.017 1.00 93.50 750 GLY A N 1
ATOM 6036 C CA . GLY A 1 750 ? -9.447 13.191 33.079 1.00 93.50 750 GLY A CA 1
ATOM 6037 C C . GLY A 1 750 ? -8.907 13.358 31.656 1.00 93.50 750 GLY A C 1
ATOM 6038 O O . GLY A 1 750 ? -7.706 13.600 31.485 1.00 93.50 750 GLY A O 1
ATOM 6039 N N . PRO A 1 751 ? -9.788 13.262 30.647 1.00 97.44 751 PRO A N 1
ATOM 6040 C CA . PRO A 1 751 ? -9.414 13.416 29.250 1.00 97.44 751 PRO A CA 1
ATOM 6041 C C . PRO A 1 751 ? -8.874 14.818 28.952 1.00 97.44 751 PRO A C 1
ATOM 6043 O O . PRO A 1 751 ? -9.329 15.823 29.501 1.00 97.44 751 PRO A O 1
ATOM 6046 N N . LYS A 1 752 ? -7.932 14.884 28.015 1.00 98.25 752 LYS A N 1
ATOM 6047 C CA . LYS A 1 752 ? -7.424 16.114 27.407 1.00 98.25 752 LYS A CA 1
ATOM 6048 C C . LYS A 1 752 ? -7.423 15.955 25.900 1.00 98.25 752 LYS A C 1
ATOM 6050 O O . LYS A 1 752 ? -6.968 14.937 25.388 1.00 98.25 752 LYS A O 1
ATOM 6055 N N . LEU A 1 753 ? -7.904 16.973 25.204 1.00 98.25 753 LEU A N 1
ATOM 6056 C CA . LEU A 1 753 ? -7.938 17.035 23.752 1.00 98.25 753 LEU A CA 1
ATOM 6057 C C . LEU A 1 753 ? -7.380 18.379 23.305 1.00 98.25 753 LEU A C 1
ATOM 6059 O O . LEU A 1 753 ? -7.870 19.436 23.710 1.00 98.25 753 LEU A O 1
ATOM 6063 N N . LYS A 1 754 ? -6.387 18.329 22.426 1.00 98.56 754 LYS A N 1
ATOM 6064 C CA . LYS A 1 754 ? -5.940 19.471 21.643 1.00 98.56 754 LYS A CA 1
ATOM 6065 C C . LYS A 1 754 ? -6.128 19.134 20.174 1.00 98.56 754 LYS A C 1
ATOM 6067 O O . LYS A 1 754 ? -5.525 18.191 19.678 1.00 98.56 754 LYS A O 1
ATOM 6072 N N . ALA A 1 755 ? -6.945 19.912 19.479 1.00 98.62 755 ALA A N 1
ATOM 6073 C CA . ALA A 1 755 ? -7.123 19.764 18.041 1.00 98.62 755 ALA A CA 1
ATOM 6074 C C . ALA A 1 755 ? -6.528 20.965 17.307 1.00 98.62 755 ALA A C 1
ATOM 6076 O O . ALA A 1 755 ? -6.526 22.086 17.819 1.00 98.62 755 ALA A O 1
ATOM 6077 N N . THR A 1 756 ? -5.990 20.753 16.112 1.00 98.75 756 THR A N 1
ATOM 6078 C CA . THR A 1 756 ? -5.445 21.824 15.272 1.00 98.75 756 THR A CA 1
ATOM 6079 C C . THR A 1 756 ? -5.741 21.537 13.809 1.00 98.75 756 THR A C 1
ATOM 6081 O O . THR A 1 756 ? -5.379 20.485 13.286 1.00 98.75 756 THR A O 1
ATOM 6084 N N . LEU A 1 757 ? -6.405 22.484 13.149 1.00 98.62 757 LEU A N 1
ATOM 6085 C CA . LEU A 1 757 ? -6.659 22.441 11.715 1.00 98.62 757 LEU A CA 1
ATOM 6086 C C . LEU A 1 757 ? -5.531 23.169 10.982 1.00 98.62 757 LEU A C 1
ATOM 6088 O O . LEU A 1 757 ? -5.288 24.359 11.203 1.00 98.62 757 LEU A O 1
ATOM 6092 N N . PHE A 1 758 ? -4.880 22.466 10.067 1.00 97.56 758 PHE A N 1
ATOM 6093 C CA . PHE A 1 758 ? -3.862 22.992 9.176 1.00 97.56 758 PHE A CA 1
ATOM 6094 C C . PHE A 1 758 ? -4.386 23.059 7.746 1.00 97.56 758 PHE A C 1
ATOM 6096 O O . PHE A 1 758 ? -4.912 22.089 7.201 1.00 97.56 758 PHE A O 1
ATOM 6103 N N . ALA A 1 759 ? -4.158 24.195 7.099 1.00 95.88 759 ALA A N 1
ATOM 6104 C CA . ALA A 1 759 ? -4.253 24.337 5.655 1.00 95.88 759 ALA A CA 1
ATOM 6105 C C . ALA A 1 759 ? -2.854 24.320 5.038 1.00 95.88 759 ALA A C 1
ATOM 6107 O O . ALA A 1 759 ? -1.838 24.465 5.724 1.00 95.88 759 ALA A O 1
ATOM 6108 N N . GLU A 1 760 ? -2.798 24.188 3.721 1.00 93.75 760 GLU A N 1
ATOM 6109 C CA . GLU A 1 760 ? -1.580 24.490 2.979 1.00 93.75 760 GLU A CA 1
ATOM 6110 C C . GLU A 1 760 ? -1.261 25.990 3.071 1.00 93.75 760 GLU A C 1
ATOM 6112 O O . GLU A 1 760 ? -2.152 26.840 3.209 1.00 93.75 760 GLU A O 1
ATOM 6117 N N . LYS A 1 761 ? 0.027 26.341 3.017 1.00 93.12 761 LYS A N 1
ATOM 6118 C CA . LYS A 1 761 ? 0.469 27.740 3.024 1.00 93.12 761 LYS A CA 1
ATOM 6119 C C . LYS A 1 761 ? -0.112 28.523 1.850 1.00 93.12 761 LYS A C 1
ATOM 6121 O O . LYS A 1 761 ? -0.444 29.688 2.051 1.00 93.12 761 LYS A O 1
ATOM 6126 N N . GLN A 1 762 ? -0.213 27.911 0.667 1.00 92.12 762 GLN A N 1
ATOM 6127 C CA . GLN A 1 762 ? -0.753 28.519 -0.555 1.00 92.12 762 GLN A CA 1
ATOM 6128 C C . GLN A 1 762 ? -1.411 27.470 -1.461 1.00 92.12 762 GLN A C 1
ATOM 6130 O O . GLN A 1 762 ? -0.925 26.350 -1.541 1.00 92.12 762 GLN A O 1
ATOM 6135 N N . LYS A 1 763 ? -2.458 27.852 -2.210 1.00 87.12 763 LYS A N 1
ATOM 6136 C CA . LYS A 1 763 ? -3.133 26.973 -3.198 1.00 87.12 763 LYS A CA 1
ATOM 6137 C C . LYS A 1 763 ? -2.514 27.025 -4.600 1.00 87.12 763 LYS A C 1
ATOM 6139 O O . LYS A 1 763 ? -2.711 26.121 -5.405 1.00 87.12 763 LYS A O 1
ATOM 6144 N N . LYS A 1 764 ? -1.779 28.095 -4.913 1.00 89.44 764 LYS A N 1
ATOM 6145 C CA . LYS A 1 764 ? -1.064 28.283 -6.184 1.00 89.44 764 LYS A CA 1
ATOM 6146 C C . LYS A 1 764 ? 0.348 28.792 -5.932 1.00 89.44 764 LYS A C 1
ATOM 6148 O O . LYS A 1 764 ? 0.600 29.424 -4.909 1.00 89.44 764 LYS A O 1
ATOM 6153 N N . ALA A 1 765 ? 1.241 28.543 -6.883 1.00 91.44 765 ALA A N 1
ATOM 6154 C CA . ALA A 1 765 ? 2.595 29.063 -6.817 1.00 91.44 765 ALA A CA 1
ATOM 6155 C C . ALA A 1 765 ? 2.569 30.589 -6.983 1.00 91.44 765 ALA A C 1
ATOM 6157 O O . ALA A 1 765 ? 1.926 31.112 -7.900 1.00 91.44 765 ALA A O 1
ATOM 6158 N N . CYS A 1 766 ? 3.232 31.308 -6.082 1.00 93.81 766 CYS A N 1
ATOM 6159 C CA . CYS A 1 766 ? 3.163 32.765 -6.030 1.00 93.81 766 CYS A CA 1
ATOM 6160 C C . CYS A 1 766 ? 4.407 33.400 -5.402 1.00 93.81 766 CYS A C 1
ATOM 6162 O O . CYS A 1 766 ? 5.237 32.729 -4.783 1.00 93.81 766 CYS A O 1
ATOM 6164 N N . VAL A 1 767 ? 4.519 34.716 -5.577 1.00 92.50 767 VAL A N 1
ATOM 6165 C CA . VAL A 1 767 ? 5.553 35.579 -5.003 1.00 92.50 767 VAL A CA 1
ATOM 6166 C C . VAL A 1 767 ? 4.881 36.742 -4.277 1.00 92.50 767 VAL A C 1
ATOM 6168 O O . VAL A 1 767 ? 3.974 37.378 -4.813 1.00 92.50 767 VAL A O 1
ATOM 6171 N N . PHE A 1 768 ? 5.349 37.028 -3.067 1.00 91.06 768 PHE A N 1
ATOM 6172 C CA . PHE A 1 768 ? 4.994 38.202 -2.280 1.00 91.06 768 PHE A CA 1
ATOM 6173 C C . PHE A 1 768 ? 6.195 39.146 -2.196 1.00 91.06 768 PHE A C 1
ATOM 6175 O O . PHE A 1 768 ? 7.293 38.711 -1.836 1.00 91.06 768 PHE A O 1
ATOM 6182 N N . THR A 1 769 ? 5.964 40.421 -2.500 1.00 83.50 769 THR A N 1
ATOM 6183 C CA . THR A 1 769 ? 6.838 41.546 -2.130 1.00 83.50 769 THR A CA 1
ATOM 6184 C C . THR A 1 769 ? 6.207 42.300 -0.957 1.00 83.50 769 THR A C 1
ATOM 6186 O O . THR A 1 769 ? 5.070 42.014 -0.575 1.00 83.50 769 THR A O 1
ATOM 6189 N N . ASP A 1 770 ? 6.894 43.315 -0.428 1.00 77.00 770 ASP A N 1
ATOM 6190 C CA . ASP A 1 770 ? 6.359 44.176 0.637 1.00 77.00 770 ASP A CA 1
ATOM 6191 C C . ASP A 1 770 ? 5.017 44.847 0.258 1.00 77.00 770 ASP A C 1
ATOM 6193 O O . ASP A 1 770 ? 4.234 45.194 1.140 1.00 77.00 770 ASP A O 1
ATOM 6197 N N . ASN A 1 771 ? 4.715 44.990 -1.043 1.00 73.38 771 ASN A N 1
ATOM 6198 C CA . ASN A 1 771 ? 3.541 45.718 -1.541 1.00 73.38 771 ASN A CA 1
ATOM 6199 C C . ASN A 1 771 ? 2.659 44.944 -2.544 1.00 73.38 771 ASN A C 1
ATOM 6201 O O . ASN A 1 771 ? 1.627 45.473 -2.962 1.00 73.38 771 ASN A O 1
ATOM 6205 N N . GLN A 1 772 ? 3.045 43.742 -2.993 1.00 82.38 772 GLN A N 1
ATOM 6206 C CA . GLN A 1 772 ? 2.355 43.032 -4.082 1.00 82.38 772 GLN A CA 1
ATOM 6207 C C . GLN A 1 772 ? 2.293 41.512 -3.879 1.00 82.38 772 GLN A C 1
ATOM 6209 O O . GLN A 1 772 ? 3.210 40.897 -3.342 1.00 82.38 772 GLN A O 1
ATOM 6214 N N . HIS A 1 773 ? 1.211 40.905 -4.377 1.00 88.19 773 HIS A N 1
ATOM 6215 C CA . HIS A 1 773 ? 1.039 39.458 -4.518 1.00 88.19 773 HIS A CA 1
ATOM 6216 C C . HIS A 1 773 ? 0.933 39.106 -6.007 1.00 88.19 773 HIS A C 1
ATOM 6218 O O . HIS A 1 773 ? 0.069 39.634 -6.709 1.00 88.19 773 HIS A O 1
ATOM 6224 N N . LEU A 1 774 ? 1.810 38.221 -6.480 1.00 88.38 774 LEU A N 1
ATOM 6225 C CA . LEU A 1 774 ? 1.926 37.829 -7.883 1.00 88.38 774 LEU A CA 1
ATOM 6226 C C . LEU A 1 774 ? 1.788 36.306 -8.012 1.00 88.38 774 LEU A C 1
ATOM 6228 O O . LEU A 1 774 ? 2.661 35.561 -7.567 1.00 88.38 774 LEU A O 1
ATOM 6232 N N . GLU A 1 775 ? 0.706 35.830 -8.633 1.00 88.38 775 GLU A N 1
ATOM 6233 C CA . GLU A 1 775 ? 0.569 34.415 -9.012 1.00 88.38 775 GLU A CA 1
ATOM 6234 C C . GLU A 1 775 ? 1.488 34.091 -10.203 1.00 88.38 775 GLU A C 1
ATOM 6236 O O . GLU A 1 775 ? 1.560 34.848 -11.175 1.00 88.38 775 GLU A O 1
ATOM 6241 N N . LEU A 1 776 ? 2.176 32.946 -10.163 1.00 85.31 776 LEU A N 1
ATOM 6242 C CA . LEU A 1 776 ? 3.059 32.523 -11.250 1.00 85.31 776 LEU A CA 1
ATOM 6243 C C . LEU A 1 776 ? 2.242 31.941 -12.414 1.00 85.31 776 LEU A C 1
ATOM 6245 O O . LEU A 1 776 ? 1.577 30.913 -12.284 1.00 85.31 776 LEU A O 1
ATOM 6249 N N . VAL A 1 777 ? 2.321 32.578 -13.583 1.00 78.81 777 VAL A N 1
ATOM 6250 C CA . VAL A 1 777 ? 1.558 32.178 -14.777 1.00 78.81 777 VAL A CA 1
ATOM 6251 C C . VAL A 1 777 ? 2.299 31.103 -15.573 1.00 78.81 777 VAL A C 1
ATOM 6253 O O . VAL A 1 777 ? 3.466 31.279 -15.915 1.00 78.81 777 VAL A O 1
ATOM 6256 N N . LYS A 1 778 ? 1.606 30.008 -15.915 1.00 85.44 778 LYS A N 1
ATOM 6257 C CA . LYS A 1 778 ? 2.113 28.939 -16.796 1.00 85.44 778 LYS A CA 1
ATOM 6258 C C . LYS A 1 778 ? 2.069 29.354 -18.273 1.00 85.44 778 LYS A C 1
ATOM 6260 O O . LYS A 1 778 ? 1.108 29.985 -18.708 1.00 85.44 778 LYS A O 1
ATOM 6265 N N . THR A 1 779 ? 3.065 28.947 -19.062 1.00 81.75 779 THR A N 1
ATOM 6266 C CA . THR A 1 779 ? 3.175 29.298 -20.490 1.00 81.75 779 THR A CA 1
ATOM 6267 C C . THR A 1 779 ? 2.861 28.070 -21.332 1.00 81.75 779 THR A C 1
ATOM 6269 O O . THR A 1 779 ? 3.571 27.081 -21.227 1.00 81.75 779 THR A O 1
ATOM 6272 N N . LYS A 1 780 ? 1.824 28.118 -22.176 1.00 73.12 780 LYS A N 1
ATOM 6273 C CA . LYS A 1 780 ? 1.410 26.952 -22.984 1.00 73.12 780 LYS A CA 1
ATOM 6274 C C . LYS A 1 780 ? 2.063 26.877 -24.372 1.00 73.12 780 LYS A C 1
ATOM 6276 O O . LYS A 1 780 ? 2.168 25.789 -24.923 1.00 73.12 780 LYS A O 1
ATOM 6281 N N . ASN A 1 781 ? 2.534 28.003 -24.911 1.00 80.25 781 ASN A N 1
ATOM 6282 C CA . ASN A 1 781 ? 3.052 28.114 -26.282 1.00 80.25 781 ASN A CA 1
ATOM 6283 C C . ASN A 1 781 ? 4.588 28.041 -26.312 1.00 80.25 781 ASN A C 1
ATOM 6285 O O . ASN A 1 781 ? 5.245 29.011 -26.687 1.00 80.25 781 ASN A O 1
ATOM 6289 N N . ILE A 1 782 ? 5.147 26.931 -25.829 1.00 83.50 782 ILE A N 1
ATOM 6290 C CA . ILE A 1 782 ? 6.576 26.624 -25.959 1.00 83.50 782 ILE A CA 1
ATOM 6291 C C . ILE A 1 782 ? 6.688 25.215 -26.527 1.00 83.50 782 ILE A C 1
ATOM 6293 O O . ILE A 1 782 ? 6.279 24.251 -25.874 1.00 83.50 782 ILE A O 1
ATOM 6297 N N . ASP A 1 783 ? 7.253 25.111 -27.721 1.00 80.69 783 ASP A N 1
ATOM 6298 C CA . ASP A 1 783 ? 7.508 23.845 -28.394 1.00 80.69 783 ASP A CA 1
ATOM 6299 C C . ASP A 1 783 ? 9.012 23.580 -28.369 1.00 80.69 783 ASP A C 1
ATOM 6301 O O . ASP A 1 783 ? 9.803 24.363 -28.885 1.00 80.69 783 ASP A O 1
ATOM 6305 N N . LEU A 1 784 ? 9.409 22.475 -27.741 1.00 80.00 784 LEU A N 1
ATOM 6306 C CA . LEU A 1 784 ? 10.795 22.032 -27.663 1.00 80.00 784 LEU A CA 1
ATOM 6307 C C . LEU A 1 784 ? 10.954 20.786 -28.530 1.00 80.00 784 LEU A C 1
ATOM 6309 O O . LEU A 1 784 ? 10.189 19.837 -28.377 1.00 80.00 784 LEU A O 1
ATOM 6313 N N . ALA A 1 785 ? 11.946 20.780 -29.413 1.00 74.06 785 ALA A N 1
ATOM 6314 C CA . ALA A 1 785 ? 12.279 19.630 -30.239 1.00 74.06 785 ALA A CA 1
ATOM 6315 C C . ALA A 1 785 ? 13.772 19.334 -30.116 1.00 74.06 785 ALA A C 1
ATOM 6317 O O . ALA A 1 785 ? 14.602 20.204 -30.377 1.00 74.06 785 ALA A O 1
ATOM 6318 N N . LEU A 1 786 ? 14.135 18.103 -29.754 1.00 72.56 786 LEU A N 1
ATOM 6319 C CA . LEU A 1 786 ? 15.524 17.654 -29.862 1.00 72.56 786 LEU A CA 1
ATOM 6320 C C . LEU A 1 786 ? 15.957 17.759 -31.341 1.00 72.56 786 LEU A C 1
ATOM 6322 O O . LEU A 1 786 ? 15.139 17.624 -32.242 1.00 72.56 786 LEU A O 1
ATOM 6326 N N . GLN A 1 787 ? 17.213 18.071 -31.627 1.00 72.94 787 GLN A N 1
ATOM 6327 C CA . GLN A 1 787 ? 17.735 18.227 -32.993 1.00 72.94 787 GLN A CA 1
ATOM 6328 C C . GLN A 1 787 ? 18.926 17.323 -33.240 1.00 72.94 787 GLN A C 1
ATOM 6330 O O . GLN A 1 787 ? 19.022 16.684 -34.291 1.00 72.94 787 GLN A O 1
ATOM 6335 N N . SER A 1 788 ? 19.838 17.263 -32.271 1.00 70.88 788 SER A N 1
ATOM 6336 C CA . SER A 1 788 ? 21.023 16.436 -32.394 1.00 70.88 788 SER A CA 1
ATOM 6337 C C . SER A 1 788 ? 21.486 15.850 -31.063 1.00 70.88 788 SER A C 1
ATOM 6339 O O . SER A 1 788 ? 21.241 16.410 -29.993 1.00 70.88 788 SER A O 1
ATOM 6341 N N . ILE A 1 789 ? 22.148 14.697 -31.154 1.00 74.75 789 ILE A N 1
ATOM 6342 C CA . ILE A 1 789 ? 22.850 14.036 -30.050 1.00 74.75 789 ILE A CA 1
ATOM 6343 C C . ILE A 1 789 ? 24.296 13.850 -30.503 1.00 74.75 789 ILE A C 1
ATOM 6345 O O . ILE A 1 789 ? 24.538 13.314 -31.580 1.00 74.75 789 ILE A O 1
ATOM 6349 N N . GLU A 1 790 ? 25.265 14.298 -29.720 1.00 73.06 790 GLU A N 1
ATOM 6350 C CA . GLU A 1 790 ? 26.688 14.200 -30.041 1.00 73.06 790 GLU A CA 1
ATOM 6351 C C . GLU A 1 790 ? 27.394 13.335 -28.996 1.00 73.06 790 GLU A C 1
ATOM 6353 O O . GLU A 1 790 ? 27.413 13.672 -27.817 1.00 73.06 790 GLU A O 1
ATOM 6358 N N . TYR A 1 791 ? 27.995 12.222 -29.413 1.00 70.75 791 TYR A N 1
ATOM 6359 C CA . TYR A 1 791 ? 28.758 11.352 -28.515 1.00 70.75 791 TYR A CA 1
ATOM 6360 C C . TYR A 1 791 ? 30.238 11.731 -28.582 1.00 70.75 791 TYR A C 1
ATOM 6362 O O . TYR A 1 791 ? 30.860 11.705 -29.652 1.00 70.75 791 TYR A O 1
ATOM 6370 N N . THR A 1 792 ? 30.813 12.078 -27.433 1.00 66.69 792 THR A N 1
ATOM 6371 C CA . THR A 1 792 ? 32.233 12.403 -27.267 1.00 66.69 792 THR A CA 1
ATOM 6372 C C . THR A 1 792 ? 32.928 11.342 -26.410 1.00 66.69 792 THR A C 1
ATOM 6374 O O . THR A 1 792 ? 32.298 10.440 -25.863 1.00 66.69 792 THR A O 1
ATOM 6377 N N . THR A 1 793 ? 34.254 11.428 -26.281 1.00 61.38 793 THR A N 1
ATOM 6378 C CA . THR A 1 793 ? 35.015 10.570 -25.356 1.00 61.38 793 THR A CA 1
ATOM 6379 C C . THR A 1 793 ? 34.765 10.893 -23.883 1.00 61.38 793 THR A C 1
ATOM 6381 O O . THR A 1 793 ? 35.114 10.086 -23.029 1.00 61.38 793 THR A O 1
ATOM 6384 N N . GLU A 1 794 ? 34.215 12.072 -23.590 1.00 63.94 794 GLU A N 1
ATOM 6385 C CA . GLU A 1 794 ? 34.003 12.586 -22.232 1.00 63.94 794 GLU A CA 1
ATOM 6386 C C . GLU A 1 794 ? 32.531 12.467 -21.789 1.00 63.94 794 GLU A C 1
ATOM 6388 O O . GLU A 1 794 ? 32.267 12.473 -20.591 1.00 63.94 794 GLU A O 1
ATOM 6393 N N . GLY A 1 795 ? 31.591 12.269 -22.730 1.00 69.44 795 GLY A N 1
ATOM 6394 C CA . GLY A 1 795 ? 30.151 12.132 -22.468 1.00 69.44 795 GLY A CA 1
ATOM 6395 C C . GLY A 1 795 ? 29.286 12.466 -23.693 1.00 69.44 795 GLY A C 1
ATOM 6396 O O . GLY A 1 795 ? 29.766 12.443 -24.825 1.00 69.44 795 GLY A O 1
ATOM 6397 N N . ILE A 1 796 ? 28.021 12.820 -23.480 1.00 73.00 796 ILE A N 1
ATOM 6398 C CA . ILE A 1 796 ? 26.999 13.060 -24.511 1.00 73.00 796 ILE A CA 1
ATOM 6399 C C . ILE A 1 796 ? 26.606 14.540 -24.531 1.00 73.00 796 ILE A C 1
ATOM 6401 O O . ILE A 1 796 ? 26.429 15.155 -23.484 1.00 73.00 796 ILE A O 1
ATOM 6405 N N . ASN A 1 797 ? 26.415 15.124 -25.708 1.00 77.12 797 ASN A N 1
ATOM 6406 C CA . ASN A 1 797 ? 25.880 16.471 -25.849 1.00 77.12 797 ASN A CA 1
ATOM 6407 C C . ASN A 1 797 ? 24.520 16.438 -26.536 1.00 77.12 797 ASN A C 1
ATOM 6409 O O . ASN A 1 797 ? 24.321 15.664 -27.469 1.00 77.12 797 ASN A O 1
ATOM 6413 N N . LEU A 1 798 ? 23.594 17.284 -26.095 1.00 77.94 798 LEU A N 1
ATOM 6414 C CA . LEU A 1 798 ? 22.243 17.367 -26.651 1.00 77.94 798 LEU A CA 1
ATOM 6415 C C . LEU A 1 798 ? 21.992 18.766 -27.203 1.00 77.94 798 LEU A C 1
ATOM 6417 O O . LEU A 1 798 ? 22.257 19.746 -26.512 1.00 77.94 798 LEU A O 1
ATOM 6421 N N . GLU A 1 799 ? 21.449 18.866 -28.415 1.00 81.06 799 GLU A N 1
ATOM 6422 C CA . GLU A 1 799 ? 20.994 20.131 -29.001 1.00 81.06 799 GLU A CA 1
ATOM 6423 C C . GLU A 1 799 ? 19.484 20.090 -29.222 1.00 81.06 799 GLU A C 1
ATOM 6425 O O . GLU A 1 799 ? 18.987 19.184 -29.886 1.00 81.06 799 GLU A O 1
ATOM 6430 N N . TYR A 1 800 ? 18.772 21.091 -28.718 1.00 80.94 800 TYR A N 1
ATOM 6431 C CA . TYR A 1 800 ? 17.342 21.300 -28.909 1.00 80.94 800 TYR A CA 1
ATOM 6432 C C . TYR A 1 800 ? 17.103 22.582 -29.703 1.00 80.94 800 TYR A C 1
ATOM 6434 O O . TYR A 1 800 ? 17.821 23.562 -29.515 1.00 80.94 800 TYR A O 1
ATOM 6442 N N . ASP A 1 801 ? 16.065 22.595 -30.530 1.00 82.25 801 ASP A N 1
ATOM 6443 C CA . ASP A 1 801 ? 15.464 23.822 -31.041 1.00 82.25 801 ASP A CA 1
ATOM 6444 C C . ASP A 1 801 ? 14.198 24.119 -30.222 1.00 82.25 801 ASP A C 1
ATOM 6446 O O . ASP A 1 801 ? 13.430 23.212 -29.886 1.00 82.25 801 ASP A O 1
ATOM 6450 N N . VAL A 1 802 ? 13.997 25.389 -29.878 1.00 85.06 802 VAL A N 1
ATOM 6451 C CA . VAL A 1 802 ? 12.817 25.866 -29.151 1.00 85.06 802 VAL A CA 1
ATOM 6452 C C . VAL A 1 802 ? 12.086 26.929 -29.964 1.00 85.06 802 VAL A C 1
ATOM 6454 O O . VAL A 1 802 ? 12.711 27.848 -30.495 1.00 85.06 802 VAL A O 1
ATOM 6457 N N . ASP A 1 803 ? 10.763 26.807 -30.024 1.00 83.31 803 ASP A N 1
ATOM 6458 C CA . ASP A 1 803 ? 9.846 27.797 -30.588 1.00 83.31 803 ASP A CA 1
ATOM 6459 C C . ASP A 1 803 ? 8.953 28.382 -29.478 1.00 83.31 803 ASP A C 1
ATOM 6461 O O . ASP A 1 803 ? 8.539 27.681 -28.547 1.00 83.31 803 ASP A O 1
ATOM 6465 N N . GLY A 1 804 ? 8.690 29.687 -29.546 1.00 83.56 804 GLY A N 1
ATOM 6466 C CA . GLY A 1 804 ? 7.936 30.441 -28.547 1.00 83.56 804 GLY A CA 1
ATOM 6467 C C . GLY A 1 804 ? 8.302 31.928 -28.500 1.00 83.56 804 GLY A C 1
ATOM 6468 O O . GLY A 1 804 ? 9.084 32.439 -29.293 1.00 83.56 804 GLY A O 1
ATOM 6469 N N . ASN A 1 805 ? 7.738 32.665 -27.539 1.00 83.50 805 ASN A N 1
ATOM 6470 C CA . ASN A 1 805 ? 8.048 34.090 -27.379 1.00 83.50 805 ASN A CA 1
ATOM 6471 C C . ASN A 1 805 ? 9.487 34.289 -26.861 1.00 83.50 805 ASN A C 1
ATOM 6473 O O . ASN A 1 805 ? 9.773 33.994 -25.697 1.00 83.50 805 ASN A O 1
ATOM 6477 N N . ILE A 1 806 ? 10.365 34.845 -27.705 1.00 81.81 806 ILE A N 1
ATOM 6478 C CA . ILE A 1 806 ? 11.791 35.043 -27.402 1.00 81.81 806 ILE A CA 1
ATOM 6479 C C . ILE A 1 806 ? 12.050 35.836 -26.118 1.00 81.81 806 ILE A C 1
ATOM 6481 O O . ILE A 1 806 ? 12.918 35.446 -25.348 1.00 81.81 806 ILE A O 1
ATOM 6485 N N . ALA A 1 807 ? 11.271 36.882 -25.822 1.00 79.69 807 ALA A N 1
ATOM 6486 C CA . ALA A 1 807 ? 11.483 37.705 -24.627 1.00 79.69 807 ALA A CA 1
ATOM 6487 C C . ALA A 1 807 ? 11.200 36.929 -23.326 1.00 79.69 807 ALA A C 1
ATOM 6489 O O . ALA A 1 807 ? 11.793 37.198 -22.279 1.00 79.69 807 ALA A O 1
ATOM 6490 N N . VAL A 1 808 ? 10.292 35.950 -23.388 1.00 81.06 808 VAL A N 1
ATOM 6491 C CA . VAL A 1 808 ? 9.994 35.046 -22.269 1.00 81.06 808 VAL A CA 1
ATOM 6492 C C . VAL A 1 808 ? 11.078 33.973 -22.159 1.00 81.06 808 VAL A C 1
ATOM 6494 O O . VAL A 1 808 ? 11.602 33.745 -21.070 1.00 81.06 808 VAL A O 1
ATOM 6497 N N . LEU A 1 809 ? 11.442 33.345 -23.282 1.00 84.94 809 LEU A N 1
ATOM 6498 C CA . LEU A 1 809 ? 12.451 32.282 -23.335 1.00 84.94 809 LEU A CA 1
ATOM 6499 C C . LEU A 1 809 ? 13.834 32.770 -22.900 1.00 84.94 809 LEU A C 1
ATOM 6501 O O . LEU A 1 809 ? 14.500 32.084 -22.131 1.00 84.94 809 LEU A O 1
ATOM 6505 N N . GLU A 1 810 ? 14.238 33.959 -23.344 1.00 86.12 810 GLU A N 1
ATOM 6506 C CA . GLU A 1 810 ? 15.523 34.570 -23.016 1.00 86.12 810 GLU A CA 1
ATOM 6507 C C . GLU A 1 810 ? 15.713 34.721 -21.509 1.00 86.12 810 GLU A C 1
ATOM 6509 O O . GLU A 1 810 ? 16.699 34.231 -20.963 1.00 86.12 810 GLU A O 1
ATOM 6514 N N . ASN A 1 811 ? 14.717 35.279 -20.823 1.00 82.75 811 ASN A N 1
ATOM 6515 C CA . ASN A 1 811 ? 14.756 35.429 -19.372 1.00 82.75 811 ASN A CA 1
ATOM 6516 C C . ASN A 1 811 ? 14.797 34.081 -18.633 1.00 82.75 811 ASN A C 1
ATOM 6518 O O . ASN A 1 811 ? 15.567 33.917 -17.686 1.00 82.75 811 ASN A O 1
ATOM 6522 N N . ILE A 1 812 ? 13.977 33.107 -19.049 1.00 86.12 812 ILE A N 1
ATOM 6523 C CA . ILE A 1 812 ? 13.904 31.791 -18.394 1.00 86.12 812 ILE A CA 1
ATOM 6524 C C . ILE A 1 812 ? 15.213 31.014 -18.576 1.00 86.12 812 ILE A C 1
ATOM 6526 O O . ILE A 1 812 ? 1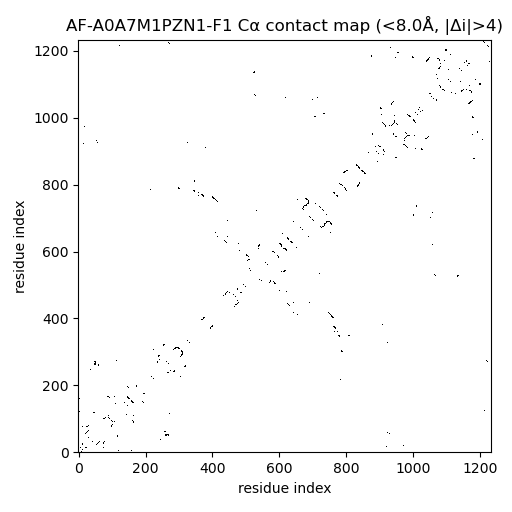5.729 30.449 -17.611 1.00 86.12 812 ILE A O 1
ATOM 6530 N N . LEU A 1 813 ? 15.762 30.989 -19.793 1.00 87.19 813 LEU A N 1
ATOM 6531 C CA . LEU A 1 813 ? 16.987 30.257 -20.115 1.00 87.19 813 LEU A CA 1
ATOM 6532 C C . LEU A 1 813 ? 18.226 30.906 -19.489 1.00 87.19 813 LEU A C 1
ATOM 6534 O O . LEU A 1 813 ? 19.080 30.185 -18.978 1.00 87.19 813 LEU A O 1
ATOM 6538 N N . ASP A 1 814 ? 18.303 32.240 -19.437 1.00 86.31 814 ASP A N 1
ATOM 6539 C CA . ASP A 1 814 ? 19.381 32.941 -18.727 1.00 86.31 814 ASP A CA 1
ATOM 6540 C C . ASP A 1 814 ? 19.327 32.659 -17.211 1.00 86.31 814 ASP A C 1
ATOM 6542 O O . ASP A 1 814 ? 20.360 32.437 -16.578 1.00 86.31 814 ASP A O 1
ATOM 6546 N N . ASN A 1 815 ? 18.128 32.595 -16.616 1.00 85.69 815 ASN A N 1
ATOM 6547 C CA . ASN A 1 815 ? 17.953 32.188 -15.214 1.00 85.69 815 ASN A CA 1
ATOM 6548 C C . ASN A 1 815 ? 18.318 30.727 -14.973 1.00 85.69 815 ASN A C 1
ATOM 6550 O O . ASN A 1 815 ? 18.870 30.391 -13.926 1.00 85.69 815 ASN A O 1
ATOM 6554 N N . TRP A 1 816 ? 18.022 29.856 -15.931 1.00 84.50 816 TRP A N 1
ATOM 6555 C CA . TRP A 1 816 ? 18.411 28.463 -15.833 1.00 84.50 816 TRP A CA 1
ATOM 6556 C C . TRP A 1 816 ? 19.930 28.319 -15.909 1.00 84.50 816 TRP A C 1
ATOM 6558 O O . TRP A 1 816 ? 20.495 27.682 -15.030 1.00 84.50 816 TRP A O 1
ATOM 6568 N N . LEU A 1 817 ? 20.618 28.968 -16.855 1.00 81.81 817 LEU A N 1
ATOM 6569 C CA . LEU A 1 817 ? 22.088 28.974 -16.893 1.00 81.81 817 LEU A CA 1
ATOM 6570 C C . LEU A 1 817 ? 22.708 29.573 -15.626 1.00 81.81 817 LEU A C 1
ATOM 6572 O O . LEU A 1 817 ? 23.741 29.097 -15.166 1.00 81.81 817 LEU A O 1
ATOM 6576 N N . TYR A 1 818 ? 22.076 30.598 -15.050 1.00 78.69 818 TYR A N 1
ATOM 6577 C CA . TYR A 1 818 ? 22.503 31.168 -13.776 1.00 78.69 818 TYR A CA 1
ATOM 6578 C C . TYR A 1 818 ? 22.461 30.128 -12.649 1.00 78.69 818 TYR A C 1
ATOM 6580 O O . TYR A 1 818 ? 23.447 29.969 -11.930 1.00 78.69 818 TYR A O 1
ATOM 6588 N N . LEU A 1 819 ? 21.346 29.397 -12.541 1.00 76.00 819 LEU A N 1
ATOM 6589 C CA . LEU A 1 819 ? 21.148 28.355 -11.536 1.00 76.00 819 LEU A CA 1
ATOM 6590 C C . LEU A 1 819 ? 21.958 27.083 -11.791 1.00 76.00 819 LEU A C 1
ATOM 6592 O O . LEU A 1 819 ? 22.379 26.428 -10.852 1.00 76.00 819 LEU A O 1
ATOM 6596 N N . ALA A 1 820 ? 22.145 26.691 -13.044 1.00 70.12 820 ALA A N 1
ATOM 6597 C CA . ALA A 1 820 ? 22.779 25.434 -13.404 1.00 70.12 820 ALA A CA 1
ATOM 6598 C C . ALA A 1 820 ? 24.294 25.627 -13.589 1.00 70.12 820 ALA A C 1
ATOM 6600 O O . ALA A 1 820 ? 24.821 25.575 -14.698 1.00 70.12 820 ALA A O 1
ATOM 6601 N N . GLN A 1 821 ? 25.007 25.872 -12.488 1.00 59.16 821 GLN A N 1
ATOM 6602 C CA . GLN A 1 821 ? 26.474 25.896 -12.484 1.00 59.16 821 GLN A CA 1
ATOM 6603 C C . GLN A 1 821 ? 27.056 24.467 -12.586 1.00 59.16 821 GLN A C 1
ATOM 6605 O O . GLN A 1 821 ? 26.390 23.502 -12.201 1.00 59.16 821 GLN A O 1
ATOM 6610 N N . PRO A 1 822 ? 28.302 24.280 -13.066 1.00 47.47 822 PRO A N 1
ATOM 6611 C CA . PRO A 1 822 ? 28.953 22.969 -13.063 1.00 47.47 822 PRO A CA 1
ATOM 6612 C C . PRO A 1 822 ? 28.993 22.369 -11.646 1.00 47.47 822 PRO A C 1
ATOM 6614 O O . PRO A 1 822 ? 29.566 22.961 -10.731 1.00 47.47 822 PRO A O 1
ATOM 6617 N N . GLY A 1 823 ? 28.370 21.199 -11.465 1.00 47.59 823 GLY A N 1
ATOM 6618 C CA . GLY A 1 823 ? 28.210 20.540 -10.162 1.00 47.59 823 GLY A CA 1
ATOM 6619 C C . GLY A 1 823 ? 26.906 20.857 -9.413 1.00 47.59 823 GLY A C 1
ATOM 6620 O O . GLY A 1 823 ? 26.730 20.364 -8.297 1.00 47.59 823 GLY A O 1
ATOM 6621 N N . ASP A 1 824 ? 25.993 21.649 -9.991 1.00 52.88 824 ASP A N 1
ATOM 6622 C CA . ASP A 1 824 ? 24.734 22.035 -9.345 1.00 52.88 824 ASP A CA 1
ATOM 6623 C C . ASP A 1 824 ? 23.645 20.942 -9.499 1.00 52.88 824 ASP A C 1
ATOM 6625 O O . ASP A 1 824 ? 23.270 20.575 -10.618 1.00 52.88 824 ASP A O 1
ATOM 6629 N N . PRO A 1 825 ? 23.110 20.386 -8.396 1.00 47.16 825 PRO A N 1
ATOM 6630 C CA . PRO A 1 825 ? 22.207 19.228 -8.392 1.00 47.16 825 PRO A CA 1
ATOM 6631 C C . PRO A 1 825 ? 20.750 19.517 -8.818 1.00 47.16 825 PRO A C 1
ATOM 6633 O O . PRO A 1 825 ? 19.832 18.816 -8.369 1.00 47.16 825 PRO A O 1
ATOM 6636 N N . LEU A 1 826 ? 20.528 20.559 -9.628 1.00 56.56 826 LEU A N 1
ATOM 6637 C CA . LEU A 1 826 ? 19.217 20.987 -10.147 1.00 56.56 826 LEU A CA 1
ATOM 6638 C C . LEU A 1 826 ? 18.792 20.229 -11.407 1.00 56.56 826 LEU A C 1
ATOM 6640 O O . LEU A 1 826 ? 17.629 20.292 -11.794 1.00 56.56 826 LEU A O 1
ATOM 6644 N N . ILE A 1 827 ? 19.718 19.493 -12.015 1.00 57.16 827 ILE A N 1
ATOM 6645 C CA . ILE A 1 827 ? 19.424 18.476 -13.021 1.00 57.16 827 ILE A CA 1
ATOM 6646 C C . ILE A 1 827 ? 19.355 17.141 -12.281 1.00 57.16 827 ILE A C 1
ATOM 6648 O O . ILE A 1 827 ? 20.214 16.902 -11.423 1.00 57.16 827 ILE A O 1
ATOM 6652 N N . PRO A 1 828 ? 18.350 16.283 -12.538 1.00 53.41 828 PRO A N 1
ATOM 6653 C CA . PRO A 1 828 ? 18.260 15.016 -11.825 1.00 53.41 828 PRO A CA 1
ATOM 6654 C C . PRO A 1 828 ? 19.577 14.240 -11.967 1.00 53.41 828 PRO A C 1
ATOM 6656 O O . PRO A 1 828 ? 20.153 14.162 -13.048 1.00 53.41 828 PRO A O 1
ATOM 6659 N N . VAL A 1 829 ? 20.107 13.740 -10.848 1.00 51.66 829 VAL A N 1
ATOM 6660 C CA . VAL A 1 829 ? 21.501 13.263 -10.762 1.00 51.66 829 VAL A CA 1
ATOM 6661 C C . VAL A 1 829 ? 21.776 12.148 -11.768 1.00 51.66 829 VAL A C 1
ATOM 6663 O O . VAL A 1 829 ? 22.853 12.112 -12.347 1.00 51.66 829 VAL A O 1
ATOM 6666 N N . GLU A 1 830 ? 20.793 11.291 -12.037 1.00 51.94 830 GLU A N 1
ATOM 6667 C CA . GLU A 1 830 ? 20.863 10.213 -13.031 1.00 51.94 830 GLU A CA 1
ATOM 6668 C C . GLU A 1 830 ? 21.141 10.727 -14.458 1.00 51.94 830 GLU A C 1
ATOM 6670 O O . GLU A 1 830 ? 21.905 10.102 -15.191 1.00 51.94 830 GLU A O 1
ATOM 6675 N N . LEU A 1 831 ? 20.603 11.903 -14.814 1.00 52.69 831 LEU A N 1
ATOM 6676 C CA . LEU A 1 831 ? 20.742 12.549 -16.127 1.00 52.69 831 LEU A CA 1
ATOM 6677 C C . LEU A 1 831 ? 22.118 13.178 -16.343 1.00 52.69 831 LEU A C 1
ATOM 6679 O O . LEU A 1 831 ? 22.667 13.146 -17.442 1.00 52.69 831 LEU A O 1
ATOM 6683 N N . ALA A 1 832 ? 22.675 13.794 -15.305 1.00 54.03 832 ALA A N 1
ATOM 6684 C CA . ALA A 1 832 ? 23.835 14.661 -15.458 1.00 54.03 832 ALA A CA 1
ATOM 6685 C C . ALA A 1 832 ? 25.174 13.893 -15.538 1.00 54.03 832 ALA A C 1
ATOM 6687 O O . ALA A 1 832 ? 26.168 14.442 -15.999 1.00 54.03 832 ALA A O 1
ATOM 6688 N N . ASN A 1 833 ? 25.203 12.599 -15.190 1.00 56.56 833 ASN A N 1
ATOM 6689 C CA . ASN A 1 833 ? 26.434 11.788 -15.180 1.00 56.56 833 ASN A CA 1
ATOM 6690 C C . ASN A 1 833 ? 26.954 11.395 -16.568 1.00 56.56 833 ASN A C 1
ATOM 6692 O O . ASN A 1 833 ? 28.077 10.904 -16.684 1.00 56.56 833 ASN A O 1
ATOM 6696 N N . LYS A 1 834 ? 26.125 11.539 -17.605 1.00 61.91 834 LYS A N 1
ATOM 6697 C CA . LYS A 1 834 ? 26.461 11.154 -18.982 1.00 61.91 834 LYS A CA 1
ATOM 6698 C C . LYS A 1 834 ? 26.478 12.330 -19.946 1.00 61.91 834 LYS A C 1
ATOM 6700 O O . LYS A 1 834 ? 26.877 12.144 -21.088 1.00 61.91 834 LYS A O 1
ATOM 6705 N N . LEU A 1 835 ? 26.068 13.521 -19.512 1.00 66.81 835 LEU A N 1
ATOM 6706 C CA . LEU A 1 835 ? 25.957 14.702 -20.362 1.00 66.81 835 LEU A CA 1
ATOM 6707 C C . LEU A 1 835 ? 27.181 15.614 -20.189 1.00 66.81 835 LEU A C 1
ATOM 6709 O O . LEU A 1 835 ? 27.508 15.970 -19.062 1.00 66.81 835 LEU A O 1
ATOM 6713 N N . ASN A 1 836 ? 27.824 16.057 -21.277 1.00 72.75 836 ASN A N 1
ATOM 6714 C CA . ASN A 1 836 ? 28.796 17.158 -21.194 1.00 72.75 836 ASN A CA 1
ATOM 6715 C C . ASN A 1 836 ? 28.123 18.511 -21.387 1.00 72.75 836 ASN A C 1
ATOM 6717 O O . ASN A 1 836 ? 28.491 19.457 -20.698 1.00 72.75 836 ASN A O 1
ATOM 6721 N N . TYR A 1 837 ? 27.162 18.638 -22.311 1.00 76.44 837 TYR A N 1
ATOM 6722 C CA . TYR A 1 837 ? 26.354 19.852 -22.412 1.00 76.44 837 TYR A CA 1
ATOM 6723 C C . TYR A 1 837 ? 24.941 19.625 -22.957 1.00 76.44 837 TYR A C 1
ATOM 6725 O O . TYR A 1 837 ? 24.701 18.734 -23.769 1.00 76.44 837 TYR A O 1
ATOM 6733 N N . VAL A 1 838 ? 24.015 20.494 -22.549 1.00 79.94 838 VAL A N 1
ATOM 6734 C CA . VAL A 1 838 ? 22.692 20.666 -23.165 1.00 79.94 838 VAL A CA 1
ATOM 6735 C C . VAL A 1 838 ? 22.641 22.048 -23.808 1.00 79.94 838 VAL A C 1
ATOM 6737 O O . VAL A 1 838 ? 22.897 23.057 -23.152 1.00 79.94 838 VAL A O 1
ATOM 6740 N N . ARG A 1 839 ? 22.336 22.109 -25.101 1.00 85.94 839 ARG A N 1
ATOM 6741 C CA . ARG A 1 839 ? 22.247 23.335 -25.892 1.00 85.94 839 ARG A CA 1
ATOM 6742 C C . ARG A 1 839 ? 20.822 23.536 -26.374 1.00 85.94 839 ARG A C 1
ATOM 6744 O O . ARG A 1 839 ? 20.219 22.612 -26.901 1.00 85.94 839 ARG A O 1
ATOM 6751 N N . ILE A 1 840 ? 20.301 24.744 -26.211 1.00 85.75 840 ILE A N 1
ATOM 6752 C CA . ILE A 1 840 ? 18.973 25.136 -26.684 1.00 85.75 840 ILE A CA 1
ATOM 6753 C C . ILE A 1 840 ? 19.167 26.290 -27.665 1.00 85.75 840 ILE A C 1
ATOM 6755 O O . ILE A 1 840 ? 19.769 27.306 -27.312 1.00 85.75 840 ILE A O 1
ATOM 6759 N N . ASN A 1 841 ? 18.686 26.124 -28.894 1.00 85.94 841 ASN A N 1
ATOM 6760 C CA . ASN A 1 841 ? 18.754 27.118 -29.956 1.00 85.94 841 ASN A CA 1
ATOM 6761 C C . ASN A 1 841 ? 17.356 27.673 -30.224 1.00 85.94 841 ASN A C 1
ATOM 6763 O O . ASN A 1 841 ? 16.397 26.920 -30.374 1.00 85.94 841 ASN A O 1
ATOM 6767 N N . TYR A 1 842 ? 17.247 28.987 -30.343 1.00 83.81 842 TYR A N 1
ATOM 6768 C CA . TYR A 1 842 ? 16.048 29.634 -30.859 1.00 83.81 842 TYR A CA 1
ATOM 6769 C C . TYR A 1 842 ? 16.267 30.003 -32.327 1.00 83.81 842 TYR A C 1
ATOM 6771 O O . TYR A 1 842 ? 17.290 30.613 -32.654 1.00 83.81 842 TYR A O 1
ATOM 6779 N N . ARG A 1 843 ? 15.319 29.638 -33.199 1.00 71.00 843 ARG A N 1
ATOM 6780 C CA . ARG A 1 843 ? 15.344 29.964 -34.633 1.00 71.00 843 ARG A CA 1
ATOM 6781 C C . ARG A 1 843 ? 14.055 30.681 -35.016 1.00 71.00 843 ARG A C 1
ATOM 6783 O O . ARG A 1 843 ? 12.975 30.171 -34.754 1.00 71.00 843 ARG A O 1
ATOM 6790 N N . ASN A 1 844 ? 14.183 31.836 -35.660 1.00 64.00 844 ASN A N 1
ATOM 6791 C CA . ASN A 1 844 ? 13.072 32.556 -36.284 1.00 64.00 844 ASN A CA 1
ATOM 6792 C C . ASN A 1 844 ? 13.339 32.706 -37.793 1.00 64.00 844 ASN A C 1
ATOM 6794 O O . ASN A 1 844 ? 14.501 32.687 -38.212 1.00 64.00 844 ASN A O 1
ATOM 6798 N N . ASP A 1 845 ? 12.283 32.913 -38.583 1.00 56.34 845 ASP A N 1
ATOM 6799 C CA . ASP A 1 845 ? 12.310 33.107 -40.042 1.00 56.34 845 ASP A CA 1
ATOM 6800 C C . ASP A 1 845 ? 13.251 34.254 -40.488 1.00 56.34 845 ASP A C 1
ATOM 6802 O O . ASP A 1 845 ? 13.745 34.256 -41.615 1.00 56.34 845 ASP A O 1
ATOM 6806 N N . ASP A 1 846 ? 13.585 35.179 -39.578 1.00 52.22 846 ASP A N 1
ATOM 6807 C CA . ASP A 1 846 ? 14.491 36.320 -39.791 1.00 52.22 846 ASP A CA 1
ATOM 6808 C C . ASP A 1 846 ? 15.990 36.040 -39.492 1.00 52.22 846 ASP A C 1
ATOM 6810 O O . ASP A 1 846 ? 16.779 36.976 -39.360 1.00 52.22 846 ASP A O 1
ATOM 6814 N N . PHE A 1 847 ? 16.425 34.777 -39.362 1.00 51.84 847 PHE A N 1
ATOM 6815 C CA . PHE A 1 847 ? 17.833 34.366 -39.128 1.00 51.84 847 PHE A CA 1
ATOM 6816 C C . PHE A 1 847 ? 18.494 34.846 -37.810 1.00 51.84 847 PHE A C 1
ATOM 6818 O O . PHE A 1 847 ? 19.713 34.721 -37.645 1.00 51.84 847 PHE A O 1
ATOM 6825 N N . MET A 1 848 ? 17.733 35.349 -36.831 1.00 50.44 848 MET A N 1
ATOM 6826 C CA . MET A 1 848 ? 18.255 35.608 -35.479 1.00 50.44 848 MET A CA 1
ATOM 6827 C C . MET A 1 848 ? 18.485 34.287 -34.731 1.00 50.44 848 MET A C 1
ATOM 6829 O O . MET A 1 848 ? 17.536 33.669 -34.255 1.00 50.44 848 MET A O 1
ATOM 6833 N N . ASN A 1 849 ? 19.750 33.876 -34.601 1.00 65.88 849 ASN A N 1
ATOM 6834 C CA . ASN A 1 849 ? 20.152 32.685 -33.851 1.00 65.88 849 ASN A CA 1
ATOM 6835 C C . ASN A 1 849 ? 20.636 33.090 -32.452 1.00 65.88 849 ASN A C 1
ATOM 6837 O O . ASN A 1 849 ? 21.756 33.587 -32.306 1.00 65.88 849 ASN A O 1
ATOM 6841 N N . LYS A 1 850 ? 19.813 32.865 -31.418 1.00 81.38 850 LYS A N 1
ATOM 6842 C CA . LYS A 1 850 ? 20.270 32.918 -30.018 1.00 81.38 850 LYS A CA 1
ATOM 6843 C C . LYS A 1 850 ? 20.422 31.494 -29.486 1.00 81.38 850 LYS A C 1
ATOM 6845 O O . LYS A 1 850 ? 19.607 30.623 -29.783 1.00 81.38 850 LYS A O 1
ATOM 6850 N N . GLN A 1 851 ? 21.490 31.263 -28.730 1.00 85.75 851 GLN A N 1
ATOM 6851 C CA . GLN A 1 851 ? 21.870 29.943 -28.242 1.00 85.75 851 GLN A CA 1
ATOM 6852 C C . GLN A 1 851 ? 22.209 30.007 -26.755 1.00 85.75 851 GLN A C 1
ATOM 6854 O O . GLN A 1 851 ? 22.995 30.852 -26.326 1.00 85.75 851 GLN A O 1
ATOM 6859 N N . TRP A 1 852 ? 21.678 29.052 -25.999 1.00 87.38 852 TRP A N 1
ATOM 6860 C CA . TRP A 1 852 ? 22.023 28.798 -24.604 1.00 87.38 852 TRP A CA 1
ATOM 6861 C C . TRP A 1 852 ? 22.734 27.456 -24.521 1.00 87.38 852 TRP A C 1
ATOM 6863 O O . TRP A 1 852 ? 22.357 26.504 -25.201 1.00 87.38 852 TRP A O 1
ATOM 6873 N N . SER A 1 853 ? 23.815 27.368 -23.754 1.00 84.69 853 SER A N 1
ATOM 6874 C CA . SER A 1 853 ? 24.588 26.131 -23.613 1.00 84.69 853 SER A CA 1
ATOM 6875 C C . SER A 1 853 ? 24.950 25.921 -22.155 1.00 84.69 853 SER A C 1
ATOM 6877 O O . SER A 1 853 ? 25.666 26.724 -21.565 1.00 84.69 853 SER A O 1
ATOM 6879 N N . LEU A 1 854 ? 24.436 24.834 -21.596 1.00 77.31 854 LEU A N 1
ATOM 6880 C CA . LEU A 1 854 ? 24.643 24.419 -20.223 1.00 77.31 854 LEU A CA 1
ATOM 6881 C C . LEU A 1 854 ? 25.696 23.311 -20.181 1.00 77.31 854 LEU A C 1
ATOM 6883 O O . LEU A 1 854 ? 25.457 22.244 -20.737 1.00 77.31 854 LEU A O 1
ATOM 6887 N N . CYS A 1 855 ? 26.839 23.553 -19.537 1.00 73.31 855 CYS A N 1
ATOM 6888 C CA . CYS A 1 855 ? 27.910 22.564 -19.371 1.00 73.31 855 CYS A CA 1
ATOM 6889 C C . CYS A 1 855 ? 27.704 21.741 -18.089 1.00 73.31 855 CYS A C 1
ATOM 6891 O O . CYS A 1 855 ? 27.544 22.313 -17.014 1.00 73.31 855 CYS A O 1
ATOM 6893 N N . LEU A 1 856 ? 27.737 20.413 -18.207 1.00 68.69 856 LEU A N 1
ATOM 6894 C CA . LEU A 1 856 ? 27.436 19.436 -17.149 1.00 68.69 856 LEU A CA 1
ATOM 6895 C C . LEU A 1 856 ? 28.617 18.524 -16.791 1.00 68.69 856 LEU A C 1
ATOM 6897 O O . LEU A 1 856 ? 28.482 17.634 -15.955 1.00 68.69 856 LEU A O 1
ATOM 6901 N N . ALA A 1 857 ? 29.790 18.767 -17.380 1.00 56.38 857 ALA A N 1
ATOM 6902 C CA . ALA A 1 857 ? 30.986 17.976 -17.126 1.00 56.38 857 ALA A CA 1
ATOM 6903 C C . ALA A 1 857 ? 31.384 17.991 -15.629 1.00 56.38 857 ALA A C 1
ATOM 6905 O O . ALA A 1 857 ? 31.532 19.059 -15.033 1.00 56.38 857 ALA A O 1
ATOM 6906 N N . ASN A 1 858 ? 31.640 16.799 -15.069 1.00 52.59 858 ASN A N 1
ATOM 6907 C CA . ASN A 1 858 ? 32.153 16.508 -13.713 1.00 52.59 858 ASN A CA 1
ATOM 6908 C C . ASN A 1 858 ? 31.150 16.434 -12.542 1.00 52.59 858 ASN A C 1
ATOM 6910 O O . ASN A 1 858 ? 31.376 17.035 -11.489 1.00 52.59 858 ASN A O 1
ATOM 6914 N N . LEU A 1 859 ? 30.125 15.582 -12.633 1.00 52.69 859 LEU A N 1
ATOM 6915 C CA . LEU A 1 859 ? 29.517 15.000 -11.428 1.00 52.69 859 LEU A CA 1
ATOM 6916 C C . LEU A 1 859 ? 30.221 13.682 -11.088 1.00 52.69 859 LEU A C 1
ATOM 6918 O O . LEU A 1 859 ? 29.993 12.642 -11.701 1.00 52.69 859 LEU A O 1
ATOM 6922 N N . ASN A 1 860 ? 31.134 13.737 -10.118 1.00 42.88 860 ASN A N 1
ATOM 6923 C CA . ASN A 1 860 ? 31.816 12.553 -9.602 1.00 42.88 860 ASN A CA 1
ATOM 6924 C C . ASN A 1 860 ? 30.821 11.677 -8.829 1.00 42.88 860 ASN A C 1
ATOM 6926 O O . ASN A 1 860 ? 30.599 11.896 -7.639 1.00 42.88 860 ASN A O 1
ATOM 6930 N N . LEU A 1 861 ? 30.264 10.652 -9.474 1.00 48.41 861 LEU A N 1
ATOM 6931 C CA . LEU A 1 861 ? 29.666 9.543 -8.741 1.00 48.41 861 LEU A CA 1
ATOM 6932 C C . LEU A 1 861 ? 30.765 8.629 -8.208 1.00 48.41 861 LEU A C 1
ATOM 6934 O O . LEU A 1 861 ? 31.565 8.060 -8.957 1.00 48.41 861 LEU A O 1
ATOM 6938 N N . THR A 1 862 ? 30.775 8.434 -6.896 1.00 48.12 862 THR A N 1
ATOM 6939 C CA . THR A 1 862 ? 31.496 7.327 -6.278 1.00 48.12 862 THR A CA 1
ATOM 6940 C C . THR A 1 862 ? 30.922 6.011 -6.793 1.00 48.12 862 THR A C 1
ATOM 6942 O O . THR A 1 862 ? 29.793 5.647 -6.477 1.00 48.12 862 THR A O 1
ATOM 6945 N N . LYS A 1 863 ? 31.703 5.263 -7.581 1.00 53.81 863 LYS A N 1
ATOM 6946 C CA . LYS A 1 863 ? 31.372 3.871 -7.906 1.00 53.81 863 LYS A CA 1
ATOM 6947 C C . LYS A 1 863 ? 31.456 3.046 -6.625 1.00 53.81 863 LYS A C 1
ATOM 6949 O O . LYS A 1 863 ? 32.548 2.764 -6.129 1.00 53.81 863 LYS A O 1
ATOM 6954 N N . HIS A 1 864 ? 30.303 2.680 -6.079 1.00 68.75 864 HIS A N 1
ATOM 6955 C CA . HIS A 1 864 ? 30.231 1.771 -4.944 1.00 68.75 864 HIS A CA 1
ATOM 6956 C C . HIS A 1 864 ? 30.547 0.341 -5.396 1.00 68.75 864 HIS A C 1
ATOM 6958 O O . HIS A 1 864 ? 30.265 -0.051 -6.528 1.00 68.75 864 HIS A O 1
ATOM 6964 N N . LYS A 1 865 ? 31.169 -0.448 -4.513 1.00 83.62 865 LYS A N 1
ATOM 6965 C CA . LYS A 1 865 ? 31.441 -1.863 -4.795 1.00 83.62 865 LYS A CA 1
ATOM 6966 C C . LYS A 1 865 ? 30.118 -2.639 -4.899 1.00 83.62 865 LYS A C 1
ATOM 6968 O O . LYS A 1 865 ? 29.244 -2.374 -4.059 1.00 83.62 865 LYS A O 1
ATOM 6973 N N . PRO A 1 866 ? 29.999 -3.593 -5.844 1.00 88.38 866 PRO A N 1
ATOM 6974 C CA . PRO A 1 866 ? 28.862 -4.504 -5.904 1.00 88.38 866 PRO A CA 1
ATOM 6975 C C . PRO A 1 866 ? 28.620 -5.208 -4.565 1.00 88.38 866 PRO A C 1
ATOM 6977 O O . PRO A 1 866 ? 29.570 -5.448 -3.814 1.00 88.38 866 PRO A O 1
ATOM 6980 N N . LEU A 1 867 ? 27.359 -5.515 -4.276 1.00 92.88 867 LEU A N 1
ATOM 6981 C CA . LEU A 1 867 ? 26.932 -6.311 -3.128 1.00 92.88 867 LEU A CA 1
ATOM 6982 C C . LEU A 1 867 ? 26.242 -7.588 -3.603 1.00 92.88 867 LEU A C 1
ATOM 6984 O O . LEU A 1 867 ? 25.556 -7.591 -4.621 1.00 92.88 867 LEU A O 1
ATOM 6988 N N . GLU A 1 868 ? 26.405 -8.654 -2.829 1.00 93.19 868 GLU A N 1
ATOM 6989 C CA . GLU A 1 868 ? 25.543 -9.834 -2.910 1.00 93.19 868 GLU A CA 1
ATOM 6990 C C . GLU A 1 868 ? 24.320 -9.605 -2.016 1.00 93.19 868 GLU A C 1
ATOM 6992 O O . GLU A 1 868 ? 24.445 -8.999 -0.944 1.00 93.19 868 GLU A O 1
ATOM 6997 N N . ILE A 1 869 ? 23.144 -10.071 -2.441 1.00 94.12 869 ILE A N 1
ATOM 6998 C CA . ILE A 1 869 ? 21.889 -9.822 -1.717 1.00 94.12 869 ILE A CA 1
ATOM 6999 C C . ILE A 1 869 ? 21.881 -10.477 -0.329 1.00 94.12 869 ILE A C 1
ATOM 7001 O O . ILE A 1 869 ? 21.240 -9.978 0.592 1.00 94.12 869 ILE A O 1
ATOM 7005 N N . GLU A 1 870 ? 22.631 -11.562 -0.138 1.00 93.25 870 GLU A N 1
ATOM 7006 C CA . GLU A 1 870 ? 22.793 -12.241 1.146 1.00 93.25 870 GLU A CA 1
ATOM 7007 C C . GLU A 1 870 ? 23.430 -11.349 2.213 1.00 93.25 870 GLU A C 1
ATOM 7009 O O . GLU A 1 870 ? 23.144 -11.530 3.397 1.00 93.25 870 GLU A O 1
ATOM 7014 N N . ASN A 1 871 ? 24.238 -10.370 1.791 1.00 93.94 871 ASN A N 1
ATOM 7015 C CA . ASN A 1 871 ? 24.934 -9.430 2.668 1.00 93.94 871 ASN A CA 1
ATOM 7016 C C . ASN A 1 871 ? 24.090 -8.193 3.024 1.00 93.94 871 ASN A C 1
ATOM 7018 O O . ASN A 1 871 ? 24.542 -7.345 3.793 1.00 93.94 871 ASN A O 1
ATOM 7022 N N . ILE A 1 872 ? 22.882 -8.073 2.469 1.00 94.88 872 ILE A N 1
ATOM 7023 C CA . ILE A 1 872 ? 21.940 -6.994 2.774 1.00 94.88 872 ILE A CA 1
ATOM 7024 C C . ILE A 1 872 ? 21.086 -7.429 3.963 1.00 94.88 872 ILE A C 1
ATOM 7026 O O . ILE A 1 872 ? 20.410 -8.461 3.925 1.00 94.88 872 ILE A O 1
ATOM 7030 N N . ASN A 1 873 ? 21.109 -6.635 5.033 1.00 94.44 873 ASN A N 1
ATOM 7031 C CA . ASN A 1 873 ? 20.278 -6.897 6.201 1.00 94.44 873 ASN A CA 1
ATOM 7032 C C . ASN A 1 873 ? 18.822 -6.511 5.902 1.00 94.44 873 ASN A C 1
ATOM 7034 O O . ASN A 1 873 ? 18.525 -5.325 5.740 1.00 94.44 873 ASN A O 1
ATOM 7038 N N . ILE A 1 874 ? 17.927 -7.497 5.842 1.00 93.31 874 ILE A N 1
ATOM 7039 C CA . ILE A 1 874 ? 16.483 -7.312 5.656 1.00 93.31 874 ILE A CA 1
ATOM 7040 C C . ILE A 1 874 ? 15.799 -7.770 6.952 1.00 93.31 874 ILE A C 1
ATOM 7042 O O . ILE A 1 874 ? 15.853 -8.962 7.263 1.00 93.31 874 ILE A O 1
ATOM 7046 N N . PRO A 1 875 ? 15.178 -6.862 7.720 1.00 93.06 875 PRO A N 1
ATOM 7047 C CA . PRO A 1 875 ? 14.607 -7.187 9.021 1.00 93.06 875 PRO A CA 1
ATOM 7048 C C . PRO A 1 875 ? 13.204 -7.781 8.851 1.00 93.06 875 PRO A C 1
ATOM 7050 O O . PRO A 1 875 ? 12.208 -7.070 8.797 1.00 93.06 875 PRO A O 1
ATOM 7053 N N . LEU A 1 876 ? 13.114 -9.107 8.740 1.00 92.75 876 LEU A N 1
ATOM 7054 C CA . LEU A 1 876 ? 11.846 -9.786 8.437 1.00 92.75 876 LEU A CA 1
ATOM 7055 C C . LEU A 1 876 ? 10.797 -9.695 9.558 1.00 92.75 876 LEU A C 1
ATOM 7057 O O . LEU A 1 876 ? 9.613 -9.823 9.263 1.00 92.75 876 LEU A O 1
ATOM 7061 N N . GLN A 1 877 ? 11.223 -9.435 10.796 1.00 96.00 877 GLN A N 1
ATOM 7062 C CA . GLN A 1 877 ? 10.373 -9.357 11.993 1.00 96.00 877 GLN A CA 1
ATOM 7063 C C . GLN A 1 877 ? 10.082 -7.920 12.457 1.00 96.00 877 GLN A C 1
ATOM 7065 O O . GLN A 1 877 ? 9.383 -7.724 13.450 1.00 96.00 877 GLN A O 1
ATOM 7070 N N . GLU A 1 878 ? 10.613 -6.913 11.760 1.00 95.50 878 GLU A N 1
ATOM 7071 C CA . GLU A 1 878 ? 10.382 -5.502 12.075 1.00 95.50 878 GLU A CA 1
ATOM 7072 C C . GLU A 1 878 ? 9.596 -4.834 10.950 1.00 95.50 878 GLU A C 1
ATOM 7074 O O . GLU A 1 878 ? 9.738 -5.178 9.770 1.00 95.50 878 GLU A O 1
ATOM 7079 N N . VAL A 1 879 ? 8.789 -3.838 11.312 1.00 96.25 879 VAL A N 1
ATOM 7080 C CA . VAL A 1 879 ? 8.110 -2.997 10.330 1.00 96.25 879 VAL A CA 1
ATOM 7081 C C . VAL A 1 879 ? 9.138 -2.130 9.615 1.00 96.25 879 VAL A C 1
ATOM 7083 O O . VAL A 1 879 ? 9.779 -1.271 10.219 1.00 96.25 879 VAL A O 1
ATOM 7086 N N . ILE A 1 880 ?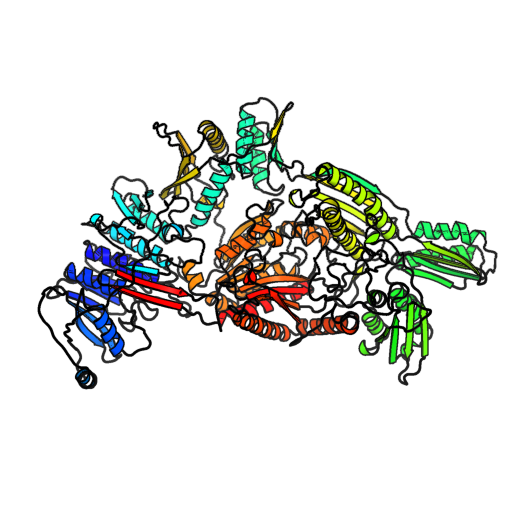 9.256 -2.303 8.300 1.00 96.56 880 ILE A N 1
ATOM 7087 C CA . ILE A 1 880 ? 10.179 -1.505 7.492 1.00 96.56 880 ILE A CA 1
ATOM 7088 C C . ILE A 1 880 ? 9.593 -0.103 7.292 1.00 96.56 880 ILE A C 1
ATOM 7090 O O . ILE A 1 880 ? 8.662 0.075 6.514 1.00 96.56 880 ILE A O 1
ATOM 7094 N N . GLY A 1 881 ? 10.116 0.903 7.994 1.00 94.69 881 GLY A N 1
ATOM 7095 C CA . GLY A 1 881 ? 9.739 2.312 7.812 1.00 94.69 881 GLY A CA 1
ATOM 7096 C C . GLY A 1 881 ? 10.400 2.976 6.594 1.00 94.69 881 GLY A C 1
ATOM 7097 O O . GLY A 1 881 ? 11.261 2.392 5.937 1.00 94.69 881 GLY A O 1
ATOM 7098 N N . VAL A 1 882 ? 10.055 4.241 6.313 1.00 93.56 882 VAL A N 1
ATOM 7099 C CA . VAL A 1 882 ? 10.571 5.002 5.149 1.00 93.56 882 VAL A CA 1
ATOM 7100 C C . VAL A 1 882 ? 12.105 5.081 5.124 1.00 93.56 882 VAL A C 1
ATOM 7102 O O . VAL A 1 882 ? 12.724 4.866 4.082 1.00 93.56 882 VAL A O 1
ATOM 7105 N N . GLU A 1 883 ? 12.742 5.375 6.259 1.00 92.38 883 GLU A N 1
ATOM 7106 C CA . GLU A 1 883 ? 14.206 5.501 6.332 1.00 92.38 883 GLU A CA 1
ATOM 7107 C C . GLU A 1 883 ? 14.911 4.160 6.104 1.00 92.38 883 GLU A C 1
ATOM 7109 O O . GLU A 1 883 ? 15.878 4.075 5.343 1.00 92.38 883 GLU A O 1
ATOM 7114 N N . GLN A 1 884 ? 14.394 3.092 6.715 1.00 95.12 884 GLN A N 1
ATOM 7115 C CA . GLN A 1 884 ? 14.940 1.747 6.567 1.00 95.12 884 GLN A CA 1
ATOM 7116 C C . GLN A 1 884 ? 14.737 1.215 5.143 1.00 95.12 884 GLN A C 1
ATOM 7118 O O . GLN A 1 884 ? 15.657 0.616 4.587 1.00 95.12 884 GLN A O 1
ATOM 7123 N N . ASN A 1 885 ? 13.588 1.506 4.524 1.00 96.38 885 ASN A N 1
ATOM 7124 C CA . ASN A 1 885 ? 13.311 1.222 3.119 1.00 96.38 885 ASN A CA 1
ATOM 7125 C C . ASN A 1 885 ? 14.335 1.903 2.196 1.00 96.38 885 ASN A C 1
ATOM 7127 O O . ASN A 1 885 ? 14.939 1.246 1.354 1.00 96.38 885 ASN A O 1
ATOM 7131 N N . ASN A 1 886 ? 14.608 3.196 2.405 1.00 93.94 886 ASN A N 1
ATOM 7132 C CA . ASN A 1 886 ? 15.603 3.934 1.619 1.00 93.94 886 ASN A CA 1
ATOM 7133 C C . ASN A 1 886 ? 17.021 3.358 1.772 1.00 93.94 886 ASN A C 1
ATOM 7135 O O . ASN A 1 886 ? 17.765 3.287 0.792 1.00 93.94 886 ASN A O 1
ATOM 7139 N N . ARG A 1 887 ? 17.395 2.908 2.979 1.00 95.56 887 ARG A N 1
ATOM 7140 C CA . ARG A 1 887 ? 18.667 2.203 3.207 1.00 95.56 887 ARG A CA 1
ATOM 7141 C C . ARG A 1 887 ? 18.732 0.902 2.402 1.00 95.56 887 ARG A C 1
ATOM 7143 O O . ARG A 1 887 ? 19.722 0.681 1.711 1.00 95.56 887 ARG A O 1
ATOM 7150 N N . ILE A 1 888 ? 17.694 0.063 2.485 1.00 97.00 888 ILE A N 1
ATOM 7151 C CA . ILE A 1 888 ? 17.629 -1.220 1.764 1.00 97.00 888 ILE A CA 1
ATOM 7152 C C . ILE A 1 888 ? 17.726 -0.980 0.255 1.00 97.00 888 ILE A C 1
ATOM 7154 O O . ILE A 1 888 ? 18.536 -1.619 -0.408 1.00 97.00 888 ILE A O 1
ATOM 7158 N N . LEU A 1 889 ? 16.970 -0.022 -0.286 1.00 95.25 889 LEU A N 1
ATOM 7159 C CA . LEU A 1 889 ? 16.996 0.314 -1.713 1.00 95.25 889 LEU A CA 1
ATOM 7160 C C . LEU A 1 889 ? 18.387 0.764 -2.181 1.00 95.25 889 LEU A C 1
ATOM 7162 O O . LEU A 1 889 ? 18.875 0.258 -3.188 1.00 95.25 889 LEU A O 1
ATOM 7166 N N . SER A 1 890 ? 19.069 1.621 -1.414 1.00 92.12 890 SER A N 1
ATOM 7167 C CA . SER A 1 890 ? 20.443 2.051 -1.721 1.00 92.12 890 SER A CA 1
ATOM 7168 C C . SER A 1 890 ? 21.456 0.894 -1.714 1.00 92.12 890 SER A C 1
ATOM 7170 O O . SER A 1 890 ? 22.431 0.897 -2.470 1.00 92.12 890 SER A O 1
ATOM 7172 N N . GLU A 1 891 ? 21.248 -0.120 -0.872 1.00 95.44 891 GLU A N 1
ATOM 7173 C CA . GLU A 1 891 ? 22.058 -1.340 -0.887 1.00 95.44 891 GLU A CA 1
ATOM 7174 C C . GLU A 1 891 ? 21.703 -2.240 -2.084 1.00 95.44 891 GLU A C 1
ATOM 7176 O O . GLU A 1 891 ? 22.608 -2.759 -2.740 1.00 95.44 891 GLU A O 1
ATOM 7181 N N . LEU A 1 892 ? 20.414 -2.373 -2.420 1.00 95.50 892 LEU A N 1
ATOM 7182 C CA . LEU A 1 892 ? 19.926 -3.163 -3.558 1.00 95.50 892 LEU A CA 1
ATOM 7183 C C . LEU A 1 892 ? 20.350 -2.589 -4.916 1.00 95.50 892 LEU A C 1
ATOM 7185 O O . LEU A 1 892 ? 20.613 -3.362 -5.834 1.00 95.50 892 LEU A O 1
ATOM 7189 N N . GLU A 1 893 ? 20.505 -1.268 -5.047 1.00 90.50 893 GLU A N 1
ATOM 7190 C CA . GLU A 1 893 ? 21.092 -0.621 -6.237 1.00 90.50 893 GLU A CA 1
ATOM 7191 C C . GLU A 1 893 ? 22.487 -1.170 -6.585 1.00 90.50 893 GLU A C 1
ATOM 7193 O O . GLU A 1 893 ? 22.932 -1.102 -7.732 1.00 90.50 893 GLU A O 1
ATOM 7198 N N . ARG A 1 894 ? 23.195 -1.732 -5.597 1.00 92.00 894 ARG A N 1
ATOM 7199 C CA . ARG A 1 894 ? 24.538 -2.303 -5.755 1.00 92.00 894 ARG A CA 1
ATOM 7200 C C . ARG A 1 894 ? 24.513 -3.799 -6.081 1.00 92.00 894 ARG A C 1
ATOM 7202 O O . ARG A 1 894 ? 25.589 -4.371 -6.265 1.00 92.00 894 ARG A O 1
ATOM 7209 N N . VAL A 1 895 ? 23.338 -4.430 -6.154 1.00 93.19 895 VAL A N 1
ATOM 7210 C CA . VAL A 1 895 ? 23.174 -5.849 -6.506 1.00 93.19 895 VAL A CA 1
ATOM 7211 C C . VAL A 1 895 ? 23.126 -5.997 -8.034 1.00 93.19 895 VAL A C 1
ATOM 7213 O O . VAL A 1 895 ? 22.189 -5.502 -8.661 1.00 93.19 895 VAL A O 1
ATOM 7216 N N . PRO A 1 896 ? 24.099 -6.682 -8.671 1.00 87.75 896 PRO A N 1
ATOM 7217 C CA . PRO A 1 896 ? 24.207 -6.739 -10.134 1.00 87.75 896 PRO A CA 1
ATOM 7218 C C . PRO A 1 896 ? 22.976 -7.304 -10.846 1.00 87.75 896 PRO A C 1
ATOM 7220 O O . PRO A 1 896 ? 22.661 -6.859 -11.951 1.00 87.75 896 PRO A O 1
ATOM 7223 N N . ASP A 1 897 ? 22.285 -8.254 -10.215 1.00 89.88 897 ASP A N 1
ATOM 7224 C CA . ASP A 1 897 ? 21.093 -8.934 -10.729 1.00 89.88 897 ASP A CA 1
ATOM 7225 C C . ASP A 1 897 ? 19.805 -8.102 -10.660 1.00 89.88 897 ASP A C 1
ATOM 7227 O O . ASP A 1 897 ? 18.768 -8.547 -11.149 1.00 89.88 897 ASP A O 1
ATOM 7231 N N . LEU A 1 898 ? 19.845 -6.903 -10.074 1.00 92.06 898 LEU A N 1
ATOM 7232 C CA . LEU A 1 898 ? 18.684 -6.028 -9.926 1.00 92.06 898 LEU A CA 1
ATOM 7233 C C . LEU A 1 898 ? 18.866 -4.728 -10.715 1.00 92.06 898 LEU A C 1
ATOM 7235 O O . LEU A 1 898 ? 19.975 -4.307 -11.051 1.00 92.06 898 LEU A O 1
ATOM 7239 N N . THR A 1 899 ? 17.751 -4.093 -11.062 1.00 88.00 899 THR A N 1
ATOM 7240 C CA . THR A 1 899 ? 17.704 -2.689 -11.492 1.00 88.00 899 THR A CA 1
ATOM 7241 C C . THR A 1 899 ? 16.713 -1.967 -10.598 1.00 88.00 899 THR A C 1
ATOM 7243 O O . THR A 1 899 ? 15.522 -2.253 -10.646 1.00 88.00 899 THR A O 1
ATOM 7246 N N . VAL A 1 900 ? 17.226 -1.069 -9.764 1.00 89.44 900 VAL A N 1
ATOM 7247 C CA . VAL A 1 900 ? 16.462 -0.272 -8.800 1.00 89.44 900 VAL A CA 1
ATOM 7248 C C . VAL A 1 900 ? 16.486 1.170 -9.294 1.00 89.44 900 VAL A C 1
ATOM 7250 O O . VAL A 1 900 ? 17.550 1.656 -9.676 1.00 89.44 900 VAL A O 1
ATOM 7253 N N . TYR A 1 901 ? 15.329 1.826 -9.356 1.00 82.75 901 TYR A N 1
ATOM 7254 C CA . TYR A 1 901 ? 15.231 3.213 -9.822 1.00 82.75 901 TYR A CA 1
ATOM 7255 C C . TYR A 1 901 ? 14.031 3.934 -9.204 1.00 82.75 901 TYR A C 1
ATOM 7257 O O . TYR A 1 901 ? 13.011 3.309 -8.899 1.00 82.75 901 TYR A O 1
ATOM 7265 N N . GLU A 1 902 ? 14.153 5.252 -9.026 1.00 86.44 902 GLU A N 1
ATOM 7266 C CA . GLU A 1 902 ? 13.049 6.120 -8.602 1.00 86.44 902 GLU A CA 1
ATOM 7267 C C . GLU A 1 902 ? 11.990 6.154 -9.717 1.00 86.44 902 GLU A C 1
ATOM 7269 O O . GLU A 1 902 ? 12.282 6.520 -10.854 1.00 86.44 902 GLU A O 1
ATOM 7274 N N . ILE A 1 903 ? 10.761 5.730 -9.413 1.00 83.56 903 ILE A N 1
ATOM 7275 C CA . ILE A 1 903 ? 9.650 5.702 -10.376 1.00 83.56 903 ILE A CA 1
ATOM 7276 C C . ILE A 1 903 ? 8.694 6.883 -10.198 1.00 83.56 903 ILE A C 1
ATOM 7278 O O . ILE A 1 903 ? 8.033 7.289 -11.149 1.00 83.56 903 ILE A O 1
ATOM 7282 N N . SER A 1 904 ? 8.609 7.429 -8.983 1.00 89.50 904 SER A N 1
ATOM 7283 C CA . SER A 1 904 ? 7.824 8.622 -8.673 1.00 89.50 904 SER A CA 1
ATOM 7284 C C . SER A 1 904 ? 8.222 9.197 -7.308 1.00 89.50 904 SER A C 1
ATOM 7286 O O . SER A 1 904 ? 9.066 8.644 -6.598 1.00 89.50 904 SER A O 1
ATOM 7288 N N . LYS A 1 905 ? 7.574 10.294 -6.908 1.00 90.94 905 LYS A N 1
ATOM 7289 C CA . LYS A 1 905 ? 7.626 10.837 -5.548 1.00 90.94 905 LYS A CA 1
ATOM 7290 C C . LYS A 1 905 ? 6.227 11.047 -4.989 1.00 90.94 905 LYS A C 1
ATOM 7292 O O . LYS A 1 905 ? 5.315 11.361 -5.735 1.00 90.94 905 LYS A O 1
ATOM 7297 N N . SER A 1 906 ? 6.068 10.925 -3.681 1.00 95.06 906 SER A N 1
ATOM 7298 C CA . SER A 1 906 ? 4.798 11.115 -2.984 1.00 95.06 906 SER A CA 1
ATOM 7299 C C . SER A 1 906 ? 4.314 12.570 -2.986 1.00 95.06 906 SER A C 1
ATOM 7301 O O . SER A 1 906 ? 5.064 13.494 -3.329 1.00 95.06 906 SER A O 1
ATOM 7303 N N . TYR A 1 907 ? 3.088 12.813 -2.517 1.00 93.94 907 TYR A N 1
ATOM 7304 C CA . TYR A 1 907 ? 2.544 14.162 -2.349 1.00 93.94 907 TYR A CA 1
ATOM 7305 C C . TYR A 1 907 ? 3.418 15.052 -1.446 1.00 93.94 907 TYR A C 1
ATOM 7307 O O . TYR A 1 907 ? 3.595 16.244 -1.717 1.00 93.94 907 TYR A O 1
ATOM 7315 N N . GLN A 1 908 ? 4.044 14.504 -0.403 1.00 94.25 908 GLN A N 1
ATOM 7316 C CA . GLN A 1 908 ? 4.997 15.256 0.418 1.00 94.25 908 GLN A CA 1
ATOM 7317 C C . GLN A 1 908 ? 6.437 15.261 -0.119 1.00 94.25 908 GLN A C 1
ATOM 7319 O O . GLN A 1 908 ? 7.262 16.008 0.413 1.00 94.25 908 GLN A O 1
ATOM 7324 N N . GLY A 1 909 ? 6.737 14.522 -1.191 1.00 92.38 909 GLY A N 1
ATOM 7325 C CA . GLY A 1 909 ? 8.041 14.512 -1.865 1.00 92.38 909 GLY A CA 1
ATOM 7326 C C . GLY A 1 909 ? 8.976 13.363 -1.473 1.00 92.38 909 GLY A C 1
ATOM 7327 O O . GLY A 1 909 ? 10.177 13.455 -1.726 1.00 92.38 909 GLY A O 1
ATOM 7328 N N . ARG A 1 910 ? 8.461 12.292 -0.854 1.00 93.94 910 ARG A N 1
ATOM 7329 C CA . ARG A 1 910 ? 9.224 11.069 -0.540 1.00 93.94 910 ARG A CA 1
ATOM 7330 C C . ARG A 1 910 ? 9.405 10.226 -1.797 1.00 93.94 910 ARG A C 1
ATOM 7332 O O . ARG A 1 910 ? 8.503 10.154 -2.618 1.00 93.94 910 ARG A O 1
ATOM 7339 N N . LYS A 1 911 ? 10.551 9.572 -1.945 1.00 91.50 911 LYS A N 1
ATOM 7340 C CA . LYS A 1 911 ? 10.865 8.766 -3.132 1.00 91.50 911 LYS A CA 1
ATOM 7341 C C . LYS A 1 911 ? 10.107 7.440 -3.138 1.00 91.50 911 LYS A C 1
ATOM 7343 O O . LYS A 1 911 ? 10.003 6.789 -2.101 1.00 91.50 911 LYS A O 1
ATOM 7348 N N . ILE A 1 912 ? 9.664 7.022 -4.316 1.00 94.38 912 ILE A N 1
ATOM 7349 C CA . ILE A 1 912 ? 9.023 5.731 -4.582 1.00 94.38 912 ILE A CA 1
ATOM 7350 C C . ILE A 1 912 ? 9.869 5.034 -5.642 1.00 94.38 912 ILE A C 1
ATOM 7352 O O . ILE A 1 912 ? 10.235 5.655 -6.640 1.00 94.38 912 ILE A O 1
ATOM 7356 N N . HIS A 1 913 ? 10.200 3.762 -5.431 1.00 94.69 913 HIS A N 1
ATOM 7357 C CA . HIS A 1 913 ? 11.121 3.028 -6.300 1.00 94.69 913 HIS A CA 1
ATOM 7358 C C . HIS A 1 913 ? 10.471 1.771 -6.864 1.00 94.69 913 HIS A C 1
ATOM 7360 O O . HIS A 1 913 ? 9.664 1.123 -6.198 1.00 94.69 913 HIS A O 1
ATOM 7366 N N . ALA A 1 914 ? 10.883 1.405 -8.072 1.00 95.19 914 ALA A N 1
ATOM 7367 C CA . ALA A 1 914 ? 10.602 0.106 -8.660 1.00 95.19 914 ALA A CA 1
ATOM 7368 C C . ALA A 1 914 ? 11.876 -0.742 -8.702 1.00 95.19 914 ALA A C 1
ATOM 7370 O O . ALA A 1 914 ? 12.992 -0.220 -8.782 1.00 95.19 914 ALA A O 1
ATOM 7371 N N . ILE A 1 915 ? 11.693 -2.060 -8.660 1.00 97.00 915 ILE A N 1
ATOM 7372 C CA . ILE A 1 915 ? 12.763 -3.050 -8.732 1.00 97.00 915 ILE A CA 1
ATOM 7373 C C . ILE A 1 915 ? 12.456 -4.010 -9.878 1.00 97.00 915 ILE A C 1
ATOM 7375 O O . ILE A 1 915 ? 11.401 -4.637 -9.917 1.00 97.00 915 ILE A O 1
ATOM 7379 N N . GLU A 1 916 ? 13.399 -4.150 -10.801 1.00 93.69 916 GLU A N 1
ATOM 7380 C CA . GLU A 1 916 ? 13.355 -5.139 -11.878 1.00 93.69 916 GLU A CA 1
ATOM 7381 C C . GLU A 1 916 ? 14.371 -6.238 -11.597 1.00 93.69 916 GLU A C 1
ATOM 7383 O O . GLU A 1 916 ? 15.546 -5.959 -11.328 1.00 93.69 916 GLU A O 1
ATOM 7388 N N . VAL A 1 917 ? 13.933 -7.490 -11.699 1.00 93.44 917 VAL A N 1
ATOM 7389 C CA . VAL A 1 917 ? 14.824 -8.643 -11.585 1.00 93.44 917 VAL A CA 1
ATOM 7390 C C . VAL A 1 917 ? 15.413 -8.918 -12.962 1.00 93.44 917 VAL A C 1
ATOM 7392 O O . VAL A 1 917 ? 14.687 -9.233 -13.907 1.00 93.44 917 VAL A O 1
ATOM 7395 N N . LYS A 1 918 ? 16.737 -8.798 -13.103 1.00 85.69 918 LYS A N 1
ATOM 7396 C CA . LYS A 1 918 ? 17.390 -9.081 -14.382 1.00 85.69 918 LYS A CA 1
ATOM 7397 C C . LYS A 1 918 ? 17.290 -10.575 -14.693 1.00 85.69 918 LYS A C 1
ATOM 7399 O O . LYS A 1 918 ? 17.521 -11.405 -13.798 1.00 85.69 918 LYS A O 1
ATOM 7404 N N . PRO A 1 919 ? 17.001 -10.938 -15.954 1.00 76.75 919 PRO A N 1
ATOM 7405 C CA . PRO A 1 919 ? 17.079 -12.328 -16.375 1.00 76.75 919 PRO A CA 1
ATOM 7406 C C . PRO A 1 919 ? 18.531 -12.808 -16.260 1.00 76.75 919 PRO A C 1
ATOM 7408 O O . PRO A 1 919 ? 19.471 -12.017 -16.360 1.00 76.75 919 PRO A O 1
ATOM 7411 N N . ASN A 1 920 ? 18.717 -14.108 -16.048 1.00 72.19 920 ASN A N 1
ATOM 7412 C CA . ASN A 1 920 ? 20.032 -14.725 -15.856 1.00 72.19 920 ASN A CA 1
ATOM 7413 C C . ASN A 1 920 ? 20.795 -14.904 -17.188 1.00 72.19 920 ASN A C 1
ATOM 7415 O O . ASN A 1 920 ? 21.191 -16.009 -17.553 1.00 72.19 920 ASN A O 1
ATOM 7419 N N . PHE A 1 921 ? 20.961 -13.823 -17.952 1.00 72.50 921 PHE A N 1
ATOM 7420 C CA . PHE A 1 921 ? 21.648 -13.839 -19.243 1.00 72.50 921 PHE A CA 1
ATOM 7421 C C . PHE A 1 921 ? 23.108 -13.420 -19.066 1.00 72.50 921 PHE A C 1
ATOM 7423 O O . PHE A 1 921 ? 23.402 -12.404 -18.443 1.00 72.50 921 PHE A O 1
ATOM 7430 N N . LYS A 1 922 ? 24.048 -14.167 -19.663 1.00 65.31 922 LYS A N 1
ATOM 7431 C CA . LYS A 1 922 ? 25.491 -13.829 -19.617 1.00 65.31 922 LYS A CA 1
ATOM 7432 C C . LYS A 1 922 ? 25.928 -12.855 -20.719 1.00 65.31 922 LYS A C 1
ATOM 7434 O O . LYS A 1 922 ? 27.092 -12.892 -21.112 1.00 65.31 922 LYS A O 1
ATOM 7439 N N . SER A 1 923 ? 24.997 -12.122 -21.315 1.00 69.94 923 SER A N 1
ATOM 7440 C CA . SER A 1 923 ? 25.271 -11.177 -22.398 1.00 69.94 923 SER A CA 1
ATOM 7441 C C . SER A 1 923 ? 24.971 -9.766 -21.931 1.00 69.94 923 SER A C 1
ATOM 7443 O O . SER A 1 923 ? 24.015 -9.542 -21.192 1.00 69.94 923 SER A O 1
ATOM 7445 N N . ASP A 1 924 ? 25.812 -8.827 -22.355 1.00 63.78 924 ASP A N 1
ATOM 7446 C CA . ASP A 1 924 ? 25.828 -7.469 -21.804 1.00 63.78 924 ASP A CA 1
ATOM 7447 C C . ASP A 1 924 ? 24.578 -6.661 -22.188 1.00 63.78 924 ASP A C 1
ATOM 7449 O O . ASP A 1 924 ? 24.252 -5.667 -21.537 1.00 63.78 924 ASP A O 1
ATOM 7453 N N . ILE A 1 925 ? 23.881 -7.064 -23.257 1.00 78.25 925 ILE A N 1
ATOM 7454 C CA . ILE A 1 925 ? 22.776 -6.307 -23.852 1.00 78.25 925 ILE A CA 1
ATOM 7455 C C . ILE A 1 925 ? 21.572 -7.210 -24.019 1.00 78.25 925 ILE A C 1
ATOM 7457 O O . ILE A 1 925 ? 21.645 -8.229 -24.700 1.00 78.25 925 ILE A O 1
ATOM 7461 N N . ILE A 1 926 ? 20.448 -6.787 -23.447 1.00 81.25 926 ILE A N 1
ATOM 7462 C CA . ILE A 1 926 ? 19.207 -7.555 -23.399 1.00 81.25 926 ILE A CA 1
ATOM 7463 C C . ILE A 1 926 ? 18.073 -6.683 -23.933 1.00 81.25 926 ILE A C 1
ATOM 7465 O O . ILE A 1 926 ? 17.868 -5.559 -23.465 1.00 81.25 926 ILE A O 1
ATOM 7469 N N . SER A 1 927 ? 17.320 -7.191 -24.908 1.00 81.06 927 SER A N 1
ATOM 7470 C CA . SER A 1 927 ? 16.170 -6.474 -25.453 1.00 81.06 927 SER A CA 1
ATOM 7471 C C . SER A 1 927 ? 14.956 -6.599 -24.547 1.00 81.06 927 SER A C 1
ATOM 7473 O O . SER A 1 927 ? 14.396 -7.678 -24.357 1.00 81.06 927 SER A O 1
ATOM 7475 N N . HIS A 1 928 ? 14.480 -5.450 -24.071 1.00 78.38 928 HIS A N 1
ATOM 7476 C CA . HIS A 1 928 ? 13.211 -5.345 -23.354 1.00 78.38 928 HIS A CA 1
ATOM 7477 C C . HIS A 1 928 ? 12.035 -5.810 -24.218 1.00 78.38 928 HIS A C 1
ATOM 7479 O O . HIS A 1 928 ? 11.195 -6.584 -23.773 1.00 78.38 928 HIS A O 1
ATOM 7485 N N . THR A 1 929 ? 11.998 -5.389 -25.484 1.00 77.44 929 THR A N 1
ATOM 7486 C CA . THR A 1 929 ? 10.920 -5.755 -26.413 1.00 77.44 929 THR A CA 1
ATOM 7487 C C . THR A 1 929 ? 10.864 -7.263 -26.640 1.00 77.44 929 THR A C 1
ATOM 7489 O O . THR A 1 929 ? 9.787 -7.861 -26.616 1.00 77.44 929 THR A O 1
ATOM 7492 N N . LYS A 1 930 ? 12.022 -7.900 -26.841 1.00 82.75 930 LYS A N 1
ATOM 7493 C CA . LYS A 1 930 ? 12.106 -9.348 -27.033 1.00 82.75 930 LYS A CA 1
ATOM 7494 C C . LYS A 1 930 ? 11.783 -10.113 -25.763 1.00 82.75 930 LYS A C 1
ATOM 7496 O O . LYS A 1 930 ? 11.124 -11.142 -25.871 1.00 82.75 930 LYS A O 1
ATOM 7501 N N . LEU A 1 931 ? 12.161 -9.612 -24.589 1.00 84.88 931 LEU A N 1
ATOM 7502 C CA . LEU A 1 931 ? 11.735 -10.181 -23.310 1.00 84.88 931 LEU A CA 1
ATOM 7503 C C . LEU A 1 931 ? 10.207 -10.184 -23.178 1.00 84.88 931 LEU A C 1
ATOM 7505 O O . LEU A 1 931 ? 9.628 -11.243 -22.936 1.00 84.88 931 LEU A O 1
ATOM 7509 N N . LEU A 1 932 ? 9.544 -9.048 -23.435 1.00 83.69 932 LEU A N 1
ATOM 7510 C CA . LEU A 1 932 ? 8.075 -8.939 -23.417 1.00 83.69 932 LEU A CA 1
ATOM 7511 C C . LEU A 1 932 ? 7.379 -9.831 -24.451 1.00 83.69 932 LEU A C 1
ATOM 7513 O O . LEU A 1 932 ? 6.205 -10.172 -24.286 1.00 83.69 932 LEU A O 1
ATOM 7517 N N . ASN A 1 933 ? 8.076 -10.163 -25.537 1.00 83.69 933 ASN A N 1
ATOM 7518 C CA . ASN A 1 933 ? 7.596 -11.063 -26.579 1.00 83.69 933 ASN A CA 1
ATOM 7519 C C . ASN A 1 933 ? 7.888 -12.537 -26.256 1.00 83.69 933 ASN A C 1
ATOM 7521 O O . ASN A 1 933 ? 7.173 -13.400 -26.740 1.00 83.69 933 ASN A O 1
ATOM 7525 N N . SER A 1 934 ? 8.909 -12.848 -25.456 1.00 85.38 934 SER A N 1
ATOM 7526 C CA . SER A 1 934 ? 9.390 -14.230 -25.284 1.00 85.38 934 SER A CA 1
ATOM 7527 C C . SER A 1 934 ? 8.992 -14.863 -23.954 1.00 85.38 934 SER A C 1
ATOM 7529 O O . SER A 1 934 ? 8.869 -16.079 -23.902 1.00 85.38 934 SER A O 1
ATOM 7531 N N . LYS A 1 935 ? 8.762 -14.067 -22.900 1.00 89.69 935 LYS A N 1
ATOM 7532 C CA . LYS A 1 935 ? 8.482 -14.562 -21.539 1.00 89.69 935 LYS A CA 1
ATOM 7533 C C . LYS A 1 935 ? 7.222 -13.920 -20.947 1.00 89.69 935 LYS A C 1
ATOM 7535 O O . LYS A 1 935 ? 7.017 -12.718 -21.177 1.00 89.69 935 LYS A O 1
ATOM 7540 N N . PRO A 1 936 ? 6.377 -14.657 -20.199 1.00 94.38 936 PRO A N 1
ATOM 7541 C CA . PRO A 1 936 ? 5.309 -14.048 -19.411 1.00 94.38 936 PRO A CA 1
ATOM 7542 C C . PRO A 1 936 ? 5.862 -12.964 -18.482 1.00 94.38 936 PRO A C 1
ATOM 7544 O O . PRO A 1 936 ? 7.007 -13.042 -18.032 1.00 94.38 936 PRO A O 1
ATOM 7547 N N . CYS A 1 937 ? 5.063 -11.940 -18.214 1.00 94.19 937 CYS A N 1
ATOM 7548 C CA . CYS A 1 937 ? 5.428 -10.861 -17.313 1.00 94.19 937 CYS A CA 1
ATOM 7549 C C . CYS A 1 937 ? 4.541 -10.850 -16.069 1.00 94.19 937 CYS A C 1
ATOM 7551 O O . CYS A 1 937 ? 3.314 -10.833 -16.184 1.00 94.19 937 CYS A O 1
ATOM 7553 N N . PHE A 1 938 ? 5.186 -10.841 -14.904 1.00 98.00 938 PHE A N 1
ATOM 7554 C CA . PHE A 1 938 ? 4.557 -10.773 -13.595 1.00 98.00 938 PHE A CA 1
ATOM 7555 C C . PHE A 1 938 ? 4.982 -9.483 -12.888 1.00 98.00 938 PHE A C 1
ATOM 7557 O O . PHE A 1 938 ? 6.177 -9.246 -12.681 1.00 98.00 938 PHE A O 1
ATOM 7564 N N . VAL A 1 939 ? 4.005 -8.634 -12.565 1.00 98.00 939 VAL A N 1
ATOM 7565 C CA . VAL A 1 939 ? 4.219 -7.387 -11.821 1.00 98.00 939 VAL A CA 1
ATOM 7566 C C . VAL A 1 939 ? 3.560 -7.496 -10.453 1.00 98.00 939 VAL A C 1
ATOM 7568 O O . VAL A 1 939 ? 2.396 -7.880 -10.370 1.00 98.00 939 VAL A O 1
ATOM 7571 N N . LEU A 1 940 ? 4.298 -7.136 -9.404 1.00 98.25 940 LEU A N 1
ATOM 7572 C CA . LEU A 1 940 ? 3.822 -7.186 -8.024 1.00 98.25 940 LEU A CA 1
ATOM 7573 C C . LEU A 1 940 ? 3.817 -5.789 -7.402 1.00 98.25 940 LEU A C 1
ATOM 7575 O O . LEU A 1 940 ? 4.838 -5.093 -7.415 1.00 98.25 940 LEU A O 1
ATOM 7579 N N . ASN A 1 941 ? 2.690 -5.391 -6.828 1.00 98.00 941 ASN A N 1
ATOM 7580 C CA . ASN A 1 941 ? 2.592 -4.189 -6.012 1.00 98.00 941 ASN A CA 1
ATOM 7581 C C . ASN A 1 941 ? 2.559 -4.547 -4.527 1.00 98.00 941 ASN A C 1
ATOM 7583 O O . ASN A 1 941 ? 2.013 -5.579 -4.148 1.00 98.00 941 ASN A O 1
ATOM 7587 N N . HIS A 1 942 ? 3.165 -3.700 -3.700 1.00 97.75 942 HIS A N 1
ATOM 7588 C CA . HIS A 1 942 ? 3.211 -3.891 -2.257 1.00 97.75 942 HIS A CA 1
ATOM 7589 C C . HIS A 1 942 ? 2.988 -2.567 -1.543 1.00 97.75 942 HIS A C 1
ATOM 7591 O O . HIS A 1 942 ? 3.515 -1.520 -1.946 1.00 97.75 942 HIS A O 1
ATOM 7597 N N . ARG A 1 943 ? 2.292 -2.657 -0.408 1.00 95.38 943 ARG A N 1
ATOM 7598 C CA . ARG A 1 943 ? 2.072 -1.543 0.520 1.00 95.38 943 ARG A CA 1
ATOM 7599 C C . ARG A 1 943 ? 1.405 -0.344 -0.155 1.00 95.38 943 ARG A C 1
ATOM 7601 O O . ARG A 1 943 ? 1.808 0.811 0.021 1.00 95.38 943 ARG A O 1
ATOM 7608 N N . HIS A 1 944 ? 0.381 -0.668 -0.945 1.00 94.88 944 HIS A N 1
ATOM 7609 C CA . HIS A 1 944 ? -0.626 0.264 -1.446 1.00 94.88 944 HIS A CA 1
ATOM 7610 C C . HIS A 1 944 ? -1.290 0.987 -0.273 1.00 94.88 944 HIS A C 1
ATOM 7612 O O . HIS A 1 944 ? -1.349 2.217 -0.233 1.00 94.88 944 HIS A O 1
ATOM 7618 N N . HIS A 1 945 ? -1.750 0.225 0.720 1.00 96.25 945 HIS A N 1
ATOM 7619 C CA . HIS A 1 945 ? -2.143 0.768 2.010 1.00 96.25 945 HIS A CA 1
ATOM 7620 C C . HIS A 1 945 ? -0.995 0.636 2.996 1.00 96.25 945 HIS A C 1
ATOM 7622 O O . HIS A 1 945 ? -0.287 -0.369 3.036 1.00 96.25 945 HIS A O 1
ATOM 7628 N N . ALA A 1 946 ? -0.763 1.682 3.779 1.00 96.12 946 ALA A N 1
ATOM 7629 C CA . ALA A 1 946 ? 0.499 1.772 4.488 1.00 96.12 946 ALA A CA 1
ATOM 7630 C C . ALA A 1 946 ? 0.578 0.954 5.783 1.00 96.12 946 ALA A C 1
ATOM 7632 O O . ALA A 1 946 ? 1.690 0.596 6.193 1.00 96.12 946 ALA A O 1
ATOM 7633 N N . ASN A 1 947 ? -0.578 0.676 6.394 1.00 96.31 947 ASN A N 1
ATOM 7634 C CA . ASN A 1 947 ? -0.733 -0.158 7.586 1.00 96.31 947 ASN A CA 1
ATOM 7635 C C . ASN A 1 947 ? -0.694 -1.669 7.286 1.00 96.31 947 ASN A C 1
ATOM 7637 O O . ASN A 1 947 ? -0.541 -2.458 8.214 1.00 96.31 947 ASN A O 1
ATOM 7641 N N . GLU A 1 948 ? -0.749 -2.060 6.013 1.00 96.44 948 GLU A N 1
ATOM 7642 C CA . GLU A 1 948 ? -0.662 -3.442 5.516 1.00 96.44 948 GLU A CA 1
ATOM 7643 C C . GLU A 1 948 ? 0.816 -3.791 5.255 1.00 96.44 948 GLU A C 1
ATOM 7645 O O . GLU A 1 948 ? 1.376 -3.652 4.161 1.00 96.44 948 GLU A O 1
ATOM 7650 N N . ILE A 1 949 ? 1.521 -4.074 6.345 1.00 96.06 949 ILE A N 1
ATOM 7651 C CA . ILE A 1 949 ? 2.978 -3.922 6.436 1.00 96.06 949 ILE A CA 1
ATOM 7652 C C . ILE A 1 949 ? 3.795 -5.100 5.889 1.00 96.06 949 ILE A C 1
ATOM 7654 O O . ILE A 1 949 ? 4.931 -4.901 5.442 1.00 96.06 949 ILE A O 1
ATOM 7658 N N . SER A 1 950 ? 3.263 -6.322 5.930 1.00 97.19 950 SER A N 1
ATOM 7659 C CA . SER A 1 950 ? 3.996 -7.539 5.573 1.00 97.19 950 SER A CA 1
ATOM 7660 C C . SER A 1 950 ? 4.293 -7.603 4.083 1.00 97.19 950 SER A C 1
ATOM 7662 O O . SER A 1 950 ? 5.277 -8.231 3.692 1.00 97.19 950 SER A O 1
ATOM 7664 N N . ALA A 1 951 ? 3.544 -6.857 3.266 1.00 96.69 951 ALA A N 1
ATOM 7665 C CA . ALA A 1 951 ? 3.791 -6.697 1.844 1.00 96.69 951 ALA A CA 1
ATOM 7666 C C . ALA A 1 951 ? 5.235 -6.232 1.562 1.00 96.69 951 ALA A C 1
ATOM 7668 O O . ALA A 1 951 ? 5.950 -6.882 0.799 1.00 96.69 951 ALA A O 1
ATOM 7669 N N . THR A 1 952 ? 5.745 -5.194 2.236 1.00 97.44 952 THR A N 1
ATOM 7670 C CA . THR A 1 952 ? 7.142 -4.749 2.035 1.00 97.44 952 THR A CA 1
ATOM 7671 C C . THR A 1 952 ? 8.154 -5.821 2.454 1.00 97.44 952 THR A C 1
ATOM 7673 O O . THR A 1 952 ? 9.137 -6.061 1.748 1.00 97.44 952 THR A O 1
ATOM 7676 N N . ASN A 1 953 ? 7.925 -6.486 3.589 1.00 97.81 953 ASN A N 1
ATOM 7677 C CA . ASN A 1 953 ? 8.811 -7.541 4.089 1.00 97.81 953 ASN A CA 1
ATOM 7678 C C . ASN A 1 953 ? 8.840 -8.735 3.119 1.00 97.81 953 ASN A C 1
ATOM 7680 O O . ASN A 1 953 ? 9.913 -9.279 2.838 1.00 97.81 953 ASN A O 1
ATOM 7684 N N . SER A 1 954 ? 7.680 -9.099 2.567 1.00 97.75 954 SER A N 1
ATOM 7685 C CA . SER A 1 954 ? 7.533 -10.182 1.595 1.00 97.75 954 SER A CA 1
ATOM 7686 C C . SER A 1 954 ? 8.248 -9.858 0.287 1.00 97.75 954 SER A C 1
ATOM 7688 O O . SER A 1 954 ? 8.994 -10.703 -0.199 1.00 97.75 954 SER A O 1
ATOM 7690 N N . ALA A 1 955 ? 8.172 -8.615 -0.206 1.00 97.88 955 ALA A N 1
ATOM 7691 C CA . ALA A 1 955 ? 8.872 -8.183 -1.414 1.00 97.88 955 ALA A CA 1
ATOM 7692 C C . ALA A 1 955 ? 10.387 -8.422 -1.309 1.00 97.88 955 ALA A C 1
ATOM 7694 O O . ALA A 1 955 ? 11.009 -9.003 -2.202 1.00 97.88 955 ALA A O 1
ATOM 7695 N N . TYR A 1 956 ? 10.994 -8.013 -0.191 1.00 98.06 956 TYR A N 1
ATOM 7696 C CA . TYR A 1 956 ? 12.431 -8.177 0.026 1.00 98.06 956 TYR A CA 1
ATOM 7697 C C . TYR A 1 956 ? 12.829 -9.630 0.316 1.00 98.06 956 TYR A C 1
ATOM 7699 O O . TYR A 1 956 ? 13.860 -10.091 -0.185 1.00 98.06 956 TYR A O 1
ATOM 7707 N N . SER A 1 957 ? 12.004 -10.377 1.057 1.00 97.06 957 SER A N 1
ATOM 7708 C CA . SER A 1 957 ? 12.195 -11.819 1.265 1.00 97.06 957 SER A CA 1
ATOM 7709 C C . SER A 1 957 ? 12.140 -12.590 -0.058 1.00 97.06 957 SER A C 1
ATOM 7711 O O . SER A 1 957 ? 13.043 -13.370 -0.369 1.00 97.06 957 SER A O 1
ATOM 7713 N N . MET A 1 958 ? 11.134 -12.304 -0.886 1.00 97.19 958 MET A N 1
ATOM 7714 C CA . MET A 1 958 ? 10.943 -12.880 -2.213 1.00 97.19 958 MET A CA 1
ATOM 7715 C C . MET A 1 958 ? 12.137 -12.571 -3.120 1.00 97.19 958 MET A C 1
ATOM 7717 O O . MET A 1 958 ? 12.662 -13.486 -3.747 1.00 97.19 958 MET A O 1
ATOM 7721 N N . LEU A 1 959 ? 12.628 -11.324 -3.156 1.00 97.19 959 LEU A N 1
ATOM 7722 C CA . LEU A 1 959 ? 13.825 -10.957 -3.928 1.00 97.19 959 LEU A CA 1
ATOM 7723 C C . LEU A 1 959 ? 15.051 -11.769 -3.507 1.00 97.19 959 LEU A C 1
ATOM 7725 O O . LEU A 1 959 ? 15.765 -12.297 -4.362 1.00 97.19 959 LEU A O 1
ATOM 7729 N N . LYS A 1 960 ? 15.276 -11.919 -2.197 1.00 96.62 960 LYS A N 1
ATOM 7730 C CA . LYS A 1 960 ? 16.362 -12.756 -1.681 1.00 96.62 960 LYS A CA 1
ATOM 7731 C C . LYS A 1 960 ? 16.200 -14.201 -2.150 1.00 96.62 960 LYS A C 1
ATOM 7733 O O . LYS A 1 960 ? 17.149 -14.775 -2.675 1.00 96.62 960 LYS A O 1
ATOM 7738 N N . GLN A 1 961 ? 15.006 -14.780 -2.053 1.00 96.25 961 GLN A N 1
ATOM 7739 C CA . GLN A 1 961 ? 14.763 -16.155 -2.498 1.00 96.25 961 GLN A CA 1
ATOM 7740 C C . GLN A 1 961 ? 14.891 -16.323 -4.021 1.00 96.25 961 GLN A C 1
ATOM 7742 O O . GLN A 1 961 ? 15.475 -17.308 -4.478 1.00 96.25 961 GLN A O 1
ATOM 7747 N N . LEU A 1 962 ? 14.430 -15.350 -4.813 1.00 95.44 962 LEU A N 1
ATOM 7748 C CA . LEU A 1 962 ? 14.552 -15.337 -6.274 1.00 95.44 962 LEU A CA 1
ATOM 7749 C C . LEU A 1 962 ? 16.011 -15.378 -6.741 1.00 95.44 962 LEU A C 1
ATOM 7751 O O . LEU A 1 962 ? 16.321 -16.044 -7.729 1.00 95.44 962 LEU A O 1
ATOM 7755 N N . LEU A 1 963 ? 16.906 -14.665 -6.052 1.00 94.56 963 LEU A N 1
ATOM 7756 C CA . LEU A 1 963 ? 18.319 -14.594 -6.428 1.00 94.56 963 LEU A CA 1
ATOM 7757 C C . LEU A 1 963 ? 19.152 -15.767 -5.891 1.00 94.56 963 LEU A C 1
ATOM 7759 O O . LEU A 1 963 ? 20.142 -16.135 -6.522 1.00 94.56 963 LEU A O 1
ATOM 7763 N N . THR A 1 964 ? 18.755 -16.369 -4.766 1.00 94.12 964 THR A N 1
ATOM 7764 C CA . THR A 1 964 ? 19.618 -17.305 -4.019 1.00 94.12 964 THR A CA 1
ATOM 7765 C C . THR A 1 964 ? 19.197 -18.772 -4.111 1.00 94.12 964 THR A C 1
ATOM 7767 O O . THR A 1 964 ? 20.042 -19.657 -3.985 1.00 94.12 964 THR A O 1
ATOM 7770 N N . THR A 1 965 ? 17.922 -19.064 -4.387 1.00 94.88 965 THR A N 1
ATOM 7771 C CA . THR A 1 965 ? 17.405 -20.444 -4.450 1.00 94.88 965 THR A CA 1
ATOM 7772 C C . THR A 1 965 ? 17.390 -20.999 -5.877 1.00 94.88 965 THR A C 1
ATOM 7774 O O . THR A 1 965 ? 17.251 -20.257 -6.849 1.00 94.88 965 THR A O 1
ATOM 7777 N N . GLU A 1 966 ? 17.477 -22.325 -6.028 1.00 92.56 966 GLU A N 1
ATOM 7778 C CA . GLU A 1 966 ? 17.378 -22.982 -7.345 1.00 92.56 966 GLU A CA 1
ATOM 7779 C C . GLU A 1 966 ? 16.001 -22.782 -7.998 1.00 92.56 966 GLU A C 1
ATOM 7781 O O . GLU A 1 966 ? 15.904 -22.538 -9.202 1.00 92.56 966 GLU A O 1
ATOM 7786 N N . GLN A 1 967 ? 14.930 -22.806 -7.200 1.00 92.12 967 GLN A N 1
ATOM 7787 C CA . GLN A 1 967 ? 13.580 -22.500 -7.674 1.00 92.12 967 GLN A CA 1
ATOM 7788 C C . GLN A 1 967 ? 13.475 -21.049 -8.164 1.00 92.12 967 GLN A C 1
ATOM 7790 O O . GLN A 1 967 ? 12.952 -20.801 -9.250 1.00 92.12 967 GLN A O 1
ATOM 7795 N N . GLY A 1 968 ? 14.039 -20.102 -7.411 1.00 92.75 968 GLY A N 1
ATOM 7796 C CA . GLY A 1 968 ? 14.118 -18.697 -7.799 1.00 92.75 968 GLY A CA 1
ATOM 7797 C C . GLY A 1 968 ? 14.839 -18.490 -9.132 1.00 92.75 968 GLY A C 1
ATOM 7798 O O . GLY A 1 968 ? 14.311 -17.829 -10.028 1.00 92.75 968 GLY A O 1
ATOM 7799 N N . LYS A 1 969 ? 15.996 -19.139 -9.323 1.00 88.81 969 LYS A N 1
ATOM 7800 C CA . LYS A 1 969 ? 16.744 -19.118 -10.595 1.00 88.81 969 LYS A CA 1
ATOM 7801 C C . LYS A 1 969 ? 15.923 -19.664 -11.766 1.00 88.81 969 LYS A C 1
ATOM 7803 O O . LYS A 1 969 ? 15.973 -19.090 -12.859 1.00 88.81 969 LYS A O 1
ATOM 7808 N N . LYS A 1 970 ? 15.136 -20.726 -11.549 1.00 90.31 970 LYS A N 1
ATOM 7809 C CA . LYS A 1 970 ? 14.214 -21.266 -12.562 1.00 90.31 970 LYS A CA 1
ATOM 7810 C C . LYS A 1 970 ? 13.172 -20.220 -12.971 1.00 90.31 970 LYS A C 1
ATOM 7812 O O . LYS A 1 970 ? 12.994 -19.978 -14.162 1.00 90.31 970 LYS A O 1
ATOM 7817 N N . TYR A 1 971 ? 12.538 -19.543 -12.014 1.00 93.12 971 TYR A N 1
ATOM 7818 C CA . TYR A 1 971 ? 11.537 -18.512 -12.315 1.00 93.12 971 TYR A CA 1
ATOM 7819 C C . TYR A 1 971 ? 12.129 -17.270 -12.978 1.00 93.12 971 TYR A C 1
ATOM 7821 O O . TYR A 1 971 ? 11.556 -16.783 -13.947 1.00 93.12 971 TYR A O 1
ATOM 7829 N N . ARG A 1 972 ? 13.315 -16.814 -12.559 1.00 89.56 972 ARG A N 1
ATOM 7830 C CA . ARG A 1 972 ? 14.055 -15.735 -13.246 1.00 89.56 972 ARG A CA 1
ATOM 7831 C C . ARG A 1 972 ? 14.375 -16.054 -14.705 1.00 89.56 972 ARG A C 1
ATOM 7833 O O . ARG A 1 972 ? 14.517 -15.148 -15.523 1.00 89.56 972 ARG A O 1
ATOM 7840 N N . SER A 1 973 ? 14.537 -17.336 -15.019 1.00 86.06 973 SER A N 1
ATOM 7841 C CA . SER A 1 973 ? 14.783 -17.796 -16.384 1.00 86.06 973 SER A CA 1
ATOM 7842 C C . SER A 1 973 ? 13.474 -17.908 -17.170 1.00 86.06 973 SER A C 1
ATOM 7844 O O . SER A 1 973 ? 13.456 -17.601 -18.352 1.00 86.06 973 SER A O 1
ATOM 7846 N N . ALA A 1 974 ? 12.351 -18.241 -16.534 1.00 90.19 974 ALA A N 1
ATOM 7847 C CA . ALA A 1 974 ? 11.065 -18.386 -17.219 1.00 90.19 974 ALA A CA 1
ATOM 7848 C C . ALA A 1 974 ? 10.258 -17.077 -17.364 1.00 90.19 974 ALA A C 1
ATOM 7850 O O . ALA A 1 974 ? 9.472 -16.952 -18.302 1.00 90.19 974 ALA A O 1
ATOM 7851 N N . LEU A 1 975 ? 10.433 -16.102 -16.465 1.00 93.94 975 LEU A N 1
ATOM 7852 C CA . LEU A 1 975 ? 9.535 -14.952 -16.305 1.00 93.94 975 LEU A CA 1
ATOM 7853 C C . LEU A 1 975 ? 10.266 -13.606 -16.357 1.00 93.94 975 LEU A C 1
ATOM 7855 O O . LEU A 1 975 ? 11.417 -13.481 -15.943 1.00 93.94 975 LEU A O 1
ATOM 7859 N N . ASN A 1 976 ? 9.547 -12.569 -16.790 1.00 93.62 976 ASN A N 1
ATOM 7860 C CA . ASN A 1 976 ? 9.910 -11.177 -16.530 1.00 93.62 976 ASN A CA 1
ATOM 7861 C C . ASN A 1 976 ? 9.255 -10.730 -15.218 1.00 93.62 976 ASN A C 1
ATOM 7863 O O . ASN A 1 976 ? 8.026 -10.717 -15.143 1.00 93.62 976 ASN A O 1
ATOM 7867 N N . ILE A 1 977 ? 10.052 -10.352 -14.216 1.00 97.12 977 ILE A N 1
ATOM 7868 C CA . ILE A 1 977 ? 9.558 -9.996 -12.877 1.00 97.12 977 ILE A CA 1
ATOM 7869 C C . ILE A 1 977 ? 9.943 -8.551 -12.554 1.00 97.12 977 ILE A C 1
ATOM 7871 O O . ILE A 1 977 ? 11.123 -8.187 -12.594 1.00 97.12 977 ILE A O 1
ATOM 7875 N N . ALA A 1 978 ? 8.947 -7.744 -12.200 1.00 96.44 978 ALA A N 1
ATOM 7876 C CA . ALA A 1 978 ? 9.145 -6.396 -11.685 1.00 96.44 978 ALA A CA 1
ATOM 7877 C C . ALA A 1 978 ? 8.213 -6.143 -10.500 1.00 96.44 978 ALA A C 1
ATOM 7879 O O . ALA A 1 978 ? 7.104 -6.669 -10.456 1.00 96.44 978 ALA A O 1
ATOM 7880 N N . LEU A 1 979 ? 8.652 -5.347 -9.532 1.00 97.25 979 LEU A N 1
ATOM 7881 C CA . LEU A 1 979 ? 7.854 -5.066 -8.348 1.00 97.25 979 LEU A CA 1
ATOM 7882 C C . LEU A 1 979 ? 8.058 -3.657 -7.810 1.00 97.25 979 LEU A C 1
ATOM 7884 O O . LEU A 1 979 ? 9.073 -3.009 -8.075 1.00 97.25 979 LEU A O 1
ATOM 7888 N N . MET A 1 980 ? 7.097 -3.218 -7.009 1.00 96.31 980 MET A N 1
ATOM 7889 C CA . MET A 1 980 ? 7.179 -2.014 -6.193 1.00 96.31 980 MET A CA 1
ATOM 7890 C C . MET A 1 980 ? 7.025 -2.423 -4.723 1.00 96.31 980 MET A C 1
ATOM 7892 O O . MET A 1 980 ? 5.976 -2.954 -4.375 1.00 96.31 980 MET A O 1
ATOM 7896 N N . PRO A 1 981 ? 8.048 -2.247 -3.863 1.00 96.75 981 PRO A N 1
ATOM 7897 C CA . PRO A 1 981 ? 7.993 -2.722 -2.478 1.00 96.75 981 PRO A CA 1
ATOM 7898 C C . PRO A 1 981 ? 7.268 -1.753 -1.525 1.00 96.75 981 PRO A C 1
ATOM 7900 O O . PRO A 1 981 ? 7.017 -2.108 -0.372 1.00 96.75 981 PRO A O 1
ATOM 7903 N N . PHE A 1 982 ? 7.029 -0.508 -1.959 1.00 95.25 982 PHE A N 1
ATOM 7904 C CA . PHE A 1 982 ? 6.655 0.601 -1.079 1.00 95.25 982 PHE A CA 1
ATOM 7905 C C . PHE A 1 982 ? 5.938 1.727 -1.848 1.00 95.25 982 PHE A C 1
ATOM 7907 O O . PHE A 1 982 ? 6.546 2.754 -2.158 1.00 95.25 982 PHE A O 1
ATOM 7914 N N . GLU A 1 983 ? 4.666 1.533 -2.207 1.00 96.38 983 GLU A N 1
ATOM 7915 C CA . GLU A 1 983 ? 3.913 2.519 -3.000 1.00 96.38 983 GLU A CA 1
ATOM 7916 C C . GLU A 1 983 ? 3.517 3.767 -2.196 1.00 96.38 983 GLU A C 1
ATOM 7918 O O . GLU A 1 983 ? 3.844 4.896 -2.574 1.00 96.38 983 GLU A O 1
ATOM 7923 N N . ASN A 1 984 ? 2.829 3.582 -1.065 1.00 96.94 984 ASN A N 1
ATOM 7924 C CA . ASN A 1 984 ? 2.265 4.682 -0.285 1.00 96.94 984 ASN A CA 1
ATOM 7925 C C . ASN A 1 984 ? 3.269 5.228 0.739 1.00 96.94 984 ASN A C 1
ATOM 7927 O O . ASN A 1 984 ? 3.151 5.044 1.954 1.00 96.94 984 ASN A O 1
ATOM 7931 N N . ALA A 1 985 ? 4.284 5.931 0.230 1.00 95.75 985 ALA A N 1
ATOM 7932 C CA . ALA A 1 985 ? 5.376 6.439 1.054 1.00 95.75 985 ALA A CA 1
ATOM 7933 C C . ALA A 1 985 ? 4.938 7.464 2.117 1.00 95.75 985 ALA A C 1
ATOM 7935 O O . ALA A 1 985 ? 5.553 7.566 3.180 1.00 95.75 985 ALA A O 1
ATOM 7936 N N . ASP A 1 986 ? 3.887 8.230 1.828 1.00 96.06 986 ASP A N 1
ATOM 7937 C CA . ASP A 1 986 ? 3.347 9.239 2.734 1.00 96.06 986 ASP A CA 1
ATOM 7938 C C . ASP A 1 986 ? 2.508 8.633 3.855 1.00 96.06 986 ASP A C 1
ATOM 7940 O O . ASP A 1 986 ? 2.754 8.951 5.020 1.00 96.06 986 ASP A O 1
ATOM 7944 N N . GLY A 1 987 ? 1.572 7.740 3.521 1.00 96.75 987 GLY A N 1
ATOM 7945 C CA . GLY A 1 987 ? 0.811 6.987 4.513 1.00 96.75 987 GLY A CA 1
ATOM 7946 C C . GLY A 1 987 ? 1.741 6.191 5.424 1.00 96.75 987 GLY A C 1
ATOM 7947 O O . GLY A 1 987 ? 1.572 6.208 6.637 1.00 96.75 987 GLY A O 1
ATOM 7948 N N . ALA A 1 988 ? 2.810 5.598 4.881 1.00 96.75 988 ALA A N 1
ATOM 7949 C CA . ALA A 1 988 ? 3.744 4.797 5.675 1.00 96.75 988 ALA A CA 1
ATOM 7950 C C . ALA A 1 988 ? 4.548 5.617 6.680 1.00 96.75 988 ALA A C 1
ATOM 7952 O O . ALA A 1 988 ? 4.939 5.094 7.718 1.00 96.75 988 ALA A O 1
ATOM 7953 N N . ALA A 1 989 ? 4.784 6.902 6.409 1.00 96.31 989 ALA A N 1
ATOM 7954 C CA . ALA A 1 989 ? 5.390 7.780 7.400 1.00 96.31 989 ALA A CA 1
ATOM 7955 C C . ALA A 1 989 ? 4.433 8.072 8.564 1.00 96.31 989 ALA A C 1
ATOM 7957 O O . ALA A 1 989 ? 4.874 8.069 9.709 1.00 96.31 989 ALA A O 1
ATOM 7958 N N . VAL A 1 990 ? 3.143 8.281 8.272 1.00 96.38 990 VAL A N 1
ATOM 7959 C CA . VAL A 1 990 ? 2.101 8.459 9.298 1.00 96.38 990 VAL A CA 1
ATOM 7960 C C . VAL A 1 990 ? 1.926 7.172 10.106 1.00 96.38 990 VAL A C 1
ATOM 7962 O O . VAL A 1 990 ? 1.910 7.219 11.330 1.00 96.38 990 VAL A O 1
ATOM 7965 N N . HIS A 1 991 ? 1.869 6.017 9.434 1.00 97.44 991 HIS A N 1
ATOM 7966 C CA . HIS A 1 991 ? 1.826 4.701 10.078 1.00 97.44 991 HIS A CA 1
ATOM 7967 C C . HIS A 1 991 ? 2.998 4.520 11.041 1.00 97.44 991 HIS A C 1
ATOM 7969 O O . HIS A 1 991 ? 2.790 4.244 12.220 1.00 97.44 991 HIS A O 1
ATOM 7975 N N . TYR A 1 992 ? 4.222 4.743 10.547 1.00 95.81 992 TYR A N 1
ATOM 7976 C CA . TYR A 1 992 ? 5.439 4.527 11.320 1.00 95.81 992 TYR A CA 1
ATOM 7977 C C . TYR A 1 992 ? 5.531 5.451 12.540 1.00 95.81 992 TYR A C 1
ATOM 7979 O O . TYR A 1 992 ? 6.060 5.032 13.566 1.00 95.81 992 TYR A O 1
ATOM 7987 N N . GLU A 1 993 ? 5.019 6.683 12.435 1.00 95.38 993 GLU A N 1
ATOM 7988 C CA . GLU A 1 993 ? 4.897 7.619 13.557 1.00 95.38 993 GLU A CA 1
ATOM 7989 C C . GLU A 1 993 ? 3.948 7.073 14.632 1.00 95.38 993 GLU A C 1
ATOM 7991 O O . GLU A 1 993 ? 4.346 6.944 15.786 1.00 95.38 993 GLU A O 1
ATOM 7996 N N . LEU A 1 994 ? 2.721 6.709 14.253 1.00 96.75 994 LEU A N 1
ATOM 7997 C CA . LEU A 1 994 ? 1.682 6.296 15.201 1.00 96.75 994 LEU A CA 1
ATOM 7998 C C . LEU A 1 994 ? 1.977 4.947 15.868 1.00 96.75 994 LEU A C 1
ATOM 8000 O O . LEU A 1 994 ? 1.678 4.759 17.048 1.00 96.75 994 LEU A O 1
ATOM 8004 N N . MET A 1 995 ? 2.600 4.014 15.141 1.00 95.25 995 MET A N 1
ATOM 8005 C CA . MET A 1 995 ? 2.936 2.699 15.692 1.00 95.25 995 MET A CA 1
ATOM 8006 C C . MET A 1 995 ? 4.043 2.749 16.756 1.00 95.25 995 MET A C 1
ATOM 8008 O O . MET A 1 995 ? 4.237 1.755 17.447 1.00 95.25 995 MET A O 1
ATOM 8012 N N . GLN A 1 996 ? 4.787 3.858 16.894 1.00 93.88 996 GLN A N 1
ATOM 8013 C CA . GLN A 1 996 ? 5.769 3.979 17.983 1.00 93.88 996 GLN A CA 1
ATOM 8014 C C . GLN A 1 996 ? 5.086 3.993 19.350 1.00 93.88 996 GLN A C 1
ATOM 8016 O O . GLN A 1 996 ? 5.615 3.423 20.303 1.00 93.88 996 GLN A O 1
ATOM 8021 N N . ASP A 1 997 ? 3.914 4.624 19.427 1.00 93.56 997 ASP A N 1
ATOM 8022 C CA . ASP A 1 997 ? 3.126 4.699 20.653 1.00 93.56 997 ASP A CA 1
ATOM 8023 C C . ASP A 1 997 ? 2.209 3.475 20.782 1.00 93.56 997 ASP A C 1
ATOM 8025 O O . ASP A 1 997 ? 2.127 2.871 21.851 1.00 93.56 997 ASP A O 1
ATOM 8029 N N . ASN A 1 998 ? 1.569 3.068 19.677 1.00 94.81 998 ASN A N 1
ATOM 8030 C CA . ASN A 1 998 ? 0.580 1.989 19.658 1.00 94.81 998 ASN A CA 1
ATOM 8031 C C . ASN A 1 998 ? 0.898 0.948 18.558 1.00 94.81 998 ASN A C 1
ATOM 8033 O O . ASN A 1 998 ? 0.289 0.963 17.486 1.00 94.81 998 ASN A O 1
ATOM 8037 N N . PRO A 1 999 ? 1.856 0.030 18.793 1.00 94.00 999 PRO A N 1
ATOM 8038 C CA . PRO A 1 999 ? 2.431 -0.835 17.756 1.00 94.00 999 PRO A CA 1
ATOM 8039 C C . PRO A 1 999 ? 1.539 -1.983 17.281 1.00 94.00 999 PRO A C 1
ATOM 8041 O O . PRO A 1 999 ? 1.940 -2.696 16.370 1.00 94.00 999 PRO A O 1
ATOM 8044 N N . GLU A 1 1000 ? 0.384 -2.220 17.899 1.00 93.69 1000 GLU A N 1
ATOM 8045 C CA . GLU A 1 1000 ? -0.523 -3.321 17.531 1.00 93.69 1000 GLU A CA 1
ATOM 8046 C C . GLU A 1 1000 ? -1.946 -2.832 17.209 1.00 93.69 1000 GLU A C 1
ATOM 8048 O O . GLU A 1 1000 ? -2.849 -3.645 17.040 1.00 93.69 1000 GLU A O 1
ATOM 8053 N N . TRP A 1 1001 ? -2.155 -1.513 17.115 1.00 96.31 1001 TRP A N 1
ATOM 8054 C CA . TRP A 1 1001 ? -3.419 -0.924 16.658 1.00 96.31 1001 TRP A CA 1
ATOM 8055 C C . TRP A 1 1001 ? -3.552 -1.013 15.132 1.00 96.31 1001 TRP A C 1
ATOM 8057 O O . TRP A 1 1001 ? -2.554 -1.084 14.407 1.00 96.31 1001 TRP A O 1
ATOM 8067 N N . LYS A 1 1002 ? -4.787 -0.956 14.622 1.00 95.00 1002 LYS A N 1
ATOM 8068 C CA . LYS A 1 1002 ? -5.071 -1.074 13.173 1.00 95.00 1002 LYS A CA 1
ATOM 8069 C C . LYS A 1 1002 ? -4.498 0.090 12.359 1.00 95.00 1002 LYS A C 1
ATOM 8071 O O . LYS A 1 1002 ? -3.977 -0.103 11.260 1.00 95.00 1002 LYS A O 1
ATOM 8076 N N . LEU A 1 1003 ? -4.552 1.300 12.925 1.00 96.44 1003 LEU A N 1
ATOM 8077 C CA . LEU A 1 1003 ? -3.990 2.533 12.359 1.00 96.44 1003 LEU A CA 1
ATOM 8078 C C . LEU A 1 1003 ? -4.476 2.845 10.928 1.00 96.44 1003 LEU A C 1
ATOM 8080 O O . LEU A 1 1003 ? -3.712 3.362 10.101 1.00 96.44 1003 LEU A O 1
ATOM 8084 N N . HIS A 1 1004 ? -5.762 2.617 10.635 1.00 95.56 1004 HIS A N 1
ATOM 8085 C CA . HIS A 1 1004 ? -6.336 2.847 9.301 1.00 95.56 1004 HIS A CA 1
ATOM 8086 C C . HIS A 1 1004 ? -6.271 4.304 8.831 1.00 95.56 1004 HIS A C 1
ATOM 8088 O O . HIS A 1 1004 ? -6.386 4.569 7.636 1.00 95.56 1004 HIS A O 1
ATOM 8094 N N . VAL A 1 1005 ? -6.021 5.260 9.729 1.00 95.38 1005 VAL A N 1
ATOM 8095 C CA . VAL A 1 1005 ? -5.706 6.650 9.359 1.00 95.38 1005 VAL A CA 1
ATOM 8096 C C . VAL A 1 1005 ? -4.591 6.750 8.311 1.00 95.38 1005 VAL A C 1
ATOM 8098 O O . VAL A 1 1005 ? -4.601 7.642 7.462 1.00 95.38 1005 VAL A O 1
ATOM 8101 N N . SER A 1 1006 ? -3.652 5.804 8.348 1.00 95.00 1006 SER A N 1
ATOM 8102 C CA . SER A 1 1006 ? -2.504 5.715 7.448 1.00 95.00 1006 SER A CA 1
ATOM 8103 C C . SER A 1 1006 ? -2.756 4.873 6.192 1.00 95.00 1006 SER A C 1
ATOM 8105 O O . SER A 1 1006 ? -1.876 4.769 5.339 1.00 95.00 1006 SER A O 1
ATOM 8107 N N . ARG A 1 1007 ? -3.961 4.302 6.044 1.00 93.69 1007 ARG A N 1
ATOM 8108 C CA . ARG A 1 1007 ? -4.356 3.481 4.892 1.00 93.69 1007 ARG A CA 1
ATOM 8109 C C . ARG A 1 1007 ? -4.132 4.231 3.580 1.00 93.69 1007 ARG A C 1
ATOM 8111 O O . ARG A 1 1007 ? -3.571 3.687 2.637 1.00 93.69 1007 ARG A O 1
ATOM 8118 N N . TYR A 1 1008 ? -4.538 5.495 3.530 1.00 94.06 1008 TYR A N 1
ATOM 8119 C CA . TYR A 1 1008 ? -4.420 6.351 2.348 1.00 94.06 1008 TYR A CA 1
ATOM 8120 C C . TYR A 1 1008 ? -3.181 7.254 2.396 1.00 94.06 1008 TYR A C 1
ATOM 8122 O O . TYR A 1 1008 ? -2.352 7.154 3.299 1.00 94.06 1008 TYR A O 1
ATOM 8130 N N . ASN A 1 1009 ? -3.008 8.113 1.389 1.00 92.81 1009 ASN A N 1
ATOM 8131 C CA . ASN A 1 1009 ? -1.877 9.041 1.361 1.00 92.81 1009 ASN A CA 1
ATOM 8132 C C . ASN A 1 1009 ? -2.025 10.178 2.397 1.00 92.81 1009 ASN A C 1
ATOM 8134 O O . ASN A 1 1009 ? -2.993 10.253 3.157 1.00 92.81 1009 ASN A O 1
ATOM 8138 N N . SER A 1 1010 ? -1.091 11.131 2.381 1.00 92.69 1010 SER A N 1
ATOM 8139 C CA . SER A 1 1010 ? -1.026 12.232 3.352 1.00 92.69 1010 SER A CA 1
ATOM 8140 C C . SER A 1 1010 ? -2.188 13.236 3.349 1.00 92.69 1010 SER A C 1
ATOM 8142 O O . SER A 1 1010 ? -2.167 14.160 4.160 1.00 92.69 1010 SER A O 1
ATOM 8144 N N . VAL A 1 1011 ? -3.181 13.091 2.468 1.00 91.12 1011 VAL A N 1
ATOM 8145 C CA . VAL A 1 1011 ? -4.416 13.899 2.465 1.00 91.12 1011 VAL A CA 1
ATOM 8146 C C . VAL A 1 1011 ? -5.686 13.038 2.521 1.00 91.12 1011 VAL A C 1
ATOM 8148 O O . VAL A 1 1011 ? -6.790 13.537 2.307 1.00 91.12 1011 VAL A O 1
ATOM 8151 N N . GLY A 1 1012 ? -5.544 11.738 2.802 1.00 88.38 1012 GLY A N 1
ATOM 8152 C CA . GLY A 1 1012 ? -6.662 10.796 2.864 1.00 88.38 1012 GLY A CA 1
ATOM 8153 C C . GLY A 1 1012 ? -7.171 10.328 1.496 1.00 88.38 1012 GLY A C 1
ATOM 8154 O O . GLY A 1 1012 ? -8.301 9.852 1.405 1.00 88.38 1012 GLY A O 1
ATOM 8155 N N . LYS A 1 1013 ? -6.373 10.460 0.427 1.00 91.38 1013 LYS A N 1
ATOM 8156 C CA . LYS A 1 1013 ? -6.742 10.017 -0.924 1.00 91.38 1013 LYS A CA 1
ATOM 8157 C C . LYS A 1 1013 ? -6.372 8.553 -1.154 1.00 91.38 1013 LYS A C 1
ATOM 8159 O O . LYS A 1 1013 ? -5.208 8.166 -1.059 1.00 91.38 1013 LYS A O 1
ATOM 8164 N N . GLU A 1 1014 ? -7.375 7.772 -1.543 1.00 92.81 1014 GLU A N 1
ATOM 8165 C CA . GLU A 1 1014 ? -7.205 6.468 -2.188 1.00 92.81 1014 GLU A CA 1
ATOM 8166 C C . GLU A 1 1014 ? -6.551 6.658 -3.568 1.00 92.81 1014 GLU A C 1
ATOM 8168 O O . GLU A 1 1014 ? -7.211 7.076 -4.529 1.00 92.81 1014 GLU A O 1
ATOM 8173 N N . ILE A 1 1015 ? -5.244 6.394 -3.644 1.00 92.81 1015 ILE A N 1
ATOM 8174 C CA . ILE A 1 1015 ? -4.401 6.661 -4.817 1.00 92.81 1015 ILE A CA 1
ATOM 8175 C C . ILE A 1 1015 ? -4.811 5.827 -6.037 1.00 92.81 1015 ILE A C 1
ATOM 8177 O O . ILE A 1 1015 ? -4.690 6.315 -7.163 1.00 92.81 1015 ILE A O 1
ATOM 8181 N N . ALA A 1 1016 ? -5.396 4.638 -5.831 1.00 92.50 1016 ALA A N 1
ATOM 8182 C CA . ALA A 1 1016 ? -5.847 3.766 -6.921 1.00 92.50 1016 ALA A CA 1
ATOM 8183 C C . ALA A 1 1016 ? -6.926 4.414 -7.799 1.00 92.50 1016 ALA A C 1
ATOM 8185 O O . ALA A 1 1016 ? -7.061 4.090 -8.980 1.00 92.50 1016 ALA A O 1
ATOM 8186 N N . ASN A 1 1017 ? -7.728 5.316 -7.222 1.00 90.81 1017 ASN A N 1
ATOM 8187 C CA . ASN A 1 1017 ? -8.809 5.987 -7.946 1.00 90.81 1017 ASN A CA 1
ATOM 8188 C C . ASN A 1 1017 ? -8.287 6.967 -9.006 1.00 90.81 1017 ASN A C 1
ATOM 8190 O O . ASN A 1 1017 ? -9.021 7.296 -9.937 1.00 90.81 1017 ASN A O 1
ATOM 8194 N N . ASP A 1 1018 ? -7.033 7.403 -8.874 1.00 91.50 1018 ASP A N 1
ATOM 8195 C CA . ASP A 1 1018 ? -6.375 8.347 -9.776 1.00 91.50 1018 ASP A CA 1
ATOM 8196 C C . ASP A 1 1018 ? -5.354 7.664 -10.704 1.00 91.50 1018 ASP A C 1
ATOM 8198 O O . ASP A 1 1018 ? -4.688 8.337 -11.491 1.00 91.50 1018 ASP A O 1
ATOM 8202 N N . TYR A 1 1019 ? -5.240 6.333 -10.689 1.00 90.69 1019 TYR A N 1
ATOM 8203 C CA . TYR A 1 1019 ? -4.382 5.631 -11.642 1.00 90.69 1019 TYR A CA 1
ATOM 8204 C C . TYR A 1 1019 ? -4.727 5.998 -13.095 1.00 90.69 1019 TYR A C 1
ATOM 8206 O O . TYR A 1 1019 ? -5.888 5.996 -13.516 1.00 90.69 1019 TYR A O 1
ATOM 8214 N N . PHE A 1 1020 ? -3.685 6.288 -13.882 1.00 84.12 1020 PHE A N 1
ATOM 8215 C CA . PHE A 1 1020 ? -3.762 6.798 -15.261 1.00 84.12 1020 PHE A CA 1
ATOM 8216 C C . PHE A 1 1020 ? -4.419 8.185 -15.418 1.00 84.12 1020 PHE A C 1
ATOM 8218 O O . PHE A 1 1020 ? -4.763 8.568 -16.541 1.00 84.12 1020 PHE A O 1
ATOM 8225 N N . ASN A 1 1021 ? -4.588 8.951 -14.337 1.00 85.75 1021 ASN A N 1
ATOM 8226 C CA . ASN A 1 1021 ? -4.941 10.366 -14.399 1.00 85.75 1021 ASN A CA 1
ATOM 8227 C C . ASN A 1 1021 ? -3.671 11.230 -14.421 1.00 85.75 1021 ASN A C 1
ATOM 8229 O O . ASN A 1 1021 ? -3.180 11.636 -13.373 1.00 85.75 1021 ASN A O 1
ATOM 8233 N N . ASN A 1 1022 ? -3.169 11.561 -15.614 1.00 76.81 1022 ASN A N 1
ATOM 8234 C CA . ASN A 1 1022 ? -1.936 12.348 -15.785 1.00 76.81 1022 ASN A CA 1
ATOM 8235 C C . ASN A 1 1022 ? -1.976 13.746 -15.136 1.00 76.81 1022 ASN A C 1
ATOM 8237 O O . ASN A 1 1022 ? -0.920 14.331 -14.907 1.00 76.81 1022 ASN A O 1
ATOM 8241 N N . ASP A 1 1023 ? -3.167 14.277 -14.848 1.00 83.69 1023 ASP A N 1
ATOM 8242 C CA . ASP A 1 1023 ? -3.350 15.592 -14.226 1.00 83.69 1023 ASP A CA 1
ATOM 8243 C C . ASP A 1 1023 ? -3.390 15.524 -12.687 1.00 83.69 1023 ASP A C 1
ATOM 8245 O O . ASP A 1 1023 ? -3.533 16.557 -12.027 1.00 83.69 1023 ASP A O 1
ATOM 8249 N N . SER A 1 1024 ? -3.281 14.327 -12.096 1.00 88.50 1024 SER A N 1
ATOM 8250 C CA . SER A 1 1024 ? -3.329 14.160 -10.645 1.00 88.50 1024 SER A CA 1
ATOM 8251 C C . SER A 1 1024 ? -2.130 14.834 -9.956 1.00 88.50 1024 SER A C 1
ATOM 8253 O O . SER A 1 1024 ? -0.983 14.638 -10.380 1.00 88.50 1024 SER A O 1
ATOM 8255 N N . PRO A 1 1025 ? -2.356 15.607 -8.873 1.00 86.25 1025 PRO A N 1
ATOM 8256 C CA . PRO A 1 1025 ? -1.285 16.248 -8.113 1.00 86.25 1025 PRO A CA 1
ATOM 8257 C C . PRO A 1 1025 ? -0.531 15.275 -7.189 1.00 86.25 1025 PRO A C 1
ATOM 8259 O O . PRO A 1 1025 ? 0.491 15.661 -6.611 1.00 86.25 1025 PRO A O 1
ATOM 8262 N N . TYR A 1 1026 ? -1.033 14.045 -7.030 1.00 92.00 1026 TYR A N 1
ATOM 8263 C CA . TYR A 1 1026 ? -0.465 13.003 -6.177 1.00 92.00 1026 TYR A CA 1
ATOM 8264 C C . TYR A 1 1026 ? 0.520 12.170 -6.980 1.00 92.00 1026 TYR A C 1
ATOM 8266 O O . TYR A 1 1026 ? 0.136 11.494 -7.929 1.00 92.00 1026 TYR A O 1
ATOM 8274 N N . GLY A 1 1027 ? 1.802 12.215 -6.634 1.00 89.38 1027 GLY A N 1
ATOM 8275 C CA . GLY A 1 1027 ? 2.788 11.500 -7.433 1.00 89.38 1027 GLY A CA 1
ATOM 8276 C C . GLY A 1 1027 ? 2.730 9.978 -7.251 1.00 89.38 1027 GLY A C 1
ATOM 8277 O O . GLY A 1 1027 ? 3.054 9.246 -8.186 1.00 89.38 1027 GLY A O 1
ATOM 8278 N N . GLU A 1 1028 ? 2.225 9.491 -6.116 1.00 93.94 1028 GLU A N 1
ATOM 8279 C CA . GLU A 1 1028 ? 1.986 8.070 -5.835 1.00 93.94 1028 GLU A CA 1
ATOM 8280 C C . GLU A 1 1028 ? 1.151 7.404 -6.938 1.00 93.94 1028 GLU A C 1
ATOM 8282 O O . GLU A 1 1028 ? 1.504 6.330 -7.416 1.00 93.94 1028 GLU A O 1
ATOM 8287 N N . CYS A 1 1029 ? 0.099 8.076 -7.428 1.00 92.38 1029 CYS A N 1
ATOM 8288 C CA . CYS A 1 1029 ? -0.808 7.498 -8.424 1.00 92.38 1029 CYS A CA 1
ATOM 8289 C C . CYS A 1 1029 ? -0.162 7.287 -9.807 1.00 92.38 1029 CYS A C 1
ATOM 8291 O O . CYS A 1 1029 ? -0.724 6.582 -10.643 1.00 92.38 1029 CYS A O 1
ATOM 8293 N N . HIS A 1 1030 ? 1.016 7.871 -10.058 1.00 86.69 1030 HIS A N 1
ATOM 8294 C CA . HIS A 1 1030 ? 1.763 7.686 -11.306 1.00 86.69 1030 HIS A CA 1
ATOM 8295 C C . HIS A 1 1030 ? 2.739 6.510 -11.237 1.00 86.69 1030 HIS A C 1
ATOM 8297 O O . HIS A 1 1030 ? 3.177 6.034 -12.286 1.00 86.69 1030 HIS A O 1
ATOM 8303 N N . ALA A 1 1031 ? 3.073 6.023 -10.036 1.00 90.25 1031 ALA A N 1
ATOM 8304 C CA . ALA A 1 1031 ? 4.101 5.006 -9.834 1.00 90.25 1031 ALA A CA 1
ATOM 8305 C C . ALA A 1 1031 ? 3.710 3.667 -10.479 1.00 90.25 1031 ALA A C 1
ATOM 8307 O O . ALA A 1 1031 ? 4.370 3.211 -11.421 1.00 90.25 1031 ALA A O 1
ATOM 8308 N N . LEU A 1 1032 ? 2.597 3.071 -10.040 1.00 92.06 1032 LEU A N 1
ATOM 8309 C CA . LEU A 1 1032 ? 2.145 1.784 -10.562 1.00 92.06 1032 LEU A CA 1
ATOM 8310 C C . LEU A 1 1032 ? 1.767 1.839 -12.058 1.00 92.06 1032 LEU A C 1
ATOM 8312 O O . LEU A 1 1032 ? 2.225 0.969 -12.804 1.00 92.06 1032 LEU A O 1
ATOM 8316 N N . PRO A 1 1033 ? 1.034 2.856 -12.568 1.00 87.56 1033 PRO A N 1
ATOM 8317 C CA . PRO A 1 1033 ? 0.792 2.996 -14.006 1.00 87.56 1033 PRO A CA 1
ATOM 8318 C C . PRO A 1 1033 ? 2.067 3.076 -14.846 1.00 87.56 1033 PRO A C 1
ATOM 8320 O O . PRO A 1 1033 ? 2.115 2.490 -15.930 1.00 87.56 1033 PRO A O 1
ATOM 8323 N N . SER A 1 1034 ? 3.110 3.755 -14.358 1.00 80.44 1034 SER A N 1
ATOM 8324 C CA . SER A 1 1034 ? 4.396 3.835 -15.060 1.00 80.44 1034 SER A CA 1
ATOM 8325 C C . SER A 1 1034 ? 5.070 2.465 -15.140 1.00 80.44 1034 SER A C 1
ATOM 8327 O O . SER A 1 1034 ? 5.561 2.077 -16.206 1.00 80.44 1034 SER A O 1
ATOM 8329 N N . LEU A 1 1035 ? 5.026 1.689 -14.051 1.00 84.06 1035 LEU A N 1
ATOM 8330 C CA . LEU A 1 1035 ? 5.548 0.322 -14.028 1.00 84.06 1035 LEU A CA 1
ATOM 8331 C C . LEU A 1 1035 ? 4.754 -0.589 -14.972 1.00 84.06 1035 LEU A C 1
ATOM 8333 O O . LEU A 1 1035 ? 5.343 -1.325 -15.768 1.00 84.06 1035 LEU A O 1
ATOM 8337 N N . TYR A 1 1036 ? 3.423 -0.473 -14.946 1.00 86.69 1036 TYR A N 1
ATOM 8338 C CA . TYR A 1 1036 ? 2.523 -1.192 -15.841 1.00 86.69 1036 TYR A CA 1
ATOM 8339 C C . TYR A 1 1036 ? 2.827 -0.882 -17.309 1.00 86.69 1036 TYR A C 1
ATOM 8341 O O . TYR A 1 1036 ? 2.993 -1.797 -18.110 1.00 86.69 1036 TYR A O 1
ATOM 8349 N N . CYS A 1 1037 ? 2.954 0.393 -17.687 1.00 80.19 1037 CYS A N 1
ATOM 8350 C CA . CYS A 1 1037 ? 3.226 0.783 -19.075 1.00 80.19 1037 CYS A CA 1
ATOM 8351 C C . CYS A 1 1037 ? 4.585 0.272 -19.568 1.00 80.19 1037 CYS A C 1
ATOM 8353 O O . CYS A 1 1037 ? 4.745 -0.006 -20.758 1.00 80.19 1037 CYS A O 1
ATOM 8355 N N . LYS A 1 1038 ? 5.556 0.128 -18.659 1.00 78.44 1038 LYS A N 1
ATOM 8356 C CA . LYS A 1 1038 ? 6.881 -0.408 -18.970 1.00 78.44 1038 LYS A CA 1
ATOM 8357 C C . LYS A 1 1038 ? 6.850 -1.915 -19.226 1.00 78.44 1038 LYS A C 1
ATOM 8359 O O . LYS A 1 1038 ? 7.487 -2.373 -20.175 1.00 78.44 1038 LYS A O 1
ATOM 8364 N N . TRP A 1 1039 ? 6.129 -2.679 -18.407 1.00 82.31 1039 TRP A N 1
ATOM 8365 C CA . TRP A 1 1039 ? 6.212 -4.146 -18.392 1.00 82.31 1039 TRP A CA 1
ATOM 8366 C C . TRP A 1 1039 ? 5.011 -4.876 -18.995 1.00 82.31 1039 TRP A C 1
ATOM 8368 O O . TRP A 1 1039 ? 5.161 -5.993 -19.476 1.00 82.31 1039 TRP A O 1
ATOM 8378 N N . ILE A 1 1040 ? 3.848 -4.233 -19.051 1.00 84.94 1040 ILE A N 1
ATOM 8379 C CA . ILE A 1 1040 ? 2.612 -4.738 -19.663 1.00 84.94 1040 ILE A CA 1
ATOM 8380 C C . ILE A 1 1040 ? 2.334 -6.188 -19.211 1.00 84.94 1040 ILE A C 1
ATOM 8382 O O . ILE A 1 1040 ? 2.412 -7.131 -20.020 1.00 84.94 1040 ILE A O 1
ATOM 8386 N N . PRO A 1 1041 ? 2.107 -6.368 -17.894 1.00 91.88 1041 PRO A N 1
ATOM 8387 C CA . PRO A 1 1041 ? 2.059 -7.674 -17.256 1.00 91.88 1041 PRO A CA 1
ATOM 8388 C C . PRO A 1 1041 ? 0.960 -8.567 -17.824 1.00 91.88 1041 PRO A C 1
ATOM 8390 O O . PRO A 1 1041 ? -0.156 -8.113 -18.087 1.00 91.88 1041 PRO A O 1
ATOM 8393 N N . ASP A 1 1042 ? 1.282 -9.854 -17.949 1.00 95.06 1042 ASP A N 1
ATOM 8394 C CA . ASP A 1 1042 ? 0.285 -10.908 -18.138 1.00 95.06 1042 ASP A CA 1
ATOM 8395 C C . ASP A 1 1042 ? -0.425 -11.201 -16.812 1.00 95.06 1042 ASP A C 1
ATOM 8397 O O . ASP A 1 1042 ? -1.633 -11.419 -16.795 1.00 95.06 1042 ASP A O 1
ATOM 8401 N N . ALA A 1 1043 ? 0.309 -11.131 -15.702 1.00 97.19 1043 ALA A N 1
ATOM 8402 C CA . ALA A 1 1043 ? -0.219 -11.271 -14.356 1.00 97.19 1043 ALA A CA 1
ATOM 8403 C C . ALA A 1 1043 ? 0.170 -10.083 -13.481 1.00 97.19 1043 ALA A C 1
ATOM 8405 O O . ALA A 1 1043 ? 1.324 -9.647 -13.479 1.00 97.19 1043 ALA A O 1
ATOM 8406 N N . PHE A 1 1044 ? -0.793 -9.596 -12.714 1.00 97.75 1044 PHE A N 1
ATOM 8407 C CA . PHE A 1 1044 ? -0.603 -8.580 -11.698 1.00 97.75 1044 PHE A CA 1
ATOM 8408 C C . PHE A 1 1044 ? -1.117 -9.094 -10.356 1.00 97.75 1044 PHE A C 1
ATOM 8410 O O . PHE A 1 1044 ? -2.211 -9.657 -10.300 1.00 97.75 1044 PHE A O 1
ATOM 8417 N N . VAL A 1 1045 ? -0.329 -8.894 -9.302 1.00 97.94 1045 VAL A N 1
ATOM 8418 C CA . VAL A 1 1045 ? -0.768 -9.089 -7.919 1.00 97.94 1045 VAL A CA 1
ATOM 8419 C C . VAL A 1 1045 ? -0.590 -7.800 -7.137 1.00 97.94 1045 VAL A C 1
ATOM 8421 O O . VAL A 1 1045 ? 0.418 -7.103 -7.288 1.00 97.94 1045 VAL A O 1
ATOM 8424 N N . ASP A 1 1046 ? -1.573 -7.507 -6.302 1.00 97.62 1046 ASP A N 1
ATOM 8425 C CA . ASP A 1 1046 ? -1.496 -6.460 -5.299 1.00 97.62 1046 ASP A CA 1
ATOM 8426 C C . ASP A 1 1046 ? -1.475 -7.114 -3.915 1.00 97.62 1046 ASP A C 1
ATOM 8428 O O . ASP A 1 1046 ? -2.472 -7.702 -3.487 1.00 97.62 1046 ASP A O 1
ATOM 8432 N N . ASN A 1 1047 ? -0.325 -7.064 -3.243 1.00 97.88 1047 ASN A N 1
ATOM 8433 C CA . ASN A 1 1047 ? -0.144 -7.673 -1.930 1.00 97.88 1047 ASN A CA 1
ATOM 8434 C C . ASN A 1 1047 ? -0.655 -6.712 -0.843 1.00 97.88 1047 ASN A C 1
ATOM 8436 O O . ASN A 1 1047 ? -0.013 -5.691 -0.569 1.00 97.88 1047 ASN A O 1
ATOM 8440 N N . HIS A 1 1048 ? -1.813 -7.049 -0.262 1.00 95.06 1048 HIS A N 1
ATOM 8441 C CA . HIS A 1 1048 ? -2.553 -6.287 0.756 1.00 95.06 1048 HIS A CA 1
ATOM 8442 C C . HIS A 1 1048 ? -2.603 -7.021 2.101 1.00 95.06 1048 HIS A C 1
ATOM 8444 O O . HIS A 1 1048 ? -2.047 -8.112 2.287 1.00 95.06 1048 HIS A O 1
ATOM 8450 N N . GLY A 1 1049 ? -3.282 -6.373 3.038 1.00 93.31 1049 GLY A N 1
ATOM 8451 C CA . GLY A 1 1049 ? -3.490 -6.802 4.400 1.00 93.31 1049 GLY A CA 1
ATOM 8452 C C . GLY A 1 1049 ? -4.860 -6.421 4.955 1.00 93.31 1049 GLY A C 1
ATOM 8453 O O . GLY A 1 1049 ? -5.541 -5.531 4.454 1.00 93.31 1049 GLY A O 1
ATOM 8454 N N . VAL A 1 1050 ? -5.244 -7.077 6.045 1.00 93.19 1050 VAL A N 1
ATOM 8455 C CA . VAL A 1 1050 ? -6.467 -6.807 6.804 1.00 93.19 1050 VAL A CA 1
ATOM 8456 C C . VAL A 1 1050 ? -6.209 -6.810 8.310 1.00 93.19 1050 VAL A C 1
ATOM 8458 O O . VAL A 1 1050 ? -5.157 -7.295 8.749 1.00 93.19 1050 VAL A O 1
ATOM 8461 N N . PRO A 1 1051 ? -7.164 -6.313 9.126 1.00 92.94 1051 PRO A N 1
ATOM 8462 C CA . PRO A 1 1051 ? -7.026 -6.302 10.574 1.00 92.94 1051 PRO A CA 1
ATOM 8463 C C . PRO A 1 1051 ? -6.573 -7.647 11.148 1.00 92.94 1051 PRO A C 1
ATOM 8465 O O . PRO A 1 1051 ? -7.077 -8.708 10.779 1.00 92.94 1051 PRO A O 1
ATOM 8468 N N . SER A 1 1052 ? -5.631 -7.596 12.089 1.00 92.00 1052 SER A N 1
ATOM 8469 C CA . SER A 1 1052 ? -5.114 -8.770 12.810 1.00 92.00 1052 SER A CA 1
ATOM 8470 C C . SER A 1 1052 ? -5.998 -9.207 13.987 1.00 92.00 1052 SER A C 1
ATOM 8472 O O . SER A 1 1052 ? -5.780 -10.266 14.577 1.00 92.00 1052 SER A O 1
ATOM 8474 N N . HIS A 1 1053 ? -6.991 -8.391 14.332 1.00 93.75 1053 HIS A N 1
ATOM 8475 C CA . HIS A 1 1053 ? -7.913 -8.564 15.448 1.00 93.75 1053 HIS A CA 1
ATOM 8476 C C . HIS A 1 1053 ? -9.247 -7.867 15.143 1.00 93.75 1053 HIS A C 1
ATOM 8478 O O . HIS A 1 1053 ? -9.444 -7.335 14.051 1.00 93.75 1053 HIS A O 1
ATOM 8484 N N . GLU A 1 1054 ? -10.175 -7.897 16.099 1.00 93.12 1054 GLU A N 1
ATOM 8485 C CA . GLU A 1 1054 ? -11.488 -7.258 15.985 1.00 93.12 1054 GLU A CA 1
ATOM 8486 C C . GLU A 1 1054 ? -11.387 -5.783 15.541 1.00 93.12 1054 GLU A C 1
ATOM 8488 O O . GLU A 1 1054 ? -10.640 -4.978 16.106 1.00 93.12 1054 GLU A O 1
ATOM 8493 N N . TRP A 1 1055 ? -12.165 -5.428 14.518 1.00 93.50 1055 TRP A N 1
ATOM 8494 C CA . TRP A 1 1055 ? -12.353 -4.054 14.072 1.00 93.50 1055 TRP A CA 1
ATOM 8495 C C . TRP A 1 1055 ? -13.690 -3.525 14.585 1.00 93.50 1055 TRP A C 1
ATOM 8497 O O . TRP A 1 1055 ? -14.726 -3.654 13.925 1.00 93.50 1055 TRP A O 1
ATOM 8507 N N . ASP A 1 1056 ? -13.655 -2.932 15.777 1.00 93.31 1056 ASP A N 1
ATOM 8508 C CA . ASP A 1 1056 ? -14.807 -2.301 16.402 1.00 93.31 1056 ASP A CA 1
ATOM 8509 C C . ASP A 1 1056 ? -14.771 -0.764 16.323 1.00 93.31 1056 ASP A C 1
ATOM 8511 O O . ASP A 1 1056 ? -13.723 -0.135 16.184 1.00 93.31 1056 ASP A O 1
ATOM 8515 N N . GLN A 1 1057 ? -15.965 -0.168 16.356 1.00 94.44 1057 GLN A N 1
ATOM 8516 C CA . GLN A 1 1057 ? -16.223 1.271 16.254 1.00 94.44 1057 GLN A CA 1
ATOM 8517 C C . GLN A 1 1057 ? -17.480 1.622 17.058 1.00 94.44 1057 GLN A C 1
ATOM 8519 O O . GLN A 1 1057 ? -18.613 1.513 16.573 1.00 94.44 1057 GLN A O 1
ATOM 8524 N N . GLN A 1 1058 ? -17.300 1.991 18.326 1.00 92.44 1058 GLN A N 1
ATOM 8525 C CA . GLN A 1 1058 ? -18.392 2.179 19.286 1.00 92.44 1058 GLN A CA 1
ATOM 8526 C C . GLN A 1 1058 ? -19.419 3.211 18.814 1.00 92.44 1058 GLN A C 1
ATOM 8528 O O . GLN A 1 1058 ? -20.626 3.016 18.993 1.00 92.44 1058 GLN A O 1
ATOM 8533 N N . PHE A 1 1059 ? -18.952 4.285 18.178 1.00 96.31 1059 PHE A N 1
ATOM 8534 C CA . PHE A 1 1059 ? -19.794 5.388 17.723 1.00 96.31 1059 PHE A CA 1
ATOM 8535 C C . PHE A 1 1059 ? -20.306 5.218 16.285 1.00 96.31 1059 PHE A C 1
ATOM 8537 O O . PHE A 1 1059 ? -21.042 6.076 15.794 1.00 96.31 1059 PHE A O 1
ATOM 8544 N N . ALA A 1 1060 ? -19.998 4.096 15.626 1.00 93.44 1060 ALA A N 1
ATOM 8545 C CA . ALA A 1 1060 ? -20.451 3.784 14.269 1.00 93.44 1060 ALA A CA 1
ATOM 8546 C C . ALA A 1 1060 ? -21.427 2.595 14.178 1.00 93.44 1060 ALA A C 1
ATOM 8548 O O . ALA A 1 1060 ? -21.753 2.140 13.082 1.00 93.44 1060 ALA A O 1
ATOM 8549 N N . GLY A 1 1061 ? -21.943 2.122 15.318 1.00 90.56 1061 GLY A N 1
ATOM 8550 C CA . GLY A 1 1061 ? -22.807 0.938 15.389 1.00 90.56 1061 GLY A CA 1
ATOM 8551 C C . GLY A 1 1061 ? -22.018 -0.349 15.622 1.00 90.56 1061 GLY A C 1
ATOM 8552 O O . GLY A 1 1061 ? -22.362 -1.396 15.073 1.00 90.56 1061 GLY A O 1
ATOM 8553 N N . TYR A 1 1062 ? -20.932 -0.248 16.397 1.00 91.62 1062 TYR A N 1
ATOM 8554 C CA . TYR A 1 1062 ? -19.947 -1.287 16.724 1.00 91.62 1062 TYR A CA 1
ATOM 8555 C C . TYR A 1 1062 ? -19.088 -1.772 15.558 1.00 91.62 1062 TYR A C 1
ATOM 8557 O O . TYR A 1 1062 ? -17.953 -2.165 15.777 1.00 91.62 1062 TYR A O 1
ATOM 8565 N N . VAL A 1 1063 ? -19.584 -1.706 14.326 1.00 89.38 1063 VAL A N 1
ATOM 8566 C CA . VAL A 1 1063 ? -18.831 -2.022 13.109 1.00 89.38 1063 VAL A CA 1
ATOM 8567 C C . VAL A 1 1063 ? -18.882 -0.859 12.136 1.00 89.38 1063 VAL A C 1
ATOM 8569 O O . VAL A 1 1063 ? -19.909 -0.194 12.000 1.00 89.38 1063 VAL A O 1
ATOM 8572 N N . ALA A 1 1064 ? -17.796 -0.662 11.393 1.00 86.25 1064 ALA A N 1
ATOM 8573 C CA . ALA A 1 1064 ? -17.723 0.334 10.336 1.00 86.25 1064 ALA A CA 1
ATOM 8574 C C . ALA A 1 1064 ? -18.884 0.179 9.338 1.00 86.25 1064 ALA A C 1
ATOM 8576 O O . ALA A 1 1064 ? -18.963 -0.856 8.672 1.00 86.25 1064 ALA A O 1
ATOM 8577 N N . PRO A 1 1065 ? -19.748 1.193 9.127 1.00 84.50 1065 PRO A N 1
ATOM 8578 C CA . PRO A 1 1065 ? -20.901 1.072 8.235 1.00 84.50 1065 PRO A CA 1
ATOM 8579 C C . PRO A 1 1065 ? -20.554 0.649 6.803 1.00 84.50 1065 PRO A C 1
ATOM 8581 O O . PRO A 1 1065 ? -21.375 0.022 6.138 1.00 84.50 1065 PRO A O 1
ATOM 8584 N N . TRP A 1 1066 ? -19.344 0.978 6.347 1.00 80.88 1066 TRP A N 1
ATOM 8585 C CA . TRP A 1 1066 ? -18.827 0.702 5.004 1.00 80.88 1066 TRP A CA 1
ATOM 8586 C C . TRP A 1 1066 ? -18.038 -0.611 4.900 1.00 80.88 1066 TRP A C 1
ATOM 8588 O O . TRP A 1 1066 ? -17.858 -1.139 3.802 1.00 80.88 1066 TRP A O 1
ATOM 8598 N N . PHE A 1 1067 ? -17.593 -1.142 6.040 1.00 87.25 1067 PHE A N 1
ATOM 8599 C CA . PHE A 1 1067 ? -16.759 -2.339 6.149 1.00 87.25 1067 PHE A CA 1
ATOM 8600 C C . PHE A 1 1067 ? -17.374 -3.358 7.117 1.00 87.25 1067 PHE A C 1
ATOM 8602 O O . PHE A 1 1067 ? -16.664 -4.120 7.758 1.00 87.25 1067 PHE A O 1
ATOM 8609 N N . ARG A 1 1068 ? -18.710 -3.410 7.211 1.00 88.25 1068 ARG A N 1
ATOM 8610 C CA . ARG A 1 1068 ? -19.442 -4.280 8.153 1.00 88.25 1068 ARG A CA 1
ATOM 8611 C C . ARG A 1 1068 ? -18.995 -5.743 8.095 1.00 88.25 1068 ARG A C 1
ATOM 8613 O O . ARG A 1 1068 ? -18.872 -6.382 9.133 1.00 88.25 1068 ARG A O 1
ATOM 8620 N N . GLY A 1 1069 ? -18.709 -6.253 6.894 1.00 88.62 1069 GLY A N 1
ATOM 8621 C CA . GLY A 1 1069 ? -18.217 -7.617 6.680 1.00 88.62 1069 GLY A CA 1
ATOM 8622 C C . GLY A 1 1069 ? -16.788 -7.883 7.179 1.00 88.62 1069 GLY A C 1
ATOM 8623 O O . GLY A 1 1069 ? -16.394 -9.042 7.241 1.00 88.62 1069 GLY A O 1
ATOM 8624 N N . PHE A 1 1070 ? -16.016 -6.855 7.544 1.00 89.25 1070 PHE A N 1
ATOM 8625 C CA . PHE A 1 1070 ? -14.607 -6.931 7.968 1.00 89.25 1070 PHE A CA 1
ATOM 8626 C C . PHE A 1 1070 ? -14.426 -6.858 9.491 1.00 89.25 1070 PHE A C 1
ATOM 8628 O O . PHE A 1 1070 ? -13.301 -6.753 9.962 1.00 89.25 1070 PHE A O 1
ATOM 8635 N N . TRP A 1 1071 ? -15.518 -6.936 10.260 1.00 92.56 1071 TRP A N 1
ATOM 8636 C CA . TRP A 1 1071 ? -15.496 -6.875 11.727 1.00 92.56 1071 TRP A CA 1
ATOM 8637 C C . TRP A 1 1071 ? -14.483 -7.830 12.373 1.00 92.56 1071 TRP A C 1
ATOM 8639 O O . TRP A 1 1071 ? -13.768 -7.438 13.291 1.00 92.56 1071 TRP A O 1
ATOM 8649 N N . LEU A 1 1072 ? -14.429 -9.080 11.906 1.00 92.44 1072 LEU A N 1
ATOM 8650 C CA . LEU A 1 1072 ? -13.574 -10.113 12.480 1.00 92.44 1072 LEU A CA 1
ATOM 8651 C C . LEU A 1 1072 ? -12.677 -10.736 11.400 1.00 92.44 1072 LEU A C 1
ATOM 8653 O O . LEU A 1 1072 ? -13.181 -11.030 10.306 1.00 92.44 1072 LEU A O 1
ATOM 8657 N N . PRO A 1 1073 ? -11.387 -11.000 11.686 1.00 90.12 1073 PRO A N 1
ATOM 8658 C CA . PRO A 1 1073 ? -10.520 -11.690 10.743 1.00 90.12 1073 PRO A CA 1
ATOM 8659 C C . PRO A 1 1073 ? -11.048 -13.102 10.466 1.00 90.12 1073 PRO A C 1
ATOM 8661 O O . PRO A 1 1073 ? -11.415 -13.852 11.373 1.00 90.12 1073 PRO A O 1
ATOM 8664 N N . ARG A 1 1074 ? -11.133 -13.458 9.182 1.00 89.19 1074 ARG A N 1
ATOM 8665 C CA . ARG A 1 1074 ? -11.759 -14.715 8.722 1.00 89.19 1074 ARG A CA 1
ATOM 8666 C C . ARG A 1 1074 ? -10.768 -15.832 8.411 1.00 89.19 1074 ARG A C 1
ATOM 8668 O O . ARG A 1 1074 ? -11.165 -16.987 8.250 1.00 89.19 1074 ARG A O 1
ATOM 8675 N N . ALA A 1 1075 ? -9.505 -15.463 8.268 1.00 90.12 1075 ALA A N 1
ATOM 8676 C CA . ALA A 1 1075 ? -8.399 -16.302 7.848 1.00 90.12 1075 ALA A CA 1
ATOM 8677 C C . ALA A 1 1075 ? -7.091 -15.533 8.084 1.00 90.12 1075 ALA A C 1
ATOM 8679 O O . ALA A 1 1075 ? -7.087 -14.303 8.021 1.00 90.12 1075 ALA A O 1
ATOM 8680 N N . LEU A 1 1076 ? -5.975 -16.238 8.274 1.00 92.12 1076 LEU A N 1
ATOM 8681 C CA . LEU A 1 1076 ? -4.656 -15.623 8.141 1.00 92.12 1076 LEU A CA 1
ATOM 8682 C C . LEU A 1 1076 ? -4.462 -15.098 6.714 1.00 92.12 1076 LEU A C 1
ATOM 8684 O O . LEU A 1 1076 ? -3.961 -13.994 6.573 1.00 92.12 1076 LEU A O 1
ATOM 8688 N N . PHE A 1 1077 ? -4.865 -15.869 5.695 1.00 93.88 1077 PHE A N 1
ATOM 8689 C CA . PHE A 1 1077 ? -4.704 -15.538 4.276 1.00 93.88 1077 PHE A CA 1
ATOM 8690 C C . PHE A 1 1077 ? -5.998 -15.795 3.490 1.00 93.88 1077 PHE A C 1
ATOM 8692 O O . PHE A 1 1077 ? -6.616 -16.855 3.628 1.00 93.88 1077 PHE A O 1
ATOM 8699 N N . TYR A 1 1078 ? -6.376 -14.871 2.608 1.00 92.81 1078 TYR A N 1
ATOM 8700 C CA . TYR A 1 1078 ? -7.398 -15.075 1.574 1.00 92.81 1078 TYR A CA 1
ATOM 8701 C C . TYR A 1 1078 ? -7.129 -14.183 0.352 1.00 92.81 1078 TYR A C 1
ATOM 8703 O O . TYR A 1 1078 ? -6.193 -13.392 0.361 1.00 92.81 1078 TYR A O 1
ATOM 8711 N N . GLY A 1 1079 ? -7.898 -14.321 -0.734 1.00 93.56 1079 GLY A N 1
ATOM 8712 C CA . GLY A 1 1079 ? -7.654 -13.524 -1.946 1.00 93.56 1079 GLY A CA 1
ATOM 8713 C C . GLY A 1 1079 ? -8.899 -13.127 -2.734 1.00 93.56 1079 GLY A C 1
ATOM 8714 O O . GLY A 1 1079 ? -9.935 -13.794 -2.677 1.00 93.56 1079 GLY A O 1
ATOM 8715 N N . TYR A 1 1080 ? -8.775 -12.050 -3.508 1.00 94.00 1080 TYR A N 1
ATOM 8716 C CA . TYR A 1 1080 ? -9.768 -11.551 -4.460 1.00 94.00 1080 TYR A CA 1
ATOM 8717 C C . TYR A 1 1080 ? -9.246 -11.693 -5.888 1.00 94.00 1080 TYR A C 1
ATOM 8719 O O . TYR A 1 1080 ? -8.275 -11.041 -6.257 1.00 94.00 1080 TYR A O 1
ATOM 8727 N N . PHE A 1 1081 ? -9.923 -12.482 -6.718 1.00 94.88 1081 PHE A N 1
ATOM 8728 C CA . PHE A 1 1081 ? -9.694 -12.513 -8.161 1.00 94.88 1081 PHE A CA 1
ATOM 8729 C C . PHE A 1 1081 ? -10.627 -11.520 -8.859 1.00 94.88 1081 PHE A C 1
ATOM 8731 O O . PHE A 1 1081 ? -11.856 -11.645 -8.789 1.00 94.88 1081 PHE A O 1
ATOM 8738 N N . TRP A 1 1082 ? -10.043 -10.551 -9.566 1.00 94.06 1082 TRP A N 1
ATOM 8739 C CA . TRP A 1 1082 ? -10.759 -9.526 -10.323 1.00 94.06 1082 TRP A CA 1
ATOM 8740 C C . TRP A 1 1082 ? -11.100 -10.065 -11.723 1.00 94.06 1082 TRP A C 1
ATOM 8742 O O . TRP A 1 1082 ? -10.357 -9.912 -12.692 1.00 94.06 1082 TRP A O 1
ATOM 8752 N N . GLN A 1 1083 ? -12.231 -10.765 -11.821 1.00 89.44 1083 GLN A N 1
ATOM 8753 C CA . GLN A 1 1083 ? -12.579 -11.624 -12.950 1.00 89.44 1083 GLN A CA 1
ATOM 8754 C C . GLN A 1 1083 ? -13.280 -10.859 -14.081 1.00 89.44 1083 GLN A C 1
ATOM 8756 O O . GLN A 1 1083 ? -14.374 -10.323 -13.910 1.00 89.44 1083 GLN A O 1
ATOM 8761 N N . ILE A 1 1084 ? -12.707 -10.887 -15.285 1.00 91.44 1084 ILE A N 1
ATOM 8762 C CA . ILE A 1 1084 ? -13.370 -10.376 -16.490 1.00 91.44 1084 ILE A CA 1
ATOM 8763 C C . ILE A 1 1084 ? -14.515 -11.315 -16.919 1.00 91.44 1084 ILE A C 1
ATOM 8765 O O . ILE A 1 1084 ? -14.317 -12.520 -17.080 1.00 91.44 1084 ILE A O 1
ATOM 8769 N N . ASN A 1 1085 ? -15.720 -10.769 -17.112 1.00 89.06 1085 ASN A N 1
ATOM 8770 C CA . ASN A 1 1085 ? -16.929 -11.534 -17.465 1.00 89.06 1085 ASN A CA 1
ATOM 8771 C C . ASN A 1 1085 ? -17.297 -11.486 -18.959 1.00 89.06 1085 ASN A C 1
ATOM 8773 O O . ASN A 1 1085 ? -18.250 -12.139 -19.392 1.00 89.06 1085 ASN A O 1
ATOM 8777 N N . ASN A 1 1086 ? -16.575 -10.710 -19.768 1.00 90.00 1086 ASN A N 1
ATOM 8778 C CA . ASN A 1 1086 ? -16.804 -10.633 -21.208 1.00 90.00 1086 ASN A CA 1
ATOM 8779 C C . ASN A 1 1086 ? -16.542 -11.999 -21.882 1.00 90.00 1086 ASN A C 1
ATOM 8781 O O . ASN A 1 1086 ? -15.502 -12.615 -21.660 1.00 90.00 1086 ASN A O 1
ATOM 8785 N N . GLN A 1 1087 ? -17.447 -12.441 -22.768 1.00 85.06 1087 GLN A N 1
ATOM 8786 C CA . GLN A 1 1087 ? -17.370 -13.756 -23.438 1.00 85.06 1087 GLN A CA 1
ATOM 8787 C C . GLN A 1 1087 ? -16.080 -13.986 -24.246 1.00 85.06 1087 GLN A C 1
ATOM 8789 O O . GLN A 1 1087 ? -15.684 -15.127 -24.459 1.00 85.06 1087 GLN A O 1
ATOM 8794 N N . GLU A 1 1088 ? -15.416 -12.919 -24.692 1.00 87.62 1088 GLU A N 1
ATOM 8795 C CA . GLU A 1 1088 ? -14.155 -12.996 -25.439 1.00 87.62 1088 GLU A CA 1
ATOM 8796 C C . GLU A 1 1088 ? -12.942 -13.394 -24.566 1.00 87.62 1088 GLU A C 1
ATOM 8798 O O . GLU A 1 1088 ? -11.920 -13.810 -25.107 1.00 87.62 1088 GLU A O 1
ATOM 8803 N N . PHE A 1 1089 ? -13.065 -13.330 -23.231 1.00 87.69 1089 PHE A N 1
ATOM 8804 C CA . PHE A 1 1089 ? -11.975 -13.542 -22.264 1.00 87.69 1089 PHE A CA 1
ATOM 8805 C C . PHE A 1 1089 ? -12.257 -14.667 -21.250 1.00 87.69 1089 PHE A C 1
ATOM 8807 O O . PHE A 1 1089 ? -11.672 -14.697 -20.170 1.00 87.69 1089 PHE A O 1
ATOM 8814 N N . VAL A 1 1090 ? -13.138 -15.620 -21.579 1.00 84.62 1090 VAL A N 1
ATOM 8815 C CA . VAL A 1 1090 ? -13.541 -16.719 -20.669 1.00 84.62 1090 VAL A CA 1
ATOM 8816 C C . VAL A 1 1090 ? -12.345 -17.533 -20.155 1.00 84.62 1090 VAL A C 1
ATOM 8818 O O . VAL A 1 1090 ? -12.351 -17.997 -19.017 1.00 84.62 1090 VAL A O 1
ATOM 8821 N N . GLU A 1 1091 ? -11.293 -17.659 -20.962 1.00 83.38 1091 GLU A N 1
ATOM 8822 C CA . GLU A 1 1091 ? -10.071 -18.396 -20.618 1.00 83.38 1091 GLU A CA 1
ATOM 8823 C C . GLU A 1 1091 ? -9.273 -17.768 -19.461 1.00 83.38 1091 GLU A C 1
ATOM 8825 O O . GLU A 1 1091 ? -8.516 -18.479 -18.805 1.00 83.38 1091 GLU A O 1
ATOM 8830 N N . HIS A 1 1092 ? -9.483 -16.482 -19.140 1.00 92.00 1092 HIS A N 1
ATOM 8831 C CA . HIS A 1 1092 ? -8.818 -15.827 -18.003 1.00 92.00 1092 HIS A CA 1
ATOM 8832 C C . HIS A 1 1092 ? -9.118 -16.550 -16.689 1.00 92.00 1092 HIS A C 1
ATOM 8834 O O . HIS A 1 1092 ? -8.256 -16.692 -15.825 1.00 92.00 1092 HIS A O 1
ATOM 8840 N N . ARG A 1 1093 ? -10.351 -17.052 -16.558 1.00 91.44 1093 ARG A N 1
ATOM 8841 C CA . ARG A 1 1093 ? -10.810 -17.758 -15.363 1.00 91.44 1093 ARG A CA 1
ATOM 8842 C C . ARG A 1 1093 ? -9.995 -19.013 -15.074 1.00 91.44 1093 ARG A C 1
ATOM 8844 O O . ARG A 1 1093 ? -9.721 -19.284 -13.913 1.00 91.44 1093 ARG A O 1
ATOM 8851 N N . ALA A 1 1094 ? -9.592 -19.747 -16.110 1.00 92.00 1094 ALA A N 1
ATOM 8852 C CA . ALA A 1 1094 ? -8.835 -20.980 -15.933 1.00 92.00 1094 ALA A CA 1
ATOM 8853 C C . ALA A 1 1094 ? -7.484 -20.710 -15.248 1.00 92.00 1094 ALA A C 1
ATOM 8855 O O . ALA A 1 1094 ? -7.086 -21.459 -14.361 1.00 92.00 1094 ALA A O 1
ATOM 8856 N N . ILE A 1 1095 ? -6.807 -19.613 -15.613 1.00 93.44 1095 ILE A N 1
ATOM 8857 C CA . ILE A 1 1095 ? -5.535 -19.204 -14.992 1.00 93.44 1095 ILE A CA 1
ATOM 8858 C C . ILE A 1 1095 ? -5.747 -18.800 -13.537 1.00 93.44 1095 ILE A C 1
ATOM 8860 O O . ILE A 1 1095 ? -5.025 -19.287 -12.671 1.00 93.44 1095 ILE A O 1
ATOM 8864 N N . SER A 1 1096 ? -6.763 -17.986 -13.251 1.00 94.44 1096 SER A N 1
ATOM 8865 C CA . SER A 1 1096 ? -7.111 -17.620 -11.875 1.00 94.44 1096 SER A CA 1
ATOM 8866 C C . SER A 1 1096 ? -7.428 -18.845 -11.005 1.00 94.44 1096 SER A C 1
ATOM 8868 O O . SER A 1 1096 ? -6.946 -18.945 -9.880 1.00 94.44 1096 SER A O 1
ATOM 8870 N N . GLU A 1 1097 ? -8.184 -19.817 -11.527 1.00 94.25 1097 GLU A N 1
ATOM 8871 C CA . GLU A 1 1097 ? -8.490 -21.074 -10.828 1.00 94.25 1097 GLU A CA 1
ATOM 8872 C C . GLU A 1 1097 ? -7.234 -21.915 -10.574 1.00 94.25 1097 GLU A C 1
ATOM 8874 O O . GLU A 1 1097 ? -7.058 -22.427 -9.468 1.00 94.25 1097 GLU A O 1
ATOM 8879 N N . GLN A 1 1098 ? -6.319 -22.004 -11.543 1.00 95.31 1098 GLN A N 1
ATOM 8880 C CA . GLN A 1 1098 ? -5.064 -22.730 -11.352 1.00 95.31 1098 GLN A CA 1
ATOM 8881 C C . GLN A 1 1098 ? -4.151 -22.054 -10.319 1.00 95.31 1098 GLN A C 1
ATOM 8883 O O . GLN A 1 1098 ? -3.526 -22.744 -9.513 1.00 95.31 1098 GLN A O 1
ATOM 8888 N N . VAL A 1 1099 ? -4.095 -20.718 -10.301 1.00 96.12 1099 VAL A N 1
ATOM 8889 C CA . VAL A 1 1099 ? -3.366 -19.966 -9.266 1.00 96.12 1099 VAL A CA 1
ATOM 8890 C C . VAL A 1 1099 ? -3.977 -20.215 -7.893 1.00 96.12 1099 VAL A C 1
ATOM 8892 O O . VAL A 1 1099 ? -3.244 -20.558 -6.972 1.00 96.12 1099 VAL A O 1
ATOM 8895 N N . ALA A 1 1100 ? -5.304 -20.144 -7.759 1.00 96.06 1100 ALA A N 1
ATOM 8896 C CA . ALA A 1 1100 ? -5.988 -20.454 -6.504 1.00 96.06 1100 ALA A CA 1
ATOM 8897 C C . ALA A 1 1100 ? -5.634 -21.861 -5.978 1.00 96.06 1100 ALA A C 1
ATOM 8899 O O . ALA A 1 1100 ? -5.376 -22.030 -4.789 1.00 96.06 1100 ALA A O 1
ATOM 8900 N N . ILE A 1 1101 ? -5.569 -22.866 -6.861 1.00 96.00 1101 ILE A N 1
ATOM 8901 C CA . ILE A 1 1101 ? -5.203 -24.245 -6.498 1.00 96.00 1101 ILE A CA 1
ATOM 8902 C C . ILE A 1 1101 ? -3.749 -24.337 -6.016 1.00 96.00 1101 ILE A C 1
ATOM 8904 O O . ILE A 1 1101 ? -3.485 -24.941 -4.976 1.00 96.00 1101 ILE A O 1
ATOM 8908 N N . GLU A 1 1102 ? -2.796 -23.760 -6.750 1.00 97.00 1102 GLU A N 1
ATOM 8909 C CA . GLU A 1 1102 ? -1.373 -23.843 -6.390 1.00 97.00 1102 GLU A CA 1
ATOM 8910 C C . GLU A 1 1102 ? -1.043 -23.042 -5.126 1.00 97.00 1102 GLU A C 1
ATOM 8912 O O . GLU A 1 1102 ? -0.241 -23.492 -4.307 1.00 97.00 1102 GLU A O 1
ATOM 8917 N N . VAL A 1 1103 ? -1.699 -21.897 -4.923 1.00 97.00 1103 VAL A N 1
ATOM 8918 C CA . VAL A 1 1103 ? -1.582 -21.102 -3.693 1.00 97.00 1103 VAL A CA 1
ATOM 8919 C C . VAL A 1 1103 ? -2.158 -21.883 -2.512 1.00 97.00 1103 VAL A C 1
ATOM 8921 O O . VAL A 1 1103 ? -1.492 -22.005 -1.483 1.00 97.00 1103 VAL A O 1
ATOM 8924 N N . ALA A 1 1104 ? -3.343 -22.486 -2.667 1.00 96.06 1104 ALA A N 1
ATOM 8925 C CA . ALA A 1 1104 ? -3.929 -23.345 -1.641 1.00 96.06 1104 ALA A CA 1
ATOM 8926 C C . ALA A 1 1104 ? -3.029 -24.517 -1.280 1.00 96.06 1104 ALA A C 1
ATOM 8928 O O . ALA A 1 1104 ? -2.832 -24.802 -0.100 1.00 96.06 1104 ALA A O 1
ATOM 8929 N N . LYS A 1 1105 ? -2.430 -25.169 -2.274 1.00 96.25 1105 LYS A N 1
ATOM 8930 C CA . LYS A 1 1105 ? -1.470 -26.238 -2.030 1.00 96.25 1105 LYS A CA 1
ATOM 8931 C C . LYS A 1 1105 ? -0.264 -25.741 -1.227 1.00 96.25 1105 LYS A C 1
ATOM 8933 O O . LYS A 1 1105 ? 0.052 -26.342 -0.206 1.00 96.25 1105 LYS A O 1
ATOM 8938 N N . GLY A 1 1106 ? 0.369 -24.648 -1.656 1.00 96.25 1106 GLY A N 1
ATOM 8939 C CA . GLY A 1 1106 ? 1.554 -24.103 -0.990 1.00 96.25 1106 GLY A CA 1
ATOM 8940 C C . GLY A 1 1106 ? 1.288 -23.688 0.458 1.00 96.25 1106 GLY A C 1
ATOM 8941 O O . GLY A 1 1106 ? 2.074 -24.011 1.343 1.00 96.25 1106 GLY A O 1
ATOM 8942 N N . LEU A 1 1107 ? 0.164 -23.015 0.723 1.00 96.19 1107 LEU A N 1
ATOM 8943 C CA . LEU A 1 1107 ? -0.183 -22.572 2.077 1.00 96.19 1107 LEU A CA 1
ATOM 8944 C C . LEU A 1 1107 ? -0.572 -23.738 2.997 1.00 96.19 1107 LEU A C 1
ATOM 8946 O O . LEU A 1 1107 ? -0.210 -23.721 4.169 1.00 96.19 1107 LEU A O 1
ATOM 8950 N N . ASN A 1 1108 ? -1.251 -24.769 2.477 1.00 95.62 1108 ASN A N 1
ATOM 8951 C CA . ASN A 1 1108 ? -1.599 -25.965 3.256 1.00 95.62 1108 ASN A CA 1
ATOM 8952 C C . ASN A 1 1108 ? -0.389 -26.868 3.577 1.00 95.62 1108 ASN A C 1
ATOM 8954 O O . ASN A 1 1108 ? -0.480 -27.715 4.467 1.00 95.62 1108 ASN A O 1
ATOM 8958 N N . GLU A 1 1109 ? 0.726 -26.732 2.849 1.00 96.19 1109 GLU A N 1
ATOM 8959 C CA . GLU A 1 1109 ? 1.987 -27.426 3.155 1.00 96.19 1109 GLU A CA 1
ATOM 8960 C C . GLU A 1 1109 ? 2.726 -26.787 4.354 1.00 96.19 1109 GLU A C 1
ATOM 8962 O O . GLU A 1 1109 ? 3.522 -27.465 5.008 1.00 96.19 1109 GLU A O 1
ATOM 8967 N N . ASP A 1 1110 ? 2.435 -25.522 4.693 1.00 96.25 1110 ASP A N 1
ATOM 8968 C CA . ASP A 1 1110 ? 2.960 -24.841 5.884 1.00 96.25 1110 ASP A CA 1
ATOM 8969 C C . ASP A 1 1110 ? 2.063 -25.121 7.106 1.00 96.25 1110 ASP A C 1
ATOM 8971 O O . ASP A 1 1110 ? 0.896 -24.716 7.172 1.00 96.25 1110 ASP A O 1
ATOM 8975 N N . HIS A 1 1111 ? 2.614 -25.849 8.081 1.00 94.25 1111 HIS A N 1
ATOM 8976 C CA . HIS A 1 1111 ? 1.886 -26.298 9.270 1.00 94.25 1111 HIS A CA 1
ATOM 8977 C C . HIS A 1 1111 ? 1.360 -25.127 10.114 1.00 94.25 1111 HIS A C 1
ATOM 8979 O O . HIS A 1 1111 ? 0.191 -25.132 10.501 1.00 94.25 1111 HIS A O 1
ATOM 8985 N N . ASP A 1 1112 ? 2.197 -24.116 10.361 1.00 93.12 1112 ASP A N 1
ATOM 8986 C CA . ASP A 1 1112 ? 1.869 -23.000 11.253 1.00 93.12 1112 ASP A CA 1
ATOM 8987 C C . ASP A 1 1112 ? 0.767 -22.122 10.649 1.00 93.12 1112 ASP A C 1
ATOM 8989 O O . ASP A 1 1112 ? -0.166 -21.707 11.340 1.00 93.12 1112 ASP A O 1
ATOM 8993 N N . ILE A 1 1113 ? 0.858 -21.852 9.341 1.00 93.94 1113 ILE A N 1
ATOM 8994 C CA . ILE A 1 1113 ? -0.172 -21.128 8.584 1.00 93.94 1113 ILE A CA 1
ATOM 8995 C C . ILE A 1 1113 ? -1.489 -21.906 8.620 1.00 93.94 1113 ILE A C 1
ATOM 8997 O O . ILE A 1 1113 ? -2.537 -21.332 8.919 1.00 93.94 1113 ILE A O 1
ATOM 9001 N N . THR A 1 1114 ? -1.445 -23.213 8.354 1.00 93.69 1114 THR A N 1
ATOM 9002 C CA . THR A 1 1114 ? -2.641 -24.065 8.303 1.00 93.69 1114 THR A CA 1
ATOM 9003 C C . THR A 1 1114 ? -3.359 -24.141 9.650 1.00 93.69 1114 THR A C 1
ATOM 9005 O O . THR A 1 1114 ? -4.590 -24.073 9.698 1.00 93.69 1114 THR A O 1
ATOM 9008 N N . GLU A 1 1115 ? -2.614 -24.296 10.746 1.00 92.75 1115 GLU A N 1
ATOM 9009 C CA . GLU A 1 1115 ? -3.175 -24.355 12.098 1.00 92.75 1115 GLU A CA 1
ATOM 9010 C C . GLU A 1 1115 ? -3.862 -23.038 12.469 1.00 92.75 1115 GLU A C 1
ATOM 9012 O O . GLU A 1 1115 ? -5.035 -23.039 12.856 1.00 92.75 1115 GLU A O 1
ATOM 9017 N N . LEU A 1 1116 ? -3.176 -21.910 12.261 1.00 91.81 1116 LEU A N 1
ATOM 9018 C CA . LEU A 1 1116 ? -3.729 -20.595 12.561 1.00 91.81 1116 LEU A CA 1
ATOM 9019 C C . LEU A 1 1116 ? -4.959 -20.281 11.699 1.00 91.81 1116 LEU A C 1
ATOM 9021 O O . LEU A 1 1116 ? -5.941 -19.730 12.195 1.00 91.81 1116 LEU A O 1
ATOM 9025 N N . ASN A 1 1117 ? -4.948 -20.668 10.421 1.00 92.12 1117 ASN A N 1
ATOM 9026 C CA . ASN A 1 1117 ? -6.083 -20.433 9.534 1.00 92.12 1117 ASN A CA 1
ATOM 9027 C C . ASN A 1 1117 ? -7.339 -21.200 9.971 1.00 92.12 1117 ASN A C 1
ATOM 9029 O O . ASN A 1 1117 ? -8.443 -20.655 9.938 1.00 92.12 1117 ASN A O 1
ATOM 9033 N N . LYS A 1 1118 ? -7.172 -22.447 10.432 1.00 91.69 1118 LYS A N 1
ATOM 9034 C CA . LYS A 1 1118 ? -8.265 -23.258 10.991 1.00 91.69 1118 LYS A CA 1
ATOM 9035 C C . LYS A 1 1118 ? -8.810 -22.668 12.289 1.00 91.69 1118 LYS A C 1
ATOM 9037 O O . LYS A 1 1118 ? -10.023 -22.709 12.504 1.00 91.69 1118 LYS A O 1
ATOM 9042 N N . ASP A 1 1119 ? -7.943 -22.114 13.139 1.00 92.44 1119 ASP A N 1
ATOM 9043 C CA . ASP A 1 1119 ? -8.382 -21.417 14.350 1.00 92.44 1119 ASP A CA 1
ATOM 9044 C C . ASP A 1 1119 ? -9.230 -20.185 14.000 1.00 92.44 1119 ASP A C 1
ATOM 9046 O O . ASP A 1 1119 ? -10.371 -20.085 14.455 1.00 92.44 1119 ASP A O 1
ATOM 9050 N N . TRP A 1 1120 ? -8.744 -19.316 13.104 1.00 91.81 1120 TRP A N 1
ATOM 9051 C CA . TRP A 1 1120 ? -9.499 -18.154 12.613 1.00 91.81 1120 TRP A CA 1
ATOM 9052 C C . TRP A 1 1120 ? -10.844 -18.541 12.004 1.00 91.81 1120 TRP A C 1
ATOM 9054 O O . TRP A 1 1120 ? -11.870 -17.965 12.366 1.00 91.81 1120 TRP A O 1
ATOM 9064 N N . GLN A 1 1121 ? -10.867 -19.562 11.145 1.00 92.38 1121 GLN A N 1
ATOM 9065 C CA . GLN A 1 1121 ? -12.102 -20.092 10.572 1.00 92.38 1121 GLN A CA 1
ATOM 9066 C C . GLN A 1 1121 ? -13.097 -20.503 11.663 1.00 92.38 1121 GLN A C 1
ATOM 9068 O O . GLN A 1 1121 ? -14.280 -20.165 11.589 1.00 92.38 1121 GLN A O 1
ATOM 9073 N N . ASN A 1 1122 ? -12.634 -21.213 12.695 1.00 92.62 1122 ASN A N 1
ATOM 9074 C CA . ASN A 1 1122 ? -13.492 -21.664 13.785 1.00 92.62 1122 ASN A CA 1
ATOM 9075 C C . ASN A 1 1122 ? -14.132 -20.484 14.541 1.00 92.62 1122 ASN A C 1
ATOM 9077 O O . ASN A 1 1122 ? -15.323 -20.535 14.860 1.00 92.62 1122 ASN A O 1
ATOM 9081 N N . ARG A 1 1123 ? -13.369 -19.413 14.798 1.00 93.88 1123 ARG A N 1
ATOM 9082 C CA . ARG A 1 1123 ? -13.872 -18.193 15.456 1.00 93.88 1123 ARG A CA 1
ATOM 9083 C C . ARG A 1 1123 ? -14.830 -17.411 14.563 1.00 93.88 1123 ARG A C 1
ATOM 9085 O O . ARG A 1 1123 ? -15.931 -17.073 15.000 1.00 93.88 1123 ARG A O 1
ATOM 9092 N N . PHE A 1 1124 ? -14.443 -17.189 13.308 1.00 94.44 1124 PHE A N 1
ATOM 9093 C CA . PHE A 1 1124 ? -15.233 -16.444 12.331 1.00 94.44 1124 PHE A CA 1
ATOM 9094 C C . PHE A 1 1124 ? -16.591 -17.095 12.075 1.00 94.44 1124 PHE A C 1
ATOM 9096 O O . PHE A 1 1124 ? -17.617 -16.413 12.055 1.00 94.44 1124 PHE A O 1
ATOM 9103 N N . VAL A 1 1125 ? -16.634 -18.426 11.964 1.00 94.56 1125 VAL A N 1
ATOM 9104 C CA . VAL A 1 1125 ? -17.901 -19.149 11.822 1.00 94.56 1125 VAL A CA 1
ATOM 9105 C C . VAL A 1 1125 ? -18.787 -18.969 13.052 1.00 94.56 1125 VAL A C 1
ATOM 9107 O O . VAL A 1 1125 ? -19.959 -18.623 12.906 1.00 94.56 1125 VAL A O 1
ATOM 9110 N N . LYS A 1 1126 ? -18.226 -19.142 14.254 1.00 95.44 1126 LYS A N 1
ATOM 9111 C CA . LYS A 1 1126 ? -18.975 -19.125 15.518 1.00 95.44 1126 LYS A CA 1
ATOM 9112 C C . LYS A 1 1126 ? -19.588 -17.763 15.853 1.00 95.44 1126 LYS A C 1
ATOM 9114 O O . LYS A 1 1126 ? -20.726 -17.705 16.323 1.00 95.44 1126 LYS A O 1
ATOM 9119 N N . TYR A 1 1127 ? -18.841 -16.684 15.633 1.00 96.31 1127 TYR A N 1
ATOM 9120 C CA . TYR A 1 1127 ? -19.258 -15.329 16.006 1.00 96.31 1127 TYR A CA 1
ATOM 9121 C C . TYR A 1 1127 ? -19.933 -14.556 14.868 1.00 96.31 1127 TYR A C 1
ATOM 9123 O O . TYR A 1 1127 ? -20.765 -13.695 15.145 1.00 96.31 1127 TYR A O 1
ATOM 9131 N N . ALA A 1 1128 ? -19.616 -14.863 13.605 1.00 95.19 1128 ALA A N 1
ATOM 9132 C CA . ALA A 1 1128 ? -20.030 -14.053 12.461 1.00 95.19 1128 ALA A CA 1
ATOM 9133 C C . ALA A 1 1128 ? -20.889 -14.845 11.453 1.00 95.19 1128 ALA A C 1
ATOM 9135 O O . ALA A 1 1128 ? -22.106 -14.644 11.384 1.00 95.19 1128 ALA A O 1
ATOM 9136 N N . ASN A 1 1129 ? -20.294 -15.775 10.693 1.00 94.94 1129 ASN A N 1
ATOM 9137 C CA . ASN A 1 1129 ? -20.968 -16.434 9.561 1.00 94.94 1129 ASN A CA 1
ATOM 9138 C C . ASN A 1 1129 ? -22.234 -17.212 9.954 1.00 94.94 1129 ASN A C 1
ATOM 9140 O O . ASN A 1 1129 ? -23.238 -17.105 9.253 1.00 94.94 1129 ASN A O 1
ATOM 9144 N N . GLN A 1 1130 ? -22.220 -17.952 11.069 1.00 95.00 1130 GLN A N 1
ATOM 9145 C CA . GLN A 1 1130 ? -23.371 -18.753 11.512 1.00 95.00 1130 GLN A CA 1
ATOM 9146 C C . GLN A 1 1130 ? -24.643 -17.907 11.707 1.00 95.00 1130 GLN A C 1
ATOM 9148 O O . GLN A 1 1130 ? -25.756 -18.415 11.569 1.00 95.00 1130 GLN A O 1
ATOM 9153 N N . TRP A 1 1131 ? -24.476 -16.623 12.019 1.00 94.81 1131 TRP A N 1
ATOM 9154 C CA . TRP A 1 1131 ? -25.558 -15.709 12.367 1.00 94.81 1131 TRP A CA 1
ATOM 9155 C C . TRP A 1 1131 ? -26.008 -14.851 11.186 1.00 94.81 1131 TRP A C 1
ATOM 9157 O O . TRP A 1 1131 ? -27.206 -14.683 10.963 1.00 94.81 1131 TRP A O 1
ATOM 9167 N N . LEU A 1 1132 ? -25.054 -14.321 10.417 1.00 94.94 1132 LEU A N 1
ATOM 9168 C CA . LEU A 1 1132 ? -25.306 -13.443 9.271 1.00 94.94 1132 LEU A CA 1
ATOM 9169 C C . LEU A 1 1132 ? -24.485 -13.917 8.054 1.00 94.94 1132 LEU A C 1
ATOM 9171 O O . LEU A 1 1132 ? -23.504 -13.277 7.676 1.00 94.94 1132 LEU A O 1
ATOM 9175 N N . PRO A 1 1133 ? -24.858 -15.045 7.414 1.00 93.31 1133 PRO A N 1
ATOM 9176 C CA . PRO A 1 1133 ? -24.009 -15.713 6.421 1.00 93.31 1133 PRO A CA 1
ATOM 9177 C C . PRO A 1 1133 ? -23.794 -14.945 5.110 1.00 93.31 1133 PRO A C 1
ATOM 9179 O O . PRO A 1 1133 ? -22.843 -15.253 4.397 1.00 93.31 1133 PRO A O 1
ATOM 9182 N N . LYS A 1 1134 ? -24.651 -13.967 4.772 1.00 91.81 1134 LYS A N 1
ATOM 9183 C CA . LYS A 1 1134 ? -24.446 -13.110 3.588 1.00 91.81 1134 LYS A CA 1
ATOM 9184 C C . LYS A 1 1134 ? -23.499 -11.956 3.905 1.00 91.81 1134 LYS A C 1
ATOM 9186 O O . LYS A 1 1134 ? -22.662 -11.598 3.080 1.00 91.81 1134 LYS A O 1
ATOM 9191 N N . LEU A 1 1135 ? -23.591 -11.421 5.123 1.00 91.06 1135 LEU A N 1
ATOM 9192 C CA . LEU A 1 1135 ? -22.716 -10.345 5.580 1.00 91.06 1135 LEU A CA 1
ATOM 9193 C C . LEU A 1 1135 ? -21.301 -10.861 5.858 1.00 91.06 1135 LEU A C 1
ATOM 9195 O O . LEU A 1 1135 ? -20.317 -10.191 5.563 1.00 91.06 1135 LEU A O 1
ATOM 9199 N N . PHE A 1 1136 ? -21.198 -12.082 6.375 1.00 92.38 1136 PHE A N 1
ATOM 9200 C CA . PHE A 1 1136 ? -19.938 -12.734 6.711 1.00 92.38 1136 PHE A CA 1
ATOM 9201 C C . PHE A 1 1136 ? -19.765 -14.021 5.901 1.00 92.38 1136 PHE A C 1
ATOM 9203 O O . PHE A 1 1136 ? -19.846 -15.113 6.463 1.00 92.38 1136 PHE A O 1
ATOM 9210 N N . PRO A 1 1137 ? -19.564 -13.937 4.575 1.00 89.44 1137 PRO A N 1
ATOM 9211 C CA . PRO A 1 1137 ? -19.428 -15.118 3.734 1.00 89.44 1137 PRO A CA 1
ATOM 9212 C C . PRO A 1 1137 ? -18.164 -15.912 4.085 1.00 89.44 1137 PRO A C 1
ATOM 9214 O O . PRO A 1 1137 ? -17.120 -15.346 4.420 1.00 89.44 1137 PRO A O 1
ATOM 9217 N N . ALA A 1 1138 ? -18.287 -17.235 3.993 1.00 85.62 1138 ALA A N 1
ATOM 9218 C CA . ALA A 1 1138 ? -17.312 -18.213 4.466 1.00 85.62 1138 ALA A CA 1
ATOM 9219 C C . ALA A 1 1138 ? -17.232 -19.434 3.518 1.00 85.62 1138 ALA A C 1
ATOM 9221 O O . ALA A 1 1138 ? -17.360 -20.577 3.955 1.00 85.62 1138 ALA A O 1
ATOM 9222 N N . ASP A 1 1139 ? -17.083 -19.204 2.204 1.00 85.06 1139 ASP A N 1
ATOM 9223 C CA . ASP A 1 1139 ? -16.908 -20.283 1.207 1.00 85.06 1139 ASP A CA 1
ATOM 9224 C C . ASP A 1 1139 ? -15.449 -20.774 1.208 1.00 85.06 1139 ASP A C 1
ATOM 9226 O O . ASP A 1 1139 ? -14.633 -20.355 0.385 1.00 85.06 1139 ASP A O 1
ATOM 9230 N N . TYR A 1 1140 ? -15.106 -21.616 2.188 1.00 85.00 1140 TYR A N 1
ATOM 9231 C CA . TYR A 1 1140 ? -13.776 -22.214 2.295 1.00 85.00 1140 TYR A CA 1
ATOM 9232 C C . TYR A 1 1140 ? -13.613 -23.368 1.299 1.00 85.00 1140 TYR A C 1
ATOM 9234 O O . TYR A 1 1140 ? -14.350 -24.356 1.346 1.00 85.00 1140 TYR A O 1
ATOM 9242 N N . ARG A 1 1141 ? -12.587 -23.292 0.450 1.00 81.25 1141 ARG A N 1
ATOM 9243 C CA . ARG A 1 1141 ? -12.155 -24.369 -0.450 1.00 81.25 1141 ARG A CA 1
ATOM 9244 C C . ARG A 1 1141 ? -10.699 -24.684 -0.171 1.00 81.25 1141 ARG A C 1
ATOM 9246 O O . ARG A 1 1141 ? -9.878 -23.775 -0.153 1.00 81.25 1141 ARG A O 1
ATOM 9253 N N . GLU A 1 1142 ? -10.390 -25.957 0.075 1.00 83.88 1142 GLU A N 1
ATOM 9254 C CA . GLU A 1 1142 ? -9.037 -26.384 0.466 1.00 83.88 1142 GLU A CA 1
ATOM 9255 C C . GLU A 1 1142 ? -8.482 -25.538 1.635 1.00 83.88 1142 GLU A C 1
ATOM 9257 O O . GLU A 1 1142 ? -7.354 -25.061 1.602 1.00 83.88 1142 GLU A O 1
ATOM 9262 N N . ASN A 1 1143 ? -9.309 -25.297 2.662 1.00 85.06 1143 ASN A N 1
ATOM 9263 C CA . ASN A 1 1143 ? -9.017 -24.447 3.829 1.00 85.06 1143 ASN A CA 1
ATOM 9264 C C . ASN A 1 1143 ? -8.728 -22.959 3.543 1.00 85.06 1143 ASN A C 1
ATOM 9266 O O . ASN A 1 1143 ? -8.342 -22.260 4.473 1.00 85.06 1143 ASN A O 1
ATOM 9270 N N . LEU A 1 1144 ? -8.930 -22.444 2.326 1.00 89.62 1144 LEU A N 1
ATOM 9271 C CA . LEU A 1 1144 ? -8.746 -21.026 1.986 1.00 89.62 1144 LEU A CA 1
ATOM 9272 C C . LEU A 1 1144 ? -10.028 -20.385 1.459 1.00 89.62 1144 LEU A C 1
ATOM 9274 O O . LEU A 1 1144 ? -10.942 -21.070 1.007 1.00 89.62 1144 LEU A O 1
ATOM 9278 N N . ILE A 1 1145 ? -10.080 -19.054 1.494 1.00 89.88 1145 ILE A N 1
ATOM 9279 C CA . ILE A 1 1145 ? -11.174 -18.273 0.914 1.00 89.88 1145 ILE A CA 1
ATOM 9280 C C . ILE A 1 1145 ? -10.664 -17.557 -0.335 1.00 89.88 1145 ILE A C 1
ATOM 9282 O O . ILE A 1 1145 ? -9.652 -16.857 -0.293 1.00 89.88 1145 ILE A O 1
ATOM 9286 N N . TYR A 1 1146 ? -11.415 -17.686 -1.428 1.00 92.25 1146 TYR A N 1
ATOM 9287 C CA . TYR A 1 1146 ? -11.205 -16.904 -2.641 1.00 92.25 1146 TYR A CA 1
ATOM 9288 C C . TYR A 1 1146 ? -12.509 -16.270 -3.101 1.00 92.25 1146 TYR A C 1
ATOM 9290 O O . TYR A 1 1146 ? -13.507 -16.959 -3.325 1.00 92.25 1146 TYR A O 1
ATOM 9298 N N . TYR A 1 1147 ? -12.482 -14.956 -3.289 1.00 90.12 1147 TYR A N 1
ATOM 9299 C CA . TYR A 1 1147 ? -13.591 -14.210 -3.858 1.00 90.12 1147 TYR A CA 1
ATOM 9300 C C . TYR A 1 1147 ? -13.393 -14.012 -5.352 1.00 90.12 1147 TYR A C 1
ATOM 9302 O O . TYR A 1 1147 ? -12.325 -13.618 -5.811 1.00 90.12 1147 TYR A O 1
ATOM 9310 N N . TRP A 1 1148 ? -14.458 -14.243 -6.108 1.00 91.69 1148 TRP A N 1
ATOM 9311 C CA . TRP A 1 1148 ? -14.475 -14.113 -7.560 1.00 91.69 1148 TRP A CA 1
ATOM 9312 C C . TRP A 1 1148 ? -15.307 -12.887 -7.915 1.00 91.69 1148 TRP A C 1
ATOM 9314 O O . TRP A 1 1148 ? -16.529 -12.992 -8.037 1.00 91.69 1148 TRP A O 1
ATOM 9324 N N . ILE A 1 1149 ? -14.675 -11.716 -8.019 1.00 90.69 1149 ILE A N 1
ATOM 9325 C CA . ILE A 1 1149 ? -15.403 -10.459 -8.212 1.00 90.69 1149 ILE A CA 1
ATOM 9326 C C . ILE A 1 1149 ? -15.519 -10.158 -9.713 1.00 90.69 1149 ILE A C 1
ATOM 9328 O O . ILE A 1 1149 ? -14.498 -9.931 -10.363 1.00 90.69 1149 ILE A O 1
ATOM 9332 N N . PRO A 1 1150 ? -16.735 -10.148 -10.289 1.00 90.75 1150 PRO A N 1
ATOM 9333 C CA . PRO A 1 1150 ? -16.920 -9.962 -11.721 1.00 90.75 1150 PRO A CA 1
ATOM 9334 C C . PRO A 1 1150 ? -16.812 -8.494 -12.153 1.00 90.75 1150 PRO A C 1
ATOM 9336 O O . PRO A 1 1150 ? -17.430 -7.614 -11.555 1.00 90.75 1150 PRO A O 1
ATOM 9339 N N . PHE A 1 1151 ? -16.134 -8.245 -13.273 1.00 89.50 1151 PHE A N 1
ATOM 9340 C CA . PHE A 1 1151 ? -16.055 -6.944 -13.939 1.00 89.50 1151 PHE A CA 1
ATOM 9341 C C . PHE A 1 1151 ? -16.282 -7.063 -15.443 1.00 89.50 1151 PHE A C 1
ATOM 9343 O O . PHE A 1 1151 ? -16.064 -8.105 -16.061 1.00 89.50 1151 PHE A O 1
ATOM 9350 N N . ASN A 1 1152 ? -16.698 -5.948 -16.037 1.00 91.19 1152 ASN A N 1
ATOM 9351 C CA . ASN A 1 1152 ? -16.724 -5.775 -17.482 1.00 91.19 1152 ASN A CA 1
ATOM 9352 C C . ASN A 1 1152 ? -15.534 -4.924 -17.916 1.00 91.19 1152 ASN A C 1
ATOM 9354 O O . ASN A 1 1152 ? -15.051 -4.080 -17.161 1.00 91.19 1152 ASN A O 1
ATOM 9358 N N . LYS A 1 1153 ? -15.117 -5.108 -19.166 1.00 92.19 1153 LYS A N 1
ATOM 9359 C CA . LYS A 1 1153 ? -14.098 -4.279 -19.805 1.00 92.19 1153 LYS A CA 1
ATOM 9360 C C . LYS A 1 1153 ? -14.453 -2.792 -19.719 1.00 92.19 1153 LYS A C 1
ATOM 9362 O O . LYS A 1 1153 ? -15.462 -2.364 -20.282 1.00 92.19 1153 LYS A O 1
ATOM 9367 N N . ASP A 1 1154 ? -13.590 -2.003 -19.087 1.00 90.81 1154 ASP A N 1
ATOM 9368 C CA . ASP A 1 1154 ? -13.753 -0.555 -18.958 1.00 90.81 1154 ASP A CA 1
ATOM 9369 C C . ASP A 1 1154 ? -12.396 0.155 -18.985 1.00 90.81 1154 ASP A C 1
ATOM 9371 O O . ASP A 1 1154 ? -11.518 -0.080 -18.161 1.00 90.81 1154 ASP A O 1
ATOM 9375 N N . LYS A 1 1155 ? -12.252 1.116 -19.904 1.00 84.31 1155 LYS A N 1
ATOM 9376 C CA . LYS A 1 1155 ? -11.056 1.958 -20.027 1.00 84.31 1155 LYS A CA 1
ATOM 9377 C C . LYS A 1 1155 ? -10.817 2.861 -18.821 1.00 84.31 1155 LYS A C 1
ATOM 9379 O O . LYS A 1 1155 ? -9.774 3.498 -18.792 1.00 84.31 1155 LYS A O 1
ATOM 9384 N N . LYS A 1 1156 ? -11.772 2.993 -17.900 1.00 87.75 1156 LYS A N 1
ATOM 9385 C CA . LYS A 1 1156 ? -11.635 3.740 -16.645 1.00 87.75 1156 LYS A CA 1
ATOM 9386 C C . LYS A 1 1156 ? -11.422 2.839 -15.428 1.00 87.75 1156 LYS A C 1
ATOM 9388 O O . LYS A 1 1156 ? -11.156 3.377 -14.359 1.00 87.75 1156 LYS A O 1
ATOM 9393 N N . ALA A 1 1157 ? -11.483 1.513 -15.574 1.00 88.31 1157 ALA A N 1
ATOM 9394 C CA . ALA A 1 1157 ? -11.249 0.595 -14.463 1.00 88.31 1157 ALA A CA 1
ATOM 9395 C C . ALA A 1 1157 ? -9.842 0.779 -13.879 1.00 88.31 1157 ALA A C 1
ATOM 9397 O O . ALA A 1 1157 ? -8.886 1.012 -14.624 1.00 88.31 1157 ALA A O 1
ATOM 9398 N N . ARG A 1 1158 ? -9.724 0.663 -12.552 1.00 89.00 1158 ARG A N 1
ATOM 9399 C CA . ARG A 1 1158 ? -8.428 0.636 -11.855 1.00 89.00 1158 ARG A CA 1
ATOM 9400 C C . ARG A 1 1158 ? -7.737 -0.727 -11.969 1.00 89.00 1158 ARG A C 1
ATOM 9402 O O . ARG A 1 1158 ? -6.525 -0.771 -12.114 1.00 89.00 1158 ARG A O 1
ATOM 9409 N N . HIS A 1 1159 ? -8.522 -1.807 -11.978 1.00 92.38 1159 HIS A N 1
ATOM 9410 C CA . HIS A 1 1159 ? -8.044 -3.179 -12.152 1.00 92.38 1159 HIS A CA 1
ATOM 9411 C C . HIS A 1 1159 ? -7.618 -3.401 -13.610 1.00 92.38 1159 HIS A C 1
ATOM 9413 O O . HIS A 1 1159 ? -8.378 -3.133 -14.551 1.00 92.38 1159 HIS A O 1
ATOM 9419 N N . PHE A 1 1160 ? -6.390 -3.866 -13.806 1.00 90.75 1160 PHE A N 1
ATOM 9420 C CA . PHE A 1 1160 ? -5.755 -4.050 -15.102 1.00 90.75 1160 PHE A CA 1
ATOM 9421 C C . PHE A 1 1160 ? -6.414 -5.132 -15.952 1.00 90.75 1160 PHE A C 1
ATOM 9423 O O . PHE A 1 1160 ? -6.542 -4.913 -17.154 1.00 90.75 1160 PHE A O 1
ATOM 9430 N N . ALA A 1 1161 ? -6.899 -6.239 -15.379 1.00 92.12 1161 ALA A N 1
ATOM 9431 C CA . ALA A 1 1161 ? -7.622 -7.243 -16.175 1.00 92.12 1161 ALA A CA 1
ATOM 9432 C C . ALA A 1 1161 ? -8.933 -6.684 -16.756 1.00 92.12 1161 ALA A C 1
ATOM 9434 O O . ALA A 1 1161 ? -9.357 -7.086 -17.835 1.00 92.12 1161 ALA A O 1
ATOM 9435 N N . ALA A 1 1162 ? -9.561 -5.709 -16.091 1.00 91.81 1162 ALA A N 1
ATOM 9436 C CA . ALA A 1 1162 ? -10.734 -5.013 -16.621 1.00 91.81 1162 ALA A CA 1
ATOM 9437 C C . ALA A 1 1162 ? -10.362 -3.887 -17.604 1.00 91.81 1162 ALA A C 1
ATOM 9439 O O . ALA A 1 1162 ? -11.076 -3.651 -18.582 1.00 91.81 1162 ALA A O 1
ATOM 9440 N N . ARG A 1 1163 ? -9.243 -3.189 -17.370 1.00 90.75 1163 ARG A N 1
ATOM 9441 C CA . ARG A 1 1163 ? -8.795 -2.066 -18.209 1.00 90.75 1163 ARG A CA 1
ATOM 9442 C C . ARG A 1 1163 ? -8.117 -2.505 -19.506 1.00 90.75 1163 ARG A C 1
ATOM 9444 O O . ARG A 1 1163 ? -8.307 -1.871 -20.546 1.00 90.75 1163 ARG A O 1
ATOM 9451 N N . PHE A 1 1164 ? -7.337 -3.577 -19.431 1.00 89.44 1164 PHE A N 1
ATOM 9452 C CA . PHE A 1 1164 ? -6.468 -4.106 -20.480 1.00 89.44 1164 PHE A CA 1
ATOM 9453 C C . PHE A 1 1164 ? -6.549 -5.647 -20.580 1.00 89.44 1164 PHE A C 1
ATOM 9455 O O . PHE A 1 1164 ? -5.514 -6.324 -20.536 1.00 89.44 1164 PHE A O 1
ATOM 9462 N N . PRO A 1 1165 ? -7.755 -6.230 -20.735 1.00 90.19 1165 PRO A N 1
ATOM 9463 C CA . PRO A 1 1165 ? -7.934 -7.685 -20.789 1.00 90.19 1165 PRO A CA 1
ATOM 9464 C C . PRO A 1 1165 ? -7.194 -8.355 -21.956 1.00 90.19 1165 PRO A C 1
ATOM 9466 O O . PRO A 1 1165 ? -6.915 -9.546 -21.920 1.00 90.19 1165 PRO A O 1
ATOM 9469 N N . GLU A 1 1166 ? -6.826 -7.615 -23.003 1.00 85.81 1166 GLU A N 1
ATOM 9470 C CA . GLU A 1 1166 ? -6.036 -8.155 -24.114 1.00 85.81 1166 GLU A CA 1
ATOM 9471 C C . GLU A 1 1166 ? -4.608 -8.540 -23.709 1.00 85.81 1166 GLU A C 1
ATOM 9473 O O . GLU A 1 1166 ? -3.914 -9.222 -24.468 1.00 85.81 1166 GLU A O 1
ATOM 9478 N N . TYR A 1 1167 ? -4.152 -8.070 -22.547 1.00 87.31 1167 TYR A N 1
ATOM 9479 C CA . TYR A 1 1167 ? -2.781 -8.231 -22.085 1.00 87.31 1167 TYR A CA 1
ATOM 9480 C C . TYR A 1 1167 ? -2.707 -8.872 -20.708 1.00 87.31 1167 TYR A C 1
ATOM 9482 O O . TYR A 1 1167 ? -1.934 -9.810 -20.546 1.00 87.31 1167 TYR A O 1
ATOM 9490 N N . THR A 1 1168 ? -3.504 -8.391 -19.754 1.00 92.06 1168 THR A N 1
ATOM 9491 C CA . THR A 1 1168 ? -3.474 -8.856 -18.368 1.00 92.06 1168 THR A CA 1
ATOM 9492 C C . THR A 1 1168 ? -4.549 -9.914 -18.159 1.00 92.06 1168 THR A C 1
ATOM 9494 O O . THR A 1 1168 ? -5.744 -9.619 -18.160 1.00 92.06 1168 THR A O 1
ATOM 9497 N N . VAL A 1 1169 ? -4.103 -11.161 -18.016 1.00 93.69 1169 VAL A N 1
ATOM 9498 C CA . VAL A 1 1169 ? -4.961 -12.336 -17.860 1.00 93.69 1169 VAL A CA 1
ATOM 9499 C C . VAL A 1 1169 ? -5.323 -12.605 -16.403 1.00 93.69 1169 VAL A C 1
ATOM 9501 O O . VAL A 1 1169 ? -6.443 -13.026 -16.123 1.00 93.69 1169 VAL A O 1
ATOM 9504 N N . LEU A 1 1170 ? -4.396 -12.305 -15.490 1.00 96.00 1170 LEU A N 1
ATOM 9505 C CA . LEU A 1 1170 ? -4.556 -12.450 -14.049 1.00 96.00 1170 LEU A CA 1
ATOM 9506 C C . LEU A 1 1170 ? -4.386 -11.088 -13.372 1.00 96.00 1170 LEU A C 1
ATOM 9508 O O . LEU A 1 1170 ? -3.376 -10.416 -13.567 1.00 96.00 1170 LEU A O 1
ATOM 9512 N N . ASP A 1 1171 ? -5.367 -10.712 -12.567 1.00 96.06 1171 ASP A N 1
ATOM 9513 C CA . ASP A 1 1171 ? -5.356 -9.532 -11.707 1.00 96.06 1171 ASP A CA 1
ATOM 9514 C C . ASP A 1 1171 ? -6.031 -9.936 -10.403 1.00 96.06 1171 ASP A C 1
ATOM 9516 O O . ASP A 1 1171 ? -7.207 -10.325 -10.396 1.00 96.06 1171 ASP A O 1
ATOM 9520 N N . TRP A 1 1172 ? -5.266 -9.949 -9.321 1.00 96.31 1172 TRP A N 1
ATOM 9521 C CA . TRP A 1 1172 ? -5.765 -10.409 -8.037 1.00 96.31 1172 TRP A CA 1
ATOM 9522 C C . TRP A 1 1172 ? -5.093 -9.687 -6.875 1.00 96.31 1172 TRP A C 1
ATOM 9524 O O . TRP A 1 1172 ? -3.972 -9.192 -6.987 1.00 96.31 1172 TRP A O 1
ATOM 9534 N N . THR A 1 1173 ? -5.812 -9.612 -5.763 1.00 96.56 1173 THR A N 1
ATOM 9535 C CA . THR A 1 1173 ? -5.354 -9.001 -4.516 1.00 96.56 1173 THR A CA 1
ATOM 9536 C C . THR A 1 1173 ? -5.270 -10.087 -3.457 1.00 96.56 1173 THR A C 1
ATOM 9538 O O . THR A 1 1173 ? -6.235 -10.834 -3.270 1.00 96.56 1173 THR A O 1
ATOM 9541 N N . THR A 1 1174 ? -4.133 -10.193 -2.778 1.00 96.44 1174 THR A N 1
ATOM 9542 C CA . THR A 1 1174 ? -3.981 -11.090 -1.625 1.00 96.44 1174 THR A CA 1
ATOM 9543 C C . THR A 1 1174 ? -4.244 -10.320 -0.346 1.00 96.44 1174 THR A C 1
ATOM 9545 O O . THR A 1 1174 ? -3.835 -9.173 -0.246 1.00 96.44 1174 THR A O 1
ATOM 9548 N N . GLU A 1 1175 ? -4.834 -10.964 0.647 1.00 94.69 1175 GLU A N 1
ATOM 9549 C CA . GLU A 1 1175 ? -5.142 -10.366 1.941 1.00 94.69 1175 GLU A CA 1
ATOM 9550 C C . GLU A 1 1175 ? -4.556 -11.225 3.050 1.00 94.69 1175 GLU A C 1
ATOM 9552 O O . GLU A 1 1175 ? -4.859 -12.421 3.140 1.00 94.69 1175 GLU A O 1
ATOM 9557 N N . VAL A 1 1176 ? -3.743 -10.614 3.908 1.00 95.56 1176 VAL A N 1
ATOM 9558 C CA . VAL A 1 1176 ? -3.167 -11.268 5.086 1.00 95.56 1176 VAL A CA 1
ATOM 9559 C C . VAL A 1 1176 ? -3.533 -10.497 6.343 1.00 95.56 1176 VAL A C 1
ATOM 9561 O O . VAL A 1 1176 ? -3.570 -9.279 6.319 1.00 95.56 1176 VAL A O 1
ATOM 9564 N N . SER A 1 1177 ? -3.817 -11.179 7.451 1.00 94.81 1177 SER A N 1
ATOM 9565 C CA . SER A 1 1177 ? -4.197 -10.534 8.722 1.00 94.81 1177 SER A CA 1
ATOM 9566 C C . SER A 1 1177 ? -3.010 -9.845 9.420 1.00 94.81 1177 SER A C 1
ATOM 9568 O O . SER A 1 1177 ? -2.637 -10.219 10.534 1.00 94.81 1177 SER A O 1
ATOM 9570 N N . ASP A 1 1178 ? -2.375 -8.885 8.750 1.00 95.25 1178 ASP A N 1
ATOM 9571 C CA . ASP A 1 1178 ? -1.057 -8.335 9.059 1.00 95.25 1178 ASP A CA 1
ATOM 9572 C C . ASP A 1 1178 ? -1.065 -6.867 9.498 1.00 95.25 1178 ASP A C 1
ATOM 9574 O O . ASP A 1 1178 ? 0.020 -6.325 9.722 1.00 95.25 1178 ASP A O 1
ATOM 9578 N N . GLU A 1 1179 ? -2.229 -6.214 9.596 1.00 94.94 1179 GLU A N 1
ATOM 9579 C CA . GLU A 1 1179 ? -2.271 -4.780 9.878 1.00 94.94 1179 GLU A CA 1
ATOM 9580 C C . GLU A 1 1179 ? -1.546 -4.467 11.192 1.00 94.94 1179 GLU A C 1
ATOM 9582 O O . GLU A 1 1179 ? -1.928 -4.933 12.272 1.00 94.94 1179 GLU A O 1
ATOM 9587 N N . THR A 1 1180 ? -0.445 -3.723 11.052 1.00 92.19 1180 THR A N 1
ATOM 9588 C CA . THR A 1 1180 ? 0.534 -3.410 12.108 1.00 92.19 1180 THR A CA 1
ATOM 9589 C C . THR A 1 1180 ? 1.081 -4.648 12.856 1.00 92.19 1180 THR A C 1
ATOM 9591 O O . THR A 1 1180 ? 1.406 -4.589 14.041 1.00 92.19 1180 THR A O 1
ATOM 9594 N N . ALA A 1 1181 ? 1.225 -5.793 12.182 1.00 95.31 1181 ALA A N 1
ATOM 9595 C CA . ALA A 1 1181 ? 1.828 -6.999 12.751 1.00 95.31 1181 ALA A CA 1
ATOM 9596 C C . ALA A 1 1181 ? 3.277 -6.770 13.232 1.00 95.31 1181 ALA A C 1
ATOM 9598 O O . ALA A 1 1181 ? 4.043 -5.995 12.666 1.00 95.31 1181 ALA A O 1
ATOM 9599 N N . GLN A 1 1182 ? 3.687 -7.491 14.276 1.00 94.75 1182 GLN A N 1
ATOM 9600 C CA . GLN A 1 1182 ? 5.018 -7.354 14.880 1.00 94.75 1182 GLN A CA 1
ATOM 9601 C C . GLN A 1 1182 ? 5.702 -8.715 15.046 1.00 94.75 1182 GLN A C 1
ATOM 9603 O O . GLN A 1 1182 ? 5.041 -9.746 15.220 1.00 94.75 1182 GLN A O 1
ATOM 9608 N N . GLY A 1 1183 ? 7.036 -8.715 15.058 1.00 95.94 1183 GLY A N 1
ATOM 9609 C CA . GLY A 1 1183 ? 7.844 -9.870 15.446 1.00 95.94 1183 GLY A CA 1
ATOM 9610 C C . GLY A 1 1183 ? 7.643 -11.093 14.547 1.00 95.94 1183 GLY A C 1
ATOM 9611 O O . GLY A 1 1183 ? 7.457 -10.984 13.336 1.00 95.94 1183 GLY A O 1
ATOM 9612 N N . GLU A 1 1184 ? 7.631 -12.279 15.155 1.00 95.44 1184 GLU A N 1
ATOM 9613 C CA . GLU A 1 1184 ? 7.432 -13.562 14.459 1.00 95.44 1184 GLU A CA 1
ATOM 9614 C C . GLU A 1 1184 ? 6.116 -13.625 13.668 1.00 95.44 1184 GLU A C 1
ATOM 9616 O O . GLU A 1 1184 ? 6.037 -14.295 12.640 1.00 95.44 1184 GLU A O 1
ATOM 9621 N N . TYR A 1 1185 ? 5.084 -12.897 14.107 1.00 95.62 1185 TYR A N 1
ATOM 9622 C CA . TYR A 1 1185 ? 3.805 -12.871 13.402 1.00 95.62 1185 TYR A CA 1
ATOM 9623 C C . TYR A 1 1185 ? 3.887 -12.115 12.074 1.00 95.62 1185 TYR A C 1
ATOM 9625 O O . TYR A 1 1185 ? 3.327 -12.569 11.079 1.00 95.62 1185 TYR A O 1
ATOM 9633 N N . LEU A 1 1186 ? 4.633 -11.008 12.033 1.00 97.31 1186 LEU A N 1
ATOM 9634 C CA . LEU A 1 1186 ? 4.927 -10.298 10.787 1.00 97.31 1186 LEU A CA 1
ATOM 9635 C C . LEU A 1 1186 ? 5.707 -11.193 9.817 1.00 97.31 1186 LEU A C 1
ATOM 9637 O O . LEU A 1 1186 ? 5.372 -11.267 8.635 1.00 97.31 1186 LEU A O 1
ATOM 9641 N N . GLU A 1 1187 ? 6.704 -11.929 10.309 1.00 96.75 1187 GLU A N 1
ATOM 9642 C CA . GLU A 1 1187 ? 7.446 -12.881 9.480 1.00 96.75 1187 GLU A CA 1
ATOM 9643 C C . GLU A 1 1187 ? 6.539 -13.997 8.934 1.00 96.75 1187 GLU A C 1
ATOM 9645 O O . GLU A 1 1187 ? 6.645 -14.348 7.758 1.00 96.75 1187 GLU A O 1
ATOM 9650 N N . GLN A 1 1188 ? 5.606 -14.514 9.740 1.00 96.50 1188 GLN A N 1
ATOM 9651 C CA . GLN A 1 1188 ? 4.615 -15.500 9.297 1.00 96.50 1188 GLN A CA 1
ATOM 9652 C C . GLN A 1 1188 ? 3.672 -14.935 8.220 1.00 96.50 1188 GLN A C 1
ATOM 9654 O O . GLN A 1 1188 ? 3.428 -15.606 7.216 1.00 96.50 1188 GLN A O 1
ATOM 9659 N N . CYS A 1 1189 ? 3.187 -13.700 8.386 1.00 97.25 1189 CYS A N 1
ATOM 9660 C CA . CYS A 1 1189 ? 2.355 -13.014 7.392 1.00 97.25 1189 CYS A CA 1
ATOM 9661 C C . CYS A 1 1189 ? 3.111 -12.818 6.067 1.00 97.25 1189 CYS A C 1
ATOM 9663 O O . CYS A 1 1189 ? 2.633 -13.194 4.997 1.00 97.25 1189 CYS A O 1
ATOM 9665 N N . SER A 1 1190 ? 4.349 -12.325 6.155 1.00 97.62 1190 SER A N 1
ATOM 9666 C CA . SER A 1 1190 ? 5.255 -12.152 5.015 1.00 97.62 1190 SER A CA 1
ATOM 9667 C C . SER A 1 1190 ? 5.516 -13.478 4.292 1.00 97.62 1190 SER A C 1
ATOM 9669 O O . SER A 1 1190 ? 5.483 -13.541 3.063 1.00 97.62 1190 SER A O 1
ATOM 9671 N N . ARG A 1 1191 ? 5.708 -14.572 5.040 1.00 97.56 1191 ARG A N 1
ATOM 9672 C CA . ARG A 1 1191 ? 5.895 -15.916 4.480 1.00 97.56 1191 ARG A CA 1
ATOM 9673 C C . ARG A 1 1191 ? 4.676 -16.391 3.684 1.00 97.56 1191 ARG A C 1
ATOM 9675 O O . ARG A 1 1191 ? 4.867 -16.966 2.615 1.00 97.56 1191 ARG A O 1
ATOM 9682 N N . ALA A 1 1192 ? 3.456 -16.119 4.153 1.00 97.62 1192 ALA A N 1
ATOM 9683 C CA . ALA A 1 1192 ? 2.231 -16.464 3.427 1.00 97.62 1192 ALA A CA 1
ATOM 9684 C C . ALA A 1 1192 ? 2.148 -15.756 2.060 1.00 97.62 1192 ALA A C 1
ATOM 9686 O O . ALA A 1 1192 ? 1.856 -16.404 1.051 1.00 97.62 1192 ALA A O 1
ATOM 9687 N N . LEU A 1 1193 ? 2.488 -14.462 2.005 1.00 98.00 1193 LEU A N 1
ATOM 9688 C CA . LEU A 1 1193 ? 2.575 -13.703 0.749 1.00 98.00 1193 LEU A CA 1
ATOM 9689 C C . LEU A 1 1193 ? 3.631 -14.289 -0.199 1.00 98.00 1193 LEU A C 1
ATOM 9691 O O . LEU A 1 1193 ? 3.332 -14.566 -1.358 1.00 98.00 1193 LEU A O 1
ATOM 9695 N N . VAL A 1 1194 ? 4.837 -14.588 0.302 1.00 98.25 1194 VAL A N 1
ATOM 9696 C CA . VAL A 1 1194 ? 5.900 -15.184 -0.527 1.00 98.25 1194 VAL A CA 1
ATOM 9697 C C . VAL A 1 1194 ? 5.474 -16.533 -1.114 1.00 98.25 1194 VAL A C 1
ATOM 9699 O O . VAL A 1 1194 ? 5.737 -16.795 -2.288 1.00 98.25 1194 VAL A O 1
ATOM 9702 N N . ILE A 1 1195 ? 4.804 -17.389 -0.333 1.00 98.06 1195 ILE A N 1
ATOM 9703 C CA . ILE A 1 1195 ? 4.284 -18.674 -0.829 1.00 98.06 1195 ILE A CA 1
ATOM 9704 C C . ILE A 1 1195 ? 3.282 -18.439 -1.968 1.00 98.06 1195 ILE A C 1
ATOM 9706 O O . ILE A 1 1195 ? 3.370 -19.092 -3.011 1.00 98.06 1195 ILE A O 1
ATOM 9710 N N . SER A 1 1196 ? 2.364 -17.487 -1.788 1.00 97.88 1196 SER A N 1
ATOM 9711 C CA . SER A 1 1196 ? 1.372 -17.101 -2.794 1.00 97.88 1196 SER A CA 1
ATOM 9712 C C . SER A 1 1196 ? 2.016 -16.599 -4.097 1.00 97.88 1196 SER A C 1
ATOM 9714 O O . SER A 1 1196 ? 1.665 -17.043 -5.198 1.00 97.88 1196 SER A O 1
ATOM 9716 N N . ASP A 1 1197 ? 3.024 -15.736 -3.987 1.00 98.19 1197 ASP A N 1
ATOM 9717 C CA . ASP A 1 1197 ? 3.733 -15.179 -5.139 1.00 98.19 1197 ASP A CA 1
ATOM 9718 C C . ASP A 1 1197 ? 4.529 -16.249 -5.893 1.00 98.19 1197 ASP A C 1
ATOM 9720 O O . ASP A 1 1197 ? 4.472 -16.326 -7.124 1.00 98.19 1197 ASP A O 1
ATOM 9724 N N . PHE A 1 1198 ? 5.221 -17.140 -5.176 1.00 98.38 1198 PHE A N 1
ATOM 9725 C CA . PHE A 1 1198 ? 5.946 -18.261 -5.781 1.00 98.38 1198 PHE A CA 1
ATOM 9726 C C . PHE A 1 1198 ? 5.008 -19.281 -6.444 1.00 98.38 1198 PHE A C 1
ATOM 9728 O O . PHE A 1 1198 ? 5.370 -19.857 -7.477 1.00 98.38 1198 PHE A O 1
ATOM 9735 N N . ALA A 1 1199 ? 3.812 -19.503 -5.892 1.00 97.88 1199 ALA A N 1
ATOM 9736 C CA . ALA A 1 1199 ? 2.781 -20.331 -6.516 1.00 97.88 1199 ALA A CA 1
ATOM 9737 C C . ALA A 1 1199 ? 2.250 -19.689 -7.808 1.00 97.88 1199 ALA A C 1
ATOM 9739 O O . ALA A 1 1199 ? 2.121 -20.366 -8.829 1.00 97.88 1199 ALA A O 1
ATOM 9740 N N . THR A 1 1200 ? 2.047 -18.370 -7.813 1.00 97.94 1200 THR A N 1
ATOM 9741 C CA . THR A 1 1200 ? 1.674 -17.622 -9.024 1.00 97.94 1200 THR A CA 1
ATOM 9742 C C . THR A 1 1200 ? 2.761 -17.730 -10.096 1.00 97.94 1200 THR A C 1
ATOM 9744 O O . THR A 1 1200 ? 2.475 -18.067 -11.246 1.00 97.94 1200 THR A O 1
ATOM 9747 N N . MET A 1 1201 ? 4.032 -17.543 -9.723 1.00 97.94 1201 MET A N 1
ATOM 9748 C CA . MET A 1 1201 ? 5.169 -17.722 -10.634 1.00 97.94 1201 MET A CA 1
ATOM 9749 C C . MET A 1 1201 ? 5.244 -19.139 -11.200 1.00 97.94 1201 MET A C 1
ATOM 9751 O O . MET A 1 1201 ? 5.539 -19.303 -12.384 1.00 97.94 1201 MET A O 1
ATOM 9755 N N . LYS A 1 1202 ? 4.949 -20.158 -10.384 1.00 97.50 1202 LYS A N 1
ATOM 9756 C CA . LYS A 1 1202 ? 4.903 -21.550 -10.837 1.00 97.50 1202 LYS A CA 1
ATOM 9757 C C . LYS A 1 1202 ? 3.932 -21.707 -12.001 1.00 97.50 1202 LYS A C 1
ATOM 9759 O O . LYS A 1 1202 ? 4.360 -22.133 -13.073 1.00 97.50 1202 LYS A O 1
ATOM 9764 N N . VAL A 1 1203 ? 2.676 -21.293 -11.810 1.00 97.19 1203 VAL A N 1
ATOM 9765 C CA . VAL A 1 1203 ? 1.629 -21.385 -12.838 1.00 97.19 1203 VAL A CA 1
ATOM 9766 C C . VAL A 1 1203 ? 2.060 -20.656 -14.104 1.00 97.19 1203 VAL A C 1
ATOM 9768 O O . VAL A 1 1203 ? 2.042 -21.238 -15.184 1.00 97.19 1203 VAL A O 1
ATOM 9771 N N . LEU A 1 1204 ? 2.527 -19.411 -13.981 1.00 96.12 1204 LEU A N 1
ATOM 9772 C CA . LEU A 1 1204 ? 2.950 -18.617 -15.138 1.00 96.12 1204 LEU A CA 1
ATOM 9773 C C . LEU A 1 1204 ? 4.133 -19.239 -15.886 1.00 96.12 1204 LEU A C 1
ATOM 9775 O O . LEU A 1 1204 ? 4.188 -19.154 -17.110 1.00 96.12 1204 LEU A O 1
ATOM 9779 N N . SER A 1 1205 ? 5.071 -19.865 -15.169 1.00 93.94 1205 SER A N 1
ATOM 9780 C CA . SER A 1 1205 ? 6.260 -20.486 -15.765 1.00 93.94 1205 SER A CA 1
ATOM 9781 C C . SER A 1 1205 ? 5.958 -21.753 -16.568 1.00 93.94 1205 SER A C 1
ATOM 9783 O O . SER A 1 1205 ? 6.779 -22.168 -17.383 1.00 93.94 1205 SER A O 1
ATOM 9785 N N . GLU A 1 1206 ? 4.795 -22.366 -16.339 1.00 92.88 1206 GLU A N 1
ATOM 9786 C CA . GLU A 1 1206 ? 4.360 -23.602 -16.995 1.00 92.88 1206 GLU A CA 1
ATOM 9787 C C . GLU A 1 1206 ? 3.460 -23.335 -18.216 1.00 92.88 1206 GLU A C 1
ATOM 9789 O O . GLU A 1 1206 ? 3.210 -24.250 -19.003 1.00 92.88 1206 GLU A O 1
ATOM 9794 N N . ILE A 1 1207 ? 3.014 -22.087 -18.424 1.00 90.56 1207 ILE A N 1
ATOM 9795 C CA . ILE A 1 1207 ? 2.161 -21.712 -19.559 1.00 90.56 1207 ILE A CA 1
ATOM 9796 C C . ILE A 1 1207 ? 2.996 -21.618 -20.849 1.00 90.56 1207 ILE A C 1
ATOM 9798 O O . ILE A 1 1207 ? 3.945 -20.828 -20.921 1.00 90.56 1207 ILE A O 1
ATOM 9802 N N . PRO A 1 1208 ? 2.642 -22.369 -21.909 1.00 86.88 1208 PRO A N 1
ATOM 9803 C CA . PRO A 1 1208 ? 3.348 -22.294 -23.178 1.00 86.88 1208 PRO A CA 1
ATOM 9804 C C . PRO A 1 1208 ? 3.112 -20.945 -23.867 1.00 86.88 1208 PRO A C 1
ATOM 9806 O O . PRO A 1 1208 ? 1.995 -20.435 -23.948 1.00 86.88 1208 PRO A O 1
ATOM 9809 N N . ILE A 1 1209 ? 4.176 -20.376 -24.437 1.00 86.56 1209 ILE A N 1
ATOM 9810 C CA . ILE A 1 1209 ? 4.076 -19.144 -25.217 1.00 86.56 1209 ILE A CA 1
ATOM 9811 C C . ILE A 1 1209 ? 3.821 -19.453 -26.693 1.00 86.56 1209 ILE A C 1
ATOM 9813 O O . ILE A 1 1209 ? 4.656 -20.039 -27.386 1.00 86.56 1209 ILE A O 1
ATOM 9817 N N . GLU A 1 1210 ? 2.684 -18.984 -27.206 1.00 86.94 1210 GLU A N 1
ATOM 9818 C CA . GLU A 1 1210 ? 2.353 -19.077 -28.626 1.00 86.94 1210 GLU A CA 1
ATOM 9819 C C . GLU A 1 1210 ? 2.795 -17.847 -29.427 1.00 86.94 1210 GLU A C 1
ATOM 9821 O O . GLU A 1 1210 ? 2.687 -16.704 -28.980 1.00 86.94 1210 GLU A O 1
ATOM 9826 N N . PHE A 1 1211 ? 3.201 -18.073 -30.678 1.00 83.31 1211 PHE A N 1
ATOM 9827 C CA . PHE A 1 1211 ? 3.637 -17.021 -31.594 1.00 83.31 1211 PHE A CA 1
ATOM 9828 C C . PHE A 1 1211 ? 2.873 -17.053 -32.920 1.00 83.31 1211 PHE A C 1
ATOM 9830 O O . PHE A 1 1211 ? 2.692 -18.107 -33.530 1.00 83.31 1211 PHE A O 1
ATOM 9837 N N . ASN A 1 1212 ? 2.514 -15.872 -33.418 1.00 77.94 1212 ASN A N 1
ATOM 9838 C CA . ASN A 1 1212 ? 2.133 -15.644 -34.807 1.00 77.94 1212 ASN A CA 1
ATOM 9839 C C . ASN A 1 1212 ? 3.400 -15.396 -35.632 1.00 77.94 1212 ASN A C 1
ATOM 9841 O O . ASN A 1 1212 ? 3.960 -14.293 -35.639 1.00 77.94 1212 ASN A O 1
ATOM 9845 N N . LYS A 1 1213 ? 3.861 -16.447 -36.315 1.00 79.19 1213 LYS A N 1
ATOM 9846 C CA . LYS A 1 1213 ? 4.992 -16.383 -37.243 1.00 79.19 1213 LYS A CA 1
ATOM 9847 C C . LYS A 1 1213 ? 4.475 -16.185 -38.663 1.00 79.19 1213 LYS A C 1
ATOM 9849 O O . LYS A 1 1213 ? 3.719 -17.014 -39.163 1.00 79.19 1213 LYS A O 1
ATOM 9854 N N . HIS A 1 1214 ? 4.908 -15.113 -39.321 1.00 74.25 1214 HIS A N 1
ATOM 9855 C CA . HIS A 1 1214 ? 4.598 -14.870 -40.730 1.00 74.25 1214 HIS A CA 1
ATOM 9856 C C . HIS A 1 1214 ? 5.881 -14.639 -41.525 1.00 74.25 1214 HIS A C 1
ATOM 9858 O O . HIS A 1 1214 ? 6.759 -13.881 -41.106 1.00 74.25 1214 HIS A O 1
ATOM 9864 N N . LEU A 1 1215 ? 5.959 -15.281 -42.688 1.00 74.06 1215 LEU A N 1
ATOM 9865 C CA . LEU A 1 1215 ? 6.923 -14.990 -43.738 1.00 74.06 1215 LEU A CA 1
ATOM 9866 C C . LEU A 1 1215 ? 6.126 -14.560 -44.969 1.00 74.06 1215 LEU A C 1
ATOM 9868 O O . LEU A 1 1215 ? 5.312 -15.327 -45.474 1.00 74.06 1215 LEU A O 1
ATOM 9872 N N . ILE A 1 1216 ? 6.327 -13.326 -45.415 1.00 72.62 1216 ILE A N 1
ATOM 9873 C CA . ILE A 1 1216 ? 5.713 -12.794 -46.632 1.00 72.62 1216 ILE A CA 1
ATOM 9874 C C . ILE A 1 1216 ? 6.851 -12.466 -47.590 1.00 72.62 1216 ILE A C 1
ATOM 9876 O O . ILE A 1 1216 ? 7.696 -11.627 -47.282 1.00 72.62 1216 ILE A O 1
ATOM 9880 N N . SER A 1 1217 ? 6.873 -13.130 -48.739 1.00 65.75 1217 SER A N 1
ATOM 9881 C CA . SER A 1 1217 ? 7.919 -13.017 -49.756 1.00 65.75 1217 SER A CA 1
ATOM 9882 C C . SER A 1 1217 ? 7.310 -12.545 -51.078 1.00 65.75 1217 SER A C 1
ATOM 9884 O O . SER A 1 1217 ? 6.227 -12.980 -51.470 1.00 65.75 1217 SER A O 1
ATOM 9886 N N . ASN A 1 1218 ? 7.978 -11.615 -51.759 1.00 64.44 1218 ASN A N 1
ATOM 9887 C CA . ASN A 1 1218 ? 7.713 -11.263 -53.153 1.00 64.44 1218 ASN A CA 1
ATOM 9888 C C . ASN A 1 1218 ? 9.038 -11.048 -53.903 1.00 64.44 1218 ASN A C 1
ATOM 9890 O O . ASN A 1 1218 ? 10.101 -11.014 -53.287 1.00 64.44 1218 ASN A O 1
ATOM 9894 N N . LYS A 1 1219 ? 8.976 -10.823 -55.227 1.00 57.62 1219 LYS A N 1
ATOM 9895 C CA . LYS A 1 1219 ? 10.159 -10.661 -56.103 1.00 57.62 1219 LYS A CA 1
ATOM 9896 C C . LYS A 1 1219 ? 11.214 -9.657 -55.607 1.00 57.62 1219 LYS A C 1
ATOM 9898 O O . LYS A 1 1219 ? 12.351 -9.723 -56.052 1.00 57.62 1219 LYS A O 1
ATOM 9903 N N . SER A 1 1220 ? 10.840 -8.707 -54.749 1.00 62.84 1220 SER A N 1
ATOM 9904 C CA . SER A 1 1220 ? 11.689 -7.585 -54.330 1.00 62.84 1220 SER A CA 1
ATOM 9905 C C . SER A 1 1220 ? 11.859 -7.432 -52.817 1.00 62.84 1220 SER A C 1
ATOM 9907 O O . SER A 1 1220 ? 12.711 -6.654 -52.398 1.00 62.84 1220 SER A O 1
ATOM 9909 N N . LYS A 1 1221 ? 11.046 -8.106 -51.992 1.00 73.56 1221 LYS A N 1
ATOM 9910 C CA . LYS A 1 1221 ? 11.008 -7.909 -50.536 1.00 73.56 1221 LYS A CA 1
ATOM 9911 C C . LYS A 1 1221 ? 10.649 -9.191 -49.796 1.00 73.56 1221 LYS A C 1
ATOM 9913 O O . LYS A 1 1221 ? 9.749 -9.913 -50.214 1.00 73.56 1221 LYS A O 1
ATOM 9918 N N . VAL A 1 1222 ? 11.280 -9.396 -48.645 1.00 75.81 1222 VAL A N 1
ATOM 9919 C CA . VAL A 1 1222 ? 10.937 -10.442 -47.682 1.00 75.81 1222 VAL A CA 1
ATOM 9920 C C . VAL A 1 1222 ? 10.631 -9.796 -46.339 1.00 75.81 1222 VAL A C 1
ATOM 9922 O O . VAL A 1 1222 ? 11.420 -9.015 -45.819 1.00 75.81 1222 VAL A O 1
ATOM 9925 N N . LYS A 1 1223 ? 9.476 -10.119 -45.767 1.00 79.56 1223 LYS A N 1
ATOM 9926 C CA . LYS A 1 1223 ? 9.031 -9.659 -44.455 1.00 79.56 1223 LYS A CA 1
ATOM 9927 C C . LYS A 1 1223 ? 8.866 -10.848 -43.520 1.00 79.56 1223 LYS A C 1
ATOM 9929 O O . LYS A 1 1223 ? 8.166 -11.806 -43.841 1.00 79.56 1223 LYS A O 1
ATOM 9934 N N . ARG A 1 1224 ? 9.470 -10.744 -42.343 1.00 80.12 1224 ARG A N 1
ATOM 9935 C CA . ARG A 1 1224 ? 9.413 -11.718 -41.251 1.00 80.12 1224 ARG A CA 1
ATOM 9936 C C . ARG A 1 1224 ? 8.787 -11.083 -40.039 1.00 80.12 1224 ARG A C 1
ATOM 9938 O O . ARG A 1 1224 ? 9.243 -10.023 -39.642 1.00 80.12 1224 ARG A O 1
ATOM 9945 N N . SER A 1 1225 ? 7.815 -11.730 -39.417 1.00 78.69 1225 SER A N 1
ATOM 9946 C CA . SER A 1 1225 ? 7.296 -11.302 -38.119 1.00 78.69 1225 SER A CA 1
ATOM 9947 C C . SER A 1 1225 ? 7.180 -12.487 -37.175 1.00 78.69 1225 SER A C 1
ATOM 9949 O O . SER A 1 1225 ? 6.747 -13.563 -37.586 1.00 78.69 1225 SER A O 1
ATOM 9951 N N . ASN A 1 1226 ? 7.534 -12.267 -35.912 1.00 79.06 1226 ASN A N 1
ATOM 9952 C CA . ASN A 1 1226 ? 7.421 -13.240 -34.837 1.00 79.06 1226 ASN A CA 1
ATOM 9953 C C . ASN A 1 1226 ? 6.870 -12.520 -33.605 1.00 79.06 1226 ASN A C 1
ATOM 9955 O O . ASN A 1 1226 ? 7.622 -11.929 -32.827 1.00 79.06 1226 ASN A O 1
ATOM 9959 N N . ILE A 1 1227 ? 5.546 -12.514 -33.482 1.00 80.00 1227 ILE A N 1
ATOM 9960 C CA . ILE A 1 1227 ? 4.830 -11.757 -32.453 1.00 80.00 1227 ILE A CA 1
ATOM 9961 C C . ILE A 1 1227 ? 4.096 -12.742 -31.558 1.00 80.00 1227 ILE A C 1
ATOM 9963 O O . ILE A 1 1227 ? 3.367 -13.604 -32.050 1.00 80.00 1227 ILE A O 1
ATOM 9967 N N . ARG A 1 1228 ? 4.272 -12.606 -30.248 1.00 84.06 1228 ARG A N 1
ATOM 9968 C CA . ARG A 1 1228 ? 3.556 -13.400 -29.259 1.00 84.06 1228 ARG A CA 1
ATOM 9969 C C . ARG A 1 1228 ? 2.050 -13.188 -29.369 1.00 84.06 1228 ARG A C 1
ATOM 9971 O O . ARG A 1 1228 ? 1.591 -12.050 -29.482 1.00 84.06 1228 ARG A O 1
ATOM 9978 N N . LYS A 1 1229 ? 1.273 -14.265 -29.284 1.00 85.06 1229 LYS A N 1
ATOM 9979 C CA . LYS A 1 1229 ? -0.174 -14.160 -29.083 1.00 85.06 1229 LYS A CA 1
ATOM 9980 C C . LYS A 1 1229 ? -0.458 -13.723 -27.648 1.00 85.06 1229 LYS A C 1
ATOM 9982 O O . LYS A 1 1229 ? 0.109 -14.268 -26.708 1.00 85.06 1229 LYS A O 1
ATOM 9987 N N . ARG A 1 1230 ? -1.327 -12.729 -27.489 1.00 83.81 1230 ARG A N 1
ATOM 9988 C CA . ARG A 1 1230 ? -1.820 -12.274 -26.187 1.00 83.81 1230 ARG A CA 1
ATOM 9989 C C . ARG A 1 1230 ? -3.356 -12.248 -26.183 1.00 83.81 1230 ARG A C 1
ATOM 9991 O O . ARG A 1 1230 ? -3.927 -12.053 -27.263 1.00 83.81 1230 ARG A O 1
ATOM 9998 N N . PRO A 1 1231 ? -4.003 -12.425 -25.018 1.00 86.25 1231 PRO A N 1
ATOM 9999 C CA . PRO A 1 1231 ? -3.408 -12.821 -23.729 1.00 86.25 1231 PRO A CA 1
ATOM 10000 C C . PRO A 1 1231 ? -2.838 -14.254 -23.775 1.00 86.25 1231 PRO A C 1
ATOM 10002 O O . PRO A 1 1231 ? -3.049 -14.965 -24.760 1.00 86.25 1231 PRO A O 1
ATOM 10005 N N . ILE A 1 1232 ? -2.056 -14.652 -22.765 1.00 88.00 1232 ILE A N 1
ATOM 10006 C CA . ILE A 1 1232 ? -1.589 -16.046 -22.629 1.00 88.00 1232 ILE A CA 1
ATOM 10007 C C . ILE A 1 1232 ? -2.772 -16.978 -22.319 1.00 88.00 1232 ILE A C 1
ATOM 10009 O O . ILE A 1 1232 ? -3.768 -16.539 -21.742 1.00 88.00 1232 ILE A O 1
ATOM 10013 N N . LYS A 1 1233 ? -2.676 -18.245 -22.736 1.00 83.31 1233 LYS A N 1
ATOM 10014 C CA . LYS A 1 1233 ? -3.765 -19.235 -22.693 1.00 83.31 1233 LYS A CA 1
ATOM 10015 C C . LYS A 1 1233 ? -3.203 -20.606 -22.307 1.00 83.31 1233 LYS A C 1
ATOM 10017 O O . LYS A 1 1233 ? -2.044 -20.873 -22.627 1.00 83.31 1233 LYS A O 1
ATOM 10022 N N . PHE A 1 1234 ? -4.005 -21.430 -21.628 1.00 70.62 1234 PHE A N 1
ATOM 10023 C CA . PHE A 1 1234 ? -3.670 -22.830 -21.336 1.00 70.62 1234 PHE A CA 1
ATOM 10024 C C . PHE A 1 1234 ? -3.768 -23.734 -22.563 1.00 70.62 1234 PHE A C 1
ATOM 10026 O O . PHE A 1 1234 ? -4.662 -23.486 -23.407 1.00 70.62 1234 PHE A O 1
#

pLDDT: mean 83.65, std 16.81, range [25.3, 98.75]

Secondary structure (DSSP, 8-state):
---GGGTTSTTTTEE-SSSSS---EESS-EEEES---HHHHHHHHHHHHHHHHT-SEEPSPSEEEE-SS--SSPPTT-EEEE--TT--SSEEEEEEETTEEEEEESSHHHHHHHIIIIIIITT-S-TTS-HHHHHHHHHHH-TTTEEEEEEEEETTTTEEEEEEEEE---S-------TTHHHHHHTS--S-B----------PPPPPPP-------TT-TTSHHHH-S-TTSSS----PPEEE--SS--HHHHHHHHHHHHHHHHT-SEEEE--EE-GGGPPTT--EEEEEE-TT-SSEEEEEETTEEEEEE-HHHHHHHHHHHHHTSS--HHHHHHHHHHHHHHHHHTT-SHHHHHHHHHHHHTT--S-EEEEESS-TT-HHHHHHHHHHGGGTEEEEETTSEEEEEEEEE-PPPHHHHHHHHIIIIIGGG--TT-EEEEEEEESS-HHHHHHHHHHHHHHHHHTT-EEEEEEEEESSSHHHHHIIIIIHHHHHHTTGGGG-SEEEEEE-----TT--SPP----SS----------TT-B-S-TTHHHHHTTTHHHHHHHHHT--GGGEEEEEPSS-SSSEEEEEE-TT--EEEEEEE---B--EESSTT-GGG-EE--B-EEEEEEETTEEEEEEEE--HHHHHHHHIIIIIHHHHHHHHHHHTTT---GGG--S-SEEEEEEEE---EEE-SSTT-EEEHHHHHHHHHHHHHHHHHHHHHHHHHSPPP--S-EEEEEEEE-SS---EEEEEEEEES-SS-EEE-SS-EEEPPP----EEEEEEEEE-SS-EEEEEEEES-HHHHHHHHHHHHHH--TT-TTS-HHHHTSEEEEEEEE--TT---EEEEEE--------PPP--GGGS---TTS---HHHHHHHHHHHTT-TTEEEEEEEE-TT--EEEEEEEPP---SSEE-HHHHHHHS-EEEEEE-SSTT--HHHHHHHHHHHHHHHSHHHHHHHHH-EEEEES-S-HHHHHHHHHHTTT-TTS--GGGSS-TTS--GGGGTT-TT-S-SHHHHHHHHHHHH--SEEEEEEE--SS---BGGGTBS-TT-GGGSS---SEEEEEEEE--GGGTTHHHHHHHHHHHHHHHHHH-HHHHHHHHHHHHHHIIIIITT-TTTS---EETTEEEEEEEE---TT-SSHHHH-TTT--EEEEEEES-TT--HHHHHHHHHHHHHHHHHHHHHHHHSPPPEEEEEEEETTEEEEEEEE-SS---

Solvent-accessible surface area (backbone atoms only — not comparable to full-atom values): 65338 Å² total; per-residue (Å²): 80,80,32,61,74,35,41,91,30,59,61,19,28,23,27,45,91,78,75,80,86,51,28,46,19,56,54,29,47,34,37,35,56,70,74,64,42,42,40,55,38,45,29,51,23,42,42,30,17,40,56,19,43,63,21,35,19,41,58,90,70,52,64,45,76,31,69,100,56,76,68,95,76,71,61,54,24,17,37,38,44,47,77,44,88,86,62,79,69,53,25,25,41,42,34,62,53,88,42,21,38,40,38,32,30,61,37,62,66,16,26,48,35,46,31,52,40,56,45,46,51,53,67,76,43,83,86,86,60,57,74,66,53,45,54,49,47,54,59,68,72,33,79,82,62,36,46,62,52,35,48,33,54,39,83,92,76,77,28,43,39,34,43,32,35,32,51,76,84,65,90,86,74,86,46,86,87,77,80,75,66,62,63,63,53,75,76,42,102,69,78,66,60,76,53,86,83,50,88,87,88,90,82,87,83,84,85,81,83,88,78,88,89,76,87,74,75,42,56,42,78,61,37,71,60,61,38,23,97,58,93,88,51,77,86,81,58,26,48,56,54,38,32,46,51,56,82,77,41,54,57,65,59,37,54,43,46,17,42,51,34,14,46,48,15,23,56,20,47,23,47,52,32,73,39,59,40,47,75,89,72,64,64,91,91,54,37,31,38,36,75,45,80,43,90,84,46,92,35,16,40,35,36,65,55,91,50,29,41,36,39,38,16,14,71,73,29,41,51,51,39,44,49,51,43,52,61,25,45,67,55,23,84,49,41,62,50,41,38,52,42,50,49,49,50,45,29,26,76,24,32,76,33,44,68,13,43,51,31,51,50,51,56,54,42,77,77,48,92,63,60,33,44,33,31,31,75,40,24,69,63,22,72,61,52,60,51,52,36,61,65,36,49,81,61,48,33,50,63,43,38,15,65,34,82,30,84,74,50,74,48,79,47,68,58,79,32,40,68,61,52,54,52,45,52,41,60,73,65,45,59,81,73,65,49,70,61,41,40,34,37,37,42,37,28,40,51,45,38,68,73,54,31,52,51,51,44,52,49,55,53,48,58,42,54,78,56,46,39,38,78,75,45,80,46,53,43,46,18,60,46,40,69,43,44,44,45,64,73,46,51,46,52,53,34,52,75,68,59,48,51,83,51,56,57,33,36,40,41,32,29,36,66,45,59,51,92,96,54,87,80,77,86,64,55,81,19,84,57,70,56,81,73,85,83,71,79,74,34,57,73,40,63,53,41,46,43,54,45,56,58,58,45,33,64,68,49,53,66,53,47,20,65,77,56,76,39,64,58,86,39,53,42,79,44,79,51,77,97,67,96,53,45,32,36,42,40,34,19,28,86,86,70,46,81,77,47,74,54,71,48,74,78,56,60,47,83,40,50,53,42,80,94,48,45,46,62,12,27,19,56,26,61,31,17,31,40,37,31,28,50,71,88,40,81,74,40,81,43,84,35,71,31,56,68,55,56,52,49,50,45,44,55,71,46,50,50,45,54,52,48,53,50,45,36,60,78,40,71,65,56,49,46,60,87,62,52,54,67,34,38,33,38,39,33,46,34,37,35,42,54,36,70,49,77,49,103,50,97,64,33,62,52,40,61,58,55,18,48,46,48,32,58,32,55,52,50,53,47,50,46,24,50,47,13,41,76,67,59,69,30,73,39,70,27,60,25,22,52,42,71,44,79,42,84,48,81,89,48,50,36,36,40,39,36,39,36,22,28,48,63,41,98,61,41,30,40,34,46,94,87,48,81,44,75,68,80,66,49,83,70,64,51,73,33,47,46,36,45,33,38,48,98,88,29,30,30,40,34,28,42,42,45,60,61,60,78,58,49,52,53,41,51,53,42,43,53,67,66,48,43,71,69,45,82,87,51,61,71,85,62,39,66,49,29,35,31,48,30,45,32,38,72,51,100,84,72,57,75,51,76,48,76,41,54,34,61,73,55,83,73,81,83,73,75,76,42,60,69,87,78,53,87,73,65,53,42,52,78,78,37,65,69,57,47,53,52,50,50,64,52,45,57,31,20,84,60,44,49,59,46,80,61,35,33,25,61,50,25,45,78,22,48,36,41,35,54,51,58,82,63,98,38,90,24,70,28,65,58,32,43,66,49,70,30,56,22,42,35,40,41,12,14,66,35,25,24,18,44,29,26,34,44,17,46,56,52,42,53,48,43,36,75,72,36,74,68,23,47,51,46,37,64,42,38,42,44,36,35,28,47,44,48,28,50,45,5,25,48,51,28,52,58,52,33,72,82,45,53,72,42,56,55,64,71,12,33,26,35,70,34,38,37,64,46,64,82,43,50,80,43,89,86,56,86,47,30,46,25,49,30,63,47,52,52,40,74,74,56,60,31,31,29,40,41,38,37,47,42,36,49,47,30,72,43,50,12,47,65,42,15,44,25,44,84,45,43,56,38,60,31,54,46,57,36,49,52,36,37,39,38,51,35,54,66,48,84,93,44,58,70,32,54,58,55,50,52,52,32,54,51,41,27,37,51,49,46,62,70,35,63,70,59,39,54,52,24,53,52,28,36,55,51,29,38,75,78,37,23,77,80,31,49,47,22,28,62,77,72,64,55,82,87,32,41,69,44,79,45,77,37,61,79,32,89,81,48,72,54,52,21,25,41,39,49,64,40,15,43,35,29,35,37,40,36,26,40,22,18,33,43,55,38,72,57,20,34,53,44,14,49,54,51,37,42,39,52,53,25,43,50,50,55,56,57,71,50,68,83,51,66,54,72,47,79,50,77,55,100,79,40,26,38,39,36,56,41,49,56,66,41,79,60,134

Radius of gyration: 38.68 Å; Cα contacts (8 Å, |Δi|>4): 2618; chains: 1; bounding box: 86×91×132 Å

Sequence (1234 aa):
MNSLEQLFTTNGVLIDKNEDNIAEGLKGVIYIPSKVNYQLSAFIIELSARLGYESVALDYPIVKVYGDNLPTEIKEGSIIVTSNVNLNADTALIEQRNNNVIISANSQTAWSCLRHFVCGLFPNINSKYSLIQLLQDIKSELKTTAYIESITFNAASNTISLIKLGSYLNESNDLILTVPNIIESICLNETELNLNFTLNPASQLPEEDQYNTNQIKLDNPFSNHYISKKAKTLPAKYSAPVIVLNEMPCIDETIAFANLAARFALESTELVTPLVCLKEELKMGQNVLKIKIEEGYKHAKFSIYDRTLIVEGSTKNIHQAVKEIFINYPKLSDSAIYADLTDWISKALKGESAFGEVLRILQHAKYTEDNLTAYVNIGPLDDNLKKYKKALAQEKVKLHSMREPREVMSWQCEPKWEVTRAKELLAEKLYPNLKAKDKVEIRLLVSEEKTIRDNVKHQVMADLRDLGVNISSVKVNRAYKQGMCWILEEVLPDIKQNNLHLDIAKLKIGFKPFLPCNKTEWTNEEGATPTLTPERSDDPNKYFDLPTRLLQELYPIDDILSLELALSREKIEFYALEQVEHDYKIDFYNEYNELIYTDSTDVKFNERAYLDAWPAIGKVHPNTGWVLAKVNDEIVIDERLETDLEKLWDIYQNNILHDVRQYVEIECHNDITAQKQPFFRELNLEITVSDIDYKLPIRKDLISTLDALHEDIYFVGLDFFRTLGLRSSGQKISEPGLILPKINKVLGQGPKLKATLFAEKQKKACVFTDNQHLELVKTKNIDLALQSIEYTTEGINLEYDVDGNIAVLENILDNWLYLAQPGDPLIPVELANKLNYVRINYRNDDFMNKQWSLCLANLNLTKHKPLEIENINIPLQEVIGVEQNNRILSELERVPDLTVYEISKSYQGRKIHAIEVKPNFKSDIISHTKLLNSKPCFVLNHRHHANEISATNSAYSMLKQLLTTEQGKKYRSALNIALMPFENADGAAVHYELMQDNPEWKLHVSRYNSVGKEIANDYFNNDSPYGECHALPSLYCKWIPDAFVDNHGVPSHEWDQQFAGYVAPWFRGFWLPRALFYGYFWQINNQEFVEHRAISEQVAIEVAKGLNEDHDITELNKDWQNRFVKYANQWLPKLFPADYRENLIYYWIPFNKDKKARHFAARFPEYTVLDWTTEVSDETAQGEYLEQCSRALVISDFATMKVLSEIPIEFNKHLISNKSKVKRSNIRKRPIKF

Nearest PDB structures (foldseek):
  5om9-assembly1_A  TM=6.448E-01  e=5.415E-08  Homo sapiens
  2c1c-assembly2_B  TM=6.468E-01  e=2.723E-06  Helicoverpa zea
  1uwy-assembly1_A  TM=5.739E-01  e=9.444E-07  Homo sapiens
  1jqg-assembly1_A  TM=4.928E-01  e=2.145E-07  Helicoverpa armigera
  8v4k-assembly1_E  TM=4.153E-01  e=1.736E-07  Homo sapiens

Foldseek 3Di:
DQFPLCCLACVAQFNDPPPLRAGAEGQFAEEDEQADFDLRLLLLLLLLLQSLLSHQHYFPPRYDYDYPDDDPDGGANYEYEDEDCPDPAFKWKWFQDPNYIYTYTPDSLHSNLCSCPVSFPGPPQPPPDDPVSSVVVSVVFSQFRKDWFWWWADPVSRHTGMTMIHGPPDDDDADDDDDPPVVVVNVDPDGIDGDDHHDDDDDDDDDDDDDDDDFDFPLFCQDLVLQDVDPPDFSPGGEQAQEAADSGHGPLNSSLSSLSSSQSSNQGLKYKPPSYDHPVPDDQPTQYEEEAADPPFQFWKWFDDRNYTYIYGHSVRSVVVSVLCSLQPPNPCCRVVSNVVLVVVVCLLLVVAQNVLLLVVVLVLVVDPFQKEWEGAAFQPAPVQVLSCVLCVVSNYRYDYLQPWDFDDKDKDFDDALLVVLVVCCVVFPLVPDAAAWEKEKAWEAQFDPVLQVVSQVVVVVSVVVRNYHYPYHHRFYLALRVLRCVPVPVLVVCVVVVVLVFFAAKEKEFEFDDFPPDDDFDFAFFPDFFPDLDDDFALRDFLAGSLNNLLSCPPSLVVCCVSSVYDSVRYYYDYDDPDPARMKMFTAGPVRDTDDIDTHHFAWDWDALAPVRSRNYIFTFGFIWIWMDINNHTRGTDTRGYLLNVVVCCLRVPVLVVVLVQLCVQCVLQNAQVCPQSFAEKEKEKEAGGDWDADPPQGAIDDPQLLSQVQQQQSSQSSSQVVCCVRPNHGHQFNHQYHYQYFYDHPGTMIIMITTIHRNHPAIWMDGPPDIGGDRRDDPKDKGWTMWIQHPQAIETEIEIDDDCVSSVSSLVSVLSQQDAQSCSDPPSNLNHYQKYKYWYDDPVGDTDMHIHGRGDPDDDPDAADDLVPQDQDLFAQQFLVNVVVSLVNVCRHPQKHKDFQWAFSSNRTWIKIWGHAPRPHSGGHLSVQLQQAAEEEEEFPLFQLQGLQLSLVSVLVNCLRPPPLSNLLSNRYTYMYTSHLQNQLNNSVVVSCVNPLQRLSSSSGHHSRSDSLLLCAPVPPDSTGSSRRVNSVCSSRVHQAYEYEGEAASYANAHSSSNRHPSRNLQRRGDQAQKAKEWADEPDPVQPQLVVLVVQLVVLLLVLQCVDPVRLVRRVVSNVSLCSSPCVVRVSSHPDPADSSYYYHYHYDYQDCSDSFCCNNPVQRHSTTMYMYGNDRSNGGVSSSVSSVSVSSSVSSSSVSSSPFDWDWDWDWDDDSRMIMTRTGTRPDGGD

Mean predicted aligned error: 11.84 Å